Protein AF-0000000077040042 (afdb_homodimer)

Structure (mmCIF, N/CA/C/O backbone):
data_AF-0000000077040042-model_v1
#
loop_
_entity.id
_entity.type
_entity.pdbx_description
1 polymer 'Glycosyltransferase family 1 protein'
#
loop_
_atom_site.group_PDB
_atom_site.id
_atom_site.type_symbol
_atom_site.label_atom_id
_atom_site.label_alt_id
_atom_site.label_comp_id
_atom_site.label_asym_id
_atom_site.label_entity_id
_atom_site.label_seq_id
_atom_site.pdbx_PDB_ins_code
_atom_site.Cartn_x
_atom_site.Cartn_y
_atom_site.Cartn_z
_atom_site.occupancy
_atom_site.B_iso_or_equiv
_atom_site.auth_seq_id
_atom_site.auth_comp_id
_atom_site.auth_asym_id
_atom_site.auth_atom_id
_atom_site.pdbx_PDB_model_num
ATOM 1 N N . MET A 1 1 ? -2.26 89.062 -2.961 1 24.8 1 MET A N 1
ATOM 2 C CA . MET A 1 1 ? -2.539 88.75 -1.566 1 24.8 1 MET A CA 1
ATOM 3 C C . MET A 1 1 ? -3.172 87.375 -1.451 1 24.8 1 MET A C 1
ATOM 5 O O . MET A 1 1 ? -2.906 86.625 -0.495 1 24.8 1 MET A O 1
ATOM 9 N N . LEU A 1 2 ? -4.289 87 -2.207 1 28.39 2 LEU A N 1
ATOM 10 C CA . LEU A 1 2 ? -5.207 86 -1.663 1 28.39 2 LEU A CA 1
ATOM 11 C C . LEU A 1 2 ? -4.629 84.562 -1.806 1 28.39 2 LEU A C 1
ATOM 13 O O . LEU A 1 2 ? -4.496 84.062 -2.92 1 28.39 2 LEU A O 1
ATOM 17 N N . ARG A 1 3 ? -3.682 84.188 -0.962 1 27.25 3 ARG A N 1
ATOM 18 C CA . ARG A 1 3 ? -3.051 82.875 -0.817 1 27.25 3 ARG A CA 1
ATOM 19 C C . ARG A 1 3 ? -4.09 81.75 -0.561 1 27.25 3 ARG A C 1
ATOM 21 O O . ARG A 1 3 ? -4.844 81.812 0.412 1 27.25 3 ARG A O 1
ATOM 28 N N . ARG A 1 4 ? -4.594 81.188 -1.705 1 30.62 4 ARG A N 1
ATOM 29 C CA . ARG A 1 4 ? -5.48 80 -1.688 1 30.62 4 ARG A CA 1
ATOM 30 C C . ARG A 1 4 ? -4.945 78.938 -0.759 1 30.62 4 ARG A C 1
ATOM 32 O O . ARG A 1 4 ? -3.846 78.375 -0.97 1 30.62 4 ARG A O 1
ATOM 39 N N . LEU A 1 5 ? -5.242 79 0.556 1 31.88 5 LEU A N 1
ATOM 40 C CA . LEU A 1 5 ? -4.953 78 1.565 1 31.88 5 LEU A CA 1
ATOM 41 C C . LEU A 1 5 ? -5.457 76.625 1.121 1 31.88 5 LEU A C 1
ATOM 43 O O . LEU A 1 5 ? -6.664 76.438 0.962 1 31.88 5 LEU A O 1
ATOM 47 N N . LEU A 1 6 ? -4.727 75.938 0.314 1 30.56 6 LEU A N 1
ATOM 48 C CA . LEU A 1 6 ? -4.938 74.562 -0.108 1 30.56 6 LEU A CA 1
ATOM 49 C C . LEU A 1 6 ? -5.188 73.625 1.095 1 30.56 6 LEU A C 1
ATOM 51 O O . LEU A 1 6 ? -4.332 73.5 1.974 1 30.56 6 LEU A O 1
ATOM 55 N N . TYR A 1 7 ? -6.422 73.625 1.655 1 30.22 7 TYR A N 1
ATOM 56 C CA . TYR A 1 7 ? -6.832 72.688 2.699 1 30.22 7 TYR A CA 1
ATOM 57 C C . TYR A 1 7 ? -6.473 71.25 2.316 1 30.22 7 TYR A C 1
ATOM 59 O O . TYR A 1 7 ? -6.914 70.75 1.281 1 30.22 7 TYR A O 1
ATOM 67 N N . ARG A 1 8 ? -5.359 70.75 2.613 1 28.31 8 ARG A N 1
ATOM 68 C CA . ARG A 1 8 ? -4.984 69.312 2.535 1 28.31 8 ARG A CA 1
ATOM 69 C C . ARG A 1 8 ? -6 68.438 3.258 1 28.31 8 ARG A C 1
ATOM 71 O O . ARG A 1 8 ? -6.211 68.562 4.465 1 28.31 8 ARG A O 1
ATOM 78 N N . LYS A 1 9 ? -6.941 68 2.58 1 37.72 9 LYS A N 1
ATOM 79 C CA . LYS A 1 9 ? -7.852 67 3.121 1 37.72 9 LYS A CA 1
ATOM 80 C C . LYS A 1 9 ? -7.086 65.938 3.824 1 37.72 9 LYS A C 1
ATOM 82 O O . LYS A 1 9 ? -6.168 65.312 3.248 1 37.72 9 LYS A O 1
ATOM 87 N N . PRO A 1 10 ? -7.078 66 5.18 1 32.56 10 PRO A N 1
ATOM 88 C CA . PRO A 1 10 ? -6.395 64.875 5.863 1 32.56 10 PRO A CA 1
ATOM 89 C C . PRO A 1 10 ? -6.816 63.531 5.336 1 32.56 10 PRO A C 1
ATOM 91 O O . PRO A 1 10 ? -7.992 63.312 5.043 1 32.56 10 PRO A O 1
ATOM 94 N N . ALA A 1 11 ? -6.062 62.812 4.574 1 34.91 11 ALA A N 1
ATOM 95 C CA . ALA A 1 11 ? -6.16 61.438 4.066 1 34.91 11 ALA A CA 1
ATOM 96 C C . ALA A 1 11 ? -6.395 60.469 5.207 1 34.91 11 ALA A C 1
ATOM 98 O O . ALA A 1 11 ? -5.535 59.625 5.496 1 34.91 11 ALA A O 1
ATOM 99 N N . HIS A 1 12 ? -6.77 60.938 6.445 1 33.16 12 HIS A N 1
ATOM 100 C CA . HIS A 1 12 ? -6.961 59.812 7.348 1 33.16 12 HIS A CA 1
ATOM 101 C C . HIS A 1 12 ? -7.992 58.812 6.797 1 33.16 12 HIS A C 1
ATOM 103 O O . HIS A 1 12 ? -9.133 59.188 6.531 1 33.16 12 HIS A O 1
ATOM 109 N N . GLY A 1 13 ? -7.684 57.969 5.879 1 33.62 13 GLY A N 1
ATOM 110 C CA . GLY A 1 13 ? -8.586 56.875 5.516 1 33.62 13 GLY A CA 1
ATOM 111 C C . GLY A 1 13 ? -9.359 56.344 6.695 1 33.62 13 GLY A C 1
ATOM 112 O O . GLY A 1 13 ? -9 56.594 7.852 1 33.62 13 GLY A O 1
ATOM 113 N N . PRO A 1 14 ? -10.672 56.156 6.578 1 35.38 14 PRO A N 1
ATOM 114 C CA . PRO A 1 14 ? -11.453 55.625 7.691 1 35.38 14 PRO A CA 1
ATOM 115 C C . PRO A 1 14 ? -10.68 54.562 8.5 1 35.38 14 PRO A C 1
ATOM 117 O O . PRO A 1 14 ? -9.922 53.781 7.938 1 35.38 14 PRO A O 1
ATOM 120 N N . SER A 1 15 ? -10.078 54.875 9.625 1 35.59 15 SER A N 1
ATOM 121 C CA . SER A 1 15 ? -9.672 53.938 10.648 1 35.59 15 SER A CA 1
ATOM 122 C C . SER A 1 15 ? -10.602 52.719 10.656 1 35.59 15 SER A C 1
ATOM 124 O O . SER A 1 15 ? -11.812 52.844 10.836 1 35.59 15 SER A O 1
ATOM 126 N N . HIS A 1 16 ? -10.5 51.688 9.773 1 38.62 16 HIS A N 1
ATOM 127 C CA . HIS A 1 16 ? -11.133 50.406 9.992 1 38.62 16 HIS A CA 1
ATOM 128 C C . HIS A 1 16 ? -11.32 50.125 11.477 1 38.62 16 HIS A C 1
ATOM 130 O O . HIS A 1 16 ? -10.359 50.125 12.242 1 38.62 16 HIS A O 1
ATOM 136 N N . LEU A 1 17 ? -12.266 50.625 12.148 1 39.41 17 LEU A N 1
ATOM 137 C CA . LEU A 1 17 ? -12.773 50.312 13.477 1 39.41 17 LEU A CA 1
ATOM 138 C C . LEU A 1 17 ? -12.508 48.844 13.828 1 39.41 17 LEU A C 1
ATOM 140 O O . LEU A 1 17 ? -13.047 47.938 13.188 1 39.41 17 LEU A O 1
ATOM 144 N N . ARG A 1 18 ? -11.305 48.406 14.117 1 48.22 18 ARG A N 1
ATOM 145 C CA . ARG A 1 18 ? -10.953 47.156 14.781 1 48.22 18 ARG A CA 1
ATOM 146 C C . ARG A 1 18 ? -11.922 46.844 15.914 1 48.22 18 ARG A C 1
ATOM 148 O O . ARG A 1 18 ? -11.805 47.406 17 1 48.22 18 ARG A O 1
ATOM 155 N N . HIS A 1 19 ? -13.18 46.75 15.695 1 47.84 19 HIS A N 1
ATOM 156 C CA . HIS A 1 19 ? -14.023 46.281 16.797 1 47.84 19 HIS A CA 1
ATOM 157 C C . HIS A 1 19 ? -13.484 45 17.391 1 47.84 19 HIS A C 1
ATOM 159 O O . HIS A 1 19 ? -13.602 43.938 16.781 1 47.84 19 HIS A O 1
ATOM 165 N N . ASN A 1 20 ? -12.367 45 18.094 1 56.22 20 ASN A N 1
ATOM 166 C CA . ASN A 1 20 ? -11.82 43.938 18.906 1 56.22 20 ASN A CA 1
ATOM 167 C C . ASN A 1 20 ? -12.844 43.406 19.906 1 56.22 20 ASN A C 1
ATOM 169 O O . ASN A 1 20 ? -12.82 43.781 21.078 1 56.22 20 ASN A O 1
ATOM 173 N N . THR A 1 21 ? -14.031 43.062 19.359 1 72.38 21 THR A N 1
ATOM 174 C CA . THR A 1 21 ? -14.969 42.406 20.266 1 72.38 21 THR A CA 1
ATOM 175 C C . THR A 1 21 ? -14.43 41.062 20.734 1 72.38 21 THR A C 1
ATOM 177 O O . THR A 1 21 ? -13.633 40.406 20.031 1 72.38 21 THR A O 1
ATOM 180 N N . ALA A 1 22 ? -14.641 40.719 21.906 1 88.88 22 ALA A N 1
ATOM 181 C CA . ALA A 1 22 ? -14.234 39.469 22.531 1 88.88 22 ALA A CA 1
ATOM 182 C C . ALA A 1 22 ? -14.688 38.25 21.719 1 88.88 22 ALA A C 1
ATOM 184 O O . ALA A 1 22 ? -15.812 38.25 21.219 1 88.88 22 ALA A O 1
ATOM 185 N N . VAL A 1 23 ? -13.82 37.406 21.438 1 94.19 23 VAL A N 1
ATOM 186 C CA . VAL A 1 23 ? -14.141 36.188 20.719 1 94.19 23 VAL A CA 1
ATOM 187 C C . VAL A 1 23 ? -15.031 35.281 21.578 1 94.19 23 VAL A C 1
ATOM 189 O O . VAL A 1 23 ? -14.695 34.969 22.719 1 94.19 23 VAL A O 1
ATOM 192 N N . GLN A 1 24 ? -16.125 34.906 21.016 1 95.19 24 GLN A N 1
ATOM 193 C CA . GLN A 1 24 ? -17.062 34.031 21.734 1 95.19 24 GLN A CA 1
ATOM 194 C C . GLN A 1 24 ? -17.062 32.625 21.141 1 95.19 24 GLN A C 1
ATOM 196 O O . GLN A 1 24 ? -17.453 31.656 21.812 1 95.19 24 GLN A O 1
ATOM 201 N N . ARG A 1 25 ? -16.688 32.469 19.953 1 96.19 25 ARG A N 1
ATOM 202 C CA . ARG A 1 25 ? -16.625 31.188 19.266 1 96.19 25 ARG A CA 1
ATOM 203 C C . ARG A 1 25 ? -15.688 31.25 18.062 1 96.19 25 ARG A C 1
ATOM 205 O O . ARG A 1 25 ? -15.414 32.312 17.547 1 96.19 25 ARG A O 1
ATOM 212 N N . TRP A 1 26 ? -15.266 30.062 17.672 1 97.38 26 TRP A N 1
ATOM 213 C CA . TRP A 1 26 ? -14.391 29.953 16.516 1 97.38 26 TRP A CA 1
ATOM 214 C C . TRP A 1 26 ? -15.078 29.219 15.367 1 97.38 26 TRP A C 1
ATOM 216 O O . TRP A 1 26 ? -15.773 28.234 15.594 1 97.38 26 TRP A O 1
ATOM 226 N N . LEU A 1 27 ? -14.906 29.703 14.203 1 98.06 27 LEU A N 1
ATOM 227 C CA . LEU A 1 27 ? -15.234 29 12.977 1 98.06 27 LEU A CA 1
ATOM 228 C C . LEU A 1 27 ? -13.977 28.703 12.164 1 98.06 27 LEU A C 1
ATOM 230 O O . LEU A 1 27 ? -13.227 29.625 11.812 1 98.06 27 LEU A O 1
ATOM 234 N N . VAL A 1 28 ? -13.734 27.453 11.891 1 98.38 28 VAL A N 1
ATOM 235 C CA . VAL A 1 28 ? -12.562 27.047 11.133 1 98.38 28 VAL A CA 1
ATOM 236 C C . VAL A 1 28 ? -12.969 26.641 9.719 1 98.38 28 VAL A C 1
ATOM 238 O O . VAL A 1 28 ? -13.773 25.719 9.547 1 98.38 28 VAL A O 1
ATOM 241 N N . LEU A 1 29 ? -12.438 27.359 8.742 1 98.31 29 LEU A N 1
ATOM 242 C CA . LEU A 1 29 ? -12.617 27 7.34 1 98.31 29 LEU A CA 1
ATOM 243 C C . LEU A 1 29 ? -11.422 26.219 6.812 1 98.31 29 LEU A C 1
ATOM 245 O O . LEU A 1 29 ? -10.305 26.734 6.77 1 98.31 29 LEU A O 1
ATOM 249 N N . HIS A 1 30 ? -11.633 24.969 6.449 1 97.88 30 HIS A N 1
ATOM 250 C CA . HIS A 1 30 ? -10.562 24.125 5.945 1 97.88 30 HIS A CA 1
ATOM 251 C C . HIS A 1 30 ? -11.094 23.109 4.938 1 97.88 30 HIS A C 1
ATOM 253 O O . HIS A 1 30 ? -12.297 23.047 4.68 1 97.88 30 HIS A O 1
ATOM 259 N N . GLN A 1 31 ? -10.211 22.375 4.254 1 95.44 31 GLN A N 1
ATOM 260 C CA . GLN A 1 31 ? -10.602 21.375 3.258 1 95.44 31 GLN A CA 1
ATOM 261 C C . GLN A 1 31 ? -10.594 19.969 3.848 1 95.44 31 GLN A C 1
ATOM 263 O O . GLN A 1 31 ? -9.883 19.094 3.363 1 95.44 31 GLN A O 1
ATOM 268 N N . GLY A 1 32 ? -11.445 19.766 4.859 1 92.75 32 GLY A N 1
ATOM 269 C CA . GLY A 1 32 ? -11.555 18.469 5.496 1 92.75 32 GLY A CA 1
ATOM 270 C C . GLY A 1 32 ? -10.414 18.172 6.461 1 92.75 32 GLY A C 1
ATOM 271 O O . GLY A 1 32 ? -9.625 19.062 6.785 1 92.75 32 GLY A O 1
ATOM 272 N N . ASP A 1 33 ? -10.32 16.891 6.926 1 93.38 33 ASP A N 1
ATOM 273 C CA . ASP A 1 33 ? -9.25 16.484 7.832 1 93.38 33 ASP A CA 1
ATOM 274 C C . ASP A 1 33 ? -7.883 16.625 7.172 1 93.38 33 ASP A C 1
ATOM 276 O O . ASP A 1 33 ? -7.66 16.125 6.074 1 93.38 33 ASP A O 1
ATOM 280 N N . ASN A 1 34 ? -7.082 17.391 7.848 1 95.88 34 ASN A N 1
ATOM 281 C CA . ASN A 1 34 ? -5.766 17.656 7.27 1 95.88 34 ASN A CA 1
ATOM 282 C C . ASN A 1 34 ? -4.723 17.922 8.352 1 95.88 34 ASN A C 1
ATOM 284 O O . ASN A 1 34 ? -5.066 18.25 9.484 1 95.88 34 ASN A O 1
ATOM 288 N N . PRO A 1 35 ? -3.465 17.797 8.016 1 96.25 35 PRO A N 1
ATOM 289 C CA . PRO A 1 35 ? -2.406 17.953 9.016 1 96.25 35 PRO A CA 1
ATOM 290 C C . PRO A 1 35 ? -2.275 19.391 9.508 1 96.25 35 PRO A C 1
ATOM 292 O O . PRO A 1 35 ? -1.976 19.625 10.68 1 96.25 35 PRO A O 1
ATOM 295 N N . SER A 1 36 ? -2.508 20.375 8.641 1 97.38 36 SER A N 1
ATOM 296 C CA . SER A 1 36 ? -2.387 21.766 9.047 1 97.38 36 SER A CA 1
ATOM 297 C C . SER A 1 36 ? -3.328 22.094 10.203 1 97.38 36 SER A C 1
ATOM 299 O O . SER A 1 36 ? -2.926 22.734 11.18 1 97.38 36 SER A O 1
ATOM 301 N N . THR A 1 37 ? -4.547 21.625 10.055 1 97.44 37 THR A N 1
ATOM 302 C CA . THR A 1 37 ? -5.52 21.844 11.117 1 97.44 37 THR A CA 1
ATOM 303 C C . THR A 1 37 ? -5.09 21.125 12.398 1 97.44 37 THR A C 1
ATOM 305 O O . THR A 1 37 ? -5.051 21.734 13.469 1 97.44 37 THR A O 1
ATOM 308 N N . ASP A 1 38 ? -4.68 19.922 12.273 1 96.5 38 ASP A N 1
ATOM 309 C CA . ASP A 1 38 ? -4.445 19.078 13.438 1 96.5 38 ASP A CA 1
ATOM 310 C C . ASP A 1 38 ? -3.16 19.469 14.164 1 96.5 38 ASP A C 1
ATOM 312 O O . ASP A 1 38 ? -3.105 19.453 15.391 1 96.5 38 ASP A O 1
ATOM 316 N N . TYR A 1 39 ? -2.141 19.875 13.461 1 96.5 39 TYR A N 1
ATOM 317 C CA . TYR A 1 39 ? -0.848 20.156 14.078 1 96.5 39 TYR A CA 1
ATOM 318 C C . TYR A 1 39 ? -0.781 21.594 14.586 1 96.5 39 TYR A C 1
ATOM 320 O O . TYR A 1 39 ? -0.026 21.891 15.516 1 96.5 39 TYR A O 1
ATOM 328 N N . TYR A 1 40 ? -1.535 22.484 14 1 97.06 40 TYR A N 1
ATOM 329 C CA . TYR A 1 40 ? -1.263 23.891 14.281 1 97.06 40 TYR A CA 1
ATOM 330 C C . TYR A 1 40 ? -2.467 24.547 14.93 1 97.06 40 TYR A C 1
ATOM 332 O O . TYR A 1 40 ? -2.32 25.312 15.898 1 97.06 40 TYR A O 1
ATOM 340 N N . VAL A 1 41 ? -3.633 24.266 14.438 1 96.44 41 VAL A N 1
ATOM 341 C CA . VAL A 1 41 ? -4.766 25.125 14.773 1 96.44 41 VAL A CA 1
ATOM 342 C C . VAL A 1 41 ? -5.594 24.469 15.883 1 96.44 41 VAL A C 1
ATOM 344 O O . VAL A 1 41 ? -5.895 25.109 16.891 1 96.44 41 VAL A O 1
ATOM 347 N N . LEU A 1 42 ? -5.871 23.203 15.711 1 93.75 42 LEU A N 1
ATOM 348 C CA . LEU A 1 42 ? -6.758 22.484 16.609 1 93.75 42 LEU A CA 1
ATOM 349 C C . LEU A 1 42 ? -6.238 22.547 18.047 1 93.75 42 LEU A C 1
ATOM 351 O O . LEU A 1 42 ? -6.977 22.922 18.969 1 93.75 42 LEU A O 1
ATOM 355 N N . PRO A 1 43 ? -4.984 22.281 18.281 1 90.94 43 PRO A N 1
ATOM 356 C CA . PRO A 1 43 ? -4.516 22.312 19.672 1 90.94 43 PRO A CA 1
ATOM 357 C C . PRO A 1 43 ? -4.625 23.703 20.297 1 90.94 43 PRO A C 1
ATOM 359 O O . PRO A 1 43 ? -4.914 23.812 21.484 1 90.94 43 PRO A O 1
ATOM 362 N N . ARG A 1 44 ? -4.477 24.719 19.609 1 91.56 44 ARG A N 1
ATOM 363 C CA . ARG A 1 44 ? -4.504 26.094 20.109 1 91.56 44 ARG A CA 1
ATOM 364 C C . ARG A 1 44 ? -5.934 26.531 20.422 1 91.56 44 ARG A C 1
ATOM 366 O O . ARG A 1 44 ? -6.18 27.188 21.438 1 91.56 44 ARG A O 1
ATOM 373 N N . LEU A 1 45 ? -6.805 26.172 19.516 1 94.25 45 LEU A N 1
ATOM 374 C CA . LEU A 1 45 ? -8.195 26.547 19.75 1 94.25 45 LEU A CA 1
ATOM 375 C C . LEU A 1 45 ? -8.781 25.781 20.922 1 94.25 45 LEU A C 1
ATOM 377 O O . LEU A 1 45 ? -9.578 26.312 21.703 1 94.25 45 LEU A O 1
ATOM 381 N N . GLN A 1 46 ? -8.391 24.547 21.031 1 89.25 46 GLN A N 1
ATOM 382 C CA . GLN A 1 46 ? -8.867 23.719 22.141 1 89.25 46 GLN A CA 1
ATOM 383 C C . GLN A 1 46 ? -8.422 24.297 23.484 1 89.25 46 GLN A C 1
ATOM 385 O O . GLN A 1 46 ? -9.164 24.234 24.469 1 89.25 46 GLN A O 1
ATOM 390 N N . GLU A 1 47 ? -7.277 24.875 23.531 1 89.5 47 GLU A N 1
ATOM 391 C CA . GLU A 1 47 ? -6.73 25.453 24.75 1 89.5 47 GLU A CA 1
ATOM 392 C C . GLU A 1 47 ? -7.52 26.688 25.188 1 89.5 47 GLU A C 1
ATOM 394 O O . GLU A 1 47 ? -7.52 27.047 26.359 1 89.5 47 GLU A O 1
ATOM 399 N N . GLN A 1 48 ? -8.172 27.328 24.297 1 90.69 48 GLN A N 1
ATOM 400 C CA . GLN A 1 48 ? -8.914 28.547 24.609 1 90.69 48 GLN A CA 1
ATOM 401 C C . GLN A 1 48 ? -10.258 28.219 25.25 1 90.69 48 GLN A C 1
ATOM 403 O O . GLN A 1 48 ? -10.891 29.094 25.859 1 90.69 48 GLN A O 1
ATOM 408 N N . GLY A 1 49 ? -10.727 27.016 25.047 1 91.88 49 GLY A N 1
ATOM 409 C CA . GLY A 1 49 ? -11.922 26.547 25.734 1 91.88 49 GLY A CA 1
ATOM 410 C C . GLY A 1 49 ? -13.203 27.109 25.141 1 91.88 49 GLY A C 1
ATOM 411 O O . GLY A 1 49 ? -14.266 27.031 25.766 1 91.88 49 GLY A O 1
ATOM 412 N N . LEU A 1 50 ? -13.148 27.781 24.062 1 94.88 50 LEU A N 1
ATOM 413 C CA . LEU A 1 50 ? -14.328 28.312 23.391 1 94.88 50 LEU A CA 1
ATOM 414 C C . LEU A 1 50 ? -14.883 27.297 22.391 1 94.88 50 LEU A C 1
ATOM 416 O O . LEU A 1 50 ? -14.156 26.422 21.922 1 94.88 50 LEU A O 1
ATOM 420 N N . PRO A 1 51 ? -16.172 27.375 22.078 1 95.56 51 PRO A N 1
ATOM 421 C CA . PRO A 1 51 ? -16.734 26.5 21.047 1 95.56 51 PRO A CA 1
ATOM 422 C C . PRO A 1 51 ? -16.062 26.656 19.688 1 95.56 51 PRO A C 1
ATOM 424 O O . PRO A 1 51 ? -15.727 27.781 19.297 1 95.56 51 PRO A O 1
ATOM 427 N N . VAL A 1 52 ? -15.844 25.562 19.062 1 97 52 VAL A N 1
ATOM 428 C CA . VAL A 1 52 ? -15.234 25.578 17.734 1 97 52 VAL A CA 1
ATOM 429 C C . VAL A 1 52 ? -16.125 24.828 16.75 1 97 52 VAL A C 1
ATOM 431 O O . VAL A 1 52 ? -16.547 23.703 17.016 1 97 52 VAL A O 1
ATOM 434 N N . VAL A 1 53 ? -16.406 25.438 15.633 1 96.19 53 VAL A N 1
ATOM 435 C CA . VAL A 1 53 ? -17.125 24.797 14.539 1 96.19 53 VAL A CA 1
ATOM 436 C C . VAL A 1 53 ? -16.219 24.672 13.312 1 96.19 53 VAL A C 1
ATOM 438 O O . VAL A 1 53 ? -15.586 25.656 12.914 1 96.19 53 VAL A O 1
ATOM 441 N N . TYR A 1 54 ? -16.203 23.531 12.711 1 96.62 54 TYR A N 1
ATOM 442 C CA . TYR A 1 54 ? -15.414 23.281 11.508 1 96.62 54 TYR A CA 1
ATOM 443 C C . TYR A 1 54 ? -16.312 23.188 10.281 1 96.62 54 TYR A C 1
ATOM 445 O O . TYR A 1 54 ? -17.312 22.453 10.297 1 96.62 54 TYR A O 1
ATOM 453 N N . LYS A 1 55 ? -15.977 23.969 9.273 1 97.69 55 LYS A N 1
ATOM 454 C CA . LYS A 1 55 ? -16.703 23.922 8 1 97.69 55 LYS A CA 1
ATOM 455 C C . LYS A 1 55 ? -15.766 23.531 6.852 1 97.69 55 LYS A C 1
ATOM 457 O O . LYS A 1 55 ? -14.703 24.125 6.688 1 97.69 55 LYS A O 1
ATOM 462 N N . ASN A 1 56 ? -16.188 22.5 6.133 1 97.69 56 ASN A N 1
ATOM 463 C CA . ASN A 1 56 ? -15.445 22.141 4.922 1 97.69 56 ASN A CA 1
ATOM 464 C C . ASN A 1 56 ? -15.641 23.188 3.824 1 97.69 56 ASN A C 1
ATOM 466 O O . ASN A 1 56 ? -16.766 23.422 3.381 1 97.69 56 ASN A O 1
ATOM 470 N N . LEU A 1 57 ? -14.602 23.688 3.391 1 97 57 LEU A N 1
ATOM 471 C CA . LEU A 1 57 ? -14.586 24.797 2.443 1 97 57 LEU A CA 1
ATOM 472 C C . LEU A 1 57 ? -15.336 24.422 1.167 1 97 57 LEU A C 1
ATOM 474 O O . LEU A 1 57 ? -16.062 25.25 0.602 1 97 57 LEU A O 1
ATOM 478 N N . ASP A 1 58 ? -15.195 23.219 0.724 1 95.81 58 ASP A N 1
ATOM 479 C CA . ASP A 1 58 ? -15.703 22.828 -0.586 1 95.81 58 ASP A CA 1
ATOM 480 C C . ASP A 1 58 ? -17.156 22.344 -0.491 1 95.81 58 ASP A C 1
ATOM 482 O O . ASP A 1 58 ? -17.938 22.547 -1.412 1 95.81 58 ASP A O 1
ATOM 486 N N . THR A 1 59 ? -17.547 21.781 0.623 1 95.81 59 THR A N 1
ATOM 487 C CA . THR A 1 59 ? -18.844 21.109 0.649 1 95.81 59 THR A CA 1
ATOM 488 C C . THR A 1 59 ? -19.828 21.875 1.523 1 95.81 59 THR A C 1
ATOM 490 O O . THR A 1 59 ? -21.047 21.781 1.33 1 95.81 59 THR A O 1
ATOM 493 N N . ALA A 1 60 ? -19.328 22.688 2.459 1 96.19 60 ALA A N 1
ATOM 494 C CA . ALA A 1 60 ? -20.203 23.391 3.379 1 96.19 60 ALA A CA 1
ATOM 495 C C . ALA A 1 60 ? -20.594 24.766 2.824 1 96.19 60 ALA A C 1
ATOM 497 O O . ALA A 1 60 ? -19.734 25.5 2.338 1 96.19 60 ALA A O 1
ATOM 498 N N . LEU A 1 61 ? -21.875 25.062 2.977 1 95.75 61 LEU A N 1
ATOM 499 C CA . LEU A 1 61 ? -22.375 26.391 2.652 1 95.75 61 LEU A CA 1
ATOM 500 C C . LEU A 1 61 ? -22.484 27.25 3.91 1 95.75 61 LEU A C 1
ATOM 502 O O . LEU A 1 61 ? -22.844 26.75 4.977 1 95.75 61 LEU A O 1
ATOM 506 N N . PRO A 1 62 ? -22.172 28.531 3.68 1 95.94 62 PRO A N 1
ATOM 507 C CA . PRO A 1 62 ? -22.438 29.406 4.832 1 95.94 62 PRO A CA 1
ATOM 508 C C . PRO A 1 62 ? -23.891 29.391 5.27 1 95.94 62 PRO A C 1
ATOM 510 O O . PRO A 1 62 ? -24.797 29.516 4.434 1 95.94 62 PRO A O 1
ATOM 513 N N . GLN A 1 63 ? -24.078 29.203 6.484 1 94.5 63 GLN A N 1
ATOM 514 C CA . GLN A 1 63 ? -25.422 29.172 7.059 1 94.5 63 GLN A CA 1
ATOM 515 C C . GLN A 1 63 ? -25.625 30.344 8.016 1 94.5 63 GLN A C 1
ATOM 517 O O . GLN A 1 63 ? -24.656 30.906 8.539 1 94.5 63 GLN A O 1
ATOM 522 N N . PRO A 1 64 ? -26.953 30.609 8.148 1 89.94 64 PRO A N 1
ATOM 523 C CA . PRO A 1 64 ? -27.219 31.656 9.148 1 89.94 64 PRO A CA 1
ATOM 524 C C . PRO A 1 64 ? -26.641 31.312 10.516 1 89.94 64 PRO A C 1
ATOM 526 O O . PRO A 1 64 ? -26.719 30.172 10.961 1 89.94 64 PRO A O 1
ATOM 529 N N . GLY A 1 65 ? -25.906 32.188 11.094 1 91.88 65 GLY A N 1
ATOM 530 C CA . GLY A 1 65 ? -25.328 31.984 12.414 1 91.88 65 GLY A CA 1
ATOM 531 C C . GLY A 1 65 ? -23.859 31.641 12.375 1 91.88 65 GLY A C 1
ATOM 532 O O . GLY A 1 65 ? -23.141 31.797 13.367 1 91.88 65 GLY A O 1
ATOM 533 N N . ASP A 1 66 ? -23.406 31.094 11.234 1 95.44 66 ASP A N 1
ATOM 534 C CA . ASP A 1 66 ? -22 30.734 11.109 1 95.44 66 ASP A CA 1
ATOM 535 C C . ASP A 1 66 ? -21.094 31.938 11.398 1 95.44 66 ASP A C 1
ATOM 537 O O . ASP A 1 66 ? -20.047 31.797 12.031 1 95.44 66 ASP A O 1
ATOM 541 N N . LEU A 1 67 ? -21.594 33.094 10.938 1 97 67 LEU A N 1
ATOM 542 C CA . LEU A 1 67 ? -20.797 34.312 11.008 1 97 67 LEU A CA 1
ATOM 543 C C . LEU A 1 67 ? -21.484 35.344 11.883 1 97 67 LEU A C 1
ATOM 545 O O . LEU A 1 67 ? -21.516 36.531 11.539 1 97 67 LEU A O 1
ATOM 549 N N . ALA A 1 68 ? -21.984 34.938 12.969 1 95.12 68 ALA A N 1
ATOM 550 C CA . ALA A 1 68 ? -22.641 35.781 13.93 1 95.12 68 ALA A CA 1
ATOM 551 C C . ALA A 1 68 ? -21.641 36.656 14.688 1 95.12 68 ALA A C 1
ATOM 553 O O . ALA A 1 68 ? -20.438 36.344 14.703 1 95.12 68 ALA A O 1
ATOM 554 N N . PRO A 1 69 ? -22.156 37.781 15.266 1 95.06 69 PRO A N 1
ATOM 555 C CA . PRO A 1 69 ? -21.266 38.562 16.094 1 95.06 69 PRO A CA 1
ATOM 556 C C . PRO A 1 69 ? -20.562 37.75 17.172 1 95.06 69 PRO A C 1
ATOM 558 O O . PRO A 1 69 ? -21.172 36.875 17.781 1 95.06 69 PRO A O 1
ATOM 561 N N . GLY A 1 70 ? -19.297 38.062 17.391 1 94.81 70 GLY A N 1
ATOM 562 C CA . GLY A 1 70 ? -18.516 37.344 18.375 1 94.81 70 GLY A CA 1
ATOM 563 C C . GLY A 1 70 ? -17.766 36.156 17.781 1 94.81 70 GLY A C 1
ATOM 564 O O . GLY A 1 70 ? -16.969 35.5 18.469 1 94.81 70 GLY A O 1
ATOM 565 N N . THR A 1 71 ? -17.938 35.875 16.484 1 96.94 71 THR A N 1
ATOM 566 C CA . THR A 1 71 ? -17.266 34.75 15.812 1 96.94 71 THR A CA 1
ATOM 567 C C . THR A 1 71 ? -15.891 35.188 15.312 1 96.94 71 THR A C 1
ATOM 569 O O . THR A 1 71 ? -15.758 36.281 14.711 1 96.94 71 THR A O 1
ATOM 572 N N . ALA A 1 72 ? -14.914 34.438 15.648 1 97.62 72 ALA A N 1
ATOM 573 C CA . ALA A 1 72 ? -13.602 34.531 15.008 1 97.62 72 ALA A CA 1
ATOM 574 C C . ALA A 1 72 ? -13.414 33.438 13.984 1 97.62 72 ALA A C 1
ATOM 576 O O . ALA A 1 72 ? -13.781 32.281 14.234 1 97.62 72 ALA A O 1
ATOM 577 N N . VAL A 1 73 ? -12.859 33.781 12.844 1 98.12 73 VAL A N 1
ATOM 578 C CA . VAL A 1 73 ? -12.727 32.844 11.75 1 98.12 73 VAL A CA 1
ATOM 579 C C . VAL A 1 73 ? -11.25 32.531 11.516 1 98.12 73 VAL A C 1
ATOM 581 O O . VAL A 1 73 ? -10.414 33.438 11.477 1 98.12 73 VAL A O 1
ATOM 584 N N . VAL A 1 74 ? -10.93 31.281 11.414 1 98.5 74 VAL A N 1
ATOM 585 C CA . VAL A 1 74 ? -9.609 30.859 10.953 1 98.5 74 VAL A CA 1
ATOM 586 C C . VAL A 1 74 ? -9.719 30.234 9.57 1 98.5 74 VAL A C 1
ATOM 588 O O . VAL A 1 74 ? -10.43 29.234 9.383 1 98.5 74 VAL A O 1
ATOM 591 N N . ILE A 1 75 ? -9.07 30.828 8.609 1 98.62 75 ILE A N 1
ATOM 592 C CA . ILE A 1 75 ? -8.938 30.281 7.262 1 98.62 75 ILE A CA 1
ATOM 593 C C . ILE A 1 75 ? -7.645 29.484 7.16 1 98.62 75 ILE A C 1
ATOM 595 O O . ILE A 1 75 ? -6.547 30.047 7.191 1 98.62 75 ILE A O 1
ATOM 599 N N . ILE A 1 76 ? -7.801 28.219 6.973 1 98.56 76 ILE A N 1
ATOM 600 C CA . ILE A 1 76 ? -6.613 27.391 6.883 1 98.56 76 ILE A CA 1
ATOM 601 C C . ILE A 1 76 ? -6.234 27.188 5.414 1 98.56 76 ILE A C 1
ATOM 603 O O . ILE A 1 76 ? -6.895 26.438 4.691 1 98.56 76 ILE A O 1
ATOM 607 N N . ARG A 1 77 ? -5.16 27.859 4.965 1 98 77 ARG A N 1
ATOM 608 C CA . ARG A 1 77 ? -4.473 27.734 3.684 1 98 77 ARG A CA 1
ATOM 609 C C . ARG A 1 77 ? -5.348 28.25 2.541 1 98 77 ARG A C 1
ATOM 611 O O . ARG A 1 77 ? -4.902 29.062 1.735 1 98 77 ARG A O 1
ATOM 61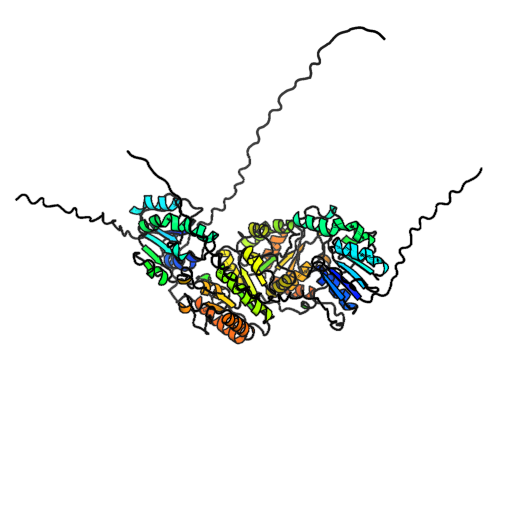8 N N . TYR A 1 78 ? -6.617 27.766 2.445 1 98.38 78 TYR A N 1
ATOM 619 C CA . TYR A 1 78 ? -7.379 27.891 1.209 1 98.38 78 TYR A CA 1
ATOM 620 C C . TYR A 1 78 ? -8.656 28.688 1.432 1 98.38 78 TYR A C 1
ATOM 622 O O . TYR A 1 78 ? -9.195 28.719 2.539 1 98.38 78 TYR A O 1
ATOM 630 N N . LEU A 1 79 ? -9.062 29.328 0.436 1 98.5 79 LEU A N 1
ATOM 631 C CA . LEU A 1 79 ? -10.312 30.062 0.398 1 98.5 79 LEU A CA 1
ATOM 632 C C . LEU A 1 79 ? -10.992 29.938 -0.962 1 98.5 79 LEU A C 1
ATOM 634 O O . LEU A 1 79 ? -10.328 29.641 -1.961 1 98.5 79 LEU A O 1
ATOM 638 N N . ASN A 1 80 ? -12.273 29.953 -1.024 1 98.19 80 ASN A N 1
ATOM 639 C CA . ASN A 1 80 ? -12.992 29.984 -2.291 1 98.19 80 ASN A CA 1
ATOM 640 C C . ASN A 1 80 ? -13.945 31.188 -2.359 1 98.19 80 ASN A C 1
ATOM 642 O O . ASN A 1 80 ? -14.078 31.938 -1.389 1 98.19 80 ASN A O 1
ATOM 646 N N . ALA A 1 81 ? -14.562 31.406 -3.506 1 97.62 81 ALA A N 1
ATOM 647 C CA . ALA A 1 81 ? -15.352 32.594 -3.771 1 97.62 81 ALA A CA 1
ATOM 648 C C . ALA A 1 81 ? -16.562 32.688 -2.854 1 97.62 81 ALA A C 1
ATOM 650 O O . ALA A 1 81 ? -16.938 33.75 -2.377 1 97.62 81 ALA A O 1
ATOM 651 N N . ARG A 1 82 ? -17.141 31.562 -2.613 1 97.5 82 ARG A N 1
ATOM 652 C CA . ARG A 1 82 ? -18.359 31.516 -1.812 1 97.5 82 ARG A CA 1
ATOM 653 C C . ARG A 1 82 ? -18.094 31.984 -0.388 1 97.5 82 ARG A C 1
ATOM 655 O O . ARG A 1 82 ? -18.812 32.844 0.122 1 97.5 82 ARG A O 1
ATOM 662 N N . TRP A 1 83 ? -17.156 31.5 0.193 1 98.25 83 TRP A N 1
ATOM 663 C CA . TRP A 1 83 ? -16.828 31.859 1.571 1 98.25 83 TRP A CA 1
ATOM 664 C C . TRP A 1 83 ? -16.219 33.25 1.642 1 98.25 83 TRP A C 1
ATOM 666 O O . TRP A 1 83 ? -16.438 33.969 2.605 1 98.25 83 TRP A O 1
ATOM 676 N N . ALA A 1 84 ? -15.422 33.656 0.643 1 98.25 84 ALA A N 1
ATOM 677 C CA . ALA A 1 84 ? -14.906 35.031 0.586 1 98.25 84 ALA A CA 1
ATOM 678 C C . ALA A 1 84 ? -16.047 36.031 0.591 1 98.25 84 ALA A C 1
ATOM 680 O O . ALA A 1 84 ? -15.992 37.031 1.319 1 98.25 84 ALA A O 1
ATOM 681 N N . ARG A 1 85 ? -17.047 35.781 -0.19 1 97.5 85 ARG A N 1
ATOM 682 C CA . ARG A 1 85 ? -18.203 36.656 -0.265 1 97.5 85 ARG A CA 1
ATOM 683 C C . ARG A 1 85 ? -18.922 36.719 1.077 1 97.5 85 ARG A C 1
ATOM 685 O O . ARG A 1 85 ? -19.281 37.812 1.54 1 97.5 85 ARG A O 1
ATOM 692 N N . ALA A 1 86 ? -19.109 35.594 1.644 1 98.06 86 ALA A N 1
ATOM 693 C CA . ALA A 1 86 ? -19.797 35.531 2.934 1 98.06 86 ALA A CA 1
ATOM 694 C C . ALA A 1 86 ? -19.016 36.312 3.996 1 98.06 86 ALA A C 1
ATOM 696 O O . ALA A 1 86 ? -19.609 37.062 4.793 1 98.06 86 ALA A O 1
ATOM 697 N N . LEU A 1 87 ? -17.781 36.156 4.016 1 97.94 87 LEU A N 1
ATOM 698 C CA . LEU A 1 87 ? -16.938 36.844 4.988 1 97.94 87 LEU A CA 1
ATOM 699 C C . LEU A 1 87 ? -16.953 38.344 4.77 1 97.94 87 LEU A C 1
ATOM 701 O O . LEU A 1 87 ? -16.984 39.125 5.734 1 97.94 87 LEU A O 1
ATOM 705 N N . ARG A 1 88 ? -16.969 38.781 3.533 1 97 88 ARG A N 1
ATOM 706 C CA . ARG A 1 88 ? -17.031 40.219 3.225 1 97 88 ARG A CA 1
ATOM 707 C C . ARG A 1 88 ? -18.328 40.844 3.742 1 97 88 ARG A C 1
ATOM 709 O O . ARG A 1 88 ? -18.328 41.906 4.332 1 97 88 ARG A O 1
ATOM 716 N N . LEU A 1 89 ? -19.312 40.062 3.525 1 96.06 89 LEU A N 1
ATOM 717 C CA . LEU A 1 89 ? -20.641 40.562 3.9 1 96.06 89 LEU A CA 1
ATOM 718 C C . LEU A 1 89 ? -20.75 40.719 5.414 1 96.06 89 LEU A C 1
ATOM 720 O O . LEU A 1 89 ? -21.469 41.594 5.902 1 96.06 89 LEU A O 1
ATOM 724 N N . HIS A 1 90 ? -20.062 39.906 6.137 1 95.69 90 HIS A N 1
ATOM 725 C CA . HIS A 1 90 ? -20.219 39.906 7.59 1 95.69 90 HIS A CA 1
ATOM 726 C C . HIS A 1 90 ? -18.969 40.406 8.281 1 95.69 90 HIS A C 1
ATOM 728 O O . HIS A 1 90 ? -18.812 40.281 9.5 1 95.69 90 HIS A O 1
ATOM 734 N N . ARG A 1 91 ? -18.094 41 7.586 1 94.88 91 ARG A N 1
ATOM 735 C CA . ARG A 1 91 ? -16.766 41.375 8.086 1 94.88 91 ARG A CA 1
ATOM 736 C C . ARG A 1 91 ? -16.875 42.281 9.305 1 94.88 91 ARG A C 1
ATOM 738 O O . ARG A 1 91 ? -16.109 42.125 10.258 1 94.88 91 ARG A O 1
ATOM 745 N N . ALA A 1 92 ? -17.828 43.125 9.344 1 92.44 92 ALA A N 1
ATOM 746 C CA . ALA A 1 92 ? -17.953 44.156 10.375 1 92.44 92 ALA A CA 1
ATOM 747 C C . ALA A 1 92 ? -18.312 43.562 11.719 1 92.44 92 ALA A C 1
ATOM 749 O O . ALA A 1 92 ? -17.984 44.094 12.773 1 92.44 92 ALA A O 1
ATOM 750 N N . GLN A 1 93 ? -18.891 42.469 11.703 1 92.31 93 GLN A N 1
ATOM 751 C CA . GLN A 1 93 ? -19.359 41.906 12.961 1 92.31 93 GLN A CA 1
ATOM 752 C C . GLN A 1 93 ? -18.438 40.812 13.453 1 92.31 93 GLN A C 1
ATOM 754 O O . GLN A 1 93 ? -18.562 40.344 14.578 1 92.31 93 GLN A O 1
ATOM 759 N N . LEU A 1 94 ? -17.5 40.375 12.711 1 95.75 94 LEU A N 1
ATOM 760 C CA . LEU A 1 94 ? -16.578 39.312 13.109 1 95.75 94 LEU A CA 1
ATOM 761 C C . LEU A 1 94 ? -15.516 39.844 14.07 1 95.75 94 LEU A C 1
ATOM 763 O O . LEU A 1 94 ? -15.023 40.969 13.891 1 95.75 94 LEU A O 1
ATOM 767 N N . SER A 1 95 ? -15.266 39.062 15.062 1 95.19 95 SER A N 1
ATOM 768 C CA . SER A 1 95 ? -14.289 39.5 16.047 1 95.19 95 SER A CA 1
ATOM 769 C C . SER A 1 95 ? -12.883 39.5 15.469 1 95.19 95 SER A C 1
ATOM 771 O O . SER A 1 95 ? -12.078 40.375 15.781 1 95.19 95 SER A O 1
ATOM 773 N N . ARG A 1 96 ? -12.594 38.469 14.734 1 94.94 96 ARG A N 1
ATOM 774 C CA . ARG A 1 96 ? -11.273 38.25 14.141 1 94.94 96 ARG A CA 1
ATOM 775 C C . ARG A 1 96 ? -11.344 37.375 12.914 1 94.94 96 ARG A C 1
ATOM 777 O O . ARG A 1 96 ? -12.219 36.5 12.82 1 94.94 96 ARG A O 1
ATOM 784 N N . VAL A 1 97 ? -10.461 37.688 11.969 1 97.44 97 VAL A N 1
ATOM 785 C CA . VAL A 1 97 ? -10.25 36.781 10.844 1 97.44 97 VAL A CA 1
ATOM 786 C C . VAL A 1 97 ? -8.758 36.469 10.719 1 97.44 97 VAL A C 1
ATOM 788 O O . VAL A 1 97 ? -7.953 37.344 10.383 1 97.44 97 VAL A O 1
ATOM 791 N N . VAL A 1 98 ? -8.461 35.219 10.969 1 97.75 98 VAL A N 1
ATOM 792 C CA . VAL A 1 98 ? -7.078 34.75 10.945 1 97.75 98 VAL A CA 1
ATOM 793 C C . VAL A 1 98 ? -6.82 33.938 9.672 1 97.75 98 VAL A C 1
ATOM 795 O O . VAL A 1 98 ? -7.617 33.062 9.32 1 97.75 98 VAL A O 1
ATOM 798 N N . TYR A 1 99 ? -5.754 34.219 8.984 1 98.25 99 TYR A N 1
ATOM 799 C CA . TYR A 1 99 ? -5.293 33.375 7.879 1 98.25 99 TYR A CA 1
ATOM 800 C C . TYR A 1 99 ? -4.062 32.562 8.281 1 98.25 99 TYR A C 1
ATOM 802 O O . TYR A 1 99 ? -3.039 33.125 8.664 1 98.25 99 TYR A O 1
ATOM 810 N N . PHE A 1 100 ? -4.16 31.234 8.148 1 98.25 100 PHE A N 1
ATOM 811 C CA . PHE A 1 100 ? -3.047 30.359 8.492 1 98.25 100 PHE A CA 1
ATOM 812 C C . PHE A 1 100 ? -2.379 29.828 7.234 1 98.25 100 PHE A C 1
ATOM 814 O O . PHE A 1 100 ? -3.055 29.328 6.332 1 98.25 100 PHE A O 1
ATOM 821 N N . MET A 1 101 ? -1.085 29.891 7.281 1 96.31 101 MET A N 1
ATOM 822 C CA . MET A 1 101 ? -0.334 29.297 6.176 1 96.31 101 MET A CA 1
ATOM 823 C C . MET A 1 101 ? 0.902 28.578 6.691 1 96.31 101 MET A C 1
ATOM 825 O O . MET A 1 101 ? 1.623 29.094 7.547 1 96.31 101 MET A O 1
ATOM 829 N N . ASP A 1 102 ? 1.184 27.344 6.16 1 97 102 ASP A N 1
ATOM 830 C CA . ASP A 1 102 ? 2.34 26.531 6.531 1 97 102 ASP A CA 1
ATOM 831 C C . ASP A 1 102 ? 3.234 26.266 5.324 1 97 102 ASP A C 1
ATOM 833 O O . ASP A 1 102 ? 4.199 25.5 5.418 1 97 102 ASP A O 1
ATOM 837 N N . ASP A 1 103 ? 2.943 26.75 4.191 1 96.38 103 ASP A N 1
ATOM 838 C CA . ASP A 1 103 ? 3.719 26.875 2.957 1 96.38 103 ASP A CA 1
ATOM 839 C C . ASP A 1 103 ? 3.562 28.25 2.334 1 96.38 103 ASP A C 1
ATOM 841 O O . ASP A 1 103 ? 2.666 29.016 2.713 1 96.38 103 ASP A O 1
ATOM 845 N N . ASP A 1 104 ? 4.465 28.625 1.501 1 96.94 104 ASP A N 1
ATOM 846 C CA . ASP A 1 104 ? 4.297 29.906 0.823 1 96.94 104 ASP A CA 1
ATOM 847 C C . ASP A 1 104 ? 3.186 29.828 -0.223 1 96.94 104 ASP A C 1
ATOM 849 O O . ASP A 1 104 ? 3.451 29.578 -1.401 1 96.94 104 ASP A O 1
ATOM 853 N N . LEU A 1 105 ? 2.035 30.156 0.189 1 97.5 105 LEU A N 1
ATOM 854 C CA . LEU A 1 105 ? 0.852 29.875 -0.62 1 97.5 105 LEU A CA 1
ATOM 855 C C . LEU A 1 105 ? 0.423 31.125 -1.387 1 97.5 105 LEU A C 1
ATOM 857 O O . LEU A 1 105 ? -0.372 31.047 -2.326 1 97.5 105 LEU A O 1
ATOM 861 N N . LEU A 1 106 ? 0.907 32.312 -1.04 1 96.44 106 LEU A N 1
ATOM 862 C CA . LEU A 1 106 ? 0.351 33.531 -1.586 1 96.44 106 LEU A CA 1
ATOM 863 C C . LEU A 1 106 ? 1.311 34.156 -2.588 1 96.44 106 LEU A C 1
ATOM 865 O O . LEU A 1 106 ? 0.932 35.062 -3.326 1 96.44 106 LEU A O 1
ATOM 869 N N . HIS A 1 107 ? 2.557 33.688 -2.68 1 95.38 107 HIS A N 1
ATOM 870 C CA . HIS A 1 107 ? 3.533 34.188 -3.645 1 95.38 107 HIS A CA 1
ATOM 871 C C . HIS A 1 107 ? 3.773 33.156 -4.758 1 95.38 107 HIS A C 1
ATOM 873 O O . HIS A 1 107 ? 4.59 32.25 -4.605 1 95.38 107 HIS A O 1
ATOM 879 N N . PRO A 1 108 ? 3.227 33.375 -5.918 1 95.62 108 PRO A N 1
ATOM 880 C CA . PRO A 1 108 ? 3.369 32.406 -7.016 1 95.62 108 PRO A CA 1
ATOM 881 C C . PRO A 1 108 ? 4.824 32.188 -7.422 1 95.62 108 PRO A C 1
ATOM 883 O O . PRO A 1 108 ? 5.172 31.141 -7.934 1 95.62 108 PRO A O 1
ATOM 886 N N . ARG A 1 109 ? 5.676 33.156 -7.176 1 94.94 109 ARG A N 1
ATOM 887 C CA . ARG A 1 109 ? 7.086 33 -7.52 1 94.94 109 ARG A CA 1
ATOM 888 C C . ARG A 1 109 ? 7.727 31.859 -6.75 1 94.94 109 ARG A C 1
ATOM 890 O O . ARG A 1 109 ? 8.672 31.234 -7.234 1 94.94 109 ARG A O 1
ATOM 897 N N . ALA A 1 110 ? 7.168 31.609 -5.621 1 95.62 110 ALA A N 1
ATOM 898 C CA . ALA A 1 110 ? 7.719 30.562 -4.766 1 95.62 110 ALA A CA 1
ATOM 899 C C . ALA A 1 110 ? 7.289 29.172 -5.25 1 95.62 110 ALA A C 1
ATOM 901 O O . ALA A 1 110 ? 7.781 28.156 -4.762 1 95.62 110 ALA A O 1
ATOM 902 N N . TRP A 1 111 ? 6.43 29.078 -6.293 1 96.44 111 TRP A N 1
ATOM 903 C CA . TRP A 1 111 ? 5.836 27.797 -6.684 1 96.44 111 TRP A CA 1
ATOM 904 C C . TRP A 1 111 ? 6.617 27.156 -7.828 1 96.44 111 TRP A C 1
ATOM 906 O O . TRP A 1 111 ? 6.23 26.109 -8.344 1 96.44 111 TRP A O 1
ATOM 916 N N . ALA A 1 112 ? 7.723 27.812 -8.164 1 94.5 112 ALA A N 1
ATOM 917 C CA . ALA A 1 112 ? 8.555 27.266 -9.234 1 94.5 112 ALA A CA 1
ATOM 918 C C . ALA A 1 112 ? 9.023 25.844 -8.898 1 94.5 112 ALA A C 1
ATOM 920 O O . ALA A 1 112 ? 9.508 25.594 -7.789 1 94.5 112 ALA A O 1
ATOM 921 N N . GLY A 1 113 ? 8.797 24.891 -9.836 1 92.88 113 GLY A N 1
ATOM 922 C CA . GLY A 1 113 ? 9.273 23.531 -9.648 1 92.88 113 GLY A CA 1
ATOM 923 C C . GLY A 1 113 ? 8.211 22.609 -9.086 1 92.88 113 GLY A C 1
ATOM 924 O O . GLY A 1 113 ? 8.383 21.391 -9.078 1 92.88 113 GLY A O 1
ATOM 925 N N . LEU A 1 114 ? 7.105 23.141 -8.633 1 94.81 114 LEU A N 1
ATOM 926 C CA . LEU A 1 114 ? 6.031 22.312 -8.109 1 94.81 114 LEU A CA 1
ATOM 927 C C . LEU A 1 114 ? 5.285 21.609 -9.242 1 94.81 114 LEU A C 1
ATOM 929 O O . LEU A 1 114 ? 5.258 22.109 -10.375 1 94.81 114 LEU A O 1
ATOM 933 N N . PRO A 1 115 ? 4.695 20.5 -8.898 1 92.88 115 PRO A N 1
ATOM 934 C CA . PRO A 1 115 ? 3.898 19.812 -9.922 1 92.88 115 PRO A CA 1
ATOM 935 C C . PRO A 1 115 ? 2.727 20.656 -10.422 1 92.88 115 PRO A C 1
ATOM 937 O O . PRO A 1 115 ? 2.078 21.359 -9.633 1 92.88 115 PRO A O 1
ATOM 940 N N . ARG A 1 116 ? 2.414 20.5 -11.68 1 93.88 116 ARG A N 1
ATOM 941 C CA . ARG A 1 116 ? 1.422 21.344 -12.336 1 93.88 116 ARG A CA 1
ATOM 942 C C . ARG A 1 116 ? 0.06 21.219 -11.664 1 93.88 116 ARG A C 1
ATOM 944 O O . ARG A 1 116 ? -0.612 22.234 -11.422 1 93.88 116 ARG A O 1
ATOM 951 N N . PRO A 1 117 ? -0.34 20.016 -11.32 1 92.75 117 PRO A N 1
ATOM 952 C CA . PRO A 1 117 ? -1.654 19.922 -10.68 1 92.75 117 PRO A CA 1
ATOM 953 C C . PRO A 1 117 ? -1.718 20.656 -9.344 1 92.75 117 PRO A C 1
ATOM 955 O O . PRO A 1 117 ? -2.752 21.234 -9 1 92.75 117 PRO A O 1
ATOM 958 N N . TYR A 1 118 ? -0.694 20.703 -8.648 1 94.06 118 TYR A N 1
ATOM 959 C CA . TYR A 1 118 ? -0.68 21.391 -7.363 1 94.06 118 TYR A CA 1
ATOM 960 C C . TYR A 1 118 ? -0.681 22.906 -7.559 1 94.06 118 TYR A C 1
ATOM 962 O O . TYR A 1 118 ? -1.362 23.641 -6.832 1 94.06 118 TYR A O 1
ATOM 970 N N . VAL A 1 119 ? 0.067 23.328 -8.523 1 96.44 119 VAL A N 1
ATOM 971 C CA . VAL A 1 119 ? 0.084 24.75 -8.844 1 96.44 119 VAL A CA 1
ATOM 972 C C . VAL A 1 119 ? -1.319 25.203 -9.234 1 96.44 119 VAL A C 1
ATOM 974 O O . VAL A 1 119 ? -1.758 26.297 -8.844 1 96.44 119 VAL A O 1
ATOM 977 N N . LYS A 1 120 ? -1.96 24.375 -10.008 1 97.31 120 LYS A N 1
ATOM 978 C CA . LYS A 1 120 ? -3.332 24.703 -10.383 1 97.31 120 LYS A CA 1
ATOM 979 C C . LYS A 1 120 ? -4.219 24.859 -9.156 1 97.31 120 LYS A C 1
ATOM 981 O O . LYS A 1 120 ? -5.051 25.766 -9.086 1 97.31 120 LYS A O 1
ATOM 986 N N . LYS A 1 121 ? -4.016 24.031 -8.18 1 96.56 121 LYS A N 1
ATOM 987 C CA . LYS A 1 121 ? -4.766 24.125 -6.934 1 96.56 121 LYS A CA 1
ATOM 988 C C . LYS A 1 121 ? -4.453 25.422 -6.191 1 96.56 121 LYS A C 1
ATOM 990 O O . LYS A 1 121 ? -5.363 26.094 -5.707 1 96.56 121 LYS A O 1
ATOM 995 N N . LEU A 1 122 ? -3.18 25.75 -6.113 1 97.25 122 LEU A N 1
ATOM 996 C CA . LEU A 1 122 ? -2.748 26.969 -5.422 1 97.25 122 LEU A CA 1
ATOM 997 C C . LEU A 1 122 ? -3.297 28.203 -6.113 1 97.25 122 LEU A C 1
ATOM 999 O O . LEU A 1 122 ? -3.686 29.172 -5.449 1 97.25 122 LEU A O 1
ATOM 1003 N N . ARG A 1 123 ? -3.369 28.172 -7.418 1 97.88 123 ARG A N 1
ATOM 1004 C CA . ARG A 1 123 ? -3.932 29.281 -8.156 1 97.88 123 ARG A CA 1
ATOM 1005 C C . ARG A 1 123 ? -5.418 29.453 -7.867 1 97.88 123 ARG A C 1
ATOM 1007 O O . ARG A 1 123 ? -5.902 30.562 -7.68 1 97.88 123 ARG A O 1
ATOM 1014 N N . LYS A 1 124 ? -6.023 28.344 -7.742 1 98.06 124 LYS A N 1
ATOM 1015 C CA . LYS A 1 124 ? -7.473 28.328 -7.566 1 98.06 124 LYS A CA 1
ATOM 1016 C C . LYS A 1 124 ? -7.859 28.75 -6.152 1 98.06 124 LYS A C 1
ATOM 1018 O O . LYS A 1 124 ? -8.789 29.547 -5.969 1 98.06 124 LYS A O 1
ATOM 1023 N N . TYR A 1 125 ? -7.133 28.328 -5.16 1 98.12 125 TYR A N 1
ATOM 1024 C CA . TYR A 1 125 ? -7.613 28.438 -3.785 1 98.12 125 TYR A CA 1
ATOM 1025 C C . TYR A 1 125 ? -6.832 29.5 -3.021 1 98.12 125 TYR A C 1
ATOM 1027 O O . TYR A 1 125 ? -7.246 29.922 -1.938 1 98.12 125 TYR A O 1
ATOM 1035 N N . CYS A 1 126 ? -5.707 29.922 -3.57 1 97.94 126 CYS A N 1
ATOM 1036 C CA . CYS A 1 126 ? -4.867 30.891 -2.869 1 97.94 126 CYS A CA 1
ATOM 1037 C C . CYS A 1 126 ? -4.664 32.156 -3.705 1 97.94 126 CYS A C 1
ATOM 1039 O O . CYS A 1 126 ? -5.129 33.219 -3.33 1 97.94 126 CYS A O 1
ATOM 1041 N N . HIS A 1 127 ? -4.086 32.031 -4.84 1 97 127 HIS A N 1
ATOM 1042 C CA . HIS A 1 127 ? -3.748 33.188 -5.664 1 97 127 HIS A CA 1
ATOM 1043 C C . HIS A 1 127 ? -5 33.938 -6.082 1 97 127 HIS A C 1
ATOM 1045 O O . HIS A 1 127 ? -5.02 35.156 -6.047 1 97 127 HIS A O 1
ATOM 1051 N N . ALA A 1 128 ? -5.992 33.281 -6.477 1 97.62 128 ALA A N 1
ATOM 1052 C CA . ALA A 1 128 ? -7.238 33.875 -6.926 1 97.62 128 ALA A CA 1
ATOM 1053 C C . ALA A 1 128 ? -7.879 34.719 -5.812 1 97.62 128 ALA A C 1
ATOM 1055 O O . ALA A 1 128 ? -8.719 35.594 -6.078 1 97.62 128 ALA A O 1
ATOM 1056 N N . HIS A 1 129 ? -7.477 34.469 -4.582 1 97.69 129 HIS A N 1
ATOM 1057 C CA . HIS A 1 129 ? -8.141 35.125 -3.455 1 97.69 129 HIS A CA 1
ATOM 1058 C C . HIS A 1 129 ? -7.145 35.906 -2.613 1 97.69 129 HIS A C 1
ATOM 1060 O O . HIS A 1 129 ? -7.41 36.188 -1.443 1 97.69 129 HIS A O 1
ATOM 1066 N N . THR A 1 130 ? -6.031 36.219 -3.178 1 96.69 130 THR A N 1
ATOM 1067 C CA . THR A 1 130 ? -4.977 36.938 -2.465 1 96.69 130 THR A CA 1
ATOM 1068 C C . THR A 1 130 ? -5.5 38.25 -1.919 1 96.69 130 THR A C 1
ATOM 1070 O O . THR A 1 130 ? -5.242 38.594 -0.765 1 96.69 130 THR A O 1
ATOM 1073 N N . THR A 1 131 ? -6.262 39.031 -2.721 1 96.56 131 THR A N 1
ATOM 1074 C CA . THR A 1 131 ? -6.809 40.312 -2.307 1 96.56 131 THR A CA 1
ATOM 1075 C C . THR A 1 131 ? -7.84 40.125 -1.195 1 96.56 131 THR A C 1
ATOM 1077 O O . THR A 1 131 ? -7.816 40.844 -0.195 1 96.56 131 THR A O 1
ATOM 1080 N N . ASP A 1 132 ? -8.703 39.125 -1.403 1 97.56 132 ASP A N 1
ATOM 1081 C CA . ASP A 1 132 ? -9.688 38.812 -0.368 1 97.56 132 ASP A CA 1
ATOM 1082 C C . ASP A 1 132 ? -9.008 38.5 0.958 1 97.56 132 ASP A C 1
ATOM 1084 O O . ASP A 1 132 ? -9.391 39 2.008 1 97.56 132 ASP A O 1
ATOM 1088 N N . ILE A 1 133 ? -8.031 37.625 0.917 1 97.5 133 ILE A N 1
ATOM 1089 C CA . ILE A 1 133 ? -7.316 37.219 2.113 1 97.5 133 ILE A CA 1
ATOM 1090 C C . ILE A 1 133 ? -6.676 38.406 2.793 1 97.5 133 ILE A C 1
ATOM 1092 O O . ILE A 1 133 ? -6.773 38.562 4.012 1 97.5 133 ILE A O 1
ATOM 1096 N N . ARG A 1 134 ? -6.105 39.281 2.021 1 95.31 134 ARG A N 1
ATOM 1097 C CA . ARG A 1 134 ? -5.449 40.469 2.545 1 95.31 134 ARG A CA 1
ATOM 1098 C C . ARG A 1 134 ? -6.457 41.406 3.203 1 95.31 134 ARG A C 1
ATOM 1100 O O . ARG A 1 134 ? -6.219 41.906 4.301 1 95.31 134 ARG A O 1
ATOM 1107 N N . GLU A 1 135 ? -7.535 41.625 2.561 1 95.5 135 GLU A N 1
ATOM 1108 C CA . GLU A 1 135 ? -8.523 42.594 3.016 1 95.5 135 GLU A CA 1
ATOM 1109 C C . GLU A 1 135 ? -9.32 42.062 4.199 1 95.5 135 GLU A C 1
ATOM 1111 O O . GLU A 1 135 ? -9.727 42.844 5.078 1 95.5 135 GLU A O 1
ATOM 1116 N N . LEU A 1 136 ? -9.508 40.812 4.223 1 96.25 136 LEU A N 1
ATOM 1117 C CA . LEU A 1 136 ? -10.367 40.188 5.234 1 96.25 136 LEU A CA 1
ATOM 1118 C C . LEU A 1 136 ? -9.586 39.906 6.508 1 96.25 136 LEU A C 1
ATOM 1120 O O . LEU A 1 136 ? -10.133 40 7.609 1 96.25 136 LEU A O 1
ATOM 1124 N N . SER A 1 137 ? -8.359 39.531 6.395 1 96.38 137 SER A N 1
ATOM 1125 C CA . SER A 1 137 ? -7.602 39 7.523 1 96.38 137 SER A CA 1
ATOM 1126 C C . SER A 1 137 ? -7.172 40.125 8.469 1 96.38 137 SER A C 1
ATOM 1128 O O . SER A 1 137 ? -6.602 41.125 8.031 1 96.38 137 SER A O 1
ATOM 1130 N N . THR A 1 138 ? -7.461 39.938 9.742 1 94.94 138 THR A N 1
ATOM 1131 C CA . THR A 1 138 ? -6.984 40.844 10.781 1 94.94 138 THR A CA 1
ATOM 1132 C C . THR A 1 138 ? -5.617 40.406 11.297 1 94.94 138 THR A C 1
ATOM 1134 O O . THR A 1 138 ? -4.887 41.188 11.883 1 94.94 138 THR A O 1
ATOM 1137 N N . GLU A 1 139 ? -5.363 39.156 11.094 1 95.12 139 GLU A N 1
ATOM 1138 C CA . GLU A 1 139 ? -4.113 38.594 11.578 1 95.12 139 GLU A CA 1
ATOM 1139 C C . GLU A 1 139 ? -3.709 37.375 10.75 1 95.12 139 GLU A C 1
ATOM 1141 O O . GLU A 1 139 ? -4.559 36.719 10.148 1 95.12 139 GLU A O 1
ATOM 1146 N N . TYR A 1 140 ? -2.373 37.125 10.734 1 97.38 140 TYR A N 1
ATOM 1147 C CA . TYR A 1 140 ? -1.837 35.938 10.07 1 97.38 140 TYR A CA 1
ATOM 1148 C C . TYR A 1 140 ? -1.155 35.031 11.07 1 97.38 140 TYR A C 1
ATOM 1150 O O . TYR A 1 140 ? -0.567 35.5 12.055 1 97.38 140 TYR A O 1
ATOM 1158 N N . TRP A 1 141 ? -1.307 33.75 10.938 1 98 141 TRP A N 1
ATOM 1159 C CA . TRP A 1 141 ? -0.551 32.719 11.633 1 98 141 TRP A CA 1
ATOM 1160 C C . TRP A 1 141 ? 0.369 31.969 10.672 1 98 141 TRP A C 1
ATOM 1162 O O . TRP A 1 141 ? -0.099 31.297 9.742 1 98 141 TRP A O 1
ATOM 1172 N N . PHE A 1 142 ? 1.626 32.094 10.898 1 97.75 142 PHE A N 1
ATOM 1173 C CA . PHE A 1 142 ? 2.611 31.453 10.047 1 97.75 142 PHE A CA 1
ATOM 1174 C C . PHE A 1 142 ? 3.318 30.328 10.805 1 97.75 142 PHE A C 1
ATOM 1176 O O . PHE A 1 142 ? 3.6 30.469 12 1 97.75 142 PHE A O 1
ATOM 1183 N N . SER A 1 143 ? 3.701 29.266 10.086 1 96.94 143 SER A N 1
ATOM 1184 C CA . SER A 1 143 ? 4.293 28.094 10.719 1 96.94 143 SER A CA 1
ATOM 1185 C C . SER A 1 143 ? 5.801 28.25 10.883 1 96.94 143 SER A C 1
ATOM 1187 O O . SER A 1 143 ? 6.418 27.562 11.688 1 96.94 143 SER A O 1
ATOM 1189 N N . THR A 1 144 ? 6.41 29.156 10.102 1 96 144 THR A N 1
ATOM 1190 C CA . THR A 1 144 ? 7.867 29.266 10.141 1 96 144 THR A CA 1
ATOM 1191 C C . THR A 1 144 ? 8.312 30.719 10.117 1 96 144 THR A C 1
ATOM 1193 O O . THR A 1 144 ? 7.582 31.594 9.633 1 96 144 THR A O 1
ATOM 1196 N N . GLN A 1 145 ? 9.508 30.969 10.633 1 94.88 145 GLN A N 1
ATOM 1197 C CA . GLN A 1 145 ? 10.102 32.312 10.578 1 94.88 145 GLN A CA 1
ATOM 1198 C C . GLN A 1 145 ? 10.336 32.75 9.133 1 94.88 145 GLN A C 1
ATOM 1200 O O . GLN A 1 145 ? 10.195 33.906 8.805 1 94.88 145 GLN A O 1
ATOM 1205 N N . GLU A 1 146 ? 10.68 31.828 8.297 1 94.75 146 GLU A N 1
ATOM 1206 C CA . GLU A 1 146 ? 10.875 32.125 6.875 1 94.75 146 GLU A CA 1
ATOM 1207 C C . GLU A 1 146 ? 9.617 32.75 6.266 1 94.75 146 GLU A C 1
ATOM 1209 O O . GLU A 1 146 ? 9.703 33.719 5.516 1 94.75 146 GLU A O 1
ATOM 1214 N N . LEU A 1 147 ? 8.492 32.188 6.523 1 96.38 147 LEU A N 1
ATOM 1215 C CA . LEU A 1 147 ? 7.234 32.75 6.039 1 96.38 147 LEU A CA 1
ATOM 1216 C C . LEU A 1 147 ? 7.016 34.156 6.594 1 96.38 147 LEU A C 1
ATOM 1218 O O . LEU A 1 147 ? 6.617 35.062 5.863 1 96.38 147 LEU A O 1
ATOM 1222 N N . ARG A 1 148 ? 7.238 34.344 7.875 1 95.62 148 ARG A N 1
ATOM 1223 C CA . ARG A 1 148 ? 7.086 35.656 8.492 1 95.62 148 ARG A CA 1
ATOM 1224 C C . ARG A 1 148 ? 7.957 36.688 7.793 1 95.62 148 ARG A C 1
ATOM 1226 O O . ARG A 1 148 ? 7.508 37.781 7.52 1 95.62 148 ARG A O 1
ATOM 1233 N N . ASP A 1 149 ? 9.102 36.281 7.469 1 95.5 149 ASP A N 1
ATOM 1234 C CA . ASP A 1 149 ? 10.055 37.219 6.844 1 95.5 149 ASP A CA 1
ATOM 1235 C C . ASP A 1 149 ? 9.617 37.562 5.426 1 95.5 149 ASP A C 1
ATOM 1237 O O . ASP A 1 149 ? 9.898 38.688 4.945 1 95.5 149 ASP A O 1
ATOM 1241 N N . ARG A 1 150 ? 8.922 36.719 4.781 1 95.44 150 ARG A N 1
ATOM 1242 C CA . ARG A 1 150 ? 8.5 36.938 3.402 1 95.44 150 ARG A CA 1
ATOM 1243 C C . ARG A 1 150 ? 7.273 37.844 3.344 1 95.44 150 ARG A C 1
ATOM 1245 O O . ARG A 1 150 ? 6.949 38.375 2.287 1 95.44 150 ARG A O 1
ATOM 1252 N N . TYR A 1 151 ? 6.617 37.906 4.469 1 94.62 151 TYR A N 1
ATOM 1253 C CA . TYR A 1 151 ? 5.41 38.719 4.535 1 94.62 151 TYR A CA 1
ATOM 1254 C C . TYR A 1 151 ? 5.523 39.781 5.637 1 94.62 151 TYR A C 1
ATOM 1256 O O . TYR A 1 151 ? 4.684 39.812 6.543 1 94.62 151 TYR A O 1
ATOM 1264 N N . PRO A 1 152 ? 6.418 40.688 5.551 1 89.69 152 PRO A N 1
ATOM 1265 C CA . PRO A 1 152 ? 6.723 41.625 6.645 1 89.69 152 PRO A CA 1
ATOM 1266 C C . PRO A 1 152 ? 5.586 42.594 6.91 1 89.69 152 PRO A C 1
ATOM 1268 O O . PRO A 1 152 ? 5.453 43.125 8.023 1 89.69 152 PRO A O 1
ATOM 1271 N N . GLU A 1 153 ? 4.797 42.812 5.957 1 86 153 GLU A N 1
ATOM 1272 C CA . GLU A 1 153 ? 3.746 43.844 6.074 1 86 153 GLU A CA 1
ATOM 1273 C C . GLU A 1 153 ? 2.525 43.281 6.801 1 86 153 GLU A C 1
ATOM 1275 O O . GLU A 1 153 ? 1.602 44.031 7.141 1 86 153 GLU A O 1
ATOM 1280 N N . ARG A 1 154 ? 2.574 42.031 7.086 1 86.12 154 ARG A N 1
ATOM 1281 C CA . ARG A 1 154 ? 1.411 41.406 7.691 1 86.12 154 ARG A CA 1
ATOM 1282 C C . ARG A 1 154 ? 1.59 41.25 9.203 1 86.12 154 ARG A C 1
ATOM 1284 O O . ARG A 1 154 ? 2.686 40.969 9.672 1 86.12 154 ARG A O 1
ATOM 1291 N N . ALA A 1 155 ? 0.527 41.594 9.953 1 87.56 155 ALA A N 1
ATOM 1292 C CA . ALA A 1 155 ? 0.495 41.219 11.367 1 87.56 155 ALA A CA 1
ATOM 1293 C C . ALA A 1 155 ? 0.418 39.719 11.555 1 87.56 155 ALA A C 1
ATOM 1295 O O . ALA A 1 155 ? -0.643 39.125 11.375 1 87.56 155 ALA A O 1
ATOM 1296 N N . ALA A 1 156 ? 1.608 39.156 11.875 1 91.62 156 ALA A N 1
ATOM 1297 C CA . ALA A 1 156 ? 1.634 37.688 11.883 1 91.62 156 ALA A CA 1
ATOM 1298 C C . ALA A 1 156 ? 2.234 37.156 13.18 1 91.62 156 ALA A C 1
ATOM 1300 O O . ALA A 1 156 ? 3.172 37.75 13.719 1 91.62 156 ALA A O 1
ATOM 1301 N N . GLN A 1 157 ? 1.646 36.188 13.641 1 94.5 157 GLN A N 1
ATOM 1302 C CA . GLN A 1 157 ? 2.182 35.406 14.742 1 94.5 157 GLN A CA 1
ATOM 1303 C C . GLN A 1 157 ? 2.785 34.094 14.242 1 94.5 157 GLN A C 1
ATOM 1305 O O . GLN A 1 157 ? 2.238 33.438 13.336 1 94.5 157 GLN A O 1
ATOM 1310 N N . LEU A 1 158 ? 3.904 33.75 14.844 1 95.38 158 LEU A N 1
ATOM 1311 C CA . LEU A 1 158 ? 4.5 32.438 14.57 1 95.38 158 LEU A CA 1
ATOM 1312 C C . LEU A 1 158 ? 3.865 31.359 15.438 1 95.38 158 LEU A C 1
ATOM 1314 O O . LEU A 1 158 ? 3.824 31.484 16.656 1 95.38 158 LEU A O 1
ATOM 1318 N N . ILE A 1 159 ? 3.383 30.344 14.75 1 95.12 159 ILE A N 1
ATOM 1319 C CA . ILE A 1 159 ? 2.756 29.25 15.484 1 95.12 159 ILE A CA 1
ATOM 1320 C C . ILE A 1 159 ? 3.521 27.953 15.227 1 95.12 159 ILE A C 1
ATOM 1322 O O . ILE A 1 159 ? 3.605 27.5 14.086 1 95.12 159 ILE A O 1
ATOM 1326 N N . ALA A 1 160 ? 4.031 27.344 16.281 1 93.19 160 ALA A N 1
ATOM 1327 C CA . ALA A 1 160 ? 4.766 26.078 16.172 1 93.19 160 ALA A CA 1
ATOM 1328 C C . ALA A 1 160 ? 3.812 24.891 16.109 1 93.19 160 ALA A C 1
ATOM 1330 O O . ALA A 1 160 ? 2.77 24.891 16.781 1 93.19 160 ALA A O 1
ATOM 1331 N N . PRO A 1 161 ? 4.199 23.875 15.344 1 95.56 161 PRO A N 1
ATOM 1332 C CA . PRO A 1 161 ? 3.361 22.672 15.344 1 95.56 161 PRO A CA 1
ATOM 1333 C C . PRO A 1 161 ? 3.471 21.875 16.641 1 95.56 161 PRO A C 1
ATOM 1335 O O . PRO A 1 161 ? 4.48 21.969 17.344 1 95.56 161 PRO A O 1
ATOM 1338 N N . ARG A 1 162 ? 2.379 21.188 16.938 1 92.75 162 ARG A N 1
ATOM 1339 C CA . ARG A 1 162 ? 2.348 20.266 18.062 1 92.75 162 ARG A CA 1
ATOM 1340 C C . ARG A 1 162 ? 1.967 18.859 17.609 1 92.75 162 ARG A C 1
ATOM 1342 O O . ARG A 1 162 ? 1.106 18.688 16.75 1 92.75 162 ARG A O 1
ATOM 1349 N N . ALA A 1 163 ? 2.629 17.891 18.266 1 92 163 ALA A N 1
ATOM 1350 C CA . ALA A 1 163 ? 2.248 16.5 18 1 92 163 ALA A CA 1
ATOM 1351 C C . ALA A 1 163 ? 0.801 16.234 18.422 1 92 163 ALA A C 1
ATOM 1353 O O . ALA A 1 163 ? 0.285 16.891 19.328 1 92 163 ALA A O 1
ATOM 1354 N N . LEU A 1 164 ? 0.221 15.32 17.734 1 91.69 164 LEU A N 1
ATOM 1355 C CA . LEU A 1 164 ? -1.156 14.969 18.062 1 91.69 164 LEU A CA 1
ATOM 1356 C C . LEU A 1 164 ? -1.242 14.328 19.438 1 91.69 164 LEU A C 1
ATOM 1358 O O . LEU A 1 164 ? -0.38 13.531 19.812 1 91.69 164 LEU A O 1
ATOM 1362 N N . LEU A 1 165 ? -2.26 14.625 20.125 1 84.81 165 LEU A N 1
ATOM 1363 C CA . LEU A 1 165 ? -2.443 14.109 21.484 1 84.81 165 LEU A CA 1
ATOM 1364 C C . LEU A 1 165 ? -2.525 12.586 21.469 1 84.81 165 LEU A C 1
ATOM 1366 O O . LEU A 1 165 ? -2.025 11.922 22.375 1 84.81 165 LEU A O 1
ATOM 1370 N N .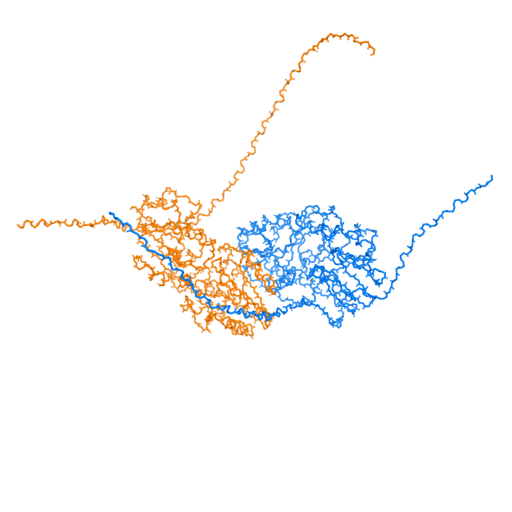 GLU A 1 166 ? -3.111 12.062 20.469 1 85.5 166 GLU A N 1
ATOM 1371 C CA . GLU A 1 166 ? -3.285 10.617 20.359 1 85.5 166 GLU A CA 1
ATOM 1372 C C . GLU A 1 166 ? -1.94 9.914 20.219 1 85.5 166 GLU A C 1
ATOM 1374 O O . GLU A 1 166 ? -1.836 8.711 20.453 1 85.5 166 GLU A O 1
ATOM 1379 N N . ASP A 1 167 ? -0.972 10.68 19.812 1 87.5 167 ASP A N 1
ATOM 1380 C CA . ASP A 1 167 ? 0.341 10.086 19.562 1 87.5 167 ASP A CA 1
ATOM 1381 C C . ASP A 1 167 ? 1.229 10.195 20.812 1 87.5 167 ASP A C 1
ATOM 1383 O O . ASP A 1 167 ? 2.324 9.633 20.844 1 87.5 167 ASP A O 1
ATOM 1387 N N . ALA A 1 168 ? 0.824 10.914 21.844 1 76.81 168 ALA A N 1
ATOM 1388 C CA . ALA A 1 168 ? 1.653 11.25 23 1 76.81 168 ALA A CA 1
ATOM 1389 C C . ALA A 1 168 ? 1.869 10.039 23.891 1 76.81 168 ALA A C 1
ATOM 1391 O O . ALA A 1 168 ? 2.402 10.164 25 1 76.81 168 ALA A O 1
ATOM 1392 N N . ARG A 1 169 ? 1.57 8.82 23.453 1 68.56 169 ARG A N 1
ATOM 1393 C CA . ARG A 1 169 ? 1.864 7.637 24.25 1 68.56 169 ARG A CA 1
ATOM 1394 C C . ARG A 1 169 ? 3.148 6.961 23.797 1 68.56 169 ARG A C 1
ATOM 1396 O O . ARG A 1 169 ? 3.459 6.965 22.594 1 68.56 169 ARG A O 1
ATOM 1403 N N . ARG A 1 170 ? 3.996 6.859 24.781 1 62.12 170 ARG A N 1
ATOM 1404 C CA . ARG A 1 170 ? 5.211 6.133 24.422 1 62.12 170 ARG A CA 1
ATOM 1405 C C . ARG A 1 170 ? 4.879 4.785 23.797 1 62.12 170 ARG A C 1
ATOM 1407 O O . ARG A 1 170 ? 4.32 3.906 24.469 1 62.12 170 ARG A O 1
ATOM 1414 N N . LEU A 1 171 ? 5.023 4.816 22.531 1 65.88 171 LEU A N 1
ATOM 1415 C CA . LEU A 1 171 ? 4.844 3.535 21.859 1 65.88 171 LEU A CA 1
ATOM 1416 C C . LEU A 1 171 ? 6.055 2.637 22.062 1 65.88 171 LEU A C 1
ATOM 1418 O O . LEU A 1 171 ? 7.188 3.121 22.156 1 65.88 171 LEU A O 1
ATOM 1422 N N . ARG A 1 172 ? 5.816 1.465 22.312 1 72.38 172 ARG A N 1
ATOM 1423 C CA . ARG A 1 172 ? 6.902 0.498 22.453 1 72.38 172 ARG A CA 1
ATOM 1424 C C . ARG A 1 172 ? 7.574 0.221 21.125 1 72.38 172 ARG A C 1
ATOM 1426 O O . ARG A 1 172 ? 6.918 -0.191 20.156 1 72.38 172 ARG A O 1
ATOM 1433 N N . VAL A 1 173 ? 8.836 0.567 21.062 1 75.94 173 VAL A N 1
ATOM 1434 C CA . VAL A 1 173 ? 9.656 0.25 19.906 1 75.94 173 VAL A CA 1
ATOM 1435 C C . VAL A 1 173 ? 10.289 -1.13 20.078 1 75.94 173 VAL A C 1
ATOM 1437 O O . VAL A 1 173 ? 10.969 -1.386 21.078 1 75.94 173 VAL A O 1
ATOM 1440 N N . ARG A 1 174 ? 10.008 -2.008 19.156 1 74.25 174 ARG A N 1
ATOM 1441 C CA . ARG A 1 174 ? 10.523 -3.371 19.25 1 74.25 174 ARG A CA 1
ATOM 1442 C C . ARG A 1 174 ? 11.961 -3.451 18.75 1 74.25 174 ARG A C 1
ATOM 1444 O O . ARG A 1 174 ? 12.336 -2.779 17.797 1 74.25 174 ARG A O 1
ATOM 1451 N N . HIS A 1 175 ? 12.68 -4.297 19.469 1 71.25 175 HIS A N 1
ATOM 1452 C CA . HIS A 1 175 ? 14.047 -4.559 19.047 1 71.25 175 HIS A CA 1
ATOM 1453 C C . HIS A 1 175 ? 14.078 -5.457 17.812 1 71.25 175 HIS A C 1
ATOM 1455 O O . HIS A 1 175 ? 13.375 -6.461 17.75 1 71.25 175 HIS A O 1
ATOM 1461 N N . ALA A 1 176 ? 14.781 -4.957 16.891 1 67.06 176 ALA A N 1
ATOM 1462 C CA . ALA A 1 176 ? 14.945 -5.801 15.703 1 67.06 176 ALA A CA 1
ATOM 1463 C C . ALA A 1 176 ? 16.047 -6.84 15.914 1 67.06 176 ALA A C 1
ATOM 1465 O O . ALA A 1 176 ? 17.078 -6.535 16.5 1 67.06 176 ALA A O 1
ATOM 1466 N N . LEU A 1 177 ? 15.695 -8.07 15.594 1 69.88 177 LEU A N 1
ATOM 1467 C CA . LEU A 1 177 ? 16.719 -9.109 15.562 1 69.88 177 LEU A CA 1
ATOM 1468 C C . LEU A 1 177 ? 17.703 -8.852 14.43 1 69.88 177 LEU A C 1
ATOM 1470 O O . LEU A 1 177 ? 17.406 -8.133 13.477 1 69.88 177 LEU A O 1
ATOM 1474 N N . PRO A 1 178 ? 18.891 -9.508 14.711 1 71.5 178 PRO A N 1
ATOM 1475 C CA . PRO A 1 178 ? 19.828 -9.414 13.586 1 71.5 178 PRO A CA 1
ATOM 1476 C C . PRO A 1 178 ? 19.25 -9.953 12.281 1 71.5 178 PRO A C 1
ATOM 1478 O O . PRO A 1 178 ? 18.5 -10.938 12.297 1 71.5 178 PRO A O 1
ATOM 1481 N N . GLU A 1 179 ? 19.375 -9.273 11.195 1 74.19 179 GLU A N 1
ATOM 1482 C CA . GLU A 1 179 ? 18.984 -9.672 9.852 1 74.19 179 GLU A CA 1
ATOM 1483 C C . GLU A 1 179 ? 17.484 -9.531 9.648 1 74.19 179 GLU A C 1
ATOM 1485 O O . GLU A 1 179 ? 16.953 -9.938 8.617 1 74.19 179 GLU A O 1
ATOM 1490 N N . ALA A 1 180 ? 16.875 -9.055 10.695 1 83.56 180 ALA A N 1
ATOM 1491 C CA . ALA A 1 180 ? 15.438 -8.805 10.523 1 83.56 180 ALA A CA 1
ATOM 1492 C C . ALA A 1 180 ? 15.188 -7.754 9.445 1 83.56 180 ALA A C 1
ATOM 1494 O O . ALA A 1 180 ? 16.031 -6.879 9.219 1 83.56 180 ALA A O 1
ATOM 1495 N N . PRO A 1 181 ? 14.141 -7.879 8.789 1 91.38 181 PRO A N 1
ATOM 1496 C CA . PRO A 1 181 ? 13.836 -6.879 7.762 1 91.38 181 PRO A CA 1
ATOM 1497 C C . PRO A 1 181 ? 13.719 -5.469 8.328 1 91.38 181 PRO A C 1
ATOM 1499 O O . PRO A 1 181 ? 13.211 -5.289 9.445 1 91.38 181 PRO A O 1
ATOM 1502 N N . ILE A 1 182 ? 14.297 -4.531 7.609 1 95.38 182 ILE A N 1
ATOM 1503 C CA . ILE A 1 182 ? 14.219 -3.111 7.93 1 95.38 182 ILE A CA 1
ATOM 1504 C C . ILE A 1 182 ? 13.344 -2.398 6.898 1 95.38 182 ILE A C 1
ATOM 1506 O O . ILE A 1 182 ? 13.617 -2.449 5.699 1 95.38 182 ILE A O 1
ATOM 1510 N N . LEU A 1 183 ? 12.32 -1.758 7.398 1 97.12 183 LEU A N 1
ATOM 1511 C CA . LEU A 1 183 ? 11.438 -1.02 6.5 1 97.12 183 LEU A CA 1
ATOM 1512 C C . LEU A 1 183 ? 11.828 0.453 6.441 1 97.12 183 LEU A C 1
ATOM 1514 O O . LEU A 1 183 ? 11.719 1.17 7.438 1 97.12 183 LEU A O 1
ATOM 1518 N N . VAL A 1 184 ? 12.312 0.869 5.324 1 98.62 184 VAL A N 1
ATOM 1519 C CA . VAL A 1 184 ? 12.547 2.266 4.973 1 98.62 184 VAL A CA 1
ATOM 1520 C C . VAL A 1 184 ? 11.352 2.812 4.199 1 98.62 184 VAL A C 1
ATOM 1522 O O . VAL A 1 184 ? 10.773 2.115 3.359 1 98.62 184 VAL A O 1
ATOM 1525 N N . PHE A 1 185 ? 10.945 4.039 4.508 1 98.69 185 PHE A N 1
ATOM 1526 C CA . PHE A 1 185 ? 9.766 4.535 3.809 1 98.69 185 PHE A CA 1
ATOM 1527 C C . PHE A 1 185 ? 9.891 6.031 3.531 1 98.69 185 PHE A C 1
ATOM 1529 O O . PHE A 1 185 ? 10.648 6.73 4.203 1 98.69 185 PHE A O 1
ATOM 1536 N N . TYR A 1 186 ? 9.211 6.465 2.549 1 98.56 186 TYR A N 1
ATOM 1537 C CA . TYR A 1 186 ? 9.023 7.867 2.201 1 98.56 186 TYR A CA 1
ATOM 1538 C C . TYR A 1 186 ? 7.551 8.172 1.924 1 98.56 186 TYR A C 1
ATOM 1540 O O . TYR A 1 186 ? 7.004 7.738 0.907 1 98.56 186 TYR A O 1
ATOM 1548 N N . HIS A 1 187 ? 6.992 8.93 2.816 1 97.31 187 HIS A N 1
ATOM 1549 C CA . HIS A 1 187 ? 5.582 9.289 2.715 1 97.31 187 HIS A CA 1
ATOM 1550 C C . HIS A 1 187 ? 5.418 10.742 2.287 1 97.31 187 HIS A C 1
ATOM 1552 O O . HIS A 1 187 ? 4.871 11.555 3.035 1 97.31 187 HIS A O 1
ATOM 1558 N N . GLY A 1 188 ? 5.852 11.039 1.04 1 90.5 188 GLY A N 1
ATOM 1559 C CA . GLY A 1 188 ? 5.691 12.383 0.496 1 90.5 188 GLY A CA 1
ATOM 1560 C C . GLY A 1 188 ? 4.406 12.555 -0.292 1 90.5 188 GLY A C 1
ATOM 1561 O O . GLY A 1 188 ? 3.973 11.633 -0.994 1 90.5 188 GLY A O 1
ATOM 1562 N N . SER A 1 189 ? 3.787 13.703 -0.2 1 83.25 189 SER A N 1
ATOM 1563 C CA . SER A 1 189 ? 2.582 14.047 -0.944 1 83.25 189 SER A CA 1
ATOM 1564 C C . SER A 1 189 ? 2.904 14.367 -2.4 1 83.25 189 SER A C 1
ATOM 1566 O O . SER A 1 189 ? 4.043 14.188 -2.842 1 83.25 189 SER A O 1
ATOM 1568 N N . ALA A 1 190 ? 1.893 14.789 -3.121 1 77.88 190 ALA A N 1
ATOM 1569 C CA . ALA A 1 190 ? 1.992 15.148 -4.535 1 77.88 190 ALA A CA 1
ATOM 1570 C C . ALA A 1 190 ? 2.943 16.328 -4.738 1 77.88 190 ALA A C 1
ATOM 1572 O O . ALA A 1 190 ? 3.566 16.453 -5.793 1 77.88 190 ALA A O 1
ATOM 1573 N N . ALA A 1 191 ? 3.182 17.125 -3.721 1 85.62 191 ALA A N 1
ATOM 1574 C CA . ALA A 1 191 ? 4.027 18.312 -3.828 1 85.62 191 ALA A CA 1
ATOM 1575 C C . ALA A 1 191 ? 5.508 17.938 -3.838 1 85.62 191 ALA A C 1
ATOM 1577 O O . ALA A 1 191 ? 6.367 18.766 -4.125 1 85.62 191 ALA A O 1
ATOM 1578 N N . HIS A 1 192 ? 5.766 16.688 -3.629 1 92.38 192 HIS A N 1
ATOM 1579 C CA . HIS A 1 192 ? 7.145 16.266 -3.428 1 92.38 192 HIS A CA 1
ATOM 1580 C C . HIS A 1 192 ? 7.648 15.438 -4.605 1 92.38 192 HIS A C 1
ATOM 1582 O O . HIS A 1 192 ? 8.398 14.477 -4.418 1 92.38 192 HIS A O 1
ATOM 1588 N N . GLU A 1 193 ? 7.219 15.812 -5.777 1 92.56 193 GLU A N 1
ATOM 1589 C CA . GLU A 1 193 ? 7.582 15.055 -6.969 1 92.56 193 GLU A CA 1
ATOM 1590 C C . GLU A 1 193 ? 9.094 15.039 -7.176 1 92.56 193 GLU A C 1
ATOM 1592 O O . GLU A 1 193 ? 9.664 14.008 -7.531 1 92.56 193 GLU A O 1
ATOM 1597 N N . ALA A 1 194 ? 9.758 16.188 -7.012 1 95.06 194 ALA A N 1
ATOM 1598 C CA . ALA A 1 194 ? 11.203 16.281 -7.203 1 95.06 194 ALA A CA 1
ATOM 1599 C C . ALA A 1 194 ? 11.945 15.367 -6.234 1 95.06 194 ALA A C 1
ATOM 1601 O O . ALA A 1 194 ? 12.891 14.68 -6.621 1 95.06 194 ALA A O 1
ATOM 1602 N N . GLU A 1 195 ? 11.555 15.383 -4.992 1 97 195 GLU A N 1
ATOM 1603 C CA . GLU A 1 195 ? 12.172 14.523 -3.99 1 97 195 GLU A CA 1
ATOM 1604 C C . GLU A 1 195 ? 11.945 13.047 -4.309 1 97 195 GLU A C 1
ATOM 1606 O O . GLU A 1 195 ? 12.836 12.219 -4.113 1 97 195 GLU A O 1
ATOM 1611 N N . ILE A 1 196 ? 10.766 12.695 -4.797 1 97.62 196 ILE A N 1
ATOM 1612 C CA . ILE A 1 196 ? 10.43 11.32 -5.152 1 97.62 196 ILE A CA 1
ATOM 1613 C C . ILE A 1 196 ? 11.359 10.828 -6.258 1 97.62 196 ILE A C 1
ATOM 1615 O O . ILE A 1 196 ? 11.906 9.727 -6.18 1 97.62 196 ILE A O 1
ATOM 1619 N N . ALA A 1 197 ? 11.531 11.648 -7.258 1 96.94 197 ALA A N 1
ATOM 1620 C CA . ALA A 1 197 ? 12.422 11.297 -8.359 1 96.94 197 ALA A CA 1
ATOM 1621 C C . ALA A 1 197 ? 13.867 11.195 -7.879 1 96.94 197 ALA A C 1
ATOM 1623 O O . ALA A 1 197 ? 14.602 10.289 -8.281 1 96.94 197 ALA A O 1
ATOM 1624 N N . TRP A 1 198 ? 14.25 12.102 -7.043 1 98 198 TRP A N 1
ATOM 1625 C CA . TRP A 1 198 ? 15.609 12.18 -6.523 1 98 198 TRP A CA 1
ATOM 1626 C C . TRP A 1 198 ? 15.938 10.953 -5.68 1 98 198 TRP A C 1
ATOM 1628 O O . TRP A 1 198 ? 17.078 10.469 -5.703 1 98 198 TRP A O 1
ATOM 1638 N N . LEU A 1 199 ? 15.023 10.383 -5.031 1 98.44 199 LEU A N 1
ATOM 1639 C CA . LEU A 1 199 ? 15.211 9.273 -4.109 1 98.44 199 LEU A CA 1
ATOM 1640 C C . LEU A 1 199 ? 15.367 7.957 -4.863 1 98.44 199 LEU A C 1
ATOM 1642 O O . LEU A 1 199 ? 15.961 7.004 -4.352 1 98.44 199 LEU A O 1
ATOM 1646 N N . GLN A 1 200 ? 14.836 7.863 -6.066 1 98.44 200 GLN A N 1
ATOM 1647 C CA . GLN A 1 200 ? 14.703 6.594 -6.77 1 98.44 200 GLN A CA 1
ATOM 1648 C C . GLN A 1 200 ? 16.062 5.91 -6.93 1 98.44 200 GLN A C 1
ATOM 1650 O O . GLN A 1 200 ? 16.219 4.754 -6.531 1 98.44 200 GLN A O 1
ATOM 1655 N N . PRO A 1 201 ? 17.141 6.574 -7.418 1 98.69 201 PRO A N 1
ATOM 1656 C CA . PRO A 1 201 ? 18.438 5.906 -7.551 1 98.69 201 PRO A CA 1
ATOM 1657 C C . PRO A 1 201 ? 19.078 5.605 -6.203 1 98.69 201 PRO A C 1
ATOM 1659 O O . PRO A 1 201 ? 19.828 4.633 -6.078 1 98.69 201 PRO A O 1
ATOM 1662 N N . ILE A 1 202 ? 18.828 6.406 -5.219 1 98.88 202 ILE A N 1
ATOM 1663 C CA . ILE A 1 202 ? 19.359 6.191 -3.877 1 98.88 202 ILE A CA 1
ATOM 1664 C C . ILE A 1 202 ? 18.781 4.898 -3.301 1 98.88 202 ILE A C 1
ATOM 1666 O O . ILE A 1 202 ? 19.531 4.031 -2.842 1 98.88 202 ILE A O 1
ATOM 1670 N N . VAL A 1 203 ? 17.5 4.77 -3.408 1 98.88 203 VAL A N 1
ATOM 1671 C CA . VAL A 1 203 ? 16.812 3.592 -2.891 1 98.88 203 VAL A CA 1
ATOM 1672 C C . VAL A 1 203 ? 17.234 2.354 -3.672 1 98.88 203 VAL A C 1
ATOM 1674 O O . VAL A 1 203 ? 17.469 1.293 -3.086 1 98.88 203 VAL A O 1
ATOM 1677 N N . ALA A 1 204 ? 17.328 2.525 -4.941 1 98.81 204 ALA A N 1
ATOM 1678 C CA . ALA A 1 204 ? 17.766 1.41 -5.777 1 98.81 204 ALA A CA 1
ATOM 1679 C C . ALA A 1 204 ? 19.125 0.882 -5.312 1 98.81 204 ALA A C 1
ATOM 1681 O O . ALA A 1 204 ? 19.328 -0.33 -5.195 1 98.81 204 ALA A O 1
ATOM 1682 N N . GLN A 1 205 ? 20.031 1.763 -5.039 1 98.81 205 GLN A N 1
ATOM 1683 C CA . GLN A 1 205 ? 21.375 1.382 -4.594 1 98.81 205 GLN A CA 1
ATOM 1684 C C . GLN A 1 205 ? 21.328 0.707 -3.227 1 98.81 205 GLN A C 1
ATOM 1686 O O . GLN A 1 205 ? 21.984 -0.309 -3.006 1 98.81 205 GLN A O 1
ATOM 1691 N N . VAL A 1 206 ? 20.547 1.236 -2.348 1 98.88 206 VAL A N 1
ATOM 1692 C CA . VAL A 1 206 ? 20.438 0.687 -1.001 1 98.88 206 VAL A CA 1
ATOM 1693 C C . VAL A 1 206 ? 19.859 -0.721 -1.064 1 98.88 206 VAL A C 1
ATOM 1695 O O . VAL A 1 206 ? 20.344 -1.635 -0.397 1 98.88 206 VAL A O 1
ATOM 1698 N N . LEU A 1 207 ? 18.844 -0.882 -1.88 1 98.69 207 LEU A N 1
ATOM 1699 C CA . LEU A 1 207 ? 18.188 -2.178 -2.008 1 98.69 207 LEU A CA 1
ATOM 1700 C C . LEU A 1 207 ? 19.125 -3.213 -2.607 1 98.69 207 LEU A C 1
ATOM 1702 O O . LEU A 1 207 ? 19.047 -4.395 -2.271 1 98.69 207 LEU A O 1
ATOM 1706 N N . ALA A 1 208 ? 19.969 -2.771 -3.438 1 98.44 208 ALA A N 1
ATOM 1707 C CA . ALA A 1 208 ? 20.953 -3.668 -4.039 1 98.44 208 ALA A CA 1
ATOM 1708 C C . ALA A 1 208 ? 22 -4.086 -3.016 1 98.44 208 ALA A C 1
ATOM 1710 O O . ALA A 1 208 ? 22.453 -5.234 -3.016 1 98.44 208 ALA A O 1
ATOM 1711 N N . ARG A 1 209 ? 22.328 -3.256 -2.113 1 98.12 209 ARG A N 1
ATOM 1712 C CA . ARG A 1 209 ? 23.422 -3.477 -1.175 1 98.12 209 ARG A CA 1
ATOM 1713 C C . ARG A 1 209 ? 22.938 -4.176 0.087 1 98.12 209 ARG A C 1
ATOM 1715 O O . ARG A 1 209 ? 23.688 -4.887 0.746 1 98.12 209 ARG A O 1
ATOM 1722 N N . CYS A 1 210 ? 21.734 -3.904 0.406 1 97.81 210 CYS A N 1
ATOM 1723 C CA . CYS A 1 210 ? 21.203 -4.367 1.685 1 97.81 210 CYS A CA 1
ATOM 1724 C C . CYS A 1 210 ? 20 -5.281 1.481 1 97.81 210 CYS A C 1
ATOM 1726 O O . CYS A 1 210 ? 18.875 -4.816 1.436 1 97.81 210 CYS A O 1
ATOM 1728 N N . PRO A 1 211 ? 20.188 -6.594 1.536 1 95.88 211 PRO A N 1
ATOM 1729 C CA . PRO A 1 211 ? 19.109 -7.539 1.257 1 95.88 211 PRO A CA 1
ATOM 1730 C C . PRO A 1 211 ? 18.016 -7.523 2.33 1 95.88 211 PRO A C 1
ATOM 1732 O O . PRO A 1 211 ? 16.922 -8.047 2.109 1 95.88 211 PRO A O 1
ATOM 1735 N N . ASN A 1 212 ? 18.297 -6.965 3.445 1 94.94 212 ASN A N 1
ATOM 1736 C CA . ASN A 1 212 ? 17.312 -6.941 4.52 1 94.94 212 ASN A CA 1
ATOM 1737 C C . ASN A 1 212 ? 16.469 -5.668 4.477 1 94.94 212 ASN A C 1
ATOM 1739 O O . ASN A 1 212 ? 15.57 -5.484 5.301 1 94.94 212 ASN A O 1
ATOM 1743 N N . VAL A 1 213 ? 16.688 -4.797 3.535 1 97.31 213 VAL A N 1
ATOM 1744 C CA . VAL A 1 213 ? 15.961 -3.531 3.471 1 97.31 213 VAL A CA 1
ATOM 1745 C C . VAL A 1 213 ? 14.742 -3.678 2.561 1 97.31 213 VAL A C 1
ATOM 1747 O O . VAL A 1 213 ? 14.844 -4.242 1.468 1 97.31 213 VAL A O 1
ATOM 1750 N N . HIS A 1 214 ? 13.625 -3.303 3.049 1 98 214 HIS A N 1
ATOM 1751 C CA . HIS A 1 214 ? 12.391 -3.113 2.297 1 98 214 HIS A CA 1
ATOM 1752 C C . HIS A 1 214 ? 12.047 -1.633 2.162 1 98 214 HIS A C 1
ATOM 1754 O O . HIS A 1 214 ? 12.461 -0.818 2.988 1 98 214 HIS A O 1
ATOM 1760 N N . PHE A 1 215 ? 11.305 -1.3 1.112 1 98.56 215 PHE A N 1
ATOM 1761 C CA . PHE A 1 215 ? 11 0.108 0.88 1 98.56 215 PHE A CA 1
ATOM 1762 C C . PHE A 1 215 ? 9.516 0.305 0.61 1 98.56 215 PHE A C 1
ATOM 1764 O O . PHE A 1 215 ? 8.898 -0.477 -0.119 1 98.56 215 PHE A O 1
ATOM 1771 N N . GLU A 1 216 ? 8.938 1.356 1.212 1 98.5 216 GLU A N 1
ATOM 1772 C CA . GLU A 1 216 ? 7.551 1.757 0.975 1 98.5 216 GLU A CA 1
ATOM 1773 C C . GLU A 1 216 ? 7.461 3.225 0.567 1 98.5 216 GLU A C 1
ATOM 1775 O O . GLU A 1 216 ? 8.148 4.074 1.14 1 98.5 216 GLU A O 1
ATOM 1780 N N . LEU A 1 217 ? 6.641 3.484 -0.403 1 97.12 217 LEU A N 1
ATOM 1781 C CA . LEU A 1 217 ? 6.301 4.848 -0.799 1 97.12 217 LEU A CA 1
ATOM 1782 C C . LEU A 1 217 ? 4.797 5 -0.978 1 97.12 217 LEU A C 1
ATOM 1784 O O . LEU A 1 217 ? 4.086 4.012 -1.172 1 97.12 217 LEU A O 1
ATOM 1788 N N . ILE A 1 218 ? 4.34 6.203 -0.796 1 97.62 218 ILE A N 1
ATOM 1789 C CA . ILE A 1 218 ? 2.963 6.555 -1.12 1 97.62 218 ILE A CA 1
ATOM 1790 C C . ILE A 1 218 ? 2.93 7.395 -2.395 1 97.62 218 ILE A C 1
ATOM 1792 O O . ILE A 1 218 ? 3.662 8.383 -2.514 1 97.62 218 ILE A O 1
ATOM 1796 N N . GLY A 1 219 ? 2.121 7 -3.357 1 96.31 219 GLY A N 1
ATOM 1797 C CA . GLY A 1 219 ? 2.016 7.777 -4.582 1 96.31 219 GLY A CA 1
ATOM 1798 C C . GLY A 1 219 ? 1.059 7.172 -5.594 1 96.31 219 GLY A C 1
ATOM 1799 O O . GLY A 1 219 ? 0.706 5.996 -5.496 1 96.31 219 GLY A O 1
ATOM 1800 N N . ALA A 1 220 ? 0.702 8.031 -6.516 1 94.25 220 ALA A N 1
ATOM 1801 C CA . ALA A 1 220 ? -0.225 7.609 -7.562 1 94.25 220 ALA A CA 1
ATOM 1802 C C . ALA A 1 220 ? 0.51 6.879 -8.68 1 94.25 220 ALA A C 1
ATOM 1804 O O . ALA A 1 220 ? 1.536 6.238 -8.445 1 94.25 220 ALA A O 1
ATOM 1805 N N . HIS A 1 221 ? -0.066 6.875 -9.859 1 93.44 221 HIS A N 1
ATOM 1806 C CA . HIS A 1 221 ? 0.371 6.043 -10.977 1 93.44 221 HIS A CA 1
ATOM 1807 C C . HIS A 1 221 ? 1.812 6.355 -11.367 1 93.44 2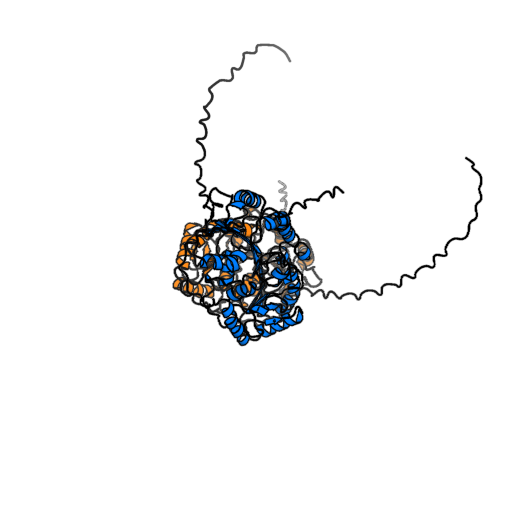21 HIS A C 1
ATOM 1809 O O . HIS A 1 221 ? 2.619 5.445 -11.562 1 93.44 221 HIS A O 1
ATOM 1815 N N . ALA A 1 222 ? 2.137 7.609 -11.469 1 93.56 222 ALA A N 1
ATOM 1816 C CA . ALA A 1 222 ? 3.473 8 -11.914 1 93.56 222 ALA A CA 1
ATOM 1817 C C . ALA A 1 222 ? 4.539 7.516 -10.938 1 93.56 222 ALA A C 1
ATOM 1819 O O . ALA A 1 222 ? 5.605 7.051 -11.352 1 93.56 222 ALA A O 1
ATOM 1820 N N . VAL A 1 223 ? 4.227 7.621 -9.695 1 96.25 223 VAL A N 1
ATOM 1821 C CA . VAL A 1 223 ? 5.148 7.16 -8.664 1 96.25 223 VAL A CA 1
ATOM 1822 C C . VAL A 1 223 ? 5.281 5.641 -8.734 1 96.25 223 VAL A C 1
ATOM 1824 O O . VAL A 1 223 ? 6.387 5.102 -8.664 1 96.25 223 VAL A O 1
ATOM 1827 N N . ASN A 1 224 ? 4.145 4.965 -8.82 1 96.94 224 ASN A N 1
ATOM 1828 C CA . ASN A 1 224 ? 4.172 3.514 -8.961 1 96.94 224 ASN A CA 1
ATOM 1829 C C . ASN A 1 224 ? 5.031 3.076 -10.141 1 96.94 224 ASN A C 1
ATOM 1831 O O . ASN A 1 224 ? 5.84 2.152 -10.016 1 96.94 224 ASN A O 1
ATOM 1835 N N . ALA A 1 225 ? 4.887 3.713 -11.227 1 96.69 225 ALA A N 1
ATOM 1836 C CA . ALA A 1 225 ? 5.648 3.371 -12.43 1 96.69 225 ALA A CA 1
ATOM 1837 C C . ALA A 1 225 ? 7.145 3.52 -12.188 1 96.69 225 ALA A C 1
ATOM 1839 O O . ALA A 1 225 ? 7.945 2.736 -12.703 1 96.69 225 ALA A O 1
ATOM 1840 N N . LEU A 1 226 ? 7.488 4.5 -11.43 1 97 226 LEU A N 1
ATOM 1841 C CA . LEU A 1 226 ? 8.891 4.816 -11.172 1 97 226 LEU A CA 1
ATOM 1842 C C . LEU A 1 226 ? 9.523 3.783 -10.242 1 97 226 LEU A C 1
ATOM 1844 O O . LEU A 1 226 ? 10.711 3.482 -10.359 1 97 226 LEU A O 1
ATOM 1848 N N . TYR A 1 227 ? 8.766 3.18 -9.32 1 98.19 227 TYR A N 1
ATOM 1849 C CA . TYR A 1 227 ? 9.375 2.439 -8.227 1 98.19 227 TYR A CA 1
ATOM 1850 C C . TYR A 1 227 ? 9.016 0.96 -8.297 1 98.19 227 TYR A C 1
ATOM 1852 O O . TYR A 1 227 ? 9.656 0.127 -7.648 1 98.19 227 TYR A O 1
ATOM 1860 N N . ARG A 1 228 ? 7.992 0.56 -9.023 1 96.5 228 ARG A N 1
ATOM 1861 C CA . ARG A 1 228 ? 7.398 -0.771 -8.961 1 96.5 228 ARG A CA 1
ATOM 1862 C C . ARG A 1 228 ? 8.414 -1.844 -9.336 1 96.5 228 ARG A C 1
ATOM 1864 O O . ARG A 1 228 ? 8.266 -3.008 -8.961 1 96.5 228 ARG A O 1
ATOM 1871 N N . SER A 1 229 ? 9.445 -1.534 -10.102 1 96.44 229 SER A N 1
ATOM 1872 C CA . SER A 1 229 ? 10.398 -2.535 -10.578 1 96.44 229 SER A CA 1
ATOM 1873 C C . SER A 1 229 ? 11.5 -2.771 -9.555 1 96.44 229 SER A C 1
ATOM 1875 O O . SER A 1 229 ? 12.289 -3.711 -9.695 1 96.44 229 SER A O 1
ATOM 1877 N N . LEU A 1 230 ? 11.633 -1.958 -8.555 1 98.5 230 LEU A N 1
ATOM 1878 C CA . LEU A 1 230 ? 12.641 -2.154 -7.516 1 98.5 230 LEU A CA 1
ATOM 1879 C C . LEU A 1 230 ? 12.273 -3.33 -6.617 1 98.5 230 LEU A C 1
ATOM 1881 O O . LEU A 1 230 ? 11.109 -3.51 -6.27 1 98.5 230 LEU A O 1
ATOM 1885 N N . PRO A 1 231 ? 13.305 -4.16 -6.254 1 98.12 231 PRO A N 1
ATOM 1886 C CA . PRO A 1 231 ? 13.008 -5.293 -5.375 1 98.12 231 PRO A CA 1
ATOM 1887 C C . PRO A 1 231 ? 12.539 -4.855 -3.988 1 98.12 231 PRO A C 1
ATOM 1889 O O . PRO A 1 231 ? 12.953 -3.799 -3.5 1 98.12 231 PRO A O 1
ATOM 1892 N N . ARG A 1 232 ? 11.648 -5.645 -3.355 1 98 232 ARG A N 1
ATOM 1893 C CA . ARG A 1 232 ? 11.203 -5.461 -1.978 1 98 232 ARG A CA 1
ATOM 1894 C C . ARG A 1 232 ? 10.594 -4.074 -1.78 1 98 232 ARG A C 1
ATOM 1896 O O . ARG A 1 232 ? 10.812 -3.438 -0.747 1 98 232 ARG A O 1
ATOM 1903 N N . THR A 1 233 ? 9.922 -3.629 -2.83 1 98.62 233 THR A N 1
ATOM 1904 C CA . THR A 1 233 ? 9.32 -2.301 -2.826 1 98.62 233 THR A CA 1
ATOM 1905 C C . THR A 1 233 ? 7.805 -2.393 -2.992 1 98.62 233 THR A C 1
ATOM 1907 O O . THR A 1 233 ? 7.309 -3.176 -3.807 1 98.62 233 THR A O 1
ATOM 1910 N N . ARG A 1 234 ? 7.086 -1.668 -2.154 1 97.81 234 ARG A N 1
ATOM 1911 C CA . ARG A 1 234 ? 5.648 -1.503 -2.346 1 97.81 234 ARG A CA 1
ATOM 1912 C C . ARG A 1 234 ? 5.273 -0.027 -2.43 1 97.81 234 ARG A C 1
ATOM 1914 O O . ARG A 1 234 ? 5.863 0.81 -1.744 1 97.81 234 ARG A O 1
ATOM 1921 N N . VAL A 1 235 ? 4.348 0.281 -3.297 1 98.06 235 VAL A N 1
ATOM 1922 C CA . VAL A 1 235 ? 3.793 1.622 -3.447 1 98.06 235 VAL A CA 1
ATOM 1923 C C . VAL A 1 235 ? 2.33 1.629 -3.01 1 98.06 235 VAL A C 1
ATOM 1925 O O . VAL A 1 235 ? 1.519 0.855 -3.523 1 98.06 235 VAL A O 1
ATOM 1928 N N . VAL A 1 236 ? 2.039 2.41 -2.066 1 98.06 236 VAL A N 1
ATOM 1929 C CA . VAL A 1 236 ? 0.684 2.547 -1.546 1 98.06 236 VAL A CA 1
ATOM 1930 C C . VAL A 1 236 ? -0.015 3.725 -2.223 1 98.06 236 VAL A C 1
ATOM 1932 O O . VAL A 1 236 ? 0.599 4.77 -2.455 1 98.06 236 VAL A O 1
ATOM 1935 N N . HIS A 1 237 ? -1.337 3.562 -2.498 1 97.81 237 HIS A N 1
ATOM 1936 C CA . HIS A 1 237 ? -2.115 4.676 -3.035 1 97.81 237 HIS A CA 1
ATOM 1937 C C . HIS A 1 237 ? -2.209 5.816 -2.031 1 97.81 237 HIS A C 1
ATOM 1939 O O . HIS A 1 237 ? -2.236 5.586 -0.82 1 97.81 237 HIS A O 1
ATOM 1945 N N . PRO A 1 238 ? -2.273 7.051 -2.609 1 96.25 238 PRO A N 1
ATOM 1946 C CA . PRO A 1 238 ? -2.539 8.148 -1.681 1 96.25 238 PRO A CA 1
ATOM 1947 C C . PRO A 1 238 ? -3.791 7.922 -0.837 1 96.25 238 PRO A C 1
ATOM 1949 O O . PRO A 1 238 ? -4.75 7.301 -1.303 1 96.25 238 PRO A O 1
ATOM 1952 N N . MET A 1 239 ? -3.75 8.438 0.383 1 96 239 MET A N 1
ATOM 1953 C CA . MET A 1 239 ? -4.863 8.227 1.305 1 96 239 MET A CA 1
ATOM 1954 C C . MET A 1 239 ? -5.188 9.508 2.064 1 96 239 MET A C 1
ATOM 1956 O O . MET A 1 239 ? -4.395 10.453 2.07 1 96 239 MET A O 1
ATOM 1960 N N . GLY A 1 240 ? -6.402 9.578 2.594 1 95.5 240 GLY A N 1
ATOM 1961 C CA . GLY A 1 240 ? -6.773 10.719 3.422 1 95.5 240 GLY A CA 1
ATOM 1962 C C . GLY A 1 240 ? -5.988 10.797 4.715 1 95.5 240 GLY A C 1
ATOM 1963 O O . GLY A 1 240 ? -5.352 9.82 5.121 1 95.5 240 GLY A O 1
ATOM 1964 N N . TRP A 1 241 ? -6.031 11.914 5.32 1 96.62 241 TRP A N 1
ATOM 1965 C CA . TRP A 1 241 ? -5.234 12.203 6.508 1 96.62 241 TRP A CA 1
ATOM 1966 C C . TRP A 1 241 ? -5.543 11.203 7.621 1 96.62 241 TRP A C 1
ATOM 1968 O O . TRP A 1 241 ? -4.629 10.672 8.258 1 96.62 241 TRP A O 1
ATOM 1978 N N . ALA A 1 242 ? -6.848 10.938 7.867 1 96.12 242 ALA A N 1
ATOM 1979 C CA . ALA A 1 242 ? -7.23 10 8.914 1 96.12 242 ALA A CA 1
ATOM 1980 C C . ALA A 1 242 ? -6.656 8.609 8.648 1 96.12 242 ALA A C 1
ATOM 1982 O O . ALA A 1 242 ? -6.117 7.969 9.555 1 96.12 242 ALA A O 1
ATOM 1983 N N . ASN A 1 243 ? -6.785 8.148 7.426 1 97.25 243 ASN A N 1
ATOM 1984 C CA . ASN A 1 243 ? -6.238 6.844 7.055 1 97.25 243 ASN A CA 1
ATOM 1985 C C . ASN A 1 243 ? -4.711 6.84 7.109 1 97.25 243 ASN A C 1
ATOM 1987 O O . ASN A 1 243 ? -4.102 5.828 7.453 1 97.25 243 ASN A O 1
ATOM 1991 N N . TYR A 1 244 ? -4.109 7.973 6.762 1 97.19 244 TYR A N 1
ATOM 1992 C CA . TYR A 1 244 ? -2.654 8.062 6.84 1 97.19 244 TYR A CA 1
ATOM 1993 C C . TYR A 1 244 ? -2.174 7.93 8.281 1 97.19 244 TYR A C 1
ATOM 1995 O O . TYR A 1 244 ? -1.205 7.219 8.555 1 97.19 244 TYR A O 1
ATOM 2003 N N . ARG A 1 245 ? -2.801 8.602 9.188 1 95.88 245 ARG A N 1
ATOM 2004 C CA . ARG A 1 245 ? -2.447 8.477 10.602 1 95.88 245 ARG A CA 1
ATOM 2005 C C . ARG A 1 245 ? -2.588 7.031 11.07 1 95.88 245 ARG A C 1
ATOM 2007 O O . ARG A 1 245 ? -1.715 6.512 11.766 1 95.88 245 ARG A O 1
ATOM 2014 N N . ALA A 1 246 ? -3.695 6.414 10.703 1 95.19 246 ALA A N 1
ATOM 2015 C CA . ALA A 1 246 ? -3.914 5.016 11.07 1 95.19 246 ALA A CA 1
ATOM 2016 C C . ALA A 1 246 ? -2.826 4.121 10.484 1 95.19 246 ALA A C 1
ATOM 2018 O O . ALA A 1 246 ? -2.328 3.217 11.156 1 95.19 246 ALA A O 1
ATOM 2019 N N . HIS A 1 247 ? -2.51 4.375 9.242 1 96.19 247 HIS A N 1
ATOM 2020 C CA . HIS A 1 247 ? -1.45 3.631 8.578 1 96.19 247 HIS A CA 1
ATOM 2021 C C . HIS A 1 247 ? -0.13 3.752 9.328 1 96.19 247 HIS A C 1
ATOM 2023 O O . HIS A 1 247 ? 0.557 2.752 9.555 1 96.19 247 HIS A O 1
ATOM 2029 N N . CYS A 1 248 ? 0.235 4.926 9.734 1 95.12 248 CYS A N 1
ATOM 2030 C CA . CYS A 1 248 ? 1.478 5.168 10.453 1 95.12 248 CYS A CA 1
ATOM 2031 C C . CYS A 1 248 ? 1.51 4.379 11.758 1 95.12 248 CYS A C 1
ATOM 2033 O O . CYS A 1 248 ? 2.531 3.781 12.102 1 95.12 248 CYS A O 1
ATOM 2035 N N . ARG A 1 249 ? 0.427 4.359 12.398 1 89.94 249 ARG A N 1
ATOM 2036 C CA . ARG A 1 249 ? 0.359 3.697 13.695 1 89.94 249 ARG A CA 1
ATOM 2037 C C . ARG A 1 249 ? 0.484 2.184 13.547 1 89.94 249 ARG A C 1
ATOM 2039 O O . ARG A 1 249 ? 0.979 1.505 14.453 1 89.94 249 ARG A O 1
ATOM 2046 N N . LEU A 1 250 ? 0.064 1.7 12.406 1 89.81 250 LEU A N 1
ATOM 2047 C CA . LEU A 1 250 ? 0.12 0.269 12.125 1 89.81 250 LEU A CA 1
ATOM 2048 C C . LEU A 1 250 ? 1.503 -0.135 11.625 1 89.81 250 LEU A C 1
ATOM 2050 O O . LEU A 1 250 ? 1.931 -1.273 11.828 1 89.81 250 LEU A O 1
ATOM 2054 N N . LEU A 1 251 ? 2.262 0.591 10.812 1 86.88 251 LEU A N 1
ATOM 2055 C CA . LEU A 1 251 ? 3.439 0.322 9.992 1 86.88 251 LEU A CA 1
ATOM 2056 C C . LEU A 1 251 ? 4.602 -0.156 10.852 1 86.88 251 LEU A C 1
ATOM 2058 O O . LEU A 1 251 ? 5.383 -1.015 10.43 1 86.88 251 LEU A O 1
ATOM 2062 N N . ASP A 1 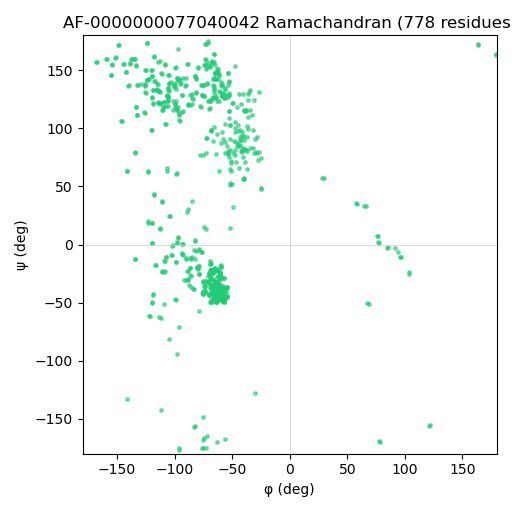252 ? 4.684 0 12.125 1 83.25 252 ASP A N 1
ATOM 2063 C CA . ASP A 1 252 ? 5.906 -0.294 12.875 1 83.25 252 ASP A CA 1
ATOM 2064 C C . ASP A 1 252 ? 7.141 -0.116 11.992 1 83.25 252 ASP A C 1
ATOM 2066 O O . ASP A 1 252 ? 7.957 -1.032 11.867 1 83.25 252 ASP A O 1
ATOM 2070 N N . GLY A 1 253 ? 7.41 0.963 11.414 1 92.62 253 GLY A N 1
ATOM 2071 C CA . GLY A 1 253 ? 8.508 1.286 10.516 1 92.62 253 GLY A CA 1
ATOM 2072 C C . GLY A 1 253 ? 9.844 1.423 11.227 1 92.62 253 GLY A C 1
ATOM 2073 O O . GLY A 1 253 ? 9.906 1.325 12.453 1 92.62 253 GLY A O 1
ATOM 2074 N N . HIS A 1 254 ? 10.93 1.575 10.414 1 96.81 254 HIS A N 1
ATOM 2075 C CA . HIS A 1 254 ? 12.258 1.682 11.008 1 96.81 254 HIS A CA 1
ATOM 2076 C C . HIS A 1 254 ? 12.914 3.01 10.656 1 96.81 254 HIS A C 1
ATOM 2078 O O . HIS A 1 254 ? 13.383 3.73 11.531 1 96.81 254 HIS A O 1
ATOM 2084 N N . ILE A 1 255 ? 12.922 3.354 9.367 1 98.56 255 ILE A N 1
ATOM 2085 C CA . ILE A 1 255 ? 13.578 4.582 8.93 1 98.56 255 ILE A CA 1
ATOM 2086 C C . ILE A 1 255 ? 12.656 5.344 7.98 1 98.56 255 ILE A C 1
ATOM 2088 O O . ILE A 1 255 ? 12.25 4.812 6.945 1 98.56 255 ILE A O 1
ATOM 2092 N N . GLY A 1 256 ? 12.281 6.535 8.359 1 98.81 256 GLY A N 1
ATOM 2093 C CA . GLY A 1 256 ? 11.578 7.441 7.461 1 98.81 256 GLY A CA 1
ATOM 2094 C C . GLY A 1 256 ? 12.492 8.453 6.793 1 98.81 256 GLY A C 1
ATOM 2095 O O . GLY A 1 256 ? 13.422 8.961 7.418 1 98.81 256 GLY A O 1
ATOM 2096 N N . LEU A 1 257 ? 12.203 8.727 5.543 1 98.81 257 LEU A N 1
ATOM 2097 C CA . LEU A 1 257 ? 13.031 9.664 4.793 1 98.81 257 LEU A CA 1
ATOM 2098 C C . LEU A 1 257 ? 12.328 11.008 4.637 1 98.81 257 LEU A C 1
ATOM 2100 O O . LEU A 1 257 ? 11.117 11.055 4.406 1 98.81 257 LEU A O 1
ATOM 2104 N N . ALA A 1 258 ? 13.086 12.078 4.797 1 98.06 258 ALA A N 1
ATOM 2105 C CA . ALA A 1 258 ? 12.562 13.43 4.629 1 98.06 258 ALA A CA 1
ATOM 2106 C C . ALA A 1 258 ? 13.578 14.328 3.938 1 98.06 258 ALA A C 1
ATOM 2108 O O . ALA A 1 258 ? 13.992 15.344 4.5 1 98.06 258 ALA A O 1
ATOM 2109 N N . PRO A 1 259 ? 13.867 13.961 2.746 1 97.38 259 PRO A N 1
ATOM 2110 C CA . PRO A 1 259 ? 14.688 14.891 1.973 1 97.38 259 PRO A CA 1
ATOM 2111 C C . PRO A 1 259 ? 13.961 16.203 1.656 1 97.38 259 PRO A C 1
ATOM 2113 O O . PRO A 1 259 ? 12.727 16.234 1.678 1 97.38 259 PRO A O 1
ATOM 2116 N N . LEU A 1 260 ? 14.68 17.203 1.427 1 96.44 260 LEU A N 1
ATOM 2117 C CA . LEU A 1 260 ? 14.172 18.5 0.996 1 96.44 260 LEU A CA 1
ATOM 2118 C C . LEU A 1 260 ? 15.156 19.172 0.048 1 96.44 260 LEU A C 1
ATOM 2120 O O . LEU A 1 260 ? 16.172 19.734 0.488 1 96.44 260 LEU A O 1
ATOM 2124 N N . LEU A 1 261 ? 14.797 19.188 -1.211 1 96.44 261 LEU A N 1
ATOM 2125 C CA . LEU A 1 261 ? 15.68 19.781 -2.207 1 96.44 261 LEU A CA 1
ATOM 2126 C C . LEU A 1 261 ? 15.547 21.312 -2.195 1 96.44 261 LEU A C 1
ATOM 2128 O O . LEU A 1 261 ? 14.5 21.844 -1.843 1 96.44 261 LEU A O 1
ATOM 2132 N N . PRO A 1 262 ? 16.609 21.984 -2.576 1 95.12 262 PRO A N 1
ATOM 2133 C CA . PRO A 1 262 ? 16.562 23.453 -2.516 1 95.12 262 PRO A CA 1
ATOM 2134 C C . PRO A 1 262 ? 15.523 24.047 -3.449 1 95.12 262 PRO A C 1
ATOM 2136 O O . PRO A 1 262 ? 15.484 23.719 -4.637 1 95.12 262 PRO A O 1
ATOM 2139 N N . SER A 1 263 ? 14.656 24.859 -2.918 1 95.06 263 SER A N 1
ATOM 2140 C CA . SER A 1 263 ? 13.672 25.672 -3.627 1 95.06 263 SER A CA 1
ATOM 2141 C C . SER A 1 263 ? 13.055 26.719 -2.711 1 95.06 263 SER A C 1
ATOM 2143 O O . SER A 1 263 ? 13.141 26.609 -1.485 1 95.06 263 SER A O 1
ATOM 2145 N N . ALA A 1 264 ? 12.531 27.781 -3.318 1 95.31 264 ALA A N 1
ATOM 2146 C CA . ALA A 1 264 ? 11.867 28.812 -2.525 1 95.31 264 ALA A CA 1
ATOM 2147 C C . ALA A 1 264 ? 10.711 28.234 -1.722 1 95.31 264 ALA A C 1
ATOM 2149 O O . ALA A 1 264 ? 10.492 28.609 -0.57 1 95.31 264 ALA A O 1
ATOM 2150 N N . PHE A 1 265 ? 10.031 27.328 -2.262 1 95.81 265 PHE A N 1
ATOM 2151 C CA . PHE A 1 265 ? 8.883 26.703 -1.602 1 95.81 265 PHE A CA 1
ATOM 2152 C C . PHE A 1 265 ? 9.336 25.859 -0.42 1 95.81 265 PHE A C 1
ATOM 2154 O O . PHE A 1 265 ? 8.812 25.984 0.688 1 95.81 265 PHE A O 1
ATOM 2161 N N . ASN A 1 266 ? 10.32 25.016 -0.585 1 95.25 266 ASN A N 1
ATOM 2162 C CA . ASN A 1 266 ? 10.805 24.094 0.438 1 95.25 266 ASN A CA 1
ATOM 2163 C C . ASN A 1 266 ? 11.477 24.844 1.59 1 95.25 266 ASN A C 1
ATOM 2165 O O . ASN A 1 266 ? 11.484 24.359 2.725 1 95.25 266 ASN A O 1
ATOM 2169 N N . ALA A 1 267 ? 11.93 26.047 1.308 1 94.75 267 ALA A N 1
ATOM 2170 C CA . ALA A 1 267 ? 12.609 26.844 2.332 1 94.75 267 ALA A CA 1
ATOM 2171 C C . ALA A 1 267 ? 11.633 27.281 3.418 1 94.75 267 ALA A C 1
ATOM 2173 O O . ALA A 1 267 ? 12.039 27.578 4.543 1 94.75 267 ALA A O 1
ATOM 2174 N N . ALA A 1 268 ? 10.398 27.312 3.08 1 95.44 268 ALA A N 1
ATOM 2175 C CA . ALA A 1 268 ? 9.406 27.812 4.027 1 95.44 268 ALA A CA 1
ATOM 2176 C C . ALA A 1 268 ? 8.656 26.656 4.688 1 95.44 268 ALA A C 1
ATOM 2178 O O . ALA A 1 268 ? 7.777 26.891 5.531 1 95.44 268 ALA A O 1
ATOM 2179 N N . ARG A 1 269 ? 8.945 25.359 4.359 1 95 269 ARG A N 1
ATOM 2180 C CA . ARG A 1 269 ? 8.242 24.203 4.914 1 95 269 ARG A CA 1
ATOM 2181 C C . ARG A 1 269 ? 8.57 24.016 6.395 1 95 269 ARG A C 1
ATOM 2183 O O . ARG A 1 269 ? 9.625 24.453 6.855 1 95 269 ARG A O 1
ATOM 2190 N N . SER A 1 270 ? 7.656 23.422 7.094 1 95.31 270 SER A N 1
ATOM 2191 C CA . SER A 1 270 ? 7.855 23.141 8.516 1 95.31 270 SER A CA 1
ATOM 2192 C C . SER A 1 270 ? 8.359 21.719 8.734 1 95.31 270 SER A C 1
ATOM 2194 O O . SER A 1 270 ? 8.656 21 7.777 1 95.31 270 SER A O 1
ATOM 2196 N N . HIS A 1 271 ? 8.516 21.297 9.992 1 96.25 271 HIS A N 1
ATOM 2197 C CA . HIS A 1 271 ? 9.172 20.031 10.336 1 96.25 271 HIS A CA 1
ATOM 2198 C C . HIS A 1 271 ? 8.148 18.969 10.742 1 96.25 271 HIS A C 1
ATOM 2200 O O . HIS A 1 271 ? 8.484 18.031 11.461 1 96.25 271 HIS A O 1
ATOM 2206 N N . VAL A 1 272 ? 6.891 19.047 10.305 1 96.06 272 VAL A N 1
ATOM 2207 C CA . VAL A 1 272 ? 5.832 18.172 10.812 1 96.06 272 VAL A CA 1
ATOM 2208 C C . VAL A 1 272 ? 6.082 16.734 10.367 1 96.06 272 VAL A C 1
ATOM 2210 O O . VAL A 1 272 ? 5.613 15.789 11.008 1 96.06 272 VAL A O 1
ATOM 2213 N N . LYS A 1 273 ? 6.848 16.547 9.305 1 96.81 273 LYS A N 1
ATOM 2214 C CA . LYS A 1 273 ? 7.18 15.203 8.859 1 96.81 273 LYS A CA 1
ATOM 2215 C C . LYS A 1 273 ? 7.918 14.43 9.945 1 96.81 273 LYS A C 1
ATOM 2217 O O . LYS A 1 273 ? 7.855 13.195 10 1 96.81 273 LYS A O 1
ATOM 2222 N N . ALA A 1 274 ? 8.664 15.141 10.805 1 97.56 274 ALA A N 1
ATOM 2223 C CA . ALA A 1 274 ? 9.336 14.484 11.922 1 97.56 274 ALA A CA 1
ATOM 2224 C C . ALA A 1 274 ? 8.32 13.805 12.844 1 97.56 274 ALA A C 1
ATOM 2226 O O . ALA A 1 274 ? 8.578 12.711 13.359 1 97.56 274 ALA A O 1
ATOM 2227 N N . TYR A 1 275 ? 7.168 14.469 13.031 1 96.38 275 TYR A N 1
ATOM 2228 C CA . TYR A 1 275 ? 6.113 13.875 13.852 1 96.38 275 TYR A CA 1
ATOM 2229 C C . TYR A 1 275 ? 5.52 12.641 13.164 1 96.38 275 TYR A C 1
ATOM 2231 O O . TYR A 1 275 ? 5.246 11.633 13.82 1 96.38 275 TYR A O 1
ATOM 2239 N N . ASP A 1 276 ? 5.316 12.742 11.852 1 96.81 276 ASP A N 1
ATOM 2240 C CA . ASP A 1 276 ? 4.773 11.609 11.102 1 96.81 276 ASP A CA 1
ATOM 2241 C C . ASP A 1 276 ? 5.695 10.398 11.188 1 96.81 276 ASP A C 1
ATOM 2243 O O . ASP A 1 276 ? 5.234 9.281 11.414 1 96.81 276 ASP A O 1
ATOM 2247 N N . ILE A 1 277 ? 6.965 10.609 11.016 1 97.5 277 ILE A N 1
ATOM 2248 C CA . ILE A 1 277 ? 7.945 9.523 11.039 1 97.5 277 ILE A CA 1
ATOM 2249 C C . ILE A 1 277 ? 7.996 8.906 12.43 1 97.5 277 ILE A C 1
ATOM 2251 O O . ILE A 1 277 ? 8.016 7.68 12.57 1 97.5 277 ILE A O 1
ATOM 2255 N N . ALA A 1 278 ? 7.973 9.727 13.422 1 96.31 278 ALA A N 1
ATOM 2256 C CA . ALA A 1 278 ? 7.965 9.219 14.797 1 96.31 278 ALA A CA 1
ATOM 2257 C C . ALA A 1 278 ? 6.695 8.422 15.078 1 96.31 278 ALA A C 1
ATOM 2259 O O . ALA A 1 278 ? 6.734 7.402 15.773 1 96.31 278 ALA A O 1
ATOM 2260 N N . ARG A 1 279 ? 5.582 8.898 14.555 1 95.06 279 ARG A N 1
ATOM 2261 C CA . ARG A 1 279 ? 4.32 8.188 14.719 1 95.06 279 ARG A CA 1
ATOM 2262 C C . ARG A 1 279 ? 4.418 6.766 14.172 1 95.06 279 ARG A C 1
ATOM 2264 O O . ARG A 1 279 ? 3.797 5.844 14.711 1 95.06 279 ARG A O 1
ATOM 2271 N N . CYS A 1 280 ? 5.234 6.555 13.219 1 95.62 280 CYS A N 1
ATOM 2272 C CA . CYS A 1 280 ? 5.457 5.246 12.609 1 95.62 280 CYS A CA 1
ATOM 2273 C C . CYS A 1 280 ? 6.445 4.426 13.438 1 95.62 280 CYS A C 1
ATOM 2275 O O . CYS A 1 280 ? 6.918 3.381 12.984 1 95.62 280 CYS A O 1
ATOM 2277 N N . ARG A 1 281 ? 6.906 4.938 14.562 1 94 281 ARG A N 1
ATOM 2278 C CA . ARG A 1 281 ? 7.906 4.312 15.422 1 94 281 ARG A CA 1
ATOM 2279 C C . ARG A 1 281 ? 9.258 4.227 14.719 1 94 281 ARG A C 1
ATOM 2281 O O . ARG A 1 281 ? 9.992 3.25 14.883 1 94 281 ARG A O 1
ATOM 2288 N N . ALA A 1 282 ? 9.531 5.176 13.906 1 97.12 282 ALA A N 1
ATOM 2289 C CA . ALA A 1 282 ? 10.734 5.18 13.086 1 97.12 282 ALA A CA 1
ATOM 2290 C C . ALA A 1 282 ? 11.625 6.371 13.422 1 97.12 282 ALA A C 1
ATOM 2292 O O . ALA A 1 282 ? 11.188 7.312 14.094 1 97.12 282 ALA A O 1
ATOM 2293 N N . VAL A 1 283 ? 12.836 6.258 13.031 1 98.19 283 VAL A N 1
ATOM 2294 C CA . VAL A 1 283 ? 13.75 7.398 13.023 1 98.19 283 VAL A CA 1
ATOM 2295 C C . VAL A 1 283 ? 13.836 7.98 11.617 1 98.19 283 VAL A C 1
ATOM 2297 O O . VAL A 1 283 ? 13.68 7.262 10.625 1 98.19 283 VAL A O 1
ATOM 2300 N N . GLY A 1 284 ? 14.133 9.281 11.594 1 98.69 284 GLY A N 1
ATOM 2301 C CA . GLY A 1 284 ? 14.188 9.93 10.297 1 98.69 284 GLY A CA 1
ATOM 2302 C C . GLY A 1 284 ? 15.602 10.227 9.836 1 98.69 284 GLY A C 1
ATOM 2303 O O . GLY A 1 284 ? 16.5 10.43 10.656 1 98.69 284 GLY A O 1
ATOM 2304 N N . LEU A 1 285 ? 15.805 10.148 8.555 1 98.88 285 LEU A N 1
ATOM 2305 C CA . LEU A 1 285 ? 16.875 10.852 7.848 1 98.88 285 LEU A CA 1
ATOM 2306 C C . LEU A 1 285 ? 16.344 12.125 7.203 1 98.88 285 LEU A C 1
ATOM 2308 O O . LEU A 1 285 ? 15.477 12.078 6.332 1 98.88 285 LEU A O 1
ATOM 2312 N N . TYR A 1 286 ? 16.875 13.219 7.621 1 98.56 286 TYR A N 1
ATOM 2313 C CA . TYR A 1 286 ? 16.328 14.531 7.285 1 98.56 286 TYR A CA 1
ATOM 2314 C C . TYR A 1 286 ? 17.359 15.367 6.52 1 98.56 286 TYR A C 1
ATOM 2316 O O . TYR A 1 286 ? 18.562 15.273 6.773 1 98.56 286 TYR A O 1
ATOM 2324 N N . ALA A 1 287 ? 16.812 16.125 5.629 1 97.5 287 ALA A N 1
ATOM 2325 C CA . ALA A 1 287 ? 17.672 17.125 5.012 1 97.5 287 ALA A CA 1
ATOM 2326 C C . ALA A 1 287 ? 18.219 18.094 6.051 1 97.5 287 ALA A C 1
ATOM 2328 O O . ALA A 1 287 ? 17.438 18.672 6.824 1 97.5 287 ALA A O 1
ATOM 2329 N N . ALA A 1 288 ? 19.453 18.312 6.012 1 95.94 288 ALA A N 1
ATOM 2330 C CA . ALA A 1 288 ? 20.062 19.25 6.938 1 95.94 288 ALA A CA 1
ATOM 2331 C C . ALA A 1 288 ? 19.625 20.688 6.652 1 95.94 288 ALA A C 1
ATOM 2333 O O . ALA A 1 288 ? 19.219 21.406 7.562 1 95.94 288 ALA A O 1
ATOM 2334 N N . PRO A 1 289 ? 19.719 21.016 5.426 1 90.06 289 PRO A N 1
ATOM 2335 C CA . PRO A 1 289 ? 19.078 22.312 5.184 1 90.06 289 PRO A CA 1
ATOM 2336 C C . PRO A 1 289 ? 17.578 22.266 5.387 1 90.06 289 PRO A C 1
ATOM 2338 O O . PRO A 1 289 ? 16.938 21.25 5.105 1 90.06 289 PRO A O 1
ATOM 2341 N N . GLY A 1 290 ? 17.078 23.281 6.031 1 85.69 290 GLY A N 1
ATOM 2342 C CA . GLY A 1 290 ? 15.633 23.312 6.137 1 85.69 290 GLY A CA 1
ATOM 2343 C C . GLY A 1 290 ? 15.141 23.328 7.574 1 85.69 290 GLY A C 1
ATOM 2344 O O . GLY A 1 290 ? 15.867 23.75 8.477 1 85.69 290 GLY A O 1
ATOM 2345 N N . PRO A 1 291 ? 13.93 22.875 7.742 1 92.06 291 PRO A N 1
ATOM 2346 C CA . PRO A 1 291 ? 13.234 23.109 9.008 1 92.06 291 PRO A CA 1
ATOM 2347 C C . PRO A 1 291 ? 13.602 22.109 10.086 1 92.06 291 PRO A C 1
ATOM 2349 O O . PRO A 1 291 ? 13.312 22.328 11.266 1 92.06 291 PRO A O 1
ATOM 2352 N N . TYR A 1 292 ? 14.266 21.016 9.828 1 95.94 292 TYR A N 1
ATOM 2353 C CA . TYR A 1 292 ? 14.359 19.891 10.742 1 95.94 292 TYR A CA 1
ATOM 2354 C C . TYR A 1 292 ? 15.383 20.156 11.836 1 95.94 292 TYR A C 1
ATOM 2356 O O . TYR A 1 292 ? 15.336 19.531 12.898 1 95.94 292 TYR A O 1
ATOM 2364 N N . GLN A 1 293 ? 16.25 21.078 11.648 1 94.19 293 GLN A N 1
ATOM 2365 C CA . GLN A 1 293 ? 17.266 21.406 12.648 1 94.19 293 GLN A CA 1
ATOM 2366 C C . GLN A 1 293 ? 16.625 21.922 13.93 1 94.19 293 GLN A C 1
ATOM 2368 O O . GLN A 1 293 ? 17.234 21.906 14.992 1 94.19 293 GLN A O 1
ATOM 2373 N N . ALA A 1 294 ? 15.43 22.391 13.781 1 92.19 294 ALA A N 1
ATOM 2374 C CA . ALA A 1 294 ? 14.734 22.938 14.938 1 92.19 294 ALA A CA 1
ATOM 2375 C C . ALA A 1 294 ? 14.414 21.859 15.961 1 92.19 294 ALA A C 1
ATOM 2377 O O . ALA A 1 294 ? 14.305 22.125 17.156 1 92.19 294 ALA A O 1
ATOM 2378 N N . VAL A 1 295 ? 14.32 20.562 15.5 1 95.19 295 VAL A N 1
ATOM 2379 C CA . VAL A 1 295 ? 13.805 19.562 16.438 1 95.19 295 VAL A CA 1
ATOM 2380 C C . VAL A 1 295 ? 14.68 18.312 16.391 1 95.19 295 VAL A C 1
ATOM 2382 O O . VAL A 1 295 ? 14.578 17.438 17.25 1 95.19 295 VAL A O 1
ATOM 2385 N N . ILE A 1 296 ? 15.539 18.234 15.391 1 97.69 296 ILE A N 1
ATOM 2386 C CA . ILE A 1 296 ? 16.359 17.031 15.234 1 97.69 296 ILE A CA 1
ATOM 2387 C C . ILE A 1 296 ? 17.797 17.344 15.664 1 97.69 296 ILE A C 1
ATOM 2389 O O . ILE A 1 296 ? 18.406 18.297 15.18 1 97.69 296 ILE A O 1
ATOM 2393 N N . ARG A 1 297 ? 18.328 16.578 16.531 1 97.69 297 ARG A N 1
ATOM 2394 C CA . ARG A 1 297 ? 19.734 16.562 16.891 1 97.69 297 ARG A CA 1
ATOM 2395 C C . ARG A 1 297 ? 20.453 15.383 16.219 1 97.69 297 ARG A C 1
ATOM 2397 O O . ARG A 1 297 ? 20.156 14.219 16.516 1 97.69 297 ARG A O 1
ATOM 2404 N N . HIS A 1 298 ? 21.344 15.719 15.398 1 98.25 298 HIS A N 1
ATOM 2405 C CA . HIS A 1 298 ? 22.016 14.727 14.578 1 98.25 298 HIS A CA 1
ATOM 2406 C C . HIS A 1 298 ? 22.656 13.641 15.438 1 98.25 298 HIS A C 1
ATOM 2408 O O . HIS A 1 298 ? 23.422 13.938 16.359 1 98.25 298 HIS A O 1
ATOM 2414 N N . GLY A 1 299 ? 22.281 12.375 15.094 1 98.19 299 GLY A N 1
ATOM 2415 C CA . GLY A 1 299 ? 22.891 11.234 15.773 1 98.19 299 GLY A CA 1
ATOM 2416 C C . GLY A 1 299 ? 22.203 10.883 17.078 1 98.19 299 GLY A C 1
ATOM 2417 O O . GLY A 1 299 ? 22.547 9.891 17.719 1 98.19 299 GLY A O 1
ATOM 2418 N N . GLU A 1 300 ? 21.234 11.625 17.438 1 97.56 300 GLU A N 1
ATOM 2419 C CA . GLU A 1 300 ? 20.516 11.359 18.688 1 97.56 300 GLU A CA 1
ATOM 2420 C C . GLU A 1 300 ? 19.078 10.922 18.406 1 97.56 300 GLU A C 1
ATOM 2422 O O . GLU A 1 300 ? 18.719 9.766 18.656 1 97.56 300 GLU A O 1
ATOM 2427 N N . ASN A 1 301 ? 18.281 11.812 17.781 1 97.75 301 ASN A N 1
ATOM 2428 C CA . ASN A 1 301 ? 16.891 11.461 17.5 1 97.75 301 ASN A CA 1
ATOM 2429 C C . ASN A 1 301 ? 16.594 11.5 16.016 1 97.75 301 ASN A C 1
ATOM 2431 O O . ASN A 1 301 ? 15.445 11.633 15.602 1 97.75 301 ASN A O 1
ATOM 2435 N N . GLY A 1 302 ? 17.656 11.461 15.219 1 98.56 302 GLY A N 1
ATOM 2436 C CA . GLY A 1 302 ? 17.625 11.461 13.766 1 98.56 302 GLY A CA 1
ATOM 2437 C C . GLY A 1 302 ? 18.953 11.805 13.141 1 98.56 302 GLY A C 1
ATOM 2438 O O . GLY A 1 302 ? 19.938 12.086 13.844 1 98.56 302 GLY A O 1
ATOM 2439 N N . LEU A 1 303 ? 19.016 11.68 11.898 1 98.81 303 LEU A N 1
ATOM 2440 C CA . LEU A 1 303 ? 20.219 12.102 11.172 1 98.81 303 LEU A CA 1
ATOM 2441 C C . LEU A 1 303 ? 19.891 13.281 10.25 1 98.81 303 LEU A C 1
ATOM 2443 O O . LEU A 1 303 ? 18.844 13.305 9.609 1 98.81 303 LEU A O 1
ATOM 2447 N N . LEU A 1 304 ? 20.703 14.258 10.32 1 98.75 304 LEU A N 1
ATOM 2448 C CA . LEU A 1 304 ? 20.672 15.391 9.398 1 98.75 304 LEU A CA 1
ATOM 2449 C C . LEU A 1 304 ? 21.734 15.227 8.305 1 98.75 304 LEU A C 1
ATOM 2451 O O . LEU A 1 304 ? 22.922 15.125 8.602 1 98.75 304 LEU A O 1
ATOM 2455 N N . LEU A 1 305 ? 21.25 15.203 7.062 1 98.69 305 LEU A N 1
ATOM 2456 C CA . LEU A 1 305 ? 22.141 14.898 5.957 1 98.69 305 LEU A CA 1
ATOM 2457 C C . LEU A 1 305 ? 22.094 15.992 4.895 1 98.69 305 LEU A C 1
ATOM 2459 O O . LEU A 1 305 ? 21.062 16.609 4.688 1 98.69 305 LEU A O 1
ATOM 2463 N N . ASP A 1 306 ? 23.203 16.172 4.219 1 97.38 306 ASP A N 1
ATOM 2464 C CA . ASP A 1 306 ? 23.203 17.047 3.049 1 97.38 306 ASP A CA 1
ATOM 2465 C C . ASP A 1 306 ? 22.438 16.406 1.888 1 97.38 306 ASP A C 1
ATOM 2467 O O . ASP A 1 306 ? 21.953 15.273 2.004 1 97.38 306 ASP A O 1
ATOM 2471 N N . ASN A 1 307 ? 22.266 17.109 0.809 1 96.38 307 ASN A N 1
ATOM 2472 C CA . ASN A 1 307 ? 21.516 16.594 -0.328 1 96.38 307 ASN A CA 1
ATOM 2473 C C . ASN A 1 307 ? 22.422 15.836 -1.297 1 96.38 307 ASN A C 1
ATOM 2475 O O . ASN A 1 307 ? 22.219 15.875 -2.51 1 96.38 307 ASN A O 1
ATOM 2479 N N . ASP A 1 308 ? 23.484 15.273 -0.772 1 97.88 308 ASP A N 1
ATOM 2480 C CA . ASP A 1 308 ? 24.312 14.359 -1.538 1 97.88 308 ASP A CA 1
ATOM 2481 C C . ASP A 1 308 ? 23.75 12.938 -1.493 1 97.88 308 ASP A C 1
ATOM 2483 O O . ASP A 1 308 ? 23.688 12.328 -0.426 1 97.88 308 ASP A O 1
ATOM 2487 N N . PRO A 1 309 ? 23.453 12.445 -2.662 1 98.38 309 PRO A N 1
ATOM 2488 C CA . PRO A 1 309 ? 22.891 11.086 -2.691 1 98.38 309 PRO A CA 1
ATOM 2489 C C . PRO A 1 309 ? 23.781 10.078 -1.972 1 98.38 309 PRO A C 1
ATOM 2491 O O . PRO A 1 309 ? 23.266 9.164 -1.309 1 98.38 309 PRO A O 1
ATOM 2494 N N . HIS A 1 310 ? 25.031 10.211 -2.076 1 98.44 310 HIS A N 1
ATOM 2495 C CA . HIS A 1 310 ? 25.953 9.258 -1.474 1 98.44 310 HIS A CA 1
ATOM 2496 C C . HIS A 1 310 ? 25.828 9.25 0.046 1 98.44 310 HIS A C 1
ATOM 2498 O O . HIS A 1 310 ? 25.922 8.195 0.677 1 98.44 310 HIS A O 1
ATOM 2504 N N . SER A 1 311 ? 25.625 10.391 0.627 1 98.62 311 SER A N 1
ATOM 2505 C CA . SER A 1 311 ? 25.453 10.492 2.072 1 98.62 311 SER A CA 1
ATOM 2506 C C . SER A 1 311 ? 24.234 9.703 2.535 1 98.62 311 SER A C 1
ATOM 2508 O O . SER A 1 311 ? 24.25 9.078 3.594 1 98.62 311 SER A O 1
ATOM 2510 N N . TRP A 1 312 ? 23.234 9.766 1.786 1 98.88 312 TRP A N 1
ATOM 2511 C CA . TRP A 1 312 ? 22 9.07 2.127 1 98.88 312 TRP A CA 1
ATOM 2512 C C . TRP A 1 312 ? 22.156 7.562 1.977 1 98.88 312 TRP A C 1
ATOM 2514 O O . TRP A 1 312 ? 21.703 6.797 2.832 1 98.88 312 TRP A O 1
ATOM 2524 N N . VAL A 1 313 ? 22.797 7.098 0.913 1 98.88 313 VAL A N 1
ATOM 2525 C CA . VAL A 1 313 ? 23.047 5.672 0.711 1 98.88 313 VAL A CA 1
ATOM 2526 C C . VAL A 1 313 ? 23.875 5.125 1.868 1 98.88 313 VAL A C 1
ATOM 2528 O O . VAL A 1 313 ? 23.531 4.098 2.457 1 98.88 313 VAL A O 1
ATOM 2531 N N . GLU A 1 314 ? 24.906 5.84 2.182 1 98.81 314 GLU A N 1
ATOM 2532 C CA . GLU A 1 314 ? 25.812 5.375 3.227 1 98.81 314 GLU A CA 1
ATOM 2533 C C . GLU A 1 314 ? 25.109 5.332 4.582 1 98.81 314 GLU A C 1
ATOM 2535 O O . GLU A 1 314 ? 25.297 4.379 5.348 1 98.81 314 GLU A O 1
ATOM 2540 N N . ALA A 1 315 ? 24.344 6.328 4.883 1 98.88 315 ALA A N 1
ATOM 2541 C CA . ALA A 1 315 ? 23.625 6.371 6.156 1 98.88 315 ALA A CA 1
ATOM 2542 C C . ALA A 1 315 ? 22.625 5.227 6.262 1 98.88 315 ALA A C 1
ATOM 2544 O O . ALA A 1 315 ? 22.531 4.562 7.297 1 98.88 315 ALA A O 1
ATOM 2545 N N . LEU A 1 316 ? 21.891 4.973 5.211 1 98.81 316 LEU A N 1
ATOM 2546 C CA . LEU A 1 316 ? 20.906 3.906 5.195 1 98.81 316 LEU A CA 1
ATOM 2547 C C . LEU A 1 316 ? 21.562 2.543 5.352 1 98.81 316 LEU A C 1
ATOM 2549 O O . LEU A 1 316 ? 21.109 1.712 6.141 1 98.81 316 LEU A O 1
ATOM 2553 N N . CYS A 1 317 ? 22.656 2.34 4.613 1 98.56 317 CYS A N 1
ATOM 2554 C CA . CYS A 1 317 ? 23.344 1.059 4.68 1 98.56 317 CYS A CA 1
ATOM 2555 C C . CYS A 1 317 ? 23.969 0.844 6.059 1 98.56 317 CYS A C 1
ATOM 2557 O O . CYS A 1 317 ? 23.938 -0.268 6.59 1 98.56 317 CYS A O 1
ATOM 2559 N N . ALA A 1 318 ? 24.516 1.912 6.602 1 98.19 318 ALA A N 1
ATOM 2560 C CA . ALA A 1 318 ? 25.094 1.811 7.938 1 98.19 318 ALA A CA 1
ATOM 2561 C C . ALA A 1 318 ? 24.047 1.42 8.969 1 98.19 318 ALA A C 1
ATOM 2563 O O . ALA A 1 318 ? 24.281 0.534 9.797 1 98.19 318 ALA A O 1
ATOM 2564 N N . LEU A 1 319 ? 22.922 2.043 8.93 1 97.62 319 LEU A N 1
ATOM 2565 C CA . LEU A 1 319 ? 21.859 1.74 9.883 1 97.62 319 LEU A CA 1
ATOM 2566 C C . LEU A 1 319 ? 21.281 0.352 9.625 1 97.62 319 LEU A C 1
ATOM 2568 O O . LEU A 1 319 ? 20.891 -0.345 10.57 1 97.62 319 LEU A O 1
ATOM 2572 N N . ALA A 1 320 ? 21.172 -0.04 8.383 1 96.12 320 ALA A N 1
ATOM 2573 C CA . ALA A 1 320 ? 20.656 -1.366 8.039 1 96.12 320 ALA A CA 1
ATOM 2574 C C . ALA A 1 320 ? 21.547 -2.461 8.633 1 96.12 320 ALA A C 1
ATOM 2576 O O . ALA A 1 320 ? 21.062 -3.559 8.93 1 96.12 320 ALA A O 1
ATOM 2577 N N . GLY A 1 321 ? 22.812 -2.154 8.836 1 95.19 321 GLY A N 1
ATOM 2578 C CA . GLY A 1 321 ? 23.75 -3.127 9.352 1 95.19 321 GLY A CA 1
ATOM 2579 C C . GLY A 1 321 ? 23.984 -3.006 10.844 1 95.19 321 GLY A C 1
ATOM 2580 O O . GLY A 1 321 ? 24.797 -3.746 11.414 1 95.19 321 GLY A O 1
ATOM 2581 N N . ASP A 1 322 ? 23.281 -2.062 11.516 1 95 322 ASP A N 1
ATOM 2582 C CA . ASP A 1 322 ? 23.516 -1.808 12.938 1 95 322 ASP A CA 1
ATOM 2583 C C . ASP A 1 322 ? 22.188 -1.703 13.695 1 95 322 ASP A C 1
ATOM 2585 O O . ASP A 1 322 ? 21.781 -0.611 14.102 1 95 322 ASP A O 1
ATOM 2589 N N . PRO A 1 323 ? 21.609 -2.865 14 1 93.69 323 PRO A N 1
ATOM 2590 C CA . PRO A 1 323 ? 20.297 -2.877 14.641 1 93.69 323 PRO A CA 1
ATOM 2591 C C . PRO A 1 323 ? 20.297 -2.193 16 1 93.69 323 PRO A C 1
ATOM 2593 O O . PRO A 1 323 ? 19.281 -1.604 16.406 1 93.69 323 PRO A O 1
ATOM 2596 N N . VAL A 1 324 ? 21.375 -2.221 16.688 1 94 324 VAL A N 1
ATOM 2597 C CA . VAL A 1 324 ? 21.453 -1.605 18 1 94 324 VAL A CA 1
ATOM 2598 C C . VAL A 1 324 ? 21.359 -0.086 17.875 1 94 324 VAL A C 1
ATOM 2600 O O . VAL A 1 324 ? 20.578 0.558 18.562 1 94 324 VAL A O 1
ATOM 2603 N N . ARG A 1 325 ? 22.156 0.448 16.984 1 96.38 325 ARG A N 1
ATOM 2604 C CA . ARG A 1 325 ? 22.125 1.889 16.766 1 96.38 325 ARG A CA 1
ATOM 2605 C C . ARG A 1 325 ? 20.766 2.33 16.234 1 96.38 325 ARG A C 1
ATOM 2607 O O . ARG A 1 325 ? 20.219 3.355 16.656 1 96.38 325 ARG A O 1
ATOM 2614 N N . LEU A 1 326 ? 20.234 1.563 15.336 1 96.75 326 LEU A N 1
ATOM 2615 C CA . LEU A 1 326 ? 18.922 1.874 14.773 1 96.75 326 LEU A CA 1
ATOM 2616 C C . LEU A 1 326 ? 17.859 1.904 15.859 1 96.75 326 LEU A C 1
ATOM 2618 O O . LEU A 1 326 ? 17.047 2.83 15.914 1 96.75 326 LEU A O 1
ATOM 2622 N N . HIS A 1 327 ? 17.922 0.944 16.734 1 95.31 327 HIS A N 1
ATOM 2623 C CA . HIS A 1 327 ? 16.953 0.875 17.812 1 95.31 327 HIS A CA 1
ATOM 2624 C C . HIS A 1 327 ? 17.078 2.082 18.734 1 95.31 327 HIS A C 1
ATOM 2626 O O . HIS A 1 327 ? 16.078 2.693 19.109 1 95.31 327 HIS A O 1
ATOM 2632 N N . ALA A 1 328 ? 18.266 2.436 19.047 1 96.12 328 ALA A N 1
ATOM 2633 C CA . ALA A 1 328 ? 18.5 3.574 19.938 1 96.12 328 ALA A CA 1
ATOM 2634 C C . ALA A 1 328 ? 17.969 4.867 19.328 1 96.12 328 ALA A C 1
ATOM 2636 O O . ALA A 1 328 ? 17.344 5.676 20.016 1 96.12 328 ALA A O 1
ATOM 2637 N N . LEU A 1 329 ? 18.219 5.027 18.078 1 97.62 329 LEU A N 1
ATOM 2638 C CA . LEU A 1 329 ? 17.734 6.211 17.375 1 97.62 329 LEU A CA 1
ATOM 2639 C C . LEU A 1 329 ? 16.203 6.242 17.344 1 97.62 329 LEU A C 1
ATOM 2641 O O . LEU A 1 329 ? 15.602 7.297 17.516 1 97.62 329 LEU A O 1
ATOM 2645 N N . ARG A 1 330 ? 15.594 5.117 17.078 1 96.75 330 ARG A N 1
ATOM 2646 C CA . ARG A 1 330 ? 14.141 5.035 17.031 1 96.75 330 ARG A CA 1
ATOM 2647 C C . ARG A 1 330 ? 13.516 5.383 18.375 1 96.75 330 ARG A C 1
ATOM 2649 O O . ARG A 1 330 ? 12.516 6.105 18.438 1 96.75 330 ARG A O 1
ATOM 2656 N N . VAL A 1 331 ? 14.078 4.891 19.422 1 94.94 331 VAL A N 1
ATOM 2657 C CA . VAL A 1 331 ? 13.586 5.168 20.766 1 94.94 331 VAL A CA 1
ATOM 2658 C C . VAL A 1 331 ? 13.68 6.664 21.047 1 94.94 331 VAL A C 1
ATOM 2660 O O . VAL A 1 331 ? 12.719 7.273 21.516 1 94.94 331 VAL A O 1
ATOM 2663 N N . ALA A 1 332 ? 14.805 7.242 20.734 1 96.19 332 ALA A N 1
ATOM 2664 C CA . ALA A 1 332 ? 15.016 8.664 20.969 1 96.19 332 ALA A CA 1
ATOM 2665 C C . ALA A 1 332 ? 14.055 9.508 20.141 1 96.19 332 ALA A C 1
ATOM 2667 O O . ALA A 1 332 ? 13.594 10.562 20.578 1 96.19 332 ALA A O 1
ATOM 2668 N N . ALA A 1 333 ? 13.758 9.055 18.953 1 96.44 333 ALA A N 1
ATOM 2669 C CA . ALA A 1 333 ? 12.867 9.789 18.062 1 96.44 333 ALA A CA 1
ATOM 2670 C C . ALA A 1 333 ? 11.461 9.875 18.641 1 96.44 333 ALA A C 1
ATOM 2672 O O . ALA A 1 333 ? 10.703 10.789 18.297 1 96.44 333 ALA A O 1
ATOM 2673 N N . GLN A 1 334 ? 11.086 8.977 19.547 1 94.56 334 GLN A N 1
ATOM 2674 C CA . GLN A 1 334 ? 9.75 8.969 20.125 1 94.56 334 GLN A CA 1
ATOM 2675 C C . GLN A 1 334 ? 9.531 10.172 21.031 1 94.56 334 GLN A C 1
ATOM 2677 O O . GLN A 1 334 ? 8.391 10.555 21.312 1 94.56 334 GLN A O 1
ATOM 2682 N N . GLU A 1 335 ? 10.578 10.797 21.422 1 92.94 335 GLU A N 1
ATOM 2683 C CA . GLU A 1 335 ? 10.484 11.969 22.281 1 92.94 335 GLU A CA 1
ATOM 2684 C C . GLU A 1 335 ? 9.867 13.156 21.547 1 92.94 335 GLU A C 1
ATOM 2686 O O . GLU A 1 335 ? 9.352 14.078 22.172 1 92.94 335 GLU A O 1
ATOM 2691 N N . LEU A 1 336 ? 9.945 13.117 20.266 1 94.38 336 LEU A N 1
ATOM 2692 C CA . LEU A 1 336 ? 9.352 14.172 19.453 1 94.38 336 LEU A CA 1
ATOM 2693 C C . LEU A 1 336 ? 7.848 14.266 19.688 1 94.38 336 LEU A C 1
ATOM 2695 O O . LEU A 1 336 ? 7.238 15.312 19.453 1 94.38 336 LEU A O 1
ATOM 2699 N N . LEU A 1 337 ? 7.25 13.148 20.094 1 93.56 337 LEU A N 1
ATOM 2700 C CA . LEU A 1 337 ? 5.797 13.078 20.219 1 93.56 337 LEU A CA 1
ATOM 2701 C C . LEU A 1 337 ? 5.352 13.484 21.625 1 93.56 337 LEU A C 1
ATOM 2703 O O . LEU A 1 337 ? 4.156 13.648 21.875 1 93.56 337 LEU A O 1
ATOM 2707 N N . LEU A 1 338 ? 6.312 13.57 22.469 1 86.06 338 LEU A N 1
ATOM 2708 C CA . LEU A 1 338 ? 5.965 13.891 23.859 1 86.06 338 LEU A CA 1
ATOM 2709 C C . LEU A 1 338 ? 5.684 15.383 24.016 1 86.06 338 LEU A C 1
ATOM 2711 O O . LEU A 1 338 ? 6.332 16.219 23.375 1 86.06 338 LEU A O 1
ATOM 2715 N N . HIS A 1 339 ? 4.367 15.633 24.469 1 69.56 339 HIS A N 1
ATOM 2716 C CA . HIS A 1 339 ? 3.916 17 24.688 1 69.56 339 HIS A CA 1
ATOM 2717 C C . HIS A 1 339 ? 4.629 17.625 25.875 1 69.56 339 HIS A C 1
ATOM 2719 O O . HIS A 1 339 ? 4.832 16.969 26.906 1 69.56 339 HIS A O 1
ATOM 2725 N N . PRO A 1 340 ? 5.215 18.672 25.719 1 56.19 340 PRO A N 1
ATOM 2726 C CA . PRO A 1 340 ? 5.582 19.344 26.969 1 56.19 340 PRO A CA 1
ATOM 2727 C C . PRO A 1 340 ? 4.391 19.531 27.906 1 56.19 340 PRO A C 1
ATOM 2729 O O . PRO A 1 340 ? 3.252 19.656 27.438 1 56.19 340 PRO A O 1
ATOM 2732 N N . SER A 1 341 ? 4.215 18.984 29.094 1 47.41 341 SER A N 1
ATOM 2733 C CA . SER A 1 341 ? 3.219 18.953 30.156 1 47.41 341 SER A CA 1
ATOM 2734 C C . SER A 1 341 ? 2.344 20.203 30.125 1 47.41 341 SER A C 1
ATOM 2736 O O . SER A 1 341 ? 2.723 21.25 30.656 1 47.41 341 SER A O 1
ATOM 2738 N N . ALA A 1 342 ? 1.775 20.688 29.062 1 44.5 342 ALA A N 1
ATOM 2739 C CA . ALA A 1 342 ? 0.739 21.609 29.531 1 44.5 342 ALA A CA 1
ATOM 2740 C C . ALA A 1 342 ? -0.356 20.859 30.281 1 44.5 342 ALA A C 1
ATOM 2742 O O . ALA A 1 342 ? -0.595 19.672 30.047 1 44.5 342 ALA A O 1
ATOM 2743 N N . GLU A 1 343 ? -0.835 21.203 31.438 1 41.03 343 GLU A N 1
ATOM 2744 C CA . GLU A 1 343 ? -1.955 20.766 32.25 1 41.03 343 GLU A CA 1
ATOM 2745 C C . GLU A 1 343 ? -3.18 20.438 31.406 1 41.03 343 GLU A C 1
ATOM 2747 O O . GLU A 1 343 ? -3.539 21.219 30.516 1 41.03 343 GLU A O 1
ATOM 2752 N N . PRO A 1 344 ? -3.633 19.234 31.359 1 41.16 344 PRO A N 1
ATOM 2753 C CA . PRO A 1 344 ? -4.785 18.75 30.594 1 41.16 344 PRO A CA 1
ATOM 2754 C C . PRO A 1 344 ? -5.984 19.688 30.672 1 41.16 344 PRO A C 1
ATOM 2756 O O . PRO A 1 344 ? -6.383 20.094 31.766 1 41.16 344 PRO A O 1
ATOM 2759 N N . SER A 1 345 ? -6.16 20.594 29.797 1 39.53 345 SER A N 1
ATOM 2760 C CA . SER A 1 345 ? -7.449 21.266 29.891 1 39.53 345 SER A CA 1
ATOM 2761 C C . SER A 1 345 ? -8.602 20.312 29.625 1 39.53 345 SER A C 1
ATOM 2763 O O . SER A 1 345 ? -8.453 19.344 28.875 1 39.53 345 SER A O 1
ATOM 2765 N N . PRO A 1 346 ? -9.758 20.375 30.297 1 37.34 346 PRO A N 1
ATOM 2766 C CA . PRO A 1 346 ? -10.945 19.531 30.172 1 37.34 346 PRO A CA 1
ATOM 2767 C C . PRO A 1 346 ? -11.414 19.375 28.734 1 37.34 346 PRO A C 1
ATOM 2769 O O . PRO A 1 346 ? -11.211 20.266 27.906 1 37.34 346 PRO A O 1
ATOM 2772 N N . THR A 1 347 ? -11.5 18.203 28.188 1 39.03 347 THR A N 1
ATOM 2773 C CA . THR A 1 347 ? -12.008 17.75 26.891 1 39.03 347 THR A CA 1
ATOM 2774 C C . THR A 1 347 ? -13.25 18.547 26.5 1 39.03 347 THR A C 1
ATOM 2776 O O . THR A 1 347 ? -14.281 18.453 27.156 1 39.03 347 THR A O 1
ATOM 2779 N N . ILE A 1 348 ? -13.133 19.688 25.984 1 37.44 348 ILE A N 1
ATOM 2780 C CA . ILE A 1 348 ? -14.328 20.328 25.453 1 37.44 348 ILE A CA 1
ATOM 2781 C C . ILE A 1 348 ? -14.867 19.547 24.266 1 37.44 348 ILE A C 1
ATOM 2783 O O . ILE A 1 348 ? -14.086 19.031 23.453 1 37.44 348 ILE A O 1
ATOM 2787 N N . ASP A 1 349 ? -16.125 19.25 24.109 1 38.16 349 ASP A N 1
ATOM 2788 C CA . ASP A 1 349 ? -16.906 18.547 23.094 1 38.16 349 ASP A CA 1
ATOM 2789 C C . ASP A 1 349 ? -16.672 19.141 21.719 1 38.16 349 ASP A C 1
ATOM 2791 O O . ASP A 1 349 ? -16.969 20.312 21.469 1 38.16 349 ASP A O 1
ATOM 2795 N N . VAL A 1 350 ? -15.68 18.75 21.062 1 40.75 350 VAL A N 1
ATOM 2796 C CA . VAL A 1 350 ? -15.492 19.109 19.672 1 40.75 350 VAL A CA 1
ATOM 2797 C C . VAL A 1 350 ? -16.625 18.531 18.828 1 40.75 350 VAL A C 1
ATOM 2799 O O . VAL A 1 350 ? -16.766 17.297 18.719 1 40.75 350 VAL A O 1
ATOM 2802 N N . VAL A 1 351 ? -17.656 19.203 18.531 1 38.78 351 VAL A N 1
ATOM 2803 C CA . VAL A 1 351 ? -18.719 18.766 17.641 1 38.78 351 VAL A CA 1
ATOM 2804 C C . VAL A 1 351 ? -18.234 18.781 16.203 1 38.78 351 VAL A C 1
ATOM 2806 O O . VAL A 1 351 ? -17.969 19.844 15.625 1 38.78 351 VAL A O 1
ATOM 2809 N N . ARG A 1 352 ? -17.547 17.891 15.789 1 41.47 352 ARG A N 1
ATOM 2810 C CA . ARG A 1 352 ? -17.266 17.766 14.359 1 41.47 352 ARG A CA 1
ATOM 2811 C C . ARG A 1 352 ? -18.531 17.375 13.594 1 41.47 352 ARG A C 1
ATOM 2813 O O . ARG A 1 352 ? -19.188 16.391 13.93 1 41.47 352 ARG A O 1
ATOM 2820 N N . ASP A 1 353 ? -19.266 18.094 13 1 33.34 353 ASP A N 1
ATOM 2821 C CA . ASP A 1 353 ? -20.391 17.672 12.164 1 33.34 353 ASP A CA 1
ATOM 2822 C C . ASP A 1 353 ? -19.984 16.562 11.219 1 33.34 353 ASP A C 1
ATOM 2824 O O . ASP A 1 353 ? -19.109 16.75 10.367 1 33.34 353 ASP A O 1
ATOM 2828 N N . ALA A 1 354 ? -19.875 15.43 11.648 1 37.31 354 ALA A N 1
ATOM 2829 C CA . ALA A 1 354 ? -19.766 14.359 10.664 1 37.31 354 ALA A CA 1
ATOM 2830 C C . ALA A 1 354 ? -20.703 14.594 9.492 1 37.31 354 ALA A C 1
ATOM 2832 O O . ALA A 1 354 ? -21.844 15.047 9.672 1 37.31 354 ALA A O 1
ATOM 2833 N N . PRO A 1 355 ? -20.188 14.516 8.203 1 31.2 355 PRO A N 1
ATOM 2834 C CA . PRO A 1 355 ? -21.234 14.633 7.184 1 31.2 355 PRO A CA 1
ATOM 2835 C C . PRO A 1 355 ? -22.516 13.883 7.562 1 31.2 355 PRO A C 1
ATOM 2837 O O . PRO A 1 355 ? -22.453 12.867 8.25 1 31.2 355 PRO A O 1
ATOM 2840 N N . ALA A 1 356 ? -23.609 14.594 7.777 1 31.02 356 ALA A N 1
ATOM 2841 C CA . ALA A 1 356 ? -24.891 13.898 7.84 1 31.02 356 ALA A CA 1
ATOM 2842 C C . ALA A 1 356 ? -24.859 12.633 6.988 1 31.02 356 ALA A C 1
ATOM 2844 O O . ALA A 1 356 ? -24.547 12.672 5.801 1 31.02 356 ALA A O 1
ATOM 2845 N N . GLN A 1 357 ? -24.516 11.5 7.57 1 28.44 357 GLN A N 1
ATOM 2846 C CA . GLN A 1 357 ? -24.906 10.297 6.84 1 28.44 357 GLN A CA 1
ATOM 2847 C C . GLN A 1 357 ? -26.219 10.523 6.07 1 28.44 357 GLN A C 1
ATOM 2849 O O . GLN A 1 357 ? -27.25 10.812 6.672 1 28.44 357 GLN A O 1
ATOM 2854 N N . ILE A 1 358 ? -26.109 11.102 4.906 1 26.48 358 ILE A N 1
ATOM 2855 C CA . ILE A 1 358 ? -27.297 11.102 4.066 1 26.48 358 ILE A CA 1
ATOM 2856 C C . ILE A 1 358 ? -28.016 9.766 4.199 1 26.48 358 ILE A C 1
ATOM 2858 O O . ILE A 1 358 ? -27.484 8.719 3.828 1 26.48 358 ILE A O 1
ATOM 2862 N N . SER A 1 359 ? -28.625 9.555 5.359 1 26.42 359 SER A N 1
ATOM 2863 C CA . SER A 1 359 ? -29.609 8.477 5.316 1 26.42 359 SER A CA 1
ATOM 2864 C C . SER A 1 359 ? -30.359 8.461 3.99 1 26.42 359 SER A C 1
ATOM 2866 O O . SER A 1 359 ? -31.094 9.406 3.676 1 26.42 359 SER A O 1
ATOM 2868 N N . LEU A 1 360 ? -29.734 7.891 2.984 1 26.06 360 LEU A N 1
ATOM 2869 C CA . LEU A 1 360 ? -30.516 7.609 1.784 1 26.06 360 LEU A CA 1
ATOM 2870 C C . LEU A 1 360 ? -31.906 7.105 2.145 1 26.06 360 LEU A C 1
ATOM 2872 O O . LEU A 1 360 ? -32.062 5.977 2.619 1 26.06 360 LEU A O 1
ATOM 2876 N N . THR A 1 361 ? -32.625 7.898 2.916 1 25.3 361 THR A N 1
ATOM 2877 C CA . THR A 1 361 ? -34.031 7.539 2.967 1 25.3 361 THR A CA 1
ATOM 2878 C C . THR A 1 361 ? -34.562 7.172 1.578 1 25.3 361 THR A C 1
ATOM 2880 O O . THR A 1 361 ? -34.5 7.984 0.654 1 25.3 361 THR A O 1
ATOM 2883 N N . ARG A 1 362 ? -34.406 5.852 1.346 1 24.98 362 ARG A N 1
ATOM 2884 C CA . ARG A 1 362 ? -35.062 5.316 0.169 1 24.98 362 ARG A CA 1
ATOM 2885 C C . ARG A 1 362 ? -36.469 5.914 0.021 1 24.98 362 ARG A C 1
ATOM 2887 O O . ARG A 1 362 ? -37.312 5.75 0.9 1 24.98 362 ARG A O 1
ATOM 2894 N N . ASN A 1 363 ? -36.562 7.137 -0.492 1 23.22 363 ASN A N 1
ATOM 2895 C CA . ASN A 1 363 ? -37.906 7.555 -0.858 1 23.22 363 ASN A CA 1
ATOM 2896 C C . ASN A 1 363 ? -38.719 6.395 -1.438 1 23.22 363 ASN A C 1
ATOM 2898 O O . ASN A 1 363 ? -38.25 5.691 -2.334 1 23.22 363 ASN A O 1
ATOM 2902 N N . PRO A 1 364 ? -39.594 5.832 -0.623 1 23.95 364 PRO A N 1
ATOM 2903 C CA . PRO A 1 364 ? -40.438 4.809 -1.253 1 23.95 364 PRO A CA 1
ATOM 2904 C C . PRO A 1 364 ? -40.875 5.195 -2.662 1 23.95 364 PRO A C 1
ATOM 2906 O O . PRO A 1 364 ? -41.281 6.34 -2.898 1 23.95 364 PRO A O 1
ATOM 2909 N N . ALA A 1 365 ? -40.062 4.816 -3.592 1 23.88 365 ALA A N 1
ATOM 2910 C CA . ALA A 1 365 ? -40.438 5.035 -4.984 1 23.88 365 ALA A CA 1
ATOM 2911 C C . ALA A 1 365 ? -41.969 5.074 -5.141 1 23.88 365 ALA A C 1
ATOM 2913 O O . ALA A 1 365 ? -42.688 4.402 -4.402 1 23.88 365 ALA A O 1
ATOM 2914 N N . GLY A 1 366 ? -42.531 6.098 -5.84 1 20.53 366 GLY A N 1
ATOM 2915 C CA . GLY A 1 366 ? -43.812 6.551 -6.305 1 20.53 366 GLY A CA 1
ATOM 2916 C C . GLY A 1 366 ? -44.719 5.41 -6.723 1 20.53 366 GLY A C 1
ATOM 2917 O O . GLY A 1 366 ? -44.25 4.312 -7.023 1 20.53 366 GLY A O 1
ATOM 2918 N N . SER A 1 367 ? -45.969 5.41 -6.195 1 21.94 367 SER A N 1
ATOM 2919 C CA . SER A 1 367 ? -47.219 4.746 -6.574 1 21.94 367 SER A CA 1
ATOM 2920 C C . SER A 1 367 ? -47.375 4.691 -8.086 1 21.94 367 SER A C 1
ATOM 2922 O O . SER A 1 367 ? -47.438 5.73 -8.75 1 21.94 367 SER A O 1
ATOM 2924 N N . GLY A 1 368 ? -46.5 3.965 -8.758 1 20.56 368 GLY A N 1
ATOM 2925 C CA . GLY A 1 368 ? -46.781 3.775 -10.18 1 20.56 368 GLY A CA 1
ATOM 2926 C C . GLY A 1 368 ? -48.25 3.719 -10.508 1 20.56 368 GLY A C 1
ATOM 2927 O O . GLY A 1 368 ? -49.062 3.191 -9.727 1 20.56 368 GLY A O 1
ATOM 2928 N N . ALA A 1 369 ? -48.75 4.77 -11.227 1 22.28 369 ALA A N 1
ATOM 2929 C CA . ALA A 1 369 ? -50.062 4.992 -11.852 1 22.28 369 ALA A CA 1
ATOM 2930 C C . ALA A 1 369 ? -50.625 3.693 -12.414 1 22.28 369 ALA A C 1
ATOM 2932 O O . ALA A 1 369 ? -49.906 2.869 -12.953 1 22.28 369 ALA A O 1
ATOM 2933 N N . ILE A 1 370 ? -51.781 3.318 -12.023 1 21.86 370 ILE A N 1
ATOM 2934 C CA . ILE A 1 370 ? -52.75 2.316 -12.461 1 21.86 370 ILE A CA 1
ATOM 2935 C C . ILE A 1 370 ? -53 2.465 -13.961 1 21.86 370 ILE A C 1
ATOM 2937 O O . ILE A 1 370 ? -53.531 3.494 -14.406 1 21.86 370 ILE A O 1
ATOM 2941 N N . ARG A 1 371 ? -52.094 2.293 -14.859 1 22.25 371 ARG A N 1
ATOM 2942 C CA . ARG A 1 371 ? -52.531 2.312 -16.25 1 22.25 371 ARG A CA 1
ATOM 2943 C C . ARG A 1 371 ? -53.844 1.562 -16.422 1 22.25 371 ARG A C 1
ATOM 2945 O O . ARG A 1 371 ? -53.938 0.388 -16.062 1 22.25 371 ARG A O 1
ATOM 2952 N N . THR A 1 372 ? -54.906 2.283 -16.422 1 19.7 372 THR A N 1
ATOM 2953 C CA . THR A 1 372 ? -56.281 1.946 -16.844 1 19.7 372 THR A CA 1
ATOM 2954 C C . THR A 1 372 ? -56.25 1.232 -18.188 1 19.7 372 THR A C 1
ATOM 2956 O O . THR A 1 372 ? -55.5 1.612 -19.094 1 19.7 372 THR A O 1
ATOM 2959 N N . ARG A 1 373 ? -56.719 -0.042 -18.266 1 21.72 373 ARG A N 1
ATOM 2960 C CA . ARG A 1 373 ? -56.906 -1.033 -19.312 1 21.72 373 ARG A CA 1
ATOM 2961 C C . ARG A 1 373 ? -57.688 -0.44 -20.484 1 21.72 373 ARG A C 1
ATOM 2963 O O . ARG A 1 373 ? -58.844 -0.044 -20.328 1 21.72 373 ARG A O 1
ATOM 2970 N N . PRO A 1 374 ? -57.188 0.593 -21.266 1 21.61 374 PRO A N 1
ATOM 2971 C CA . PRO A 1 374 ? -58.312 1.009 -22.094 1 21.61 374 PRO A CA 1
ATOM 2972 C C . PRO A 1 374 ? -59.031 -0.172 -22.734 1 21.61 374 PRO A C 1
ATOM 2974 O O . PRO A 1 374 ? -58.469 -1.247 -22.891 1 21.61 374 PRO A O 1
ATOM 2977 N N . ASP A 1 375 ? -60.344 -0.083 -23.078 1 20.39 375 ASP A N 1
ATOM 2978 C CA . ASP A 1 375 ? -61.469 -0.861 -23.562 1 20.39 375 ASP A CA 1
ATOM 2979 C C . ASP A 1 375 ? -61.156 -1.562 -24.875 1 20.39 375 ASP A C 1
ATOM 2981 O O . ASP A 1 375 ? -60.188 -1.196 -25.562 1 20.39 375 ASP A O 1
ATOM 2985 N N . VAL A 1 376 ? -62.188 -2.123 -25.609 1 21.45 376 VAL A N 1
ATOM 2986 C CA . VAL A 1 376 ? -62.5 -3.41 -26.219 1 21.45 376 VAL A CA 1
ATOM 2987 C C . VAL A 1 376 ? -61.75 -3.557 -27.547 1 21.45 376 VAL A C 1
ATOM 2989 O O . VAL A 1 376 ? -61.094 -4.566 -27.781 1 21.45 376 VAL A O 1
ATOM 2992 N N . PHE A 1 377 ? -61.844 -2.697 -28.609 1 20.08 377 PHE A N 1
ATOM 2993 C CA . PHE A 1 377 ? -62.906 -2.939 -29.578 1 20.08 377 PHE A CA 1
ATOM 2994 C C . PHE A 1 377 ? -62.375 -3.688 -30.797 1 20.08 377 PHE A C 1
ATOM 2996 O O . PHE A 1 377 ? -61.25 -3.469 -31.219 1 20.08 377 PHE A O 1
ATOM 3003 N N . PRO A 1 378 ? -63.125 -4.781 -31.266 1 22.05 378 PRO A N 1
ATOM 3004 C CA . PRO A 1 378 ? -63.125 -5.832 -32.281 1 22.05 378 PRO A CA 1
ATOM 3005 C C . PRO A 1 378 ? -62.938 -5.285 -33.688 1 22.05 378 PRO A C 1
ATOM 3007 O O . PRO A 1 378 ? -63.281 -4.129 -33.969 1 22.05 378 PRO A O 1
ATOM 3010 N N . PRO A 1 379 ? -61.938 -5.918 -34.5 1 20.48 379 PRO A N 1
ATOM 3011 C CA . PRO A 1 379 ? -61.594 -5.531 -35.844 1 20.48 379 PRO A CA 1
ATOM 3012 C C . PRO A 1 379 ? -62.781 -5.621 -36.812 1 20.48 379 PRO A C 1
ATOM 3014 O O . PRO A 1 379 ? -63.5 -6.629 -36.812 1 20.48 379 PRO A O 1
ATOM 3017 N N . THR A 1 380 ? -63.719 -4.711 -37.094 1 18.23 380 THR A N 1
ATOM 3018 C CA . THR A 1 380 ? -64.875 -4.805 -37.969 1 18.23 380 THR A CA 1
ATOM 3019 C C . THR A 1 380 ? -64.438 -4.992 -39.406 1 18.23 380 THR A C 1
ATOM 3021 O O . THR A 1 380 ? -63.844 -4.09 -40 1 18.23 380 THR A O 1
ATOM 3024 N N . ARG A 1 381 ? -64 -6.328 -39.781 1 18.14 381 ARG A N 1
ATOM 3025 C CA . ARG A 1 381 ? -63.781 -6.617 -41.188 1 18.14 381 ARG A CA 1
ATOM 3026 C C . ARG A 1 381 ? -65 -6.246 -42.062 1 18.14 381 ARG A C 1
ATOM 3028 O O . ARG A 1 381 ? -66.125 -6.668 -41.75 1 18.14 381 ARG A O 1
ATOM 3035 N N . SER A 1 382 ? -65.062 -5.219 -42.938 1 17.06 382 SER A N 1
ATOM 3036 C CA . SER A 1 382 ? -66 -4.836 -43.969 1 17.06 382 SER A CA 1
ATOM 3037 C C . SER A 1 382 ? -66 -5.891 -45.062 1 17.06 382 SER A C 1
ATOM 3039 O O . SER A 1 382 ? -65.062 -6.645 -45.281 1 17.06 382 SER A O 1
ATOM 3041 N N . THR A 1 383 ? -67.188 -6.141 -45.969 1 17.78 383 THR A N 1
ATOM 3042 C CA . THR A 1 383 ? -68.062 -6.863 -46.875 1 17.78 383 THR A CA 1
ATOM 3043 C C . THR A 1 383 ? -67.562 -6.73 -48.312 1 17.78 383 THR A C 1
ATOM 3045 O O . THR A 1 383 ? -68.188 -7.152 -49.25 1 17.78 383 THR A O 1
ATOM 3048 N N . ARG A 1 384 ? -66.25 -6.711 -48.75 1 17.36 384 ARG A N 1
ATOM 3049 C CA . ARG A 1 384 ? -66.312 -6.473 -50.188 1 17.36 384 ARG A CA 1
ATOM 3050 C C . ARG A 1 384 ? -66.812 -7.703 -50.938 1 17.36 384 ARG A C 1
ATOM 3052 O O . ARG A 1 384 ? -66.625 -8.836 -50.5 1 17.36 384 ARG A O 1
ATOM 3059 N N . ASP A 1 385 ? -67.438 -7.648 -52.188 1 17.69 385 ASP A N 1
ATOM 3060 C CA . ASP A 1 385 ? -68.25 -8.141 -53.25 1 17.69 385 ASP A CA 1
ATOM 3061 C C . ASP A 1 385 ? -67.562 -9.227 -54.062 1 17.69 385 ASP A C 1
ATOM 3063 O O . ASP A 1 385 ? -66.375 -9.359 -54.031 1 17.69 385 ASP A O 1
ATOM 3067 N N . SER A 1 386 ? -68 -9.711 -55.312 1 17.64 386 SER A N 1
ATOM 3068 C CA . SER A 1 386 ? -68.5 -10.742 -56.25 1 17.64 386 SER A CA 1
ATOM 3069 C C . SER A 1 386 ? -67.375 -11.094 -57.25 1 17.64 386 SER A C 1
ATOM 3071 O O . SER A 1 386 ? -67.312 -12.227 -57.75 1 17.64 386 SER A O 1
ATOM 3073 N N . ALA A 1 387 ? -66.625 -10.273 -58 1 19.08 387 ALA A N 1
ATOM 3074 C CA . ALA A 1 387 ? -66.75 -10.445 -59.438 1 19.08 387 ALA A CA 1
ATOM 3075 C C . ALA A 1 387 ? -66 -11.711 -59.906 1 19.08 387 ALA A C 1
ATOM 3077 O O . ALA A 1 387 ? -65.188 -12.234 -59.188 1 19.08 387 ALA A O 1
ATOM 3078 N N . GLY A 1 388 ? -65.75 -12 -61.188 1 17.97 388 GLY A N 1
ATOM 3079 C CA . GLY A 1 388 ? -65.875 -12.812 -62.375 1 17.97 388 GLY A CA 1
ATOM 3080 C C . GLY A 1 388 ? -64.688 -13.75 -62.562 1 17.97 388 GLY A C 1
ATOM 3081 O O . GLY A 1 388 ? -64.875 -14.961 -62.719 1 17.97 388 GLY A O 1
ATOM 3082 N N . MET A 1 389 ? -63.594 -13.43 -63.344 1 19.69 389 MET A N 1
ATOM 3083 C CA . MET A 1 389 ? -63.406 -14.094 -64.625 1 19.69 389 MET A CA 1
ATOM 3084 C C . MET A 1 389 ? -62.906 -15.523 -64.438 1 19.69 389 MET A C 1
ATOM 3086 O O . MET A 1 389 ? -62.531 -15.906 -63.344 1 19.69 389 MET A O 1
ATOM 3090 N N . GLU A 1 390 ? -62.125 -15.922 -65.438 1 20.48 390 GLU A N 1
ATOM 3091 C CA . GLU A 1 390 ? -61.719 -16.641 -66.625 1 20.48 390 GLU A CA 1
ATOM 3092 C C . GLU A 1 390 ? -60.625 -17.656 -66.312 1 20.48 390 GLU A C 1
ATOM 3094 O O . GLU A 1 390 ? -60.031 -17.609 -65.25 1 20.48 390 GLU A O 1
ATOM 3099 N N . SER A 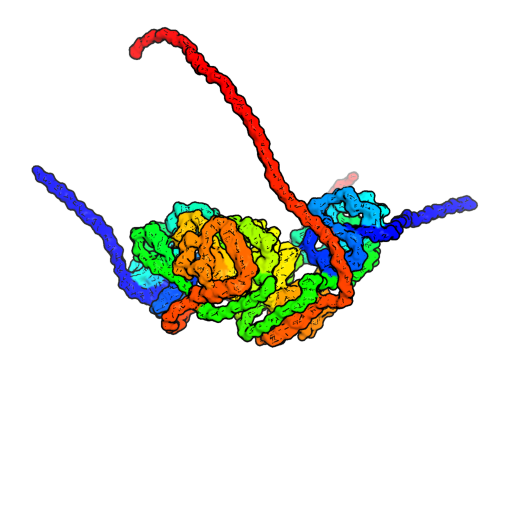1 391 ? -59.562 -17.844 -67.312 1 20.66 391 SER A N 1
ATOM 3100 C CA . SER A 1 391 ? -58.688 -18.938 -67.688 1 20.66 391 SER A CA 1
ATOM 3101 C C . SER A 1 391 ? -57.656 -19.266 -66.625 1 20.66 391 SER A C 1
ATOM 3103 O O . SER A 1 391 ? -57.219 -18.375 -65.875 1 20.66 391 SER A O 1
ATOM 3105 N N . MET B 1 1 ? -23.156 -61.781 -58.062 1 26.16 1 MET B N 1
ATOM 3106 C CA . MET B 1 1 ? -23.203 -61.375 -56.656 1 26.16 1 MET B CA 1
ATOM 3107 C C . MET B 1 1 ? -21.891 -60.781 -56.188 1 26.16 1 MET B C 1
ATOM 3109 O O . MET B 1 1 ? -21.125 -61.438 -55.469 1 26.16 1 MET B O 1
ATOM 3113 N N . LEU B 1 2 ? -21.141 -60.062 -57.062 1 26.77 2 LEU B N 1
ATOM 3114 C CA . LEU B 1 2 ? -19.766 -59.625 -56.875 1 26.77 2 LEU B CA 1
ATOM 3115 C C . LEU B 1 2 ? -19.703 -58.594 -55.75 1 26.77 2 LEU B C 1
ATOM 3117 O O . LEU B 1 2 ? -20.25 -57.5 -55.875 1 26.77 2 LEU B O 1
ATOM 3121 N N . ARG B 1 3 ? -19.531 -59.031 -54.469 1 24.02 3 ARG B N 1
ATOM 3122 C CA . ARG B 1 3 ? -19.375 -58.406 -53.156 1 24.02 3 ARG B CA 1
ATOM 3123 C C . ARG B 1 3 ? -18.125 -57.531 -53.125 1 24.02 3 ARG B C 1
ATOM 3125 O O . ARG B 1 3 ? -17 -58.062 -53.125 1 24.02 3 ARG B O 1
ATOM 3132 N N . ARG B 1 4 ? -18.094 -56.5 -53.938 1 27.89 4 ARG B N 1
ATOM 3133 C CA . ARG B 1 4 ? -16.922 -55.656 -53.875 1 27.89 4 ARG B CA 1
ATOM 3134 C C . ARG B 1 4 ? -16.688 -55.188 -52.438 1 27.89 4 ARG B C 1
ATOM 3136 O O . ARG B 1 4 ? -17.516 -54.469 -51.844 1 27.89 4 ARG B O 1
ATOM 3143 N N . LEU B 1 5 ? -16.125 -56.094 -51.594 1 29.83 5 LEU B N 1
ATOM 3144 C CA . LEU B 1 5 ? -15.719 -55.75 -50.219 1 29.83 5 LEU B CA 1
ATOM 3145 C C . LEU B 1 5 ? -14.805 -54.531 -50.219 1 29.83 5 LEU B C 1
ATOM 3147 O O . LEU B 1 5 ? -13.703 -54.562 -50.75 1 29.83 5 LEU B O 1
ATOM 3151 N N . LEU B 1 6 ? -15.336 -53.375 -50.406 1 30.31 6 LEU B N 1
ATOM 3152 C CA . LEU B 1 6 ? -14.578 -52.125 -50.219 1 30.31 6 LEU B CA 1
ATOM 3153 C C . LEU B 1 6 ? -13.758 -52.156 -48.938 1 30.31 6 LEU B C 1
ATOM 3155 O O . LEU B 1 6 ? -14.312 -52.344 -47.844 1 30.31 6 LEU B O 1
ATOM 3159 N N . TYR B 1 7 ? -12.555 -52.688 -48.969 1 29.33 7 TYR B N 1
ATOM 3160 C CA . TYR B 1 7 ? -11.57 -52.656 -47.875 1 29.33 7 TYR B CA 1
ATOM 3161 C C . TYR B 1 7 ? -11.438 -51.25 -47.312 1 29.33 7 TYR B C 1
ATOM 3163 O O . TYR B 1 7 ? -11.195 -50.312 -48.062 1 29.33 7 TYR B O 1
ATOM 3171 N N . ARG B 1 8 ? -12.102 -50.906 -46.25 1 27.84 8 ARG B N 1
ATOM 3172 C CA . ARG B 1 8 ? -11.891 -49.75 -45.406 1 27.84 8 ARG B CA 1
ATOM 3173 C C . ARG B 1 8 ? -10.414 -49.562 -45.062 1 27.84 8 ARG B C 1
ATOM 3175 O O . ARG B 1 8 ? -9.812 -50.469 -44.438 1 27.84 8 ARG B O 1
ATOM 3182 N N . LYS B 1 9 ? -9.758 -48.906 -45.844 1 37.09 9 LYS B N 1
ATOM 3183 C CA . LYS B 1 9 ? -8.398 -48.531 -45.469 1 37.09 9 LYS B CA 1
ATOM 3184 C C . LYS B 1 9 ? -8.336 -48.062 -44 1 37.09 9 LYS B C 1
ATOM 3186 O O . LYS B 1 9 ? -9.086 -47.156 -43.594 1 37.09 9 LYS B O 1
ATOM 3191 N N . PRO B 1 10 ? -7.922 -49 -43.125 1 32.97 10 PRO B N 1
ATOM 3192 C CA . PRO B 1 10 ? -7.781 -48.562 -41.719 1 32.97 10 PRO B CA 1
ATOM 3193 C C . PRO B 1 10 ? -7.062 -47.219 -41.625 1 32.97 10 PRO B C 1
ATOM 3195 O O . PRO B 1 10 ? -6.062 -46.969 -42.312 1 32.97 10 PRO B O 1
ATOM 3198 N N . ALA B 1 11 ? -7.703 -46.125 -41.5 1 36.91 11 ALA B N 1
ATOM 3199 C CA . ALA B 1 11 ? -7.152 -44.781 -41.219 1 36.91 11 ALA B CA 1
ATOM 3200 C C . ALA B 1 11 ? -6.195 -44.812 -40.031 1 36.91 11 ALA B C 1
ATOM 3202 O O . ALA B 1 11 ? -6.598 -44.562 -38.906 1 36.91 11 ALA B O 1
ATOM 3203 N N . HIS B 1 12 ? -5.484 -45.938 -39.844 1 32.75 12 HIS B N 1
ATOM 3204 C CA . HIS B 1 12 ? -4.516 -45.719 -38.75 1 32.75 12 HIS B CA 1
ATOM 3205 C C . HIS B 1 12 ? -3.678 -44.469 -39.031 1 32.75 12 HIS B C 1
ATOM 3207 O O . HIS B 1 12 ? -3.018 -44.375 -40.062 1 32.75 12 HIS B O 1
ATOM 3213 N N . GLY B 1 13 ? -4.152 -43.281 -38.812 1 33.97 13 GLY B N 1
ATOM 3214 C CA . GLY B 1 13 ? -3.281 -42.125 -38.844 1 33.97 13 GLY B CA 1
ATOM 3215 C C . GLY B 1 13 ? -1.885 -42.375 -38.312 1 33.97 13 GLY B C 1
ATOM 3216 O O . GLY B 1 13 ? -1.661 -43.375 -37.625 1 33.97 13 GLY B O 1
ATOM 3217 N N . PRO B 1 14 ? -0.818 -41.969 -39.031 1 35.59 14 PRO B N 1
ATOM 3218 C CA . PRO B 1 14 ? 0.547 -42.188 -38.562 1 35.59 14 PRO B CA 1
ATOM 3219 C C . PRO B 1 14 ? 0.653 -42.156 -37.031 1 35.59 14 PRO B C 1
ATOM 3221 O O . PRO B 1 14 ? -0.041 -41.344 -36.406 1 35.59 14 PRO B O 1
ATOM 3224 N N . SER B 1 15 ? 0.679 -43.25 -36.344 1 35.66 15 SER B N 1
ATOM 3225 C CA . SER B 1 15 ? 1.167 -43.312 -34.969 1 35.66 15 SER B CA 1
ATOM 3226 C C . SER B 1 15 ? 2.256 -42.281 -34.719 1 35.66 15 SER B C 1
ATOM 3228 O O . SER B 1 15 ? 3.291 -42.281 -35.375 1 35.66 15 SER B O 1
ATOM 3230 N N . HIS B 1 16 ? 2.018 -40.969 -34.5 1 38.81 16 HIS B N 1
ATOM 3231 C CA . HIS B 1 16 ? 3.008 -40.062 -33.938 1 38.81 16 HIS B CA 1
ATOM 3232 C C . HIS B 1 16 ? 3.984 -40.812 -33.031 1 38.81 16 HIS B C 1
ATOM 3234 O O . HIS B 1 16 ? 3.574 -41.5 -32.094 1 38.81 16 HIS B O 1
ATOM 3240 N N . LEU B 1 17 ? 4.961 -41.5 -33.531 1 39.47 17 LEU B N 1
ATOM 3241 C CA . LEU B 1 17 ? 6.141 -42.062 -32.875 1 39.47 17 LEU B CA 1
ATOM 3242 C C . LEU B 1 17 ? 6.484 -41.281 -31.609 1 39.47 17 LEU B C 1
ATOM 3244 O O . LEU B 1 17 ? 6.816 -40.094 -31.672 1 39.47 17 LEU B O 1
ATOM 3248 N N . ARG B 1 18 ? 5.777 -41.406 -30.516 1 48.69 18 ARG B N 1
ATOM 3249 C CA . ARG B 1 18 ? 6.156 -41 -29.172 1 48.69 18 ARG B CA 1
ATOM 3250 C C . ARG B 1 18 ? 7.621 -41.312 -28.891 1 48.69 18 ARG B C 1
ATOM 3252 O O . ARG B 1 18 ? 7.973 -42.469 -28.609 1 48.69 18 ARG B O 1
ATOM 3259 N N . HIS B 1 19 ? 8.539 -40.844 -29.656 1 47.72 19 HIS B N 1
ATOM 3260 C CA . HIS B 1 19 ? 9.922 -41.062 -29.25 1 47.72 19 HIS B CA 1
ATOM 3261 C C . HIS B 1 19 ? 10.141 -40.625 -27.797 1 47.72 19 HIS B C 1
ATOM 3263 O O . HIS B 1 19 ? 10.156 -39.438 -27.484 1 47.72 19 HIS B O 1
ATOM 3269 N N . ASN B 1 20 ? 9.633 -41.344 -26.812 1 56.03 20 ASN B N 1
ATOM 3270 C CA . ASN B 1 20 ? 9.906 -41.219 -25.375 1 56.03 20 ASN B CA 1
ATOM 3271 C C . ASN B 1 20 ? 11.406 -41.25 -25.094 1 56.03 20 ASN B C 1
ATOM 3273 O O . ASN B 1 20 ? 11.945 -42.312 -24.719 1 56.03 20 ASN B O 1
ATOM 3277 N N . THR B 1 21 ? 12.141 -40.375 -25.797 1 72.38 21 THR B N 1
ATOM 3278 C CA . THR B 1 21 ? 13.547 -40.281 -25.438 1 72.38 21 THR B CA 1
ATOM 3279 C C . THR B 1 21 ? 13.703 -39.719 -24.016 1 72.38 21 THR B C 1
ATOM 3281 O O . THR B 1 21 ? 12.828 -39 -23.531 1 72.38 21 THR B O 1
ATOM 3284 N N . ALA B 1 22 ? 14.602 -40.188 -23.328 1 88.81 22 ALA B N 1
ATOM 3285 C CA . ALA B 1 22 ? 14.93 -39.781 -21.953 1 88.81 22 ALA B CA 1
ATOM 3286 C C . ALA B 1 22 ? 15.117 -38.281 -21.859 1 88.81 22 ALA B C 1
ATOM 3288 O O . ALA B 1 22 ? 15.742 -37.656 -22.734 1 88.81 22 ALA B O 1
ATOM 3289 N N . VAL B 1 23 ? 14.469 -37.688 -20.969 1 94.19 23 VAL B N 1
ATOM 3290 C CA . VAL B 1 23 ? 14.617 -36.25 -20.734 1 94.19 23 VAL B CA 1
ATOM 3291 C C . VAL B 1 23 ? 16.016 -35.969 -20.203 1 94.19 23 VAL B C 1
ATOM 3293 O O . VAL B 1 23 ? 16.453 -36.562 -19.219 1 94.19 23 VAL B O 1
ATOM 3296 N N . GLN B 1 24 ? 16.672 -35.062 -20.859 1 95.19 24 GLN B N 1
ATOM 3297 C CA . GLN B 1 24 ? 18.016 -34.688 -20.438 1 95.19 24 GLN B CA 1
ATOM 3298 C C . GLN B 1 24 ? 18.031 -33.281 -19.828 1 95.19 24 GLN B C 1
ATOM 3300 O O . GLN B 1 24 ? 18.938 -32.906 -19.094 1 95.19 24 GLN B O 1
ATOM 3305 N N . ARG B 1 25 ? 17.109 -32.469 -20.141 1 96.19 25 ARG B N 1
ATOM 3306 C CA . ARG B 1 25 ? 16.984 -31.125 -19.641 1 96.19 25 ARG B CA 1
ATOM 3307 C C . ARG B 1 25 ? 15.547 -30.609 -19.781 1 96.19 25 ARG B C 1
ATOM 3309 O O . ARG B 1 25 ? 14.781 -31.125 -20.594 1 96.19 25 ARG B O 1
ATOM 3316 N N . TRP B 1 26 ? 15.281 -29.594 -18.984 1 97.31 26 TRP B N 1
ATOM 3317 C CA . TRP B 1 26 ? 13.953 -28.984 -19.031 1 97.31 26 TRP B CA 1
ATOM 3318 C C . TRP B 1 26 ? 14.039 -27.547 -19.531 1 97.31 26 TRP B C 1
ATOM 3320 O O . TRP B 1 26 ? 14.953 -26.797 -19.156 1 97.31 26 TRP B O 1
ATOM 3330 N N . LEU B 1 27 ? 13.148 -27.188 -20.344 1 98.06 27 LEU B N 1
ATOM 3331 C CA . LEU B 1 27 ? 12.883 -25.797 -20.703 1 98.06 27 LEU B CA 1
ATOM 3332 C C . LEU B 1 27 ? 11.5 -25.359 -20.234 1 98.06 27 LEU B C 1
ATOM 3334 O O . LEU B 1 27 ? 10.5 -25.969 -20.594 1 98.06 27 LEU B O 1
ATOM 3338 N N . VAL B 1 28 ? 11.453 -24.328 -19.453 1 98.38 28 VAL B N 1
ATOM 3339 C CA . VAL B 1 28 ? 10.188 -23.828 -18.922 1 98.38 28 VAL B CA 1
ATOM 3340 C C . VAL B 1 28 ? 9.82 -22.516 -19.609 1 98.38 28 VAL B C 1
ATOM 3342 O O . VAL B 1 28 ? 10.586 -21.547 -19.562 1 98.38 28 VAL B O 1
ATOM 3345 N N . LEU B 1 29 ? 8.688 -22.531 -20.281 1 98.38 29 LEU B N 1
ATOM 3346 C CA . LEU B 1 29 ? 8.133 -21.312 -20.891 1 98.38 29 LEU B CA 1
ATOM 3347 C C . LEU B 1 29 ? 7.07 -20.703 -19.984 1 98.38 29 LEU B C 1
ATOM 3349 O O . LEU B 1 29 ? 6.031 -21.312 -19.719 1 98.38 29 LEU B O 1
ATOM 3353 N N . HIS B 1 30 ? 7.328 -19.516 -19.484 1 97.94 30 HIS B N 1
ATOM 3354 C CA . HIS B 1 30 ? 6.398 -18.828 -18.594 1 97.94 30 HIS B CA 1
ATOM 3355 C C . HIS B 1 30 ? 6.496 -17.312 -18.766 1 97.94 30 HIS B C 1
ATOM 3357 O O . HIS B 1 30 ? 7.324 -16.812 -19.531 1 97.94 30 HIS B O 1
ATOM 3363 N N . GLN B 1 31 ? 5.602 -16.547 -18.156 1 95.5 31 GLN B N 1
ATOM 3364 C CA . GLN B 1 31 ? 5.59 -15.086 -18.25 1 95.5 31 GLN B CA 1
ATOM 3365 C C . GLN B 1 31 ? 6.25 -14.453 -17.031 1 95.5 31 GLN B C 1
ATOM 3367 O O . GLN B 1 31 ? 5.617 -13.672 -16.312 1 95.5 31 GLN B O 1
ATOM 3372 N N . GLY B 1 32 ? 7.539 -14.766 -16.828 1 93 32 GLY B N 1
ATOM 3373 C CA . GLY B 1 32 ? 8.289 -14.211 -15.719 1 93 32 GLY B CA 1
ATOM 3374 C C . GLY B 1 32 ? 7.992 -14.891 -14.398 1 93 32 GLY B C 1
ATOM 3375 O O . GLY B 1 32 ? 7.312 -15.914 -14.359 1 93 32 GLY B O 1
ATOM 3376 N N . ASP B 1 33 ? 8.5 -14.297 -13.273 1 93.5 33 ASP B N 1
ATOM 3377 C CA . ASP B 1 33 ? 8.25 -14.836 -11.938 1 93.5 33 ASP B CA 1
ATOM 3378 C C . ASP B 1 33 ? 6.762 -14.844 -11.617 1 93.5 33 ASP B C 1
ATOM 3380 O O . ASP B 1 33 ? 6.094 -13.812 -11.727 1 93.5 33 ASP B O 1
ATOM 3384 N N . ASN B 1 34 ? 6.312 -16 -11.305 1 95.94 34 ASN B N 1
ATOM 3385 C CA . ASN B 1 34 ? 4.883 -16.141 -11.039 1 95.94 34 ASN B CA 1
ATOM 3386 C C . ASN B 1 34 ? 4.586 -17.281 -10.07 1 95.94 34 ASN B C 1
ATOM 3388 O O . ASN B 1 34 ? 5.41 -18.172 -9.898 1 95.94 34 ASN B O 1
ATOM 3392 N N . PRO B 1 35 ? 3.43 -17.266 -9.461 1 96.31 35 PRO B N 1
ATOM 3393 C CA . PRO B 1 35 ? 3.104 -18.281 -8.461 1 96.31 35 PRO B CA 1
ATOM 3394 C C . PRO B 1 35 ? 2.932 -19.672 -9.062 1 96.31 35 PRO B C 1
ATOM 3396 O O . PRO B 1 35 ? 3.297 -20.672 -8.438 1 96.31 35 PRO B O 1
ATOM 3399 N N . SER B 1 36 ? 2.398 -19.766 -10.281 1 97.38 36 SER B N 1
ATOM 3400 C CA . SER B 1 36 ? 2.195 -21.078 -10.906 1 97.38 36 SER B CA 1
ATOM 3401 C C . SER B 1 36 ? 3.512 -21.828 -11.039 1 97.38 36 SER B C 1
ATOM 3403 O O . SER B 1 36 ? 3.586 -23.016 -10.719 1 97.38 36 SER B O 1
ATOM 3405 N N . THR B 1 37 ? 4.5 -21.109 -11.5 1 97.5 37 THR B N 1
ATOM 3406 C CA . THR B 1 37 ? 5.82 -21.719 -11.625 1 97.5 37 THR B CA 1
ATOM 3407 C C . THR B 1 37 ? 6.355 -22.141 -10.258 1 97.5 37 THR B C 1
ATOM 3409 O O . THR B 1 37 ? 6.781 -23.281 -10.078 1 97.5 37 THR B O 1
ATOM 3412 N N . ASP B 1 38 ? 6.258 -21.281 -9.312 1 96.5 38 ASP B N 1
ATOM 3413 C CA . ASP B 1 38 ? 6.918 -21.484 -8.031 1 96.5 38 ASP B CA 1
ATOM 3414 C C . ASP B 1 38 ? 6.207 -22.547 -7.195 1 96.5 38 ASP B C 1
ATOM 3416 O O . ASP B 1 38 ? 6.852 -23.344 -6.52 1 96.5 38 ASP B O 1
ATOM 3420 N N . TYR B 1 39 ? 4.91 -22.625 -7.246 1 96.56 39 TYR B N 1
ATOM 3421 C CA . TYR B 1 39 ? 4.156 -23.531 -6.387 1 96.56 39 TYR B CA 1
ATOM 3422 C C . TYR B 1 39 ? 4.055 -24.922 -7.016 1 96.56 39 TYR B C 1
ATOM 3424 O O . TYR B 1 39 ? 3.914 -25.922 -6.309 1 96.56 39 TYR B O 1
ATOM 3432 N N . TYR B 1 40 ? 4.113 -25 -8.32 1 97.12 40 TYR B N 1
ATOM 3433 C CA . TYR B 1 40 ? 3.721 -26.266 -8.938 1 97.12 40 TYR B CA 1
ATOM 3434 C C . TYR B 1 40 ? 4.883 -26.875 -9.703 1 97.12 40 TYR B C 1
ATOM 3436 O O . TYR B 1 40 ? 5.125 -28.078 -9.617 1 97.12 40 TYR B O 1
ATOM 3444 N N . VAL B 1 41 ? 5.594 -26.078 -10.438 1 96.5 41 VAL B N 1
ATOM 3445 C CA . VAL B 1 41 ? 6.48 -26.641 -11.445 1 96.5 41 VAL B CA 1
ATOM 3446 C C . VAL B 1 41 ? 7.91 -26.703 -10.906 1 96.5 41 VAL B C 1
ATOM 3448 O O . VAL B 1 41 ? 8.562 -27.734 -10.953 1 96.5 41 VAL B O 1
ATOM 3451 N N . LEU B 1 42 ? 8.344 -25.609 -10.328 1 93.81 42 LEU B N 1
ATOM 3452 C CA . LEU B 1 42 ? 9.727 -25.469 -9.883 1 93.81 42 LEU B CA 1
ATOM 3453 C C . LEU B 1 42 ? 10.094 -26.562 -8.891 1 93.81 42 LEU B C 1
ATOM 3455 O O . LEU B 1 42 ? 11.102 -27.25 -9.07 1 93.81 42 LEU B O 1
ATOM 3459 N N . PRO B 1 43 ? 9.289 -26.797 -7.895 1 91 43 PRO B N 1
ATOM 3460 C CA . PRO B 1 43 ? 9.68 -27.828 -6.934 1 91 43 PRO B CA 1
ATOM 3461 C C . PRO B 1 43 ? 9.789 -29.219 -7.566 1 91 43 PRO B C 1
ATOM 3463 O O . PRO B 1 43 ? 10.656 -30.016 -7.188 1 91 43 PRO B O 1
ATOM 3466 N N . ARG B 1 44 ? 9.047 -29.562 -8.508 1 91.56 44 ARG B N 1
ATOM 3467 C CA . ARG B 1 44 ? 9.023 -30.859 -9.156 1 91.56 44 ARG B CA 1
ATOM 3468 C C . ARG B 1 44 ? 10.219 -31.047 -10.078 1 91.56 44 ARG B C 1
ATOM 3470 O O . ARG B 1 44 ? 10.828 -32.125 -10.109 1 91.56 44 ARG B O 1
ATOM 3477 N N . LEU B 1 45 ? 10.5 -30.016 -10.797 1 94.25 45 LEU B N 1
ATOM 3478 C CA . LEU B 1 45 ? 11.648 -30.094 -11.695 1 94.25 45 LEU B CA 1
ATOM 3479 C C . LEU B 1 45 ? 12.953 -30.156 -10.906 1 94.25 45 LEU B C 1
ATOM 3481 O O . LEU B 1 45 ? 13.891 -30.859 -11.305 1 94.25 45 LEU B O 1
ATOM 3485 N N . GLN B 1 46 ? 12.992 -29.406 -9.844 1 89.25 46 GLN B N 1
ATOM 3486 C CA . GLN B 1 46 ? 14.18 -29.422 -9 1 89.25 46 GLN B CA 1
ATOM 3487 C C . GLN B 1 46 ? 14.438 -30.797 -8.414 1 89.25 46 GLN B C 1
ATOM 3489 O O . GLN B 1 46 ? 15.586 -31.234 -8.297 1 89.25 46 GLN B O 1
ATOM 3494 N N . GLU B 1 47 ? 13.414 -31.531 -8.125 1 89.5 47 GLU B N 1
ATOM 3495 C CA . GLU B 1 47 ? 13.531 -32.875 -7.555 1 89.5 47 GLU B CA 1
ATOM 3496 C C . GLU B 1 47 ? 14.094 -33.844 -8.57 1 89.5 47 GLU B C 1
ATOM 3498 O O . GLU B 1 47 ? 14.672 -34.875 -8.195 1 89.5 47 GLU B O 1
ATOM 3503 N N . GLN B 1 48 ? 13.961 -33.594 -9.82 1 90.62 48 GLN B N 1
ATOM 3504 C CA . GLN B 1 48 ? 14.438 -34.5 -10.867 1 90.62 48 GLN B CA 1
ATOM 3505 C C . GLN B 1 48 ? 15.938 -34.344 -11.07 1 90.62 48 GLN B C 1
ATOM 3507 O O . GLN B 1 48 ? 16.578 -35.219 -11.672 1 90.62 48 GLN B O 1
ATOM 3512 N N . GLY B 1 49 ? 16.484 -33.25 -10.656 1 91.81 49 GLY B N 1
ATOM 3513 C CA . GLY B 1 49 ? 17.922 -33.062 -10.664 1 91.81 49 GLY B CA 1
ATOM 3514 C C . GLY B 1 49 ? 18.484 -32.781 -12.047 1 91.81 49 GLY B C 1
ATOM 3515 O O . GLY B 1 49 ? 19.688 -32.875 -12.266 1 91.81 49 GLY B O 1
ATOM 3516 N N . LEU B 1 50 ? 17.672 -32.594 -13.008 1 94.88 50 LEU B N 1
ATOM 3517 C CA . LEU B 1 50 ? 18.109 -32.25 -14.359 1 94.88 50 LEU B CA 1
ATOM 3518 C C . LEU B 1 50 ? 18.25 -30.75 -14.531 1 94.88 50 LEU B C 1
ATOM 3520 O O . LEU B 1 50 ? 17.609 -29.984 -13.805 1 94.88 50 LEU B O 1
ATOM 3524 N N . PRO B 1 51 ? 19.078 -30.297 -15.461 1 95.56 51 PRO B N 1
ATOM 3525 C CA . PRO B 1 51 ? 19.172 -28.859 -15.727 1 95.56 51 PRO B CA 1
ATOM 3526 C C . PRO B 1 51 ? 17.828 -28.266 -16.172 1 95.56 51 PRO B C 1
ATOM 3528 O O . PRO B 1 51 ? 17.078 -28.891 -16.922 1 95.56 51 PRO B O 1
ATOM 3531 N N . VAL B 1 52 ? 17.594 -27.109 -15.664 1 96.94 52 VAL B N 1
ATOM 3532 C CA . VAL B 1 52 ? 16.359 -26.406 -16.016 1 96.94 52 VAL B CA 1
ATOM 3533 C C . VAL B 1 52 ? 16.703 -25.016 -16.547 1 96.94 52 VAL B C 1
ATOM 3535 O O . VAL B 1 52 ? 17.453 -24.266 -15.914 1 96.94 52 VAL B O 1
ATOM 3538 N N . VAL B 1 53 ? 16.141 -24.656 -17.672 1 96.19 53 VAL B N 1
ATOM 3539 C CA . VAL B 1 53 ? 16.266 -23.312 -18.234 1 96.19 53 VAL B CA 1
ATOM 3540 C C . VAL B 1 53 ? 14.891 -22.656 -18.281 1 96.19 53 VAL B C 1
ATOM 3542 O O . VAL B 1 53 ? 13.922 -23.25 -18.766 1 96.19 53 VAL B O 1
ATOM 3545 N N . TYR B 1 54 ? 14.805 -21.438 -17.828 1 96.69 54 TYR B N 1
ATOM 3546 C CA . TYR B 1 54 ? 13.562 -20.672 -17.875 1 96.69 54 TYR B CA 1
ATOM 3547 C C . TYR B 1 54 ? 13.617 -19.594 -18.938 1 96.69 54 TYR B C 1
ATOM 3549 O O . TYR B 1 54 ? 14.586 -18.828 -19.016 1 96.69 54 TYR B O 1
ATOM 3557 N N . LYS B 1 55 ? 12.594 -19.578 -19.781 1 97.75 55 LYS B N 1
ATOM 3558 C CA . LYS B 1 55 ? 12.469 -18.547 -20.812 1 97.75 55 LYS B CA 1
ATOM 3559 C C . LYS B 1 55 ? 11.188 -17.75 -20.641 1 97.75 55 LYS B C 1
ATOM 3561 O O . LYS B 1 55 ? 10.102 -18.328 -20.516 1 97.75 55 LYS B O 1
ATOM 3566 N N . ASN B 1 56 ? 11.352 -16.438 -20.578 1 97.69 56 ASN B N 1
ATOM 3567 C CA . ASN B 1 56 ? 10.172 -15.57 -20.562 1 97.69 56 ASN B CA 1
ATOM 3568 C C . ASN B 1 56 ? 9.477 -15.562 -21.922 1 97.69 56 ASN B C 1
ATOM 3570 O O . ASN B 1 56 ? 10.062 -15.172 -22.938 1 97.69 56 ASN B O 1
ATOM 3574 N N . LEU B 1 57 ? 8.305 -15.883 -21.891 1 97 57 LEU B N 1
ATOM 3575 C CA . LEU B 1 57 ? 7.5 -16.078 -23.094 1 97 57 LEU B CA 1
ATOM 3576 C C . LEU B 1 57 ? 7.477 -14.797 -23.938 1 97 57 LEU B C 1
ATOM 3578 O O . LEU B 1 57 ? 7.535 -14.859 -25.172 1 97 57 LEU B O 1
ATOM 3582 N N . ASP B 1 58 ? 7.395 -13.672 -23.312 1 95.81 58 ASP B N 1
ATOM 3583 C CA . ASP B 1 58 ? 7.164 -12.414 -24.016 1 95.81 58 ASP B CA 1
ATOM 3584 C C . ASP B 1 58 ? 8.484 -11.789 -24.453 1 95.81 58 ASP B C 1
ATOM 3586 O O . ASP B 1 58 ? 8.555 -11.164 -25.516 1 95.81 58 ASP B O 1
ATOM 3590 N N . THR B 1 59 ? 9.547 -12 -23.734 1 95.81 59 THR B N 1
ATOM 3591 C CA . THR B 1 59 ? 10.758 -11.227 -24 1 95.81 59 THR B CA 1
ATOM 3592 C C . THR B 1 59 ? 11.844 -12.117 -24.594 1 95.81 59 THR B C 1
ATOM 3594 O O . THR B 1 59 ? 12.727 -11.633 -25.312 1 95.81 59 THR B O 1
ATOM 3597 N N . ALA B 1 60 ? 11.781 -13.438 -24.359 1 96.25 60 ALA B N 1
ATOM 3598 C CA . ALA B 1 60 ? 12.828 -14.336 -24.844 1 96.25 60 ALA B CA 1
ATOM 3599 C C . ALA B 1 60 ? 12.5 -14.867 -26.234 1 96.25 60 ALA B C 1
ATOM 3601 O O . ALA B 1 60 ? 11.367 -15.289 -26.5 1 96.25 60 ALA B O 1
ATOM 3602 N N . LEU B 1 61 ? 13.547 -14.875 -27.062 1 95.75 61 LEU B N 1
ATOM 3603 C CA . LEU B 1 61 ? 13.445 -15.516 -28.375 1 95.75 61 LEU B CA 1
ATOM 3604 C C . LEU B 1 61 ? 14.031 -16.922 -28.344 1 95.75 61 LEU B C 1
ATOM 3606 O O . LEU B 1 61 ? 15.031 -17.156 -27.656 1 95.75 61 LEU B O 1
ATOM 3610 N N . PRO B 1 62 ? 13.344 -17.781 -29.109 1 95.94 62 PRO B N 1
ATOM 3611 C CA . PRO B 1 62 ? 13.984 -19.094 -29.219 1 95.94 62 PRO B CA 1
ATOM 3612 C C . PRO B 1 62 ? 15.398 -19.016 -29.797 1 95.94 62 PRO B C 1
ATOM 3614 O O . PRO B 1 62 ? 15.617 -18.359 -30.812 1 95.94 62 PRO B O 1
ATOM 3617 N N . GLN B 1 63 ? 16.266 -19.609 -29.125 1 94.56 63 GLN B N 1
ATOM 3618 C CA . GLN B 1 63 ? 17.672 -19.656 -29.562 1 94.56 63 GLN B CA 1
ATOM 3619 C C . GLN B 1 63 ? 18.078 -21.078 -29.953 1 94.56 63 GLN B C 1
ATOM 3621 O O . GLN B 1 63 ? 17.469 -22.047 -29.5 1 94.56 63 GLN B O 1
ATOM 3626 N N . PRO B 1 64 ? 19.141 -21.047 -30.781 1 90.06 64 PRO B N 1
ATOM 3627 C CA . PRO B 1 64 ? 19.656 -22.375 -31.094 1 90.06 64 PRO B CA 1
ATOM 3628 C C . PRO B 1 64 ? 20.047 -23.156 -29.828 1 90.06 64 PRO B C 1
ATOM 3630 O O . PRO B 1 64 ? 20.625 -22.594 -28.906 1 90.06 64 PRO B O 1
ATOM 3633 N N . GLY B 1 65 ? 19.578 -24.344 -29.703 1 91.88 65 GLY B N 1
ATOM 3634 C CA . GLY B 1 65 ? 19.906 -25.188 -28.562 1 91.88 65 GLY B CA 1
ATOM 3635 C C . GLY B 1 65 ? 18.781 -25.266 -27.547 1 91.88 65 GLY B C 1
ATOM 3636 O O . GLY B 1 65 ? 18.75 -26.188 -26.734 1 91.88 65 GLY B O 1
ATOM 3637 N N . ASP B 1 66 ? 17.938 -24.234 -27.531 1 95.44 66 ASP B N 1
ATOM 3638 C CA . ASP B 1 66 ? 16.828 -24.234 -26.578 1 95.44 66 ASP B CA 1
ATOM 3639 C C . ASP B 1 66 ? 15.984 -25.5 -26.719 1 95.44 66 ASP B C 1
ATOM 3641 O O . ASP B 1 66 ? 15.539 -26.062 -25.703 1 95.44 66 ASP B O 1
ATOM 3645 N N . LEU B 1 67 ? 15.852 -25.922 -27.969 1 97 67 LEU B N 1
ATOM 3646 C CA . LEU B 1 67 ? 14.969 -27.031 -28.281 1 97 67 LEU B CA 1
ATOM 3647 C C . LEU B 1 67 ? 15.75 -28.188 -28.875 1 97 67 LEU B C 1
ATOM 3649 O O . LEU B 1 67 ? 15.305 -28.812 -29.844 1 97 67 LEU B O 1
ATOM 3653 N N . ALA B 1 68 ? 16.844 -28.469 -28.328 1 95.12 68 ALA B N 1
ATOM 3654 C CA . ALA B 1 68 ? 17.703 -29.562 -28.766 1 95.12 68 ALA B CA 1
ATOM 3655 C C . ALA B 1 68 ? 17.125 -30.906 -28.359 1 95.12 68 ALA B C 1
ATOM 3657 O O . ALA B 1 68 ? 16.266 -30.984 -27.484 1 95.12 68 ALA B O 1
ATOM 3658 N N . PRO B 1 69 ? 17.578 -31.984 -29.062 1 95.06 69 PRO B N 1
ATOM 3659 C CA . PRO B 1 69 ? 17.141 -33.312 -28.656 1 95.06 69 PRO B CA 1
ATOM 3660 C C . PRO B 1 69 ? 17.391 -33.594 -27.172 1 95.06 69 PRO B C 1
ATOM 3662 O O . PRO B 1 69 ? 18.422 -33.188 -26.625 1 95.06 69 PRO B O 1
ATOM 3665 N N . GLY B 1 70 ? 16.422 -34.25 -26.562 1 94.81 70 GLY B N 1
ATOM 3666 C CA . GLY B 1 70 ? 16.531 -34.531 -25.141 1 94.81 70 GLY B CA 1
ATOM 3667 C C . GLY B 1 70 ? 15.867 -33.5 -24.266 1 94.81 70 GLY B C 1
ATOM 3668 O O . GLY B 1 70 ? 15.773 -33.656 -23.047 1 94.81 70 GLY B O 1
ATOM 3669 N N . THR B 1 71 ? 15.375 -32.375 -24.859 1 96.94 71 THR B N 1
ATOM 3670 C CA . THR B 1 71 ? 14.719 -31.312 -24.109 1 96.94 71 THR B CA 1
ATOM 3671 C C . THR B 1 71 ? 13.242 -31.641 -23.906 1 96.94 71 THR B C 1
ATOM 3673 O O . THR B 1 71 ? 12.547 -32.062 -24.828 1 96.94 71 THR B O 1
ATOM 3676 N N . ALA B 1 72 ? 12.828 -31.547 -22.688 1 97.56 72 ALA B N 1
ATOM 3677 C CA . ALA B 1 72 ? 11.406 -31.5 -22.344 1 97.56 72 ALA B CA 1
ATOM 3678 C C . ALA B 1 72 ? 10.953 -30.078 -22.062 1 97.56 72 ALA B C 1
ATOM 3680 O O . ALA B 1 72 ? 11.656 -29.312 -21.391 1 97.56 72 ALA B O 1
ATOM 3681 N N . VAL B 1 73 ? 9.789 -29.734 -22.578 1 98.12 73 VAL B N 1
ATOM 3682 C CA . VAL B 1 73 ? 9.297 -28.359 -22.438 1 98.12 73 VAL B CA 1
ATOM 3683 C C . VAL B 1 73 ? 8.062 -28.344 -21.547 1 98.12 73 VAL B C 1
ATOM 3685 O O . VAL B 1 73 ? 7.164 -29.172 -21.688 1 98.12 73 VAL B O 1
ATOM 3688 N N . VAL B 1 74 ? 8.047 -27.453 -20.594 1 98.5 74 VAL B N 1
ATOM 3689 C CA . VAL B 1 74 ? 6.836 -27.172 -19.828 1 98.5 74 VAL B CA 1
ATOM 3690 C C . VAL B 1 74 ? 6.301 -25.797 -20.203 1 98.5 74 VAL B C 1
ATOM 3692 O O . VAL B 1 74 ? 7 -24.781 -20.062 1 98.5 74 VAL B O 1
ATOM 3695 N N . ILE B 1 75 ? 5.117 -25.75 -20.734 1 98.62 75 ILE B N 1
ATOM 3696 C CA . ILE B 1 75 ? 4.391 -24.516 -21 1 98.62 75 ILE B CA 1
ATOM 3697 C C . ILE B 1 75 ? 3.492 -24.172 -19.812 1 98.62 75 ILE B C 1
ATOM 3699 O O . ILE B 1 75 ? 2.504 -24.875 -19.562 1 98.62 75 ILE B O 1
ATOM 3703 N N . ILE B 1 76 ? 3.803 -23.109 -19.203 1 98.56 76 ILE B N 1
ATOM 3704 C CA . ILE B 1 76 ? 3 -22.734 -18.047 1 98.56 76 ILE B CA 1
ATOM 3705 C C . ILE B 1 76 ? 1.929 -21.719 -18.469 1 98.56 76 ILE B C 1
ATOM 3707 O O . ILE B 1 76 ? 2.23 -20.562 -18.734 1 98.56 76 ILE B O 1
ATOM 3711 N N . ARG B 1 77 ? 0.669 -22.172 -18.531 1 98.06 77 ARG B N 1
ATOM 3712 C CA . ARG B 1 77 ? -0.559 -21.422 -18.734 1 98.06 77 ARG B CA 1
ATOM 3713 C C . ARG B 1 77 ? -0.621 -20.828 -20.141 1 98.06 77 ARG B C 1
ATOM 3715 O O . ARG B 1 77 ? -1.611 -21.016 -20.859 1 98.06 77 ARG B O 1
ATOM 3722 N N . TYR B 1 78 ? 0.443 -20.125 -20.594 1 98.38 78 TYR B N 1
ATOM 3723 C CA . TYR B 1 78 ? 0.335 -19.219 -21.734 1 98.38 78 TYR B CA 1
ATOM 3724 C C . TYR B 1 78 ? 1.287 -19.641 -22.844 1 98.38 78 TYR B C 1
ATOM 3726 O O . TYR B 1 78 ? 2.328 -20.25 -22.594 1 98.38 78 TYR B O 1
ATOM 3734 N N . LEU B 1 79 ? 0.91 -19.359 -24 1 98.56 79 LEU B N 1
ATOM 3735 C CA . LEU B 1 79 ? 1.709 -19.578 -25.203 1 98.56 79 LEU B CA 1
ATOM 3736 C C . LEU B 1 79 ? 1.522 -18.438 -26.188 1 98.56 79 LEU B C 1
ATOM 3738 O O . LEU B 1 79 ? 0.51 -17.734 -26.156 1 98.56 79 LEU B O 1
ATOM 3742 N N . ASN B 1 80 ? 2.496 -18.109 -26.953 1 98.19 80 ASN B N 1
ATOM 3743 C CA . ASN B 1 80 ? 2.359 -17.141 -28.047 1 98.19 80 ASN B CA 1
ATOM 3744 C C . ASN B 1 80 ? 2.795 -17.734 -29.375 1 98.19 80 ASN B C 1
ATOM 3746 O O . ASN B 1 80 ? 3.268 -18.875 -29.438 1 98.19 80 ASN B O 1
ATOM 3750 N N . ALA B 1 81 ? 2.594 -17 -30.453 1 97.69 81 ALA B N 1
ATOM 3751 C CA . ALA B 1 81 ? 2.791 -17.5 -31.812 1 97.69 81 ALA B CA 1
ATOM 3752 C C . ALA B 1 81 ? 4.254 -17.859 -32.062 1 97.69 81 ALA B C 1
ATOM 3754 O O . ALA B 1 81 ? 4.555 -18.859 -32.719 1 97.69 81 ALA B O 1
ATOM 3755 N N . ARG B 1 82 ? 5.105 -17.078 -31.531 1 97.56 82 ARG B N 1
ATOM 3756 C CA . ARG B 1 82 ? 6.531 -17.266 -31.766 1 97.56 82 ARG B CA 1
ATOM 3757 C C . ARG B 1 82 ? 7.004 -18.594 -31.188 1 97.56 82 ARG B C 1
ATOM 3759 O O . ARG B 1 82 ? 7.656 -19.375 -31.891 1 97.56 82 ARG B O 1
ATOM 3766 N N . TRP B 1 83 ? 6.691 -18.844 -30.031 1 98.31 83 TRP B N 1
ATOM 3767 C CA . TRP B 1 83 ? 7.125 -20.078 -29.391 1 98.31 83 TRP B CA 1
ATOM 3768 C C . TRP B 1 83 ? 6.34 -21.266 -29.906 1 98.31 83 TRP B C 1
ATOM 3770 O O . TRP B 1 83 ? 6.875 -22.375 -30 1 98.31 83 TRP B O 1
ATOM 3780 N N . ALA B 1 84 ? 5.062 -21.109 -30.25 1 98.25 84 ALA B N 1
ATOM 3781 C CA . ALA B 1 84 ? 4.293 -22.188 -30.891 1 98.25 84 ALA B CA 1
ATOM 3782 C C . ALA B 1 84 ? 4.961 -22.656 -32.188 1 98.25 84 ALA B C 1
ATOM 3784 O O . ALA B 1 84 ? 5.09 -23.859 -32.406 1 98.25 84 ALA B O 1
ATOM 3785 N N . ARG B 1 85 ? 5.391 -21.719 -32.969 1 97.5 85 ARG B N 1
ATOM 3786 C CA . ARG B 1 85 ? 6.059 -22.031 -34.219 1 97.5 85 ARG B CA 1
ATOM 3787 C C . ARG B 1 85 ? 7.363 -22.781 -33.969 1 97.5 85 ARG B C 1
ATOM 3789 O O . ARG B 1 85 ? 7.637 -23.797 -34.625 1 97.5 85 ARG B O 1
ATOM 3796 N N . ALA B 1 86 ? 8.102 -22.266 -33.031 1 98.06 86 ALA B N 1
ATOM 3797 C CA . ALA B 1 86 ? 9.375 -22.906 -32.719 1 98.06 86 ALA B CA 1
ATOM 3798 C C . ALA B 1 86 ? 9.164 -24.344 -32.219 1 98.06 86 ALA B C 1
ATOM 3800 O O . ALA B 1 86 ? 9.891 -25.25 -32.625 1 98.06 86 ALA B O 1
ATOM 3801 N N . LEU B 1 87 ? 8.219 -24.547 -31.422 1 97.94 87 LEU B N 1
ATOM 3802 C CA . LEU B 1 87 ? 7.93 -25.875 -30.891 1 97.94 87 LEU B CA 1
ATOM 3803 C C . LEU B 1 87 ? 7.473 -26.812 -32 1 97.94 87 LEU B C 1
ATOM 3805 O O . LEU B 1 87 ? 7.855 -27.984 -32.031 1 97.94 87 LEU B O 1
ATOM 3809 N N . ARG B 1 88 ? 6.688 -26.328 -32.938 1 97 88 ARG B N 1
ATOM 3810 C CA . ARG B 1 88 ? 6.227 -27.141 -34.062 1 97 88 ARG B CA 1
ATOM 3811 C C . ARG B 1 88 ? 7.402 -27.609 -34.906 1 97 88 ARG B C 1
ATOM 3813 O O . ARG B 1 88 ? 7.465 -28.781 -35.281 1 97 88 ARG B O 1
ATOM 3820 N N . LEU B 1 89 ? 8.242 -26.688 -35.062 1 96 89 LEU B N 1
ATOM 3821 C CA . LEU B 1 89 ? 9.383 -26.969 -35.938 1 96 89 LEU B CA 1
ATOM 3822 C C . LEU B 1 89 ? 10.281 -28.031 -35.312 1 96 89 LEU B C 1
ATOM 3824 O O . LEU B 1 89 ? 10.914 -28.812 -36.031 1 96 89 LEU B O 1
ATOM 3828 N N . HIS B 1 90 ? 10.32 -28.094 -34.031 1 95.69 90 HIS B N 1
ATOM 3829 C CA . HIS B 1 90 ? 11.258 -28.984 -33.344 1 95.69 90 HIS B CA 1
ATOM 3830 C C . HIS B 1 90 ? 10.523 -30.109 -32.625 1 95.69 90 HIS B C 1
ATOM 3832 O O . HIS B 1 90 ? 11.125 -30.828 -31.828 1 95.69 90 HIS B O 1
ATOM 3838 N N . ARG B 1 91 ? 9.312 -30.281 -32.906 1 94.81 91 ARG B N 1
ATOM 3839 C CA . ARG B 1 91 ? 8.453 -31.172 -32.125 1 94.81 91 ARG B CA 1
ATOM 3840 C C . ARG B 1 91 ? 8.992 -32.594 -32.156 1 94.81 91 ARG B C 1
ATOM 3842 O O . ARG B 1 91 ? 8.961 -33.312 -31.141 1 94.81 91 ARG B O 1
ATOM 3849 N N . ALA B 1 92 ? 9.562 -33.031 -33.219 1 92.38 92 ALA B N 1
ATOM 3850 C CA . ALA B 1 92 ? 9.992 -34.406 -33.406 1 92.38 92 ALA B CA 1
ATOM 3851 C C . ALA B 1 92 ? 11.172 -34.75 -32.531 1 92.38 92 ALA B C 1
ATOM 3853 O O . ALA B 1 92 ? 11.359 -35.906 -32.125 1 92.38 92 ALA B O 1
ATOM 3854 N N . GLN B 1 93 ? 11.883 -33.844 -32.156 1 92.31 93 GLN B N 1
ATOM 3855 C CA . GLN B 1 93 ? 13.094 -34.156 -31.406 1 92.31 93 GLN B CA 1
ATOM 3856 C C . GLN B 1 93 ? 12.883 -33.875 -29.906 1 92.31 93 GLN B C 1
ATOM 3858 O O . GLN B 1 93 ? 13.727 -34.25 -29.094 1 92.31 93 GLN B O 1
ATOM 3863 N N . LEU B 1 94 ? 11.852 -33.281 -29.5 1 95.75 94 LEU B N 1
ATOM 3864 C CA . LEU B 1 94 ? 11.578 -33 -28.094 1 95.75 94 LEU B CA 1
ATOM 3865 C C . LEU B 1 94 ? 11.141 -34.281 -27.359 1 95.75 94 LEU B C 1
ATOM 3867 O O . LEU B 1 94 ? 10.383 -35.094 -27.906 1 95.75 94 LEU B O 1
ATOM 3871 N N . SER B 1 95 ? 11.688 -34.406 -26.188 1 95.06 95 SER B N 1
ATOM 3872 C CA . SER B 1 95 ? 11.352 -35.594 -25.406 1 95.06 95 SER B CA 1
ATOM 3873 C C . SER B 1 95 ? 9.906 -35.562 -24.938 1 95.06 95 SER B C 1
ATOM 3875 O O . SER B 1 95 ? 9.227 -36.594 -24.906 1 95.06 95 SER B O 1
ATOM 3877 N N . ARG B 1 96 ? 9.516 -34.375 -24.453 1 94.88 96 ARG B N 1
ATOM 3878 C CA . ARG B 1 96 ? 8.18 -34.188 -23.906 1 94.88 96 ARG B CA 1
ATOM 3879 C C . ARG B 1 96 ? 7.766 -32.719 -24 1 94.88 96 ARG B C 1
ATOM 3881 O O . ARG B 1 96 ? 8.617 -31.812 -23.969 1 94.88 96 ARG B O 1
ATOM 3888 N N . VAL B 1 97 ? 6.465 -32.531 -24.219 1 97.44 97 VAL B N 1
ATOM 3889 C CA . VAL B 1 97 ? 5.879 -31.219 -24.094 1 97.44 97 VAL B CA 1
ATOM 3890 C C . VAL B 1 97 ? 4.703 -31.266 -23.125 1 97.44 97 VAL B C 1
ATOM 3892 O O . VAL B 1 97 ? 3.67 -31.859 -23.422 1 97.44 97 VAL B O 1
ATOM 3895 N N . VAL B 1 98 ? 4.898 -30.594 -22.016 1 97.75 98 VAL B N 1
ATOM 3896 C CA . VAL B 1 98 ? 3.893 -30.578 -20.969 1 97.75 98 VAL B CA 1
ATOM 3897 C C . VAL B 1 98 ? 3.174 -29.234 -20.953 1 97.75 98 VAL B C 1
ATOM 3899 O O . VAL B 1 98 ? 3.814 -28.172 -21.016 1 97.75 98 VAL B O 1
ATOM 3902 N N . TYR B 1 99 ? 1.878 -29.234 -20.891 1 98.25 99 TYR B N 1
ATOM 3903 C CA . TYR B 1 99 ? 1.093 -28.016 -20.672 1 98.25 99 TYR B CA 1
ATOM 3904 C C . TYR B 1 99 ? 0.532 -27.984 -19.25 1 98.25 99 TYR B C 1
ATOM 3906 O O . TYR B 1 99 ? -0.197 -28.906 -18.844 1 98.25 99 TYR B O 1
ATOM 3914 N N . PHE B 1 100 ? 0.846 -26.922 -18.516 1 98.31 100 PHE B N 1
ATOM 3915 C CA . PHE B 1 100 ? 0.358 -26.781 -17.156 1 98.31 100 PHE B CA 1
ATOM 3916 C C . PHE B 1 100 ? -0.747 -25.734 -17.078 1 98.31 100 PHE B C 1
ATOM 3918 O O . PHE B 1 100 ? -0.598 -24.625 -17.609 1 98.31 100 PHE B O 1
ATOM 3925 N N . MET B 1 101 ? -1.769 -26.125 -16.375 1 96.31 101 MET B N 1
ATOM 3926 C CA . MET B 1 101 ? -2.834 -25.141 -16.141 1 96.31 101 MET B CA 1
ATOM 3927 C C . MET B 1 101 ? -3.359 -25.25 -14.719 1 96.31 101 MET B C 1
ATOM 3929 O O . MET B 1 101 ? -3.578 -26.359 -14.211 1 96.31 101 MET B O 1
ATOM 3933 N N . ASP B 1 102 ? -3.582 -24.094 -14.039 1 97.06 102 ASP B N 1
ATOM 3934 C CA . ASP B 1 102 ? -4.105 -24.031 -12.68 1 97.06 102 ASP B CA 1
ATOM 3935 C C . ASP B 1 102 ? -5.426 -23.266 -12.633 1 97.06 102 ASP B C 1
ATOM 3937 O O . ASP B 1 102 ? -5.969 -23.016 -11.555 1 97.06 102 ASP B O 1
ATOM 3941 N N . ASP B 1 103 ? -5.945 -22.797 -13.695 1 96.38 103 ASP B N 1
ATOM 3942 C CA . ASP B 1 103 ? -7.273 -22.266 -13.977 1 96.38 103 ASP B CA 1
ATOM 3943 C C . ASP B 1 103 ? -7.824 -22.828 -15.289 1 96.38 103 ASP B C 1
ATOM 3945 O O . ASP B 1 103 ? -7.082 -23.406 -16.078 1 96.38 103 ASP B O 1
ATOM 3949 N N . ASP B 1 104 ? -9.078 -22.766 -15.453 1 96.94 104 ASP B N 1
ATOM 3950 C CA . ASP B 1 104 ? -9.633 -23.219 -16.734 1 96.94 104 ASP B CA 1
ATOM 3951 C C . ASP B 1 104 ? -9.312 -22.219 -17.844 1 96.94 104 ASP B C 1
ATOM 3953 O O . ASP B 1 104 ? -10.125 -21.328 -18.141 1 96.94 104 ASP B O 1
ATOM 3957 N N . LEU B 1 105 ? -8.25 -22.438 -18.484 1 97.56 105 LEU B N 1
ATOM 3958 C CA . LEU B 1 105 ? -7.695 -21.438 -19.391 1 97.56 105 LEU B CA 1
ATOM 3959 C C . LEU B 1 105 ? -8.078 -21.734 -20.844 1 97.56 105 LEU B C 1
ATOM 3961 O O . LEU B 1 105 ? -7.945 -20.875 -21.719 1 97.56 105 LEU B O 1
ATOM 3965 N N . LEU B 1 106 ? -8.555 -22.922 -21.141 1 96.5 106 LEU B N 1
ATOM 3966 C CA . LEU B 1 106 ? -8.703 -23.328 -22.531 1 96.5 106 LEU B CA 1
ATOM 3967 C C . LEU B 1 106 ? -10.18 -23.359 -22.938 1 96.5 106 LEU B C 1
ATOM 3969 O O . LEU B 1 106 ? -10.5 -23.453 -24.125 1 96.5 106 LEU B O 1
ATOM 3973 N N . HIS B 1 107 ? -11.102 -23.25 -21.984 1 95.25 107 HIS B N 1
ATOM 3974 C CA . HIS B 1 107 ? -12.539 -23.234 -22.266 1 95.25 107 HIS B CA 1
ATOM 3975 C C . HIS B 1 107 ? -13.109 -21.828 -22.047 1 95.25 107 HIS B C 1
ATOM 3977 O O . HIS B 1 107 ? -13.469 -21.469 -20.922 1 95.25 107 HIS B O 1
ATOM 3983 N N . PRO B 1 108 ? -13.367 -21.094 -23.094 1 95.5 108 PRO B N 1
ATOM 3984 C CA . PRO B 1 108 ? -13.859 -19.734 -22.953 1 95.5 108 PRO B CA 1
ATOM 3985 C C . PRO B 1 108 ? -15.195 -19.656 -22.219 1 95.5 108 PRO B C 1
ATOM 3987 O O . PRO B 1 108 ? -15.508 -18.625 -21.609 1 95.5 108 PRO B O 1
ATOM 3990 N N . ARG B 1 109 ? -15.953 -20.703 -22.219 1 94.88 109 ARG B N 1
ATOM 3991 C CA . ARG B 1 109 ? -17.234 -20.719 -21.531 1 94.88 109 ARG B CA 1
ATOM 3992 C C . ARG B 1 109 ? -17.047 -20.531 -20.031 1 94.88 109 ARG B C 1
ATOM 3994 O O . ARG B 1 109 ? -17.922 -20 -19.344 1 94.88 109 ARG B O 1
ATOM 4001 N N . ALA B 1 110 ? -15.922 -20.953 -19.594 1 95.62 110 ALA B N 1
ATOM 4002 C CA . ALA B 1 110 ? -15.633 -20.875 -18.156 1 95.62 110 ALA B CA 1
ATOM 4003 C C . ALA B 1 110 ? -15.234 -19.453 -17.75 1 95.62 110 ALA B C 1
ATOM 4005 O O . ALA B 1 110 ? -15.102 -19.156 -16.562 1 95.62 110 ALA B O 1
ATOM 4006 N N . TRP B 1 111 ? -15.102 -18.5 -18.703 1 96.44 111 TRP B N 1
ATOM 4007 C CA . TRP B 1 111 ? -14.547 -17.188 -18.406 1 96.44 111 TRP B CA 1
ATOM 4008 C C . TRP B 1 111 ? -15.656 -16.172 -18.156 1 96.44 111 TRP B C 1
ATOM 4010 O O . TRP B 1 111 ? -15.383 -14.984 -17.969 1 96.44 111 TRP B O 1
ATOM 4020 N N . ALA B 1 112 ? -16.859 -16.688 -18.125 1 94.62 112 ALA B N 1
ATOM 4021 C CA . ALA B 1 112 ? -18 -15.797 -17.859 1 94.62 112 ALA B CA 1
ATOM 4022 C C . ALA B 1 112 ? -17.844 -15.102 -16.516 1 94.62 112 ALA B C 1
ATOM 4024 O O . ALA B 1 112 ? -17.547 -15.742 -15.508 1 94.62 112 ALA B O 1
ATOM 4025 N N . GLY B 1 113 ? -17.969 -13.742 -16.5 1 93 113 GLY B N 1
ATOM 4026 C CA . GLY B 1 113 ? -17.922 -12.992 -15.266 1 93 113 GLY B CA 1
ATOM 4027 C C . GLY B 1 113 ? -16.547 -12.438 -14.961 1 93 113 GLY B C 1
ATOM 4028 O O . GLY B 1 113 ? -16.391 -11.602 -14.07 1 93 113 GLY B O 1
ATOM 4029 N N . LEU B 1 114 ? -15.531 -12.867 -15.688 1 94.81 114 LEU B N 1
ATOM 4030 C CA . LEU B 1 114 ? -14.18 -12.352 -15.477 1 94.81 114 LEU B CA 1
ATOM 4031 C C . LEU B 1 114 ? -14.055 -10.93 -16.031 1 94.81 114 LEU B C 1
ATOM 4033 O O . LEU B 1 114 ? -14.781 -10.547 -16.953 1 94.81 114 LEU B O 1
ATOM 4037 N N . PRO B 1 115 ? -13.125 -10.211 -15.453 1 93.06 115 PRO B N 1
ATOM 4038 C CA . PRO B 1 115 ? -12.898 -8.859 -15.984 1 93.06 115 PRO B CA 1
ATOM 4039 C C . PRO B 1 115 ? -12.445 -8.867 -17.438 1 93.06 115 PRO B C 1
ATOM 4041 O O . PRO B 1 115 ? -11.648 -9.727 -17.844 1 93.06 115 PRO B O 1
ATOM 4044 N N . ARG B 1 116 ? -12.867 -7.875 -18.172 1 93.94 116 ARG B N 1
ATOM 4045 C CA . ARG B 1 116 ? -12.648 -7.816 -19.609 1 93.94 116 ARG B CA 1
ATOM 4046 C C . ARG B 1 116 ? -11.164 -7.844 -19.938 1 93.94 116 ARG B C 1
ATOM 4048 O O . ARG B 1 116 ? -10.734 -8.57 -20.844 1 93.94 116 ARG B O 1
ATOM 4055 N N . PRO B 1 117 ? -10.359 -7.098 -19.219 1 92.94 117 PRO B N 1
ATOM 4056 C CA . PRO B 1 117 ? -8.938 -7.129 -19.547 1 92.94 117 PRO B CA 1
ATOM 4057 C C . PRO B 1 117 ? -8.32 -8.516 -19.375 1 92.94 117 PRO B C 1
ATOM 4059 O O . PRO B 1 117 ? -7.441 -8.914 -20.141 1 92.94 117 PRO B O 1
ATOM 4062 N N . TYR B 1 118 ? -8.75 -9.234 -18.469 1 94.12 118 TYR B N 1
ATOM 4063 C CA . TYR B 1 118 ? -8.211 -10.57 -18.25 1 94.12 118 TYR B CA 1
ATOM 4064 C C . TYR B 1 118 ? -8.68 -11.539 -19.328 1 94.12 118 TYR B C 1
ATOM 4066 O O . TYR B 1 118 ? -7.906 -12.375 -19.797 1 94.12 118 TYR B O 1
ATOM 4074 N N . VAL B 1 119 ? -9.914 -11.406 -19.672 1 96.5 119 VAL B N 1
ATOM 4075 C CA . VAL B 1 119 ? -10.445 -12.227 -20.75 1 96.5 119 VAL B CA 1
ATOM 4076 C C . VAL B 1 119 ? -9.664 -11.969 -22.031 1 96.5 119 VAL B C 1
ATOM 4078 O O . VAL B 1 119 ? -9.352 -12.898 -22.781 1 96.5 119 VAL B O 1
ATOM 4081 N N . LYS B 1 120 ? -9.391 -10.711 -22.266 1 97.31 120 LYS B N 1
ATOM 4082 C CA . LYS B 1 120 ? -8.586 -10.375 -23.438 1 97.31 120 LYS B CA 1
ATOM 4083 C C . LYS B 1 120 ? -7.23 -11.07 -23.391 1 97.31 120 LYS B C 1
ATOM 4085 O O . LYS B 1 120 ? -6.754 -11.578 -24.406 1 97.31 120 LYS B O 1
ATOM 4090 N N . LYS B 1 121 ? -6.652 -11.156 -22.234 1 96.56 121 LYS B N 1
ATOM 4091 C CA . LYS B 1 121 ? -5.379 -11.852 -22.062 1 96.56 121 LYS B CA 1
ATOM 4092 C C . LYS B 1 121 ? -5.52 -13.344 -22.344 1 96.56 121 LYS B C 1
ATOM 4094 O O . LYS B 1 121 ? -4.688 -13.93 -23.047 1 96.56 121 LYS B O 1
ATOM 4099 N N . LEU B 1 122 ? -6.562 -13.938 -21.812 1 97.31 122 LEU B N 1
ATOM 4100 C CA . LEU B 1 122 ? -6.809 -15.367 -22 1 97.31 122 LEU B CA 1
ATOM 4101 C C . LEU B 1 122 ? -7.055 -15.688 -23.469 1 97.31 122 LEU B C 1
ATOM 4103 O O . LEU B 1 122 ? -6.605 -16.719 -23.969 1 97.31 122 LEU B O 1
ATOM 4107 N N . ARG B 1 123 ? -7.715 -14.805 -24.156 1 97.94 123 ARG B N 1
ATOM 4108 C CA . ARG B 1 123 ? -7.949 -15 -25.578 1 97.94 123 ARG B CA 1
ATOM 4109 C C . ARG B 1 123 ? -6.645 -14.953 -26.359 1 97.94 123 ARG B C 1
ATOM 4111 O O . ARG B 1 123 ? -6.418 -15.773 -27.266 1 97.94 123 ARG B O 1
ATOM 4118 N N . LYS B 1 124 ? -5.84 -14.07 -25.922 1 98.06 124 LYS B N 1
ATOM 4119 C CA . LYS B 1 124 ? -4.59 -13.836 -26.625 1 98.06 124 LYS B CA 1
ATOM 4120 C C . LYS B 1 124 ? -3.594 -14.969 -26.375 1 98.06 124 LYS B C 1
ATOM 4122 O O . LYS B 1 124 ? -2.941 -15.438 -27.312 1 98.06 124 LYS B O 1
ATOM 4127 N N . TYR B 1 125 ? -3.508 -15.469 -25.188 1 98.12 125 TYR B N 1
ATOM 4128 C CA . TYR B 1 125 ? -2.385 -16.328 -24.812 1 98.12 125 TYR B CA 1
ATOM 4129 C C . TYR B 1 125 ? -2.83 -17.781 -24.672 1 98.12 125 TYR B C 1
ATOM 4131 O O . TYR B 1 125 ? -1.997 -18.688 -24.594 1 98.12 125 TYR B O 1
ATOM 4139 N N . CYS B 1 126 ? -4.129 -18 -24.609 1 97.94 126 CYS B N 1
ATOM 4140 C CA . CYS B 1 126 ? -4.633 -19.359 -24.391 1 97.94 126 CYS B CA 1
ATOM 4141 C C . CYS B 1 126 ? -5.559 -19.766 -25.531 1 97.94 126 CYS B C 1
ATOM 4143 O O . CYS B 1 126 ? -5.234 -20.688 -26.297 1 97.94 126 CYS B O 1
ATOM 4145 N N . HIS B 1 127 ? -6.621 -19.078 -25.719 1 97.06 127 HIS B N 1
ATOM 4146 C CA . HIS B 1 127 ? -7.621 -19.469 -26.703 1 97.06 127 HIS B CA 1
ATOM 4147 C C . HIS B 1 127 ? -7.043 -19.453 -28.109 1 97.06 127 HIS B C 1
ATOM 4149 O O . HIS B 1 127 ? -7.293 -20.359 -28.906 1 97.06 127 HIS B O 1
ATOM 4155 N N . ALA B 1 128 ? -6.328 -18.484 -28.438 1 97.62 128 ALA B N 1
ATOM 4156 C CA . ALA B 1 128 ? -5.738 -18.328 -29.766 1 97.62 128 ALA B CA 1
ATOM 4157 C C . ALA B 1 128 ? -4.801 -19.5 -30.078 1 97.62 128 ALA B C 1
ATOM 4159 O O . ALA B 1 128 ? -4.477 -19.75 -31.25 1 97.62 128 ALA B O 1
ATOM 4160 N N . H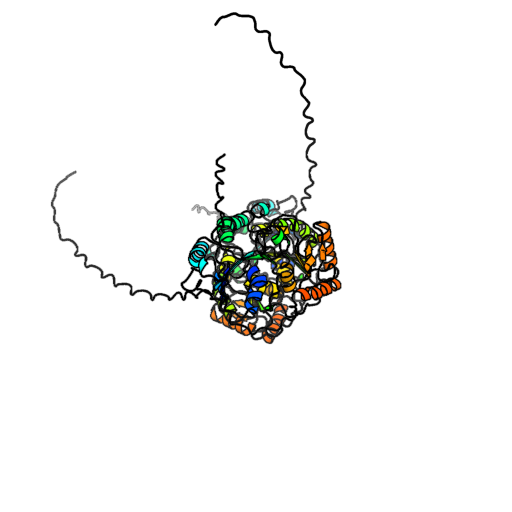IS B 1 129 ? -4.363 -20.219 -29.078 1 97.69 129 HIS B N 1
ATOM 4161 C CA . HIS B 1 129 ? -3.359 -21.25 -29.281 1 97.69 129 HIS B CA 1
ATOM 4162 C C . HIS B 1 129 ? -3.865 -22.609 -28.797 1 97.69 129 HIS B C 1
ATOM 4164 O O . HIS B 1 129 ? -3.072 -23.516 -28.531 1 97.69 129 HIS B O 1
ATOM 4170 N N . THR B 1 130 ? -5.141 -22.734 -28.656 1 96.69 130 THR B N 1
ATOM 4171 C CA . THR B 1 130 ? -5.75 -23.953 -28.172 1 96.69 130 THR B CA 1
ATOM 4172 C C . THR B 1 130 ? -5.34 -25.141 -29.047 1 96.69 130 THR B C 1
ATOM 4174 O O . THR B 1 130 ? -4.984 -26.203 -28.531 1 96.69 130 THR B O 1
ATOM 4177 N N . THR B 1 131 ? -5.375 -25 -30.375 1 96.56 131 THR B N 1
ATOM 4178 C CA . THR B 1 131 ? -5.008 -26.062 -31.312 1 96.56 131 THR B CA 1
ATOM 4179 C C . THR B 1 131 ? -3.523 -26.406 -31.188 1 96.56 131 THR B C 1
ATOM 4181 O O . THR B 1 131 ? -3.154 -27.578 -31.125 1 96.56 131 THR B O 1
ATOM 4184 N N . ASP B 1 132 ? -2.721 -25.344 -31.125 1 97.56 132 ASP B N 1
ATOM 4185 C CA . ASP B 1 132 ? -1.289 -25.562 -30.938 1 97.56 132 ASP B CA 1
ATOM 4186 C C . ASP B 1 132 ? -1.015 -26.344 -29.656 1 97.56 132 ASP B C 1
ATOM 4188 O O . ASP B 1 132 ? -0.248 -27.312 -29.656 1 97.56 132 ASP B O 1
ATOM 4192 N N . ILE B 1 133 ? -1.61 -25.922 -28.578 1 97.5 133 ILE B N 1
ATOM 4193 C CA . ILE B 1 133 ? -1.411 -26.562 -27.281 1 97.5 133 ILE B CA 1
ATOM 4194 C C . ILE B 1 133 ? -1.83 -28.031 -27.359 1 97.5 133 ILE B C 1
ATOM 4196 O O . ILE B 1 133 ? -1.111 -28.906 -26.891 1 97.5 133 ILE B O 1
ATOM 4200 N N . ARG B 1 134 ? -2.924 -28.297 -28 1 95.31 134 ARG B N 1
ATOM 4201 C CA . ARG B 1 134 ? -3.438 -29.656 -28.141 1 95.31 134 ARG B CA 1
ATOM 4202 C C . ARG B 1 134 ? -2.49 -30.516 -28.969 1 95.31 134 ARG B C 1
ATOM 4204 O O . ARG B 1 134 ? -2.186 -31.656 -28.578 1 95.31 134 ARG B O 1
ATOM 4211 N N . GLU B 1 135 ? -2.041 -30 -30.031 1 95.5 135 GLU B N 1
ATOM 4212 C CA . GLU B 1 135 ? -1.235 -30.766 -30.984 1 95.5 135 GLU B CA 1
ATOM 4213 C C . GLU B 1 135 ? 0.189 -30.969 -30.469 1 95.5 135 GLU B C 1
ATOM 4215 O O . GLU B 1 135 ? 0.817 -31.984 -30.719 1 95.5 135 GLU B O 1
ATOM 4220 N N . LEU B 1 136 ? 0.65 -30.016 -29.734 1 96.31 136 LEU B N 1
ATOM 4221 C CA . LEU B 1 136 ? 2.043 -30.031 -29.312 1 96.31 136 LEU B CA 1
ATOM 4222 C C . LEU B 1 136 ? 2.201 -30.828 -28.016 1 96.31 136 LEU B C 1
ATOM 4224 O O . LEU B 1 136 ? 3.223 -31.5 -27.812 1 96.31 136 LEU B O 1
ATOM 4228 N N . SER B 1 137 ? 1.253 -30.781 -27.156 1 96.38 137 SER B N 1
ATOM 4229 C CA . SER B 1 137 ? 1.403 -31.312 -25.812 1 96.38 137 SER B CA 1
ATOM 4230 C C . SER B 1 137 ? 1.321 -32.844 -25.797 1 96.38 137 SER B C 1
ATOM 4232 O O . SER B 1 137 ? 0.388 -33.406 -26.359 1 96.38 137 SER B O 1
ATOM 4234 N N . THR B 1 138 ? 2.305 -33.438 -25.172 1 94.94 138 THR B N 1
ATOM 4235 C CA . THR B 1 138 ? 2.287 -34.875 -24.953 1 94.94 138 THR B CA 1
ATOM 4236 C C . THR B 1 138 ? 1.586 -35.219 -23.641 1 94.94 138 THR B C 1
ATOM 4238 O O . THR B 1 138 ? 1.141 -36.344 -23.453 1 94.94 138 THR B O 1
ATOM 4241 N N . GLU B 1 139 ? 1.562 -34.281 -22.797 1 95 139 GLU B N 1
ATOM 4242 C CA . GLU B 1 139 ? 0.959 -34.469 -21.484 1 95 139 GLU B CA 1
ATOM 4243 C C . GLU B 1 139 ? 0.471 -33.156 -20.891 1 95 139 GLU B C 1
ATOM 4245 O O . GLU B 1 139 ? 0.969 -32.062 -21.266 1 95 139 GLU B O 1
ATOM 4250 N N . TYR B 1 140 ? -0.527 -33.281 -19.984 1 97.38 140 TYR B N 1
ATOM 4251 C CA . TYR B 1 140 ? -1.044 -32.125 -19.266 1 97.38 140 TYR B CA 1
ATOM 4252 C C . TYR B 1 140 ? -0.81 -32.281 -17.766 1 97.38 140 TYR B C 1
ATOM 4254 O O . TYR B 1 140 ? -0.844 -33.375 -17.234 1 97.38 140 TYR B O 1
ATOM 4262 N N . TRP B 1 141 ? -0.456 -31.219 -17.094 1 98 141 TRP B N 1
ATOM 4263 C CA . TRP B 1 141 ? -0.426 -31.094 -15.641 1 98 141 TRP B CA 1
ATOM 4264 C C . TRP B 1 141 ? -1.52 -30.156 -15.156 1 98 141 TRP B C 1
ATOM 4266 O O . TRP B 1 141 ? -1.505 -28.969 -15.461 1 98 141 TRP B O 1
ATOM 4276 N N . PHE B 1 142 ? -2.422 -30.703 -14.422 1 97.75 142 PHE B N 1
ATOM 4277 C CA . PHE B 1 142 ? -3.52 -29.906 -13.891 1 97.75 142 PHE B CA 1
ATOM 4278 C C . PHE B 1 142 ? -3.402 -29.766 -12.375 1 97.75 142 PHE B C 1
ATOM 4280 O O . PHE B 1 142 ? -2.998 -30.703 -11.695 1 97.75 142 PHE B O 1
ATOM 4287 N N . SER B 1 143 ? -3.852 -28.625 -11.844 1 96.94 143 SER B N 1
ATOM 4288 C CA . SER B 1 143 ? -3.689 -28.328 -10.43 1 96.94 143 SER B CA 1
ATOM 4289 C C . SER B 1 143 ? -4.836 -28.906 -9.609 1 96.94 143 SER B C 1
ATOM 4291 O O . SER B 1 143 ? -4.719 -29.078 -8.391 1 96.94 143 SER B O 1
ATOM 4293 N N . THR B 1 144 ? -5.98 -29.203 -10.266 1 96.06 144 THR B N 1
ATOM 4294 C CA . THR B 1 144 ? -7.145 -29.641 -9.5 1 96.06 144 THR B CA 1
ATOM 4295 C C . THR B 1 144 ? -7.855 -30.781 -10.211 1 96.06 144 THR B C 1
ATOM 4297 O O . THR B 1 144 ? -7.758 -30.922 -11.43 1 96.06 144 THR B O 1
ATOM 4300 N N . GLN B 1 145 ? -8.57 -31.594 -9.445 1 94.88 145 GLN B N 1
ATOM 4301 C CA . GLN B 1 145 ? -9.398 -32.656 -10 1 94.88 145 GLN B CA 1
ATOM 4302 C C . GLN B 1 145 ? -10.484 -32.094 -10.906 1 94.88 145 GLN B C 1
ATOM 4304 O O . GLN B 1 145 ? -10.828 -32.688 -11.93 1 94.88 145 GLN B O 1
ATOM 4309 N N . GLU B 1 146 ? -11.016 -30.969 -10.555 1 94.75 146 GLU B N 1
ATOM 4310 C CA . GLU B 1 146 ? -12.031 -30.312 -11.375 1 94.75 146 GLU B CA 1
ATOM 4311 C C . GLU B 1 146 ? -11.523 -30.062 -12.797 1 94.75 146 GLU B C 1
ATOM 4313 O O . GLU B 1 146 ? -12.242 -30.312 -13.766 1 94.75 146 GLU B O 1
ATOM 4318 N N . LEU B 1 147 ? -10.352 -29.562 -12.938 1 96.44 147 LEU B N 1
ATOM 4319 C CA . LEU B 1 147 ? -9.758 -29.359 -14.258 1 96.44 147 LEU B CA 1
ATOM 4320 C C . LEU B 1 147 ? -9.609 -30.688 -15 1 96.44 147 LEU B C 1
ATOM 4322 O O . LEU B 1 147 ? -9.914 -30.766 -16.188 1 96.44 147 LEU B O 1
ATOM 4326 N N . ARG B 1 148 ? -9.109 -31.688 -14.328 1 95.56 148 ARG B N 1
ATOM 4327 C CA . ARG B 1 148 ? -8.961 -33 -14.945 1 95.56 148 ARG B CA 1
ATOM 4328 C C . ARG B 1 148 ? -10.297 -33.5 -15.492 1 95.56 148 ARG B C 1
ATOM 4330 O O . ARG B 1 148 ? -10.352 -34.031 -16.609 1 95.56 148 ARG B O 1
ATOM 4337 N N . ASP B 1 149 ? -11.305 -33.281 -14.766 1 95.44 149 ASP B N 1
ATOM 4338 C CA . ASP B 1 149 ? -12.625 -33.75 -15.156 1 95.44 149 ASP B CA 1
ATOM 4339 C C . ASP B 1 149 ? -13.156 -33 -16.375 1 95.44 149 ASP B C 1
ATOM 4341 O O . ASP B 1 149 ? -13.914 -33.562 -17.172 1 95.44 149 ASP B O 1
ATOM 4345 N N . ARG B 1 150 ? -12.75 -31.797 -16.531 1 95.44 150 ARG B N 1
ATOM 4346 C CA . ARG B 1 150 ? -13.234 -30.969 -17.625 1 95.44 150 ARG B CA 1
ATOM 4347 C C . ARG B 1 150 ? -12.508 -31.297 -18.922 1 95.44 150 ARG B C 1
ATOM 4349 O O . ARG B 1 150 ? -12.969 -30.922 -20 1 95.44 150 ARG B O 1
ATOM 4356 N N . TYR B 1 151 ? -11.375 -31.906 -18.75 1 94.69 151 TYR B N 1
ATOM 4357 C CA . TYR B 1 151 ? -10.57 -32.25 -19.922 1 94.69 151 TYR B CA 1
ATOM 4358 C C . TYR B 1 151 ? -10.289 -33.75 -19.969 1 94.69 151 TYR B C 1
ATOM 4360 O O . TYR B 1 151 ? -9.133 -34.188 -20 1 94.69 151 TYR B O 1
ATOM 4368 N N . PRO B 1 152 ? -11.273 -34.594 -20.078 1 89.69 152 PRO B N 1
ATOM 4369 C CA . PRO B 1 152 ? -11.117 -36.031 -19.953 1 89.69 152 PRO B CA 1
ATOM 4370 C C . PRO B 1 152 ? -10.305 -36.656 -21.078 1 89.69 152 PRO B C 1
ATOM 4372 O O . PRO B 1 152 ? -9.695 -37.719 -20.906 1 89.69 152 PRO B O 1
ATOM 4375 N N . GLU B 1 153 ? -10.266 -36 -22.172 1 86.25 153 GLU B N 1
ATOM 4376 C CA . GLU B 1 153 ? -9.594 -36.562 -23.344 1 86.25 153 GLU B CA 1
ATOM 4377 C C . GLU B 1 153 ? -8.086 -36.344 -23.281 1 86.25 153 GLU B C 1
ATOM 4379 O O . GLU B 1 153 ? -7.344 -36.875 -24.109 1 86.25 153 GLU B O 1
ATOM 4384 N N . ARG B 1 154 ? -7.676 -35.625 -22.312 1 86.38 154 ARG B N 1
ATOM 4385 C CA . ARG B 1 154 ? -6.262 -35.281 -22.234 1 86.38 154 ARG B CA 1
ATOM 4386 C C . ARG B 1 154 ? -5.535 -36.188 -21.25 1 86.38 154 ARG B C 1
ATOM 4388 O O . ARG B 1 154 ? -6.074 -36.531 -20.203 1 86.38 154 ARG B O 1
ATOM 4395 N N . ALA B 1 155 ? -4.332 -36.656 -21.641 1 87.19 155 ALA B N 1
ATOM 4396 C CA . ALA B 1 155 ? -3.441 -37.344 -20.688 1 87.19 155 ALA B CA 1
ATOM 4397 C C . ALA B 1 155 ? -2.912 -36.344 -19.641 1 87.19 155 ALA B C 1
ATOM 4399 O O . ALA B 1 155 ? -1.975 -35.594 -19.922 1 87.19 155 ALA B O 1
ATOM 4400 N N . ALA B 1 156 ? -3.59 -36.375 -18.484 1 91.31 156 ALA B N 1
ATOM 4401 C CA . ALA B 1 156 ? -3.252 -35.344 -17.516 1 91.31 156 ALA B CA 1
ATOM 4402 C C . ALA B 1 156 ? -2.877 -35.938 -16.172 1 91.31 156 ALA B C 1
ATOM 4404 O O . ALA B 1 156 ? -3.484 -36.906 -15.719 1 91.31 156 ALA B O 1
ATOM 4405 N N . GLN B 1 157 ? -1.897 -35.438 -15.641 1 94.56 157 GLN B N 1
ATOM 4406 C CA . GLN B 1 157 ? -1.514 -35.688 -14.258 1 94.56 157 GLN B CA 1
ATOM 4407 C C . GLN B 1 157 ? -1.957 -34.562 -13.328 1 94.56 157 GLN B C 1
ATOM 4409 O O . GLN B 1 157 ? -1.871 -33.406 -13.688 1 94.56 157 GLN B O 1
ATOM 4414 N N . LEU B 1 158 ? -2.434 -35 -12.18 1 95.38 158 LEU B N 1
ATOM 4415 C CA . LEU B 1 158 ? -2.75 -34 -11.141 1 95.38 158 LEU B CA 1
ATOM 4416 C C . LEU B 1 158 ? -1.503 -33.656 -10.344 1 95.38 158 LEU B C 1
ATOM 4418 O O . LEU B 1 158 ? -0.817 -34.531 -9.812 1 95.38 158 LEU B O 1
ATOM 4422 N N . ILE B 1 159 ? -1.24 -32.344 -10.297 1 95.19 159 ILE B N 1
ATOM 4423 C CA . ILE B 1 159 ? -0.076 -31.891 -9.547 1 95.19 159 ILE B CA 1
ATOM 4424 C C . ILE B 1 159 ? -0.521 -30.969 -8.422 1 95.19 159 ILE B C 1
ATOM 4426 O O . ILE B 1 159 ? -1.118 -29.922 -8.664 1 95.19 159 ILE B O 1
ATOM 4430 N N . ALA B 1 160 ? -0.206 -31.312 -7.188 1 93.19 160 ALA B N 1
ATOM 4431 C CA . ALA B 1 160 ? -0.553 -30.5 -6.02 1 93.19 160 ALA B CA 1
ATOM 4432 C C . ALA B 1 160 ? 0.455 -29.375 -5.809 1 93.19 160 ALA B C 1
ATOM 4434 O O . ALA B 1 160 ? 1.652 -29.562 -6.047 1 93.19 160 ALA B O 1
ATOM 4435 N N . PRO B 1 161 ? -0.042 -28.234 -5.336 1 95.56 161 PRO B N 1
ATOM 4436 C CA . PRO B 1 161 ? 0.914 -27.172 -5.027 1 95.56 161 PRO B CA 1
ATOM 4437 C C . PRO B 1 161 ? 1.739 -27.469 -3.777 1 95.56 161 PRO B C 1
ATOM 4439 O O . PRO B 1 161 ? 1.308 -28.234 -2.914 1 95.56 161 PRO B O 1
ATOM 4442 N N . ARG B 1 162 ? 2.932 -26.891 -3.777 1 92.75 162 ARG B N 1
ATOM 4443 C CA . ARG B 1 162 ? 3.807 -26.953 -2.609 1 92.75 162 ARG B CA 1
ATOM 4444 C C . ARG B 1 162 ? 4.191 -25.547 -2.139 1 92.75 162 ARG B C 1
ATOM 4446 O O . ARG B 1 162 ? 4.434 -24.656 -2.955 1 92.75 162 ARG B O 1
ATOM 4453 N N . ALA B 1 163 ? 4.258 -25.438 -0.804 1 91.94 163 ALA B N 1
ATOM 4454 C CA . ALA B 1 163 ? 4.742 -24.172 -0.254 1 91.94 163 ALA B CA 1
ATOM 4455 C C . ALA B 1 163 ? 6.184 -23.906 -0.68 1 91.94 163 ALA B C 1
ATOM 4457 O O . ALA B 1 163 ? 6.953 -24.844 -0.91 1 91.94 163 ALA B O 1
ATOM 4458 N N . LEU B 1 164 ? 6.484 -22.656 -0.762 1 91.75 164 LEU B N 1
ATOM 4459 C CA . LEU B 1 164 ? 7.844 -22.281 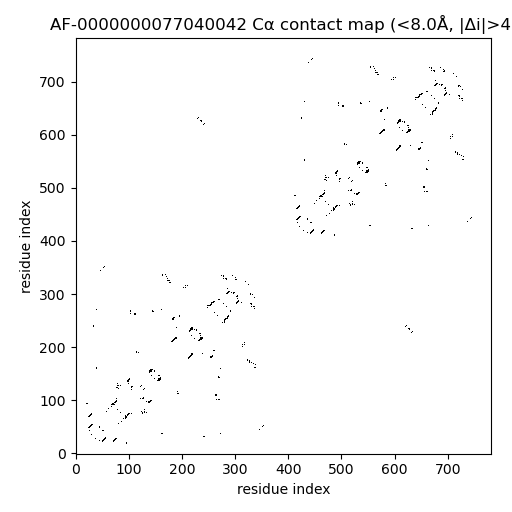-1.135 1 91.75 164 LEU B CA 1
ATOM 4460 C C . LEU B 1 164 ? 8.836 -22.688 -0.052 1 91.75 164 LEU B C 1
ATOM 4462 O O . LEU B 1 164 ? 8.555 -22.547 1.14 1 91.75 164 LEU B O 1
ATOM 4466 N N . LEU B 1 165 ? 9.953 -23.109 -0.45 1 84.62 165 LEU B N 1
ATOM 4467 C CA . LEU B 1 165 ? 10.977 -23.547 0.486 1 84.62 165 LEU B CA 1
ATOM 4468 C C . LEU B 1 165 ? 11.398 -22.422 1.421 1 84.62 165 LEU B C 1
ATOM 4470 O O . LEU B 1 165 ? 11.664 -22.656 2.602 1 84.62 165 LEU B O 1
ATOM 4474 N N . GLU B 1 166 ? 11.43 -21.266 0.912 1 85.62 166 GLU B N 1
ATOM 4475 C CA . GLU B 1 166 ? 11.844 -20.094 1.694 1 85.62 166 GLU B CA 1
ATOM 4476 C C . GLU B 1 166 ? 10.859 -19.812 2.826 1 85.62 166 GLU B C 1
ATOM 4478 O O . GLU B 1 166 ? 11.203 -19.125 3.791 1 85.62 166 GLU B O 1
ATOM 4483 N N . ASP B 1 167 ? 9.695 -20.344 2.654 1 87.62 167 ASP B N 1
ATOM 4484 C CA . ASP B 1 167 ? 8.656 -20.078 3.643 1 87.62 167 ASP B CA 1
ATOM 4485 C C . ASP B 1 167 ? 8.609 -21.172 4.707 1 87.62 167 ASP B C 1
ATOM 4487 O O . ASP B 1 167 ? 7.898 -21.047 5.707 1 87.62 167 ASP B O 1
ATOM 4491 N N . ALA B 1 168 ? 9.352 -22.266 4.562 1 76.69 168 ALA B N 1
ATOM 4492 C CA . ALA B 1 168 ? 9.258 -23.453 5.402 1 76.69 168 ALA B CA 1
ATOM 4493 C C . ALA B 1 168 ? 9.883 -23.203 6.773 1 76.69 168 ALA B C 1
ATOM 4495 O O . ALA B 1 168 ? 10.094 -24.141 7.543 1 76.69 168 ALA B O 1
ATOM 4496 N N . ARG B 1 169 ? 10.133 -21.969 7.172 1 68.44 169 ARG B N 1
ATOM 4497 C CA . ARG B 1 169 ? 10.633 -21.703 8.516 1 68.44 169 ARG B CA 1
ATOM 4498 C C . ARG B 1 169 ? 9.508 -21.203 9.43 1 68.44 169 ARG B C 1
ATOM 4500 O O . ARG B 1 169 ? 8.594 -20.516 8.984 1 68.44 169 ARG B O 1
ATOM 4507 N N . ARG B 1 170 ? 9.406 -21.984 10.484 1 62.34 170 ARG B N 1
ATOM 4508 C CA . ARG B 1 170 ? 8.414 -21.516 11.453 1 62.34 170 ARG B CA 1
ATOM 4509 C C . ARG B 1 170 ? 8.656 -20.047 11.82 1 62.34 170 ARG B C 1
ATOM 4511 O O . ARG B 1 170 ? 9.68 -19.719 12.422 1 62.34 170 ARG B O 1
ATOM 4518 N N . LEU B 1 171 ? 7.812 -19.281 11.219 1 65.94 171 LEU B N 1
ATOM 4519 C CA . LEU B 1 171 ? 7.891 -17.875 11.594 1 65.94 171 LEU B CA 1
ATOM 4520 C C . LEU B 1 171 ? 7.254 -17.656 12.961 1 65.94 171 LEU B C 1
ATOM 4522 O O . LEU B 1 171 ? 6.281 -18.328 13.32 1 65.94 171 LEU B O 1
ATOM 4526 N N . ARG B 1 172 ? 7.859 -16.922 13.727 1 72.44 172 ARG B N 1
ATOM 4527 C CA . ARG B 1 172 ? 7.309 -16.578 15.031 1 72.44 172 ARG B CA 1
ATOM 4528 C C . ARG B 1 172 ? 6.09 -15.664 14.883 1 72.44 172 ARG B C 1
ATOM 4530 O O . ARG B 1 172 ? 6.184 -14.586 14.289 1 72.44 172 ARG B O 1
ATOM 4537 N N . VAL B 1 173 ? 4.977 -16.172 15.336 1 75.56 173 VAL B N 1
ATOM 4538 C CA . VAL B 1 173 ? 3.748 -15.391 15.398 1 75.56 173 VAL B CA 1
ATOM 4539 C C . VAL B 1 173 ? 3.668 -14.648 16.734 1 75.56 173 VAL B C 1
ATOM 4541 O O . VAL B 1 173 ? 3.734 -15.273 17.797 1 75.56 173 VAL B O 1
ATOM 4544 N N . ARG B 1 174 ? 3.598 -13.336 16.656 1 74.19 174 ARG B N 1
ATOM 4545 C CA . ARG B 1 174 ? 3.564 -12.539 17.891 1 74.19 174 ARG B CA 1
ATOM 4546 C C . ARG B 1 174 ? 2.16 -12.5 18.484 1 74.19 174 ARG B C 1
ATOM 4548 O O . ARG B 1 174 ? 1.171 -12.453 17.75 1 74.19 174 ARG B O 1
ATOM 4555 N N . HIS B 1 175 ? 2.17 -12.523 19.797 1 71.31 175 HIS B N 1
ATOM 4556 C CA . HIS B 1 175 ? 0.905 -12.383 20.5 1 71.31 175 HIS B CA 1
ATOM 4557 C C . HIS B 1 175 ? 0.404 -10.945 20.453 1 71.31 175 HIS B C 1
ATOM 4559 O O . HIS B 1 175 ? 1.173 -10.008 20.688 1 71.31 175 HIS B O 1
ATOM 4565 N N . ALA B 1 176 ? -0.785 -10.875 20.031 1 67.12 176 ALA B N 1
ATOM 4566 C CA . ALA B 1 176 ? -1.37 -9.531 20.062 1 67.12 176 ALA B CA 1
ATOM 4567 C C . ALA B 1 176 ? -1.881 -9.18 21.453 1 67.12 176 ALA B C 1
ATOM 4569 O O . ALA B 1 176 ? -2.453 -10.023 22.141 1 67.12 176 ALA B O 1
ATOM 4570 N N . LEU B 1 177 ? -1.487 -7.996 21.891 1 69.75 177 LEU B N 1
ATOM 4571 C CA . LEU B 1 177 ? -2.072 -7.465 23.109 1 69.75 177 LEU B CA 1
ATOM 4572 C C . LEU B 1 177 ? -3.551 -7.145 22.906 1 69.75 177 LEU B C 1
ATOM 4574 O O . LEU B 1 177 ? -4.004 -6.957 21.781 1 69.75 177 LEU B O 1
ATOM 4578 N N . PRO B 1 178 ? -4.188 -7.148 24.141 1 71.12 178 PRO B N 1
ATOM 4579 C CA . PRO B 1 178 ? -5.578 -6.703 24.016 1 71.12 178 PRO B CA 1
ATOM 4580 C C . PRO B 1 178 ? -5.703 -5.324 23.375 1 71.12 178 PRO B C 1
ATOM 4582 O O . PRO B 1 178 ? -4.867 -4.449 23.609 1 71.12 178 PRO B O 1
ATOM 4585 N N . GLU B 1 179 ? -6.582 -5.133 22.453 1 74 179 GLU B N 1
ATOM 4586 C CA . GLU B 1 179 ? -6.926 -3.879 21.797 1 74 179 GLU B CA 1
ATOM 4587 C C . GLU B 1 179 ? -5.867 -3.494 20.766 1 74 179 GLU B C 1
ATOM 4589 O O . GLU B 1 179 ? -5.918 -2.402 20.188 1 74 179 GLU B O 1
ATOM 4594 N N . ALA B 1 180 ? -4.91 -4.383 20.656 1 83.62 180 ALA B N 1
ATOM 4595 C CA . ALA B 1 180 ? -3.926 -4.109 19.609 1 83.62 180 ALA B CA 1
ATOM 4596 C C . ALA B 1 180 ? -4.574 -4.117 18.219 1 83.62 180 ALA B C 1
ATOM 4598 O O . ALA B 1 180 ? -5.578 -4.801 18 1 83.62 180 ALA B O 1
ATOM 4599 N N . PRO B 1 181 ? -4.086 -3.352 17.375 1 91.38 181 PRO B N 1
ATOM 4600 C CA . PRO B 1 181 ? -4.645 -3.338 16.016 1 91.38 181 PRO B CA 1
ATOM 4601 C C . PRO B 1 181 ? -4.566 -4.703 15.336 1 91.38 181 PRO B C 1
ATOM 4603 O O . PRO B 1 181 ? -3.592 -5.434 15.523 1 91.38 181 PRO B O 1
ATOM 4606 N N . ILE B 1 182 ? -5.656 -5.055 14.68 1 95.31 182 ILE B N 1
ATOM 4607 C CA . ILE B 1 182 ? -5.754 -6.27 13.883 1 95.31 182 ILE B CA 1
ATOM 4608 C C . ILE B 1 182 ? -5.797 -5.914 12.398 1 95.31 182 ILE B C 1
ATOM 4610 O O . ILE B 1 182 ? -6.676 -5.164 11.961 1 95.31 182 ILE B O 1
ATOM 4614 N N . LEU B 1 183 ? -4.855 -6.461 11.664 1 97.12 183 LEU B N 1
ATOM 4615 C CA . LEU B 1 183 ? -4.824 -6.207 10.227 1 97.12 183 LEU B CA 1
ATOM 4616 C C . LEU B 1 183 ? -5.52 -7.332 9.469 1 97.12 183 LEU B C 1
ATOM 4618 O O . LEU B 1 183 ? -5.051 -8.469 9.461 1 97.12 183 LEU B O 1
ATOM 4622 N N . VAL B 1 184 ? -6.625 -7.02 8.891 1 98.62 184 VAL B N 1
ATOM 4623 C CA . VAL B 1 184 ? -7.332 -7.863 7.934 1 98.62 184 VAL B CA 1
ATOM 4624 C C . VAL B 1 184 ? -6.938 -7.473 6.512 1 98.62 184 VAL B C 1
ATOM 4626 O O . VAL B 1 184 ? -6.789 -6.285 6.207 1 98.62 184 VAL B O 1
ATOM 4629 N N . PHE B 1 185 ? -6.738 -8.461 5.648 1 98.69 185 PHE B N 1
ATOM 4630 C CA . PHE B 1 185 ? -6.305 -8.094 4.305 1 98.69 185 PHE B CA 1
ATOM 4631 C C . PHE B 1 185 ? -6.91 -9.023 3.264 1 98.69 185 PHE B C 1
ATOM 4633 O O . PHE B 1 185 ? -7.316 -10.141 3.584 1 98.69 185 PHE B O 1
ATOM 4640 N N . TYR B 1 186 ? -7.016 -8.539 2.096 1 98.56 186 TYR B N 1
ATOM 4641 C CA . TYR B 1 186 ? -7.395 -9.289 0.9 1 98.56 186 TYR B CA 1
ATOM 4642 C C . TYR B 1 186 ? -6.449 -8.977 -0.257 1 98.56 186 TYR B C 1
ATOM 4644 O O . TYR B 1 186 ? -6.48 -7.875 -0.812 1 98.56 186 TYR B O 1
ATOM 4652 N N . HIS B 1 187 ? -5.688 -9.969 -0.6 1 97.31 187 HIS B N 1
ATOM 4653 C CA . HIS B 1 187 ? -4.707 -9.828 -1.668 1 97.31 187 HIS B CA 1
ATOM 4654 C C . HIS B 1 187 ? -5.148 -10.562 -2.928 1 97.31 187 HIS B C 1
ATOM 4656 O O . HIS B 1 187 ? -4.469 -11.484 -3.389 1 97.31 187 HIS B O 1
ATOM 4662 N N . GLY B 1 188 ? -6.281 -10.102 -3.5 1 90.5 188 GLY B N 1
ATOM 4663 C CA . GLY B 1 188 ? -6.77 -10.68 -4.742 1 90.5 188 GLY B CA 1
ATOM 4664 C C . GLY B 1 188 ? -6.223 -9.984 -5.977 1 90.5 188 GLY B C 1
ATOM 4665 O O . GLY B 1 188 ? -6.059 -8.766 -5.984 1 90.5 188 GLY B O 1
ATOM 4666 N N . SER B 1 189 ? -5.941 -10.719 -7.023 1 82.88 189 SER B N 1
ATOM 4667 C CA . SER B 1 189 ? -5.48 -10.203 -8.305 1 82.88 189 SER B CA 1
ATOM 4668 C C . SER B 1 189 ? -6.621 -9.562 -9.086 1 82.88 189 SER B C 1
ATOM 4670 O O . SER B 1 189 ? -7.73 -9.414 -8.57 1 82.88 189 SER B O 1
ATOM 4672 N N . ALA B 1 190 ? -6.316 -9.156 -10.297 1 77.81 190 ALA B N 1
ATOM 4673 C CA . ALA B 1 190 ? -7.27 -8.523 -11.211 1 77.81 190 ALA B CA 1
ATOM 4674 C C . ALA B 1 190 ? -8.414 -9.469 -11.555 1 77.81 190 ALA B C 1
ATOM 4676 O O . ALA B 1 190 ? -9.523 -9.023 -11.852 1 77.81 190 ALA B O 1
ATOM 4677 N N . ALA B 1 191 ? -8.227 -10.766 -11.422 1 85.44 191 ALA B N 1
ATOM 4678 C CA . ALA B 1 191 ? -9.242 -11.758 -11.773 1 85.44 191 ALA B CA 1
ATOM 4679 C C . ALA B 1 191 ? -10.336 -11.82 -10.719 1 85.44 191 ALA B C 1
ATOM 4681 O O . ALA B 1 191 ? -11.383 -12.445 -10.938 1 85.44 191 ALA B O 1
ATOM 4682 N N . HIS B 1 192 ? -10.133 -11.117 -9.656 1 92.25 192 HIS B N 1
ATOM 4683 C CA . HIS B 1 192 ? -11.023 -11.273 -8.516 1 92.25 192 HIS B CA 1
ATOM 4684 C C . HIS B 1 192 ? -11.875 -10.023 -8.312 1 92.25 192 HIS B C 1
ATOM 4686 O O . HIS B 1 192 ? -12.141 -9.633 -7.172 1 92.25 192 HIS B O 1
ATOM 4692 N N . GLU B 1 193 ? -12.281 -9.438 -9.398 1 92.5 193 GLU B N 1
ATOM 4693 C CA . GLU B 1 193 ? -13.047 -8.203 -9.32 1 92.5 193 GLU B CA 1
ATOM 4694 C C . GLU B 1 193 ? -14.367 -8.414 -8.578 1 92.5 193 GLU B C 1
ATOM 4696 O O . GLU B 1 193 ? -14.773 -7.578 -7.777 1 92.5 193 GLU B O 1
ATOM 4701 N N . ALA B 1 194 ? -15.078 -9.523 -8.875 1 95.06 194 ALA B N 1
ATOM 4702 C CA . ALA B 1 194 ? -16.359 -9.812 -8.227 1 95.06 194 ALA B CA 1
ATOM 4703 C C . ALA B 1 194 ? -16.188 -9.953 -6.719 1 95.06 194 ALA B C 1
ATOM 4705 O O . ALA B 1 194 ? -17 -9.422 -5.949 1 95.06 194 ALA B O 1
ATOM 4706 N N . GLU B 1 195 ? -15.195 -10.664 -6.309 1 97 195 GLU B N 1
ATOM 4707 C CA . GLU B 1 195 ? -14.93 -10.844 -4.883 1 97 195 GLU B CA 1
ATOM 4708 C C . GLU B 1 195 ? -14.578 -9.516 -4.219 1 97 195 GLU B C 1
ATOM 4710 O O . GLU B 1 195 ? -14.984 -9.25 -3.084 1 97 195 GLU B O 1
ATOM 4715 N N . ILE B 1 196 ? -13.82 -8.664 -4.898 1 97.62 196 ILE B N 1
ATOM 4716 C CA . ILE B 1 196 ? -13.422 -7.355 -4.375 1 97.62 196 ILE B CA 1
ATOM 4717 C C . ILE B 1 196 ? -14.664 -6.508 -4.113 1 97.62 196 ILE B C 1
ATOM 4719 O O . ILE B 1 196 ? -14.789 -5.891 -3.055 1 97.62 196 ILE B O 1
ATOM 4723 N N . ALA B 1 197 ? -15.555 -6.496 -5.078 1 97 197 ALA B N 1
ATOM 4724 C CA . ALA B 1 197 ? -16.797 -5.738 -4.922 1 97 197 ALA B CA 1
ATOM 4725 C C . ALA B 1 197 ? -17.656 -6.324 -3.811 1 97 197 ALA B C 1
ATOM 4727 O O . ALA B 1 197 ? -18.25 -5.586 -3.021 1 97 197 ALA B O 1
ATOM 4728 N N . TRP B 1 198 ? -17.703 -7.617 -3.746 1 98 198 TRP B N 1
ATOM 4729 C CA . TRP B 1 198 ? -18.516 -8.336 -2.77 1 98 198 TRP B CA 1
ATOM 4730 C C . TRP B 1 198 ? -18.031 -8.07 -1.351 1 98 198 TRP B C 1
ATOM 4732 O O . TRP B 1 198 ? -18.828 -7.969 -0.417 1 98 198 TRP B O 1
ATOM 4742 N N . LEU B 1 199 ? -16.797 -7.863 -1.152 1 98.44 199 LEU B N 1
ATOM 4743 C CA . LEU B 1 199 ? -16.172 -7.695 0.152 1 98.44 199 LEU B CA 1
ATOM 4744 C C . LEU B 1 199 ? -16.406 -6.289 0.696 1 98.44 199 LEU B C 1
ATOM 4746 O O . LEU B 1 199 ? -16.375 -6.074 1.91 1 98.44 199 LEU B O 1
ATOM 4750 N N . GLN B 1 200 ? -16.625 -5.32 -0.168 1 98.44 200 GLN B N 1
ATOM 4751 C CA . GLN B 1 200 ? -16.609 -3.91 0.214 1 98.44 200 GLN B CA 1
ATOM 4752 C C . GLN B 1 200 ? -17.625 -3.633 1.328 1 98.44 200 GLN B C 1
ATOM 4754 O O . GLN B 1 200 ? -17.266 -3.096 2.377 1 98.44 200 GLN B O 1
ATOM 4759 N N . PRO B 1 201 ? -18.906 -4.066 1.246 1 98.69 201 PRO B N 1
ATOM 4760 C CA . PRO B 1 201 ? -19.859 -3.803 2.332 1 98.69 201 PRO B CA 1
ATOM 4761 C C . PRO B 1 201 ? -19.547 -4.609 3.592 1 98.69 201 PRO B C 1
ATOM 4763 O O . PRO B 1 201 ? -19.859 -4.164 4.703 1 98.69 201 PRO B O 1
ATOM 4766 N N . ILE B 1 202 ? -19 -5.758 3.445 1 98.88 202 ILE B N 1
ATOM 4767 C CA . ILE B 1 202 ? -18.609 -6.594 4.578 1 98.88 202 ILE B CA 1
ATOM 4768 C C . ILE B 1 202 ? -17.531 -5.891 5.398 1 98.88 202 ILE B C 1
ATOM 4770 O O . ILE B 1 202 ? -17.672 -5.738 6.613 1 98.88 202 ILE B O 1
ATOM 4774 N N . VAL B 1 203 ? -16.547 -5.43 4.707 1 98.88 203 VAL B N 1
ATOM 4775 C CA . VAL B 1 203 ? -15.43 -4.746 5.355 1 98.88 203 VAL B CA 1
ATOM 4776 C C . VAL B 1 203 ? -15.914 -3.447 5.992 1 98.88 203 VAL B C 1
ATOM 4778 O O . VAL B 1 203 ? -15.523 -3.115 7.113 1 98.88 203 VAL B O 1
ATOM 4781 N N . ALA B 1 204 ? -16.719 -2.764 5.266 1 98.81 204 ALA B N 1
ATOM 4782 C CA . ALA B 1 204 ? -17.281 -1.523 5.801 1 98.81 204 ALA B CA 1
ATOM 4783 C C . ALA B 1 204 ? -17.969 -1.765 7.141 1 98.81 204 ALA B C 1
ATOM 4785 O O . ALA B 1 204 ? -17.781 -1.008 8.094 1 98.81 204 ALA B O 1
ATOM 4786 N N . GLN B 1 205 ? -18.75 -2.801 7.215 1 98.81 205 GLN B N 1
ATOM 4787 C CA . GLN B 1 205 ? -19.469 -3.131 8.438 1 98.81 205 GLN B CA 1
ATOM 4788 C C . GLN B 1 205 ? -18.516 -3.514 9.555 1 98.81 205 GLN B C 1
ATOM 4790 O O . GLN B 1 205 ? -18.672 -3.078 10.703 1 98.81 205 GLN B O 1
ATOM 4795 N N . VAL B 1 206 ? -17.531 -4.277 9.242 1 98.88 206 VAL B N 1
ATOM 4796 C CA . VAL B 1 206 ? -16.562 -4.723 10.234 1 98.88 206 VAL B CA 1
ATOM 4797 C C . VAL B 1 206 ? -15.797 -3.523 10.789 1 98.88 206 VAL B C 1
ATOM 4799 O O . VAL B 1 206 ? -15.602 -3.408 12 1 98.88 206 VAL B O 1
ATOM 4802 N N . LEU B 1 207 ? -15.414 -2.641 9.906 1 98.69 207 LEU B N 1
ATOM 4803 C CA . LEU B 1 207 ? -14.656 -1.464 10.305 1 98.69 207 LEU B CA 1
ATOM 4804 C C . LEU B 1 207 ? -15.492 -0.549 11.195 1 98.69 207 LEU B C 1
ATOM 4806 O O . LEU B 1 207 ? -14.969 0.107 12.094 1 98.69 207 LEU B O 1
ATOM 4810 N N . ALA B 1 208 ? -16.734 -0.527 10.938 1 98.44 208 ALA B N 1
ATOM 4811 C CA . ALA B 1 208 ? -17.641 0.277 11.758 1 98.44 208 ALA B CA 1
ATOM 4812 C C . ALA B 1 208 ? -17.812 -0.329 13.148 1 98.44 208 ALA B C 1
ATOM 4814 O O . ALA B 1 208 ? -17.891 0.396 14.141 1 98.44 208 ALA B O 1
ATOM 4815 N N . ARG B 1 209 ? -17.75 -1.6 13.258 1 98.12 209 ARG B N 1
ATOM 4816 C CA . ARG B 1 209 ? -18.062 -2.307 14.5 1 98.12 209 ARG B CA 1
ATOM 4817 C C . ARG B 1 209 ? -16.797 -2.502 15.336 1 98.12 209 ARG B C 1
ATOM 4819 O O . ARG B 1 209 ? -16.859 -2.598 16.562 1 98.12 209 ARG B O 1
ATOM 4826 N N . CYS B 1 210 ? -15.734 -2.617 14.664 1 97.75 210 CYS B N 1
ATOM 4827 C CA . CYS B 1 210 ? -14.492 -2.988 15.336 1 97.75 210 CYS B CA 1
ATOM 4828 C C . CYS B 1 210 ? -13.43 -1.908 15.156 1 97.75 210 CYS B C 1
ATOM 4830 O O . CYS B 1 210 ? -12.664 -1.942 14.195 1 97.75 210 CYS B O 1
ATOM 4832 N N . PRO B 1 211 ? -13.242 -1.034 16.141 1 95.81 211 PRO B N 1
ATOM 4833 C CA . PRO B 1 211 ? -12.312 0.091 16 1 95.81 211 PRO B CA 1
ATOM 4834 C C . PRO B 1 211 ? -10.852 -0.353 15.953 1 95.81 211 PRO B C 1
ATOM 4836 O O . PRO B 1 211 ? -9.984 0.431 15.57 1 95.81 211 PRO B O 1
ATOM 4839 N N . ASN B 1 212 ? -10.586 -1.549 16.312 1 94.94 212 ASN B N 1
ATOM 4840 C CA . ASN B 1 212 ? -9.203 -2.027 16.312 1 94.94 212 ASN B CA 1
ATOM 4841 C C . ASN B 1 212 ? -8.859 -2.719 14.992 1 94.94 212 ASN B C 1
ATOM 4843 O O . ASN B 1 212 ? -7.73 -3.178 14.812 1 94.94 212 ASN B O 1
ATOM 4847 N N . VAL B 1 213 ? -9.766 -2.799 14.062 1 97.31 213 VAL B N 1
ATOM 4848 C CA . VAL B 1 213 ? -9.523 -3.502 12.805 1 97.31 213 VAL B CA 1
ATOM 4849 C C . VAL B 1 213 ? -9.023 -2.518 11.75 1 97.31 213 VAL B C 1
ATOM 4851 O O . VAL B 1 213 ? -9.578 -1.425 11.602 1 97.31 213 VAL B O 1
ATOM 4854 N N . HIS B 1 214 ? -7.957 -2.844 11.141 1 98 214 HIS B N 1
ATOM 4855 C CA . HIS B 1 214 ? -7.441 -2.199 9.938 1 98 214 HIS B CA 1
ATOM 4856 C C . HIS B 1 214 ? -7.594 -3.102 8.719 1 98 214 HIS B C 1
ATOM 4858 O O . HIS B 1 214 ? -7.66 -4.324 8.852 1 98 214 HIS B O 1
ATOM 4864 N N . PHE B 1 215 ? -7.652 -2.494 7.547 1 98.56 215 PHE B N 1
ATOM 4865 C CA . PHE B 1 215 ? -7.875 -3.291 6.348 1 98.56 215 PHE B CA 1
ATOM 4866 C C . PHE B 1 215 ? -6.887 -2.906 5.25 1 98.56 215 PHE B C 1
ATOM 4868 O O . PHE B 1 215 ? -6.617 -1.723 5.039 1 98.56 215 PHE B O 1
ATOM 4875 N N . GLU B 1 216 ? -6.332 -3.91 4.559 1 98.5 216 GLU B N 1
ATOM 4876 C CA . GLU B 1 216 ? -5.461 -3.719 3.406 1 98.5 216 GLU B CA 1
ATOM 4877 C C . GLU B 1 216 ? -5.965 -4.496 2.195 1 98.5 216 GLU B C 1
ATOM 4879 O O . GLU B 1 216 ? -6.387 -5.648 2.322 1 98.5 216 GLU B O 1
ATOM 4884 N N . LEU B 1 217 ? -5.91 -3.871 1.065 1 97.12 217 LEU B N 1
ATOM 4885 C CA . LEU B 1 217 ? -6.18 -4.527 -0.21 1 97.12 217 LEU B CA 1
ATOM 4886 C C . LEU B 1 217 ? -5.117 -4.16 -1.243 1 97.12 217 LEU B C 1
ATOM 4888 O O . LEU B 1 217 ? -4.43 -3.146 -1.104 1 97.12 217 LEU B O 1
ATOM 4892 N N . ILE B 1 218 ? -4.945 -5.039 -2.186 1 97.62 218 ILE B N 1
ATOM 4893 C CA . ILE B 1 218 ? -4.113 -4.754 -3.348 1 97.62 218 ILE B CA 1
ATOM 4894 C C . ILE B 1 218 ? -4.996 -4.531 -4.574 1 97.62 218 ILE B C 1
ATOM 4896 O O . ILE B 1 218 ? -5.883 -5.34 -4.863 1 97.62 218 ILE B O 1
ATOM 4900 N N . GLY B 1 219 ? -4.793 -3.424 -5.273 1 96.38 219 GLY B N 1
ATOM 4901 C CA . GLY B 1 219 ? -5.574 -3.174 -6.473 1 96.38 219 GLY B CA 1
ATOM 4902 C C . GLY B 1 219 ? -5.23 -1.857 -7.145 1 96.38 219 GLY B C 1
ATOM 4903 O O . GLY B 1 219 ? -4.609 -0.986 -6.531 1 96.38 219 GLY B O 1
ATOM 4904 N N . ALA B 1 220 ? -5.676 -1.795 -8.383 1 94.25 220 ALA B N 1
ATOM 4905 C CA . ALA B 1 220 ? -5.422 -0.592 -9.172 1 94.25 220 ALA B CA 1
ATOM 4906 C C . ALA B 1 220 ? -6.457 0.49 -8.867 1 94.25 220 ALA B C 1
ATOM 4908 O O . ALA B 1 220 ? -6.992 0.554 -7.762 1 94.25 220 ALA B O 1
ATOM 4909 N N . HIS B 1 221 ? -6.645 1.397 -9.789 1 93.56 221 HIS B N 1
ATOM 4910 C CA . HIS B 1 221 ? -7.414 2.619 -9.586 1 93.56 221 HIS B CA 1
ATOM 4911 C C . HIS B 1 221 ? -8.852 2.303 -9.188 1 93.56 221 HIS B C 1
ATOM 4913 O O . HIS B 1 221 ? -9.391 2.898 -8.25 1 93.56 221 HIS B O 1
ATOM 4919 N N . ALA B 1 222 ? -9.477 1.379 -9.875 1 93.69 222 ALA B N 1
ATOM 4920 C CA . ALA B 1 222 ? -10.875 1.068 -9.617 1 93.69 222 ALA B CA 1
ATOM 4921 C C . ALA B 1 222 ? -11.062 0.535 -8.195 1 93.69 222 ALA B C 1
ATOM 4923 O O . ALA B 1 222 ? -12.031 0.883 -7.52 1 93.69 222 ALA B O 1
ATOM 4924 N N . VAL B 1 223 ? -10.156 -0.269 -7.793 1 96.31 223 VAL B N 1
ATOM 4925 C CA . VAL B 1 223 ? -10.203 -0.823 -6.445 1 96.31 223 VAL B CA 1
ATOM 4926 C C . VAL B 1 223 ? -9.984 0.289 -5.422 1 96.31 223 VAL B C 1
ATOM 4928 O O . VAL B 1 223 ? -10.695 0.369 -4.418 1 96.31 223 VAL B O 1
ATOM 4931 N N . ASN B 1 224 ? -8.969 1.107 -5.668 1 96.94 224 ASN B N 1
ATOM 4932 C CA . ASN B 1 224 ? -8.719 2.24 -4.781 1 96.94 224 ASN B CA 1
ATOM 4933 C C . ASN B 1 224 ? -9.953 3.117 -4.629 1 96.94 224 ASN B C 1
ATOM 4935 O O . ASN B 1 224 ? -10.312 3.51 -3.516 1 96.94 224 ASN B O 1
ATOM 4939 N N . ALA B 1 225 ? -10.602 3.4 -5.688 1 96.69 225 ALA B N 1
ATOM 4940 C CA . ALA B 1 225 ? -11.797 4.242 -5.664 1 96.69 225 ALA B CA 1
ATOM 4941 C C . ALA B 1 225 ? -12.891 3.621 -4.801 1 96.69 225 ALA B C 1
ATOM 4943 O O . ALA B 1 225 ? -13.625 4.332 -4.117 1 96.69 225 ALA B O 1
ATOM 4944 N N . LEU B 1 226 ? -12.969 2.336 -4.844 1 97 226 LEU B N 1
ATOM 4945 C CA . LEU B 1 226 ? -14.016 1.606 -4.137 1 97 226 LEU B CA 1
ATOM 4946 C C . LEU B 1 226 ? -13.758 1.601 -2.637 1 97 226 LEU B C 1
ATOM 4948 O O . LEU B 1 226 ? -14.695 1.606 -1.839 1 97 226 LEU B O 1
ATOM 4952 N N . TYR B 1 227 ? -12.492 1.626 -2.189 1 98.19 227 TYR B N 1
ATOM 4953 C CA . TYR B 1 227 ? -12.195 1.307 -0.798 1 98.19 227 TYR B CA 1
ATOM 4954 C C . TYR B 1 227 ? -11.594 2.508 -0.077 1 98.19 227 TYR B C 1
ATOM 4956 O O . TYR B 1 227 ? -11.547 2.541 1.155 1 98.19 227 TYR B O 1
ATOM 4964 N N . ARG B 1 228 ? -11.086 3.51 -0.769 1 96.56 228 ARG B N 1
ATOM 4965 C CA . ARG B 1 228 ? -10.258 4.574 -0.208 1 96.56 228 ARG B CA 1
ATOM 4966 C C . ARG B 1 228 ? -11.023 5.355 0.854 1 96.56 228 ARG B C 1
ATOM 4968 O O . ARG B 1 228 ? -10.414 5.988 1.721 1 96.56 228 ARG B O 1
ATOM 4975 N N . SER B 1 229 ? -12.344 5.387 0.836 1 96.44 229 SER B N 1
ATOM 4976 C CA . SER B 1 229 ? -13.125 6.195 1.768 1 96.44 229 SER B CA 1
ATOM 4977 C C . SER B 1 229 ? -13.391 5.445 3.068 1 96.44 229 SER B C 1
ATOM 4979 O O . SER B 1 229 ? -13.867 6.027 4.043 1 96.44 229 SER B O 1
ATOM 4981 N N . LEU B 1 230 ? -13.133 4.172 3.131 1 98.5 230 LEU B N 1
ATOM 4982 C CA . LEU B 1 230 ? -13.312 3.402 4.355 1 98.5 230 LEU B CA 1
ATOM 4983 C C . LEU B 1 230 ? -12.242 3.754 5.383 1 98.5 230 LEU B C 1
ATOM 4985 O O . LEU B 1 230 ? -11.078 3.934 5.035 1 98.5 230 LEU B O 1
ATOM 4989 N N . PRO B 1 231 ? -12.664 3.881 6.684 1 98.06 231 PRO B N 1
ATOM 4990 C CA . PRO B 1 231 ? -11.672 4.203 7.707 1 98.06 231 PRO B CA 1
ATOM 4991 C C . PRO B 1 231 ? -10.633 3.1 7.891 1 98.06 231 PRO B C 1
ATOM 4993 O O . PRO B 1 231 ? -10.938 1.92 7.695 1 98.06 231 PRO B O 1
ATOM 4996 N N . ARG B 1 232 ? -9.375 3.477 8.227 1 98 232 ARG B N 1
ATOM 4997 C CA . ARG B 1 232 ? -8.297 2.557 8.578 1 98 232 ARG B CA 1
ATOM 4998 C C . ARG B 1 232 ? -8.031 1.57 7.449 1 98 232 ARG B C 1
ATOM 5000 O O . ARG B 1 232 ? -7.773 0.39 7.695 1 98 232 ARG B O 1
ATOM 5007 N N . THR B 1 233 ? -8.188 2.088 6.238 1 98.62 233 THR B N 1
ATOM 5008 C CA . THR B 1 233 ? -8.023 1.267 5.043 1 98.62 233 THR B CA 1
ATOM 5009 C C . THR B 1 233 ? -6.887 1.8 4.172 1 98.62 233 THR B C 1
ATOM 5011 O O . THR B 1 233 ? -6.762 3.012 3.98 1 98.62 233 THR B O 1
ATOM 5014 N N . ARG B 1 234 ? -6.027 0.901 3.732 1 97.88 234 ARG B N 1
ATOM 5015 C CA . ARG B 1 234 ? -5.027 1.249 2.725 1 97.88 234 ARG B CA 1
ATOM 5016 C C . ARG B 1 234 ? -5.125 0.323 1.518 1 97.88 234 ARG B C 1
ATOM 5018 O O . ARG B 1 234 ? -5.41 -0.867 1.662 1 97.88 234 ARG B O 1
ATOM 5025 N N . VAL B 1 235 ? -4.938 0.878 0.357 1 98.06 235 VAL B N 1
ATOM 5026 C CA . VAL B 1 235 ? -4.902 0.138 -0.9 1 98.06 235 VAL B CA 1
ATOM 5027 C C . VAL B 1 235 ? -3.494 0.195 -1.492 1 98.06 235 VAL B C 1
ATOM 5029 O O . VAL B 1 235 ? -2.947 1.28 -1.704 1 98.06 235 VAL B O 1
ATOM 5032 N N . VAL B 1 236 ? -2.936 -0.918 -1.68 1 98.06 236 VAL B N 1
ATOM 5033 C CA . VAL B 1 236 ? -1.597 -1.032 -2.248 1 98.06 236 VAL B CA 1
ATOM 5034 C C . VAL B 1 236 ? -1.692 -1.281 -3.752 1 98.06 236 VAL B C 1
ATOM 5036 O O . VAL B 1 236 ? -2.551 -2.039 -4.207 1 98.06 236 VAL B O 1
ATOM 5039 N N . HIS B 1 237 ? -0.753 -0.652 -4.527 1 97.81 237 HIS B N 1
ATOM 5040 C CA . HIS B 1 237 ? -0.692 -0.927 -5.957 1 97.81 237 HIS B CA 1
ATOM 5041 C C . HIS B 1 237 ? -0.327 -2.383 -6.223 1 97.81 237 HIS B C 1
ATOM 5043 O O . HIS B 1 237 ? 0.426 -2.988 -5.457 1 97.81 237 HIS B O 1
ATOM 5049 N N . PRO B 1 238 ? -0.897 -2.898 -7.359 1 96.25 238 PRO B N 1
ATOM 5050 C CA . PRO B 1 238 ? -0.43 -4.234 -7.734 1 96.25 238 PRO B CA 1
ATOM 5051 C C . PRO B 1 238 ? 1.091 -4.316 -7.848 1 96.25 238 PRO B C 1
ATOM 5053 O O . PRO B 1 238 ? 1.74 -3.34 -8.227 1 96.25 238 PRO B O 1
ATOM 5056 N N . MET B 1 239 ? 1.621 -5.484 -7.516 1 96.06 239 MET B N 1
ATOM 5057 C CA . MET B 1 239 ? 3.07 -5.664 -7.523 1 96.06 239 MET B CA 1
ATOM 5058 C C . MET B 1 239 ? 3.449 -7.004 -8.141 1 96.06 239 MET B C 1
ATOM 5060 O O . MET B 1 239 ? 2.6 -7.883 -8.297 1 96.06 239 MET B O 1
ATOM 5064 N N . GLY B 1 240 ? 4.688 -7.109 -8.586 1 95.56 240 GLY B N 1
ATOM 5065 C CA . GLY B 1 240 ? 5.18 -8.375 -9.102 1 95.56 240 GLY B CA 1
ATOM 5066 C C . GLY B 1 240 ? 5.254 -9.461 -8.039 1 95.56 240 GLY B C 1
ATOM 5067 O O . GLY B 1 240 ? 5.211 -9.172 -6.844 1 95.56 240 GLY B O 1
ATOM 5068 N N . TRP B 1 241 ? 5.363 -10.656 -8.469 1 96.75 241 TRP B N 1
ATOM 5069 C CA . TRP B 1 241 ? 5.324 -11.828 -7.598 1 96.75 241 TRP B CA 1
ATOM 5070 C C . TRP B 1 241 ? 6.426 -11.758 -6.547 1 96.75 241 TRP B C 1
ATOM 5072 O O . TRP B 1 241 ? 6.176 -11.992 -5.363 1 96.75 241 TRP B O 1
ATOM 5082 N N . ALA B 1 242 ? 7.668 -11.406 -6.973 1 96.19 242 ALA B N 1
ATOM 5083 C CA . ALA B 1 242 ? 8.781 -11.312 -6.031 1 96.19 242 ALA B CA 1
ATOM 5084 C C . ALA B 1 242 ? 8.5 -10.273 -4.949 1 96.19 242 ALA B C 1
ATOM 5086 O O . ALA B 1 242 ? 8.727 -10.523 -3.764 1 96.19 242 ALA B O 1
ATOM 5087 N N . ASN B 1 243 ? 8.031 -9.117 -5.352 1 97.31 243 ASN B N 1
ATOM 5088 C CA . ASN B 1 243 ? 7.699 -8.062 -4.395 1 97.31 243 ASN B CA 1
ATOM 5089 C C . ASN B 1 243 ? 6.512 -8.461 -3.521 1 97.31 243 ASN B C 1
ATOM 5091 O O . ASN B 1 243 ? 6.453 -8.094 -2.348 1 97.31 243 ASN B O 1
ATOM 5095 N N . TYR B 1 244 ? 5.566 -9.203 -4.105 1 97.25 244 TYR B N 1
ATOM 5096 C CA . TYR B 1 244 ? 4.43 -9.664 -3.316 1 97.25 244 TYR B CA 1
ATOM 5097 C C . TYR B 1 244 ? 4.879 -10.617 -2.215 1 97.25 244 TYR B C 1
ATOM 5099 O O . TYR B 1 244 ? 4.43 -10.508 -1.072 1 97.25 244 TYR B O 1
ATOM 5107 N N . ARG B 1 245 ? 5.727 -11.539 -2.523 1 95.94 245 ARG B N 1
ATOM 5108 C CA . ARG B 1 245 ? 6.258 -12.445 -1.511 1 95.94 245 ARG B CA 1
ATOM 5109 C C . ARG B 1 245 ? 6.98 -11.672 -0.409 1 95.94 245 ARG B C 1
ATOM 5111 O O . ARG B 1 245 ? 6.793 -11.961 0.777 1 95.94 245 ARG B O 1
ATOM 5118 N N . ALA B 1 246 ? 7.805 -10.727 -0.809 1 95.25 246 ALA B N 1
ATOM 5119 C CA . ALA B 1 246 ? 8.508 -9.898 0.164 1 95.25 246 ALA B CA 1
ATOM 5120 C C . ALA B 1 246 ? 7.531 -9.133 1.044 1 95.25 246 ALA B C 1
ATOM 5122 O O . ALA B 1 246 ? 7.723 -9.031 2.258 1 95.25 246 ALA B O 1
ATOM 5123 N N . HIS B 1 247 ? 6.527 -8.586 0.412 1 96.19 247 HIS B N 1
ATOM 5124 C CA . HIS B 1 247 ? 5.488 -7.859 1.138 1 96.19 247 HIS B CA 1
ATOM 5125 C C . HIS B 1 247 ? 4.824 -8.75 2.184 1 96.19 247 HIS B C 1
ATOM 5127 O O . HIS B 1 247 ? 4.641 -8.344 3.33 1 96.19 247 HIS B O 1
ATOM 5133 N N . CYS B 1 248 ? 4.477 -9.945 1.829 1 95.19 248 CYS B N 1
ATOM 5134 C CA . CYS B 1 248 ? 3.834 -10.883 2.74 1 95.19 248 CYS B CA 1
ATOM 5135 C C . CYS B 1 248 ? 4.719 -11.172 3.945 1 95.19 248 CYS B C 1
ATOM 5137 O O . CYS B 1 248 ? 4.238 -11.203 5.082 1 95.19 248 CYS B O 1
ATOM 5139 N N . ARG B 1 249 ? 5.949 -11.32 3.697 1 90.12 249 ARG B N 1
ATOM 5140 C CA . ARG B 1 249 ? 6.883 -11.664 4.766 1 90.12 249 ARG B CA 1
ATOM 5141 C C . ARG B 1 249 ? 7.062 -10.508 5.734 1 90.12 249 ARG B C 1
ATOM 5143 O O . ARG B 1 249 ? 7.34 -10.719 6.918 1 90.12 249 ARG B O 1
ATOM 5150 N N . LEU B 1 250 ? 6.875 -9.312 5.227 1 89.88 250 LEU B N 1
ATOM 5151 C CA . LEU B 1 250 ? 7.023 -8.109 6.039 1 89.88 250 LEU B CA 1
ATOM 5152 C C . LEU B 1 250 ? 5.742 -7.816 6.816 1 89.88 250 LEU B C 1
ATOM 5154 O O . LEU B 1 250 ? 5.785 -7.227 7.895 1 89.88 250 LEU B O 1
ATOM 5158 N N . LEU B 1 251 ? 4.512 -7.988 6.34 1 86.88 251 LEU B N 1
ATOM 5159 C CA . LEU B 1 251 ? 3.184 -7.539 6.746 1 86.88 251 LEU B CA 1
ATOM 5160 C C . LEU B 1 251 ? 2.85 -8.023 8.148 1 86.88 251 LEU B C 1
ATOM 5162 O O . LEU B 1 251 ? 2.213 -7.301 8.922 1 86.88 251 LEU B O 1
ATOM 5166 N N . ASP B 1 252 ? 3.443 -9 8.742 1 83.25 252 ASP B N 1
ATOM 5167 C CA . ASP B 1 252 ? 2.957 -9.562 10 1 83.25 252 ASP B CA 1
ATOM 5168 C C . ASP B 1 252 ? 1.442 -9.414 10.117 1 83.25 252 ASP B C 1
ATOM 5170 O O . ASP B 1 252 ? 0.943 -8.859 11.094 1 83.25 252 ASP B O 1
ATOM 5174 N N . GLY B 1 253 ? 0.654 -9.875 9.266 1 92.56 253 GLY B N 1
ATOM 5175 C CA . GLY B 1 253 ? -0.796 -9.789 9.203 1 92.56 253 GLY B CA 1
ATOM 5176 C C . GLY B 1 253 ? -1.495 -10.656 10.227 1 92.56 253 GLY B C 1
ATOM 5177 O O . GLY B 1 253 ? -0.843 -11.383 10.984 1 92.56 253 GLY B O 1
ATOM 5178 N N . HIS B 1 254 ? -2.854 -10.492 10.305 1 96.81 254 HIS B N 1
ATOM 5179 C CA . HIS B 1 254 ? -3.602 -11.273 11.281 1 96.81 254 HIS B CA 1
ATOM 5180 C C . HIS B 1 254 ? -4.645 -12.156 10.609 1 96.81 254 HIS B C 1
ATOM 5182 O O . HIS B 1 254 ? -4.699 -13.359 10.859 1 96.81 254 HIS B O 1
ATOM 5188 N N . ILE B 1 255 ? -5.445 -11.586 9.727 1 98.56 255 ILE B N 1
ATOM 5189 C CA . ILE B 1 255 ? -6.504 -12.344 9.062 1 98.56 255 ILE B CA 1
ATOM 5190 C C . ILE B 1 255 ? -6.484 -12.062 7.566 1 98.56 255 ILE B C 1
ATOM 5192 O O . ILE B 1 255 ? -6.613 -10.906 7.145 1 98.56 255 ILE B O 1
ATOM 5196 N N . GLY B 1 256 ? -6.254 -13.086 6.781 1 98.81 256 GLY B N 1
ATOM 5197 C CA . GLY B 1 256 ? -6.402 -12.992 5.336 1 98.81 256 GLY B CA 1
ATOM 5198 C C . GLY B 1 256 ? -7.742 -13.508 4.844 1 98.81 256 GLY B C 1
ATOM 5199 O O . GLY B 1 256 ? -8.258 -14.5 5.355 1 98.81 256 GLY B O 1
ATOM 5200 N N . LEU B 1 257 ? -8.281 -12.828 3.855 1 98.81 257 LEU B N 1
ATOM 5201 C CA . LEU B 1 257 ? -9.578 -13.219 3.322 1 98.81 257 LEU B CA 1
ATOM 5202 C C . LEU B 1 257 ? -9.422 -13.922 1.977 1 98.81 257 LEU B C 1
ATOM 5204 O O . LEU B 1 257 ? -8.602 -13.523 1.151 1 98.81 257 LEU B O 1
ATOM 5208 N N . ALA B 1 258 ? -10.195 -14.984 1.781 1 98.06 258 ALA B N 1
ATOM 5209 C CA . ALA B 1 258 ? -10.188 -15.727 0.523 1 98.06 258 ALA B CA 1
ATOM 5210 C C . ALA B 1 258 ? -11.594 -16.172 0.142 1 98.06 258 ALA B C 1
ATOM 5212 O O . ALA B 1 258 ? -11.859 -17.375 0.013 1 98.06 258 ALA B O 1
ATOM 5213 N N . PRO B 1 259 ? -12.398 -15.203 -0.071 1 97.38 259 PRO B N 1
ATOM 5214 C CA . PRO B 1 259 ? -13.703 -15.57 -0.619 1 97.38 259 PRO B CA 1
ATOM 5215 C C . PRO B 1 259 ? -13.609 -16.141 -2.031 1 97.38 259 PRO B C 1
ATOM 5217 O O . PRO B 1 259 ? -12.625 -15.906 -2.734 1 97.38 259 PRO B O 1
ATOM 5220 N N . LEU B 1 260 ? -14.555 -16.875 -2.393 1 96.44 260 LEU B N 1
ATOM 5221 C CA . LEU B 1 260 ? -14.695 -17.422 -3.738 1 96.44 260 LEU B CA 1
ATOM 5222 C C . LEU B 1 260 ? -16.172 -17.531 -4.129 1 96.44 260 LEU B C 1
ATOM 5224 O O . LEU B 1 260 ? -16.859 -18.453 -3.688 1 96.44 260 LEU B O 1
ATOM 5228 N N . LEU B 1 261 ? -16.578 -16.641 -4.992 1 96.44 261 LEU B N 1
ATOM 5229 C CA . LEU B 1 261 ? -17.984 -16.641 -5.418 1 96.44 261 LEU B CA 1
ATOM 5230 C C . LEU B 1 261 ? -18.234 -17.719 -6.465 1 96.44 261 LEU B C 1
ATOM 5232 O O . LEU B 1 261 ? -17.312 -18.078 -7.211 1 96.44 261 LEU B O 1
ATOM 5236 N N . PRO B 1 262 ? -19.438 -18.203 -6.527 1 95.12 262 PRO B N 1
ATOM 5237 C CA . PRO B 1 262 ? -19.719 -19.281 -7.469 1 95.12 262 PRO B CA 1
ATOM 5238 C C . PRO B 1 262 ? -19.547 -18.859 -8.922 1 95.12 262 PRO B C 1
ATOM 5240 O O . PRO B 1 262 ? -20.094 -17.844 -9.344 1 95.12 262 PRO B O 1
ATOM 5243 N N . SER B 1 263 ? -18.781 -19.594 -9.656 1 95.06 263 SER B N 1
ATOM 5244 C CA . SER B 1 263 ? -18.578 -19.484 -11.094 1 95.06 263 SER B CA 1
ATOM 5245 C C . SER B 1 263 ? -17.828 -20.703 -11.641 1 95.06 263 SER B C 1
ATOM 5247 O O . SER B 1 263 ? -17.188 -21.438 -10.891 1 95.06 263 SER B O 1
ATOM 5249 N N . ALA B 1 264 ? -18 -20.938 -12.93 1 95.31 264 ALA B N 1
ATOM 5250 C CA . ALA B 1 264 ? -17.266 -22.047 -13.555 1 95.31 264 ALA B CA 1
ATOM 5251 C C . ALA B 1 264 ? -15.766 -21.875 -13.406 1 95.31 264 ALA B C 1
ATOM 5253 O O . ALA B 1 264 ? -15.039 -22.844 -13.172 1 95.31 264 ALA B O 1
ATOM 5254 N N . PHE B 1 265 ? -15.305 -20.703 -13.477 1 95.81 265 PHE B N 1
ATOM 5255 C CA . PHE B 1 265 ? -13.883 -20.406 -13.367 1 95.81 265 PHE B CA 1
ATOM 5256 C C . PHE B 1 265 ? -13.383 -20.672 -11.953 1 95.81 265 PHE B C 1
ATOM 5258 O O . PHE B 1 265 ? -12.383 -21.359 -11.758 1 95.81 265 PHE B O 1
ATOM 5265 N N . ASN B 1 266 ? -14.055 -20.188 -10.945 1 95.25 266 ASN B N 1
ATOM 5266 C CA . ASN B 1 266 ? -13.656 -20.297 -9.547 1 95.25 266 ASN B CA 1
ATOM 5267 C C . ASN B 1 266 ? -13.719 -21.75 -9.062 1 95.25 266 ASN B C 1
ATOM 5269 O O . ASN B 1 266 ? -12.984 -22.141 -8.156 1 95.25 266 ASN B O 1
ATOM 5273 N N . ALA B 1 267 ? -14.531 -22.547 -9.742 1 94.81 267 ALA B N 1
ATOM 5274 C CA . ALA B 1 267 ? -14.68 -23.953 -9.344 1 94.81 267 ALA B CA 1
ATOM 5275 C C . ALA B 1 267 ? -13.406 -24.734 -9.609 1 94.81 267 ALA B C 1
ATOM 5277 O O . ALA B 1 267 ? -13.18 -25.781 -8.992 1 94.81 267 ALA B O 1
ATOM 5278 N N . ALA B 1 268 ? -12.625 -24.234 -10.484 1 95.44 268 ALA B N 1
ATOM 5279 C CA . ALA B 1 268 ? -11.422 -24.984 -10.875 1 95.44 268 ALA B CA 1
ATOM 5280 C C . ALA B 1 268 ? -10.188 -24.406 -10.195 1 95.44 268 ALA B C 1
ATOM 5282 O O . ALA B 1 268 ? -9.078 -24.906 -10.383 1 95.44 268 ALA B O 1
ATOM 5283 N N . ARG B 1 269 ? -10.281 -23.312 -9.359 1 95 269 ARG B N 1
ATOM 5284 C CA . ARG B 1 269 ? -9.141 -22.672 -8.719 1 95 269 ARG B CA 1
ATOM 5285 C C . ARG B 1 269 ? -8.539 -23.578 -7.648 1 95 269 ARG B C 1
ATOM 5287 O O . ARG B 1 269 ? -9.227 -24.453 -7.105 1 95 269 ARG B O 1
ATOM 5294 N N . SER B 1 270 ? -7.277 -23.391 -7.41 1 95.31 270 SER B N 1
ATOM 5295 C CA . SER B 1 270 ? -6.586 -24.156 -6.383 1 95.31 270 SER B CA 1
ATOM 5296 C C . SER B 1 270 ? -6.52 -23.391 -5.066 1 95.31 270 SER B C 1
ATOM 5298 O O . SER B 1 270 ? -7.109 -22.312 -4.938 1 95.31 270 SER B O 1
ATOM 5300 N N . HIS B 1 271 ? -5.832 -23.922 -4.039 1 96.19 271 HIS B N 1
ATOM 5301 C CA . HIS B 1 271 ? -5.867 -23.391 -2.682 1 96.19 271 HIS B CA 1
ATOM 5302 C C . HIS B 1 271 ? -4.582 -22.641 -2.352 1 96.19 271 HIS B C 1
ATOM 5304 O O . HIS B 1 271 ? -4.223 -22.5 -1.181 1 96.19 271 HIS B O 1
ATOM 5310 N N . VAL B 1 272 ? -3.838 -22.109 -3.324 1 96.12 272 VAL B N 1
ATOM 5311 C CA . VAL B 1 272 ? -2.508 -21.562 -3.088 1 96.12 272 VAL B CA 1
ATOM 5312 C C . VAL B 1 272 ? -2.617 -20.297 -2.246 1 96.12 272 VAL B C 1
ATOM 5314 O O . VAL B 1 272 ? -1.663 -19.906 -1.567 1 96.12 272 VAL B O 1
ATOM 5317 N N . LYS B 1 273 ? -3.785 -19.656 -2.254 1 96.81 273 LYS B N 1
ATOM 5318 C CA . LYS B 1 273 ? -3.977 -18.469 -1.425 1 96.81 273 LYS B CA 1
ATOM 5319 C C . LYS B 1 273 ? -3.775 -18.797 0.053 1 96.81 273 LYS B C 1
ATOM 5321 O O . LYS B 1 273 ? -3.414 -17.922 0.842 1 96.81 273 LYS B O 1
ATOM 5326 N N . ALA B 1 274 ? -4.047 -20.031 0.45 1 97.56 274 ALA B N 1
ATOM 5327 C CA . ALA B 1 274 ? -3.801 -20.438 1.831 1 97.56 274 ALA B CA 1
ATOM 5328 C C . ALA B 1 274 ? -2.324 -20.312 2.188 1 97.56 274 ALA B C 1
ATOM 5330 O O . ALA B 1 274 ? -1.981 -19.906 3.301 1 97.56 274 ALA B O 1
ATOM 5331 N N . TYR B 1 275 ? -1.454 -20.641 1.217 1 96.38 275 TYR B N 1
ATOM 5332 C CA . TYR B 1 275 ? -0.021 -20.484 1.439 1 96.38 275 TYR B CA 1
ATOM 5333 C C . TYR B 1 275 ? 0.361 -19.016 1.552 1 96.38 275 TYR B C 1
ATOM 5335 O O . TYR B 1 275 ? 1.184 -18.641 2.391 1 96.38 275 TYR B O 1
ATOM 5343 N N . ASP B 1 276 ? -0.233 -18.188 0.689 1 96.88 276 ASP B N 1
ATOM 5344 C CA . ASP B 1 276 ? 0.044 -16.75 0.725 1 96.88 276 ASP B CA 1
ATOM 5345 C C . ASP B 1 276 ? -0.353 -16.141 2.07 1 96.88 276 ASP B C 1
ATOM 5347 O O . ASP B 1 276 ? 0.406 -15.367 2.656 1 96.88 276 ASP B O 1
ATOM 5351 N N . ILE B 1 277 ? -1.504 -16.484 2.555 1 97.5 277 ILE B N 1
ATOM 5352 C CA . ILE B 1 277 ? -2.016 -15.953 3.812 1 97.5 277 ILE B CA 1
ATOM 5353 C C . ILE B 1 277 ? -1.133 -16.422 4.969 1 97.5 277 ILE B C 1
ATOM 5355 O O . ILE B 1 277 ? -0.785 -15.625 5.848 1 97.5 277 ILE B O 1
ATOM 5359 N N . ALA B 1 278 ? -0.759 -17.641 4.941 1 96.31 278 ALA B N 1
ATOM 5360 C CA . ALA B 1 278 ? 0.13 -18.172 5.98 1 96.31 278 ALA B CA 1
ATOM 5361 C C . ALA B 1 278 ? 1.486 -17.469 5.938 1 96.31 278 ALA B C 1
ATOM 5363 O O . ALA B 1 278 ? 2.082 -17.203 6.984 1 96.31 278 ALA B O 1
ATOM 5364 N N . ARG B 1 279 ? 1.967 -17.219 4.738 1 95.06 279 ARG B N 1
ATOM 5365 C CA . ARG B 1 279 ? 3.234 -16.5 4.582 1 95.06 279 ARG B CA 1
ATOM 5366 C C . ARG B 1 279 ? 3.188 -15.148 5.277 1 95.06 279 ARG B C 1
ATOM 5368 O O . ARG B 1 279 ? 4.199 -14.68 5.805 1 95.06 279 ARG B O 1
ATOM 5375 N N . CYS B 1 280 ? 2.051 -14.57 5.371 1 95.56 280 CYS B N 1
ATOM 5376 C CA . CYS B 1 280 ? 1.847 -13.281 6.031 1 95.56 280 CYS B CA 1
ATOM 5377 C C . CYS B 1 280 ? 1.717 -13.461 7.539 1 95.56 280 CYS B C 1
ATOM 5379 O O . CYS B 1 280 ? 1.332 -12.523 8.242 1 95.56 280 CYS B O 1
ATOM 5381 N N . ARG B 1 281 ? 1.867 -14.664 8.055 1 94 281 ARG B N 1
ATOM 5382 C CA . ARG B 1 281 ? 1.694 -15.008 9.461 1 94 281 ARG B CA 1
ATOM 5383 C C . ARG B 1 281 ? 0.247 -14.805 9.898 1 94 281 ARG B C 1
ATOM 5385 O O . ARG B 1 281 ? -0.012 -14.383 11.023 1 94 281 ARG B O 1
ATOM 5392 N N . ALA B 1 282 ? -0.652 -15.031 9.016 1 97.06 282 ALA B N 1
ATOM 5393 C CA . ALA B 1 282 ? -2.072 -14.789 9.258 1 97.06 282 ALA B CA 1
ATOM 5394 C C . ALA B 1 282 ? -2.875 -16.078 9.156 1 97.06 282 ALA B C 1
ATOM 5396 O O . ALA B 1 282 ? -2.379 -17.094 8.648 1 97.06 282 ALA B O 1
ATOM 5397 N N . VAL B 1 283 ? -4.027 -16.031 9.695 1 98.19 283 VAL B N 1
ATOM 5398 C CA . VAL B 1 283 ? -5.027 -17.078 9.461 1 98.19 283 VAL B CA 1
ATOM 5399 C C . VAL B 1 283 ? -6.023 -16.609 8.398 1 98.19 283 VAL B C 1
ATOM 5401 O O . VAL B 1 283 ? -6.273 -15.406 8.266 1 98.19 283 VAL B O 1
ATOM 5404 N N . GLY B 1 284 ? -6.57 -17.609 7.703 1 98.69 284 GLY B N 1
ATOM 5405 C CA . GLY B 1 284 ? -7.492 -17.25 6.641 1 98.69 284 GLY B CA 1
ATOM 5406 C C . GLY B 1 284 ? -8.945 -17.5 6.992 1 98.69 284 GLY B C 1
ATOM 5407 O O . GLY B 1 284 ? -9.25 -18.391 7.789 1 98.69 284 GLY B O 1
ATOM 5408 N N . LEU B 1 285 ? -9.805 -16.656 6.508 1 98.88 285 LEU B N 1
ATOM 5409 C CA . LEU B 1 285 ? -11.211 -16.953 6.277 1 98.88 285 LEU B CA 1
ATOM 5410 C C . LEU B 1 285 ? -11.453 -17.344 4.82 1 98.88 285 LEU B C 1
ATOM 5412 O O . LEU B 1 285 ? -11.227 -16.531 3.916 1 98.88 285 LEU B O 1
ATOM 5416 N N . TYR B 1 286 ? -11.906 -18.531 4.617 1 98.56 286 TYR B N 1
ATOM 5417 C CA . TYR B 1 286 ? -11.977 -19.141 3.291 1 98.56 286 TYR B CA 1
ATOM 5418 C C . TYR B 1 286 ? -13.414 -19.484 2.922 1 98.56 286 TYR B C 1
ATOM 5420 O O . TYR B 1 286 ? -14.203 -19.875 3.783 1 98.56 286 TYR B O 1
ATOM 5428 N N . ALA B 1 287 ? -13.656 -19.328 1.662 1 97.56 287 ALA B N 1
ATOM 5429 C CA . ALA B 1 287 ? -14.93 -19.859 1.175 1 97.56 287 ALA B CA 1
ATOM 5430 C C . ALA B 1 287 ? -15 -21.359 1.374 1 97.56 287 ALA B C 1
ATOM 5432 O O . ALA B 1 287 ? -14.102 -22.094 0.969 1 97.56 287 ALA B O 1
ATOM 5433 N N . ALA B 1 288 ? -16.062 -21.781 1.905 1 96 288 ALA B N 1
ATOM 5434 C CA . ALA B 1 288 ? -16.25 -23.219 2.119 1 96 288 ALA B CA 1
ATOM 5435 C C . ALA B 1 288 ? -16.391 -23.953 0.79 1 96 288 ALA B C 1
ATOM 5437 O O . ALA B 1 288 ? -15.75 -24.984 0.572 1 96 288 ALA B O 1
ATOM 5438 N N . PRO B 1 289 ? -17.234 -23.422 0 1 90.06 289 PRO B N 1
ATOM 5439 C CA . PRO B 1 289 ? -17.172 -24.047 -1.322 1 90.06 289 PRO B CA 1
ATOM 5440 C C . PRO B 1 289 ? -15.844 -23.797 -2.035 1 90.06 289 PRO B C 1
ATOM 5442 O O . PRO B 1 289 ? -15.258 -22.719 -1.889 1 90.06 289 PRO B O 1
ATOM 5445 N N . GLY B 1 290 ? -15.344 -24.828 -2.615 1 85.88 290 GLY B N 1
ATOM 5446 C CA . GLY B 1 290 ? -14.133 -24.578 -3.383 1 85.88 290 GLY B CA 1
ATOM 5447 C C . GLY B 1 290 ? -12.953 -25.406 -2.932 1 85.88 290 GLY B C 1
ATOM 5448 O O . GLY B 1 290 ? -13.133 -26.469 -2.336 1 85.88 290 GLY B O 1
ATOM 5449 N N . PRO B 1 291 ? -11.781 -24.891 -3.215 1 92.25 291 PRO B N 1
ATOM 5450 C CA . PRO B 1 291 ? -10.586 -25.734 -3.105 1 92.25 291 PRO B CA 1
ATOM 5451 C C . PRO B 1 291 ? -10.039 -25.781 -1.682 1 92.25 291 PRO B C 1
ATOM 5453 O O . PRO B 1 291 ? -9.211 -26.656 -1.372 1 92.25 291 PRO B O 1
ATOM 5456 N N . TYR B 1 292 ? -10.453 -25 -0.742 1 96 292 TYR B N 1
ATOM 5457 C CA . TYR B 1 292 ? -9.75 -24.781 0.519 1 96 292 TYR B CA 1
ATOM 5458 C C . TYR B 1 292 ? -10.016 -25.922 1.489 1 96 292 TYR B C 1
ATOM 5460 O O . TYR B 1 292 ? -9.242 -26.156 2.424 1 96 292 TYR B O 1
ATOM 5468 N N . GLN B 1 293 ? -11.031 -26.672 1.269 1 94.31 293 GLN B N 1
ATOM 5469 C CA . GLN B 1 293 ? -11.359 -27.797 2.143 1 94.31 293 GLN B CA 1
ATOM 5470 C C . GLN B 1 293 ? -10.266 -28.859 2.109 1 94.31 293 GLN B C 1
ATOM 5472 O O . GLN B 1 293 ? -10.164 -29.688 3.021 1 94.31 293 GLN B O 1
ATOM 5477 N N . ALA B 1 294 ? -9.516 -28.812 1.071 1 92.38 294 ALA B N 1
ATOM 5478 C CA . ALA B 1 294 ? -8.445 -29.797 0.922 1 92.38 294 ALA B CA 1
ATOM 5479 C C . ALA B 1 294 ? -7.363 -29.609 1.981 1 92.38 294 ALA B C 1
ATOM 5481 O O . ALA B 1 294 ? -6.68 -30.547 2.363 1 92.38 294 ALA B O 1
ATOM 5482 N N . VAL B 1 295 ? -7.234 -28.344 2.527 1 95.19 295 VAL B N 1
ATOM 5483 C CA . VAL B 1 295 ? -6.066 -28.109 3.371 1 95.19 295 VAL B CA 1
ATOM 5484 C C . VAL B 1 295 ? -6.492 -27.375 4.645 1 95.19 295 VAL B C 1
ATOM 5486 O O . VAL B 1 295 ? -5.715 -27.281 5.598 1 95.19 295 VAL B O 1
ATOM 5489 N N . ILE B 1 296 ? -7.711 -26.875 4.652 1 97.69 296 ILE B N 1
ATOM 5490 C CA . ILE B 1 296 ? -8.164 -26.094 5.809 1 97.69 296 ILE B CA 1
ATOM 5491 C C . ILE B 1 296 ? -9.141 -26.938 6.637 1 97.69 296 ILE B C 1
ATOM 5493 O O . ILE B 1 296 ? -10.125 -27.453 6.105 1 97.69 296 ILE B O 1
ATOM 5497 N N . ARG B 1 297 ? -8.891 -27.094 7.867 1 97.75 297 ARG B N 1
ATOM 5498 C CA . ARG B 1 297 ? -9.82 -27.625 8.852 1 97.75 297 ARG B CA 1
ATOM 5499 C C . ARG B 1 297 ? -10.477 -26.516 9.656 1 97.75 297 ARG B C 1
ATOM 5501 O O . ARG B 1 297 ? -9.805 -25.797 10.398 1 97.75 297 ARG B O 1
ATOM 5508 N N . HIS B 1 298 ? -11.727 -26.453 9.523 1 98.25 298 HIS B N 1
ATOM 5509 C CA . HIS B 1 298 ? -12.484 -25.359 10.117 1 98.25 298 HIS B CA 1
ATOM 5510 C C . HIS B 1 298 ? -12.258 -25.266 11.617 1 98.25 298 HIS B C 1
ATOM 5512 O O . HIS B 1 298 ? -12.414 -26.266 12.336 1 98.25 298 HIS B O 1
ATOM 5518 N N . GLY B 1 299 ? -11.859 -24.047 12.062 1 98.19 299 GLY B N 1
ATOM 5519 C CA . GLY B 1 299 ? -11.688 -23.812 13.492 1 98.19 299 GLY B CA 1
ATOM 5520 C C . GLY B 1 299 ? -10.328 -24.234 14.008 1 98.19 299 GLY B C 1
ATOM 5521 O O . GLY B 1 299 ? -10.008 -24.031 15.18 1 98.19 299 GLY B O 1
ATOM 5522 N N . GLU B 1 300 ? -9.531 -24.781 13.18 1 97.62 300 GLU B N 1
ATOM 5523 C CA . GLU B 1 300 ? -8.203 -25.219 13.594 1 97.62 300 GLU B CA 1
ATOM 5524 C C . GLU B 1 300 ? -7.113 -24.375 12.938 1 97.62 300 GLU B C 1
ATOM 5526 O O . GLU B 1 300 ? -6.426 -23.609 13.609 1 97.62 300 GLU B O 1
ATOM 5531 N N . ASN B 1 301 ? -7.031 -24.438 11.594 1 97.75 301 ASN B N 1
ATOM 5532 C CA . ASN B 1 301 ? -6 -23.672 10.906 1 97.75 301 ASN B CA 1
ATOM 5533 C C . ASN B 1 301 ? -6.605 -22.656 9.938 1 97.75 301 ASN B C 1
ATOM 5535 O O . ASN B 1 301 ? -5.938 -22.219 9 1 97.75 301 ASN B O 1
ATOM 5539 N N . GLY B 1 302 ? -7.875 -22.359 10.133 1 98.56 302 GLY B N 1
ATOM 5540 C CA . GLY B 1 302 ? -8.656 -21.422 9.359 1 98.56 302 GLY B CA 1
ATOM 5541 C C . GLY B 1 302 ? -10.156 -21.578 9.555 1 98.56 302 GLY B C 1
ATOM 5542 O O . GLY B 1 302 ? -10.594 -22.469 10.281 1 98.56 302 GLY B O 1
ATOM 5543 N N . LEU B 1 303 ? -10.859 -20.688 9.031 1 98.81 303 LEU B N 1
ATOM 5544 C CA . LEU B 1 303 ? -12.312 -20.812 9.039 1 98.81 303 LEU B CA 1
ATOM 5545 C C . LEU B 1 303 ? -12.852 -21 7.629 1 98.81 303 LEU B C 1
ATOM 5547 O O . LEU B 1 303 ? -12.383 -20.344 6.691 1 98.81 303 LEU B O 1
ATOM 5551 N N . LEU B 1 304 ? -13.695 -21.953 7.477 1 98.75 304 LEU B N 1
ATOM 5552 C CA . LEU B 1 304 ? -14.453 -22.156 6.246 1 98.75 304 LEU B CA 1
ATOM 5553 C C . LEU B 1 304 ? -15.859 -21.594 6.371 1 98.75 304 LEU B C 1
ATOM 5555 O O . LEU B 1 304 ? -16.625 -21.984 7.254 1 98.75 304 LEU B O 1
ATOM 5559 N N . LEU B 1 305 ? -16.156 -20.656 5.473 1 98.69 305 LEU B N 1
ATOM 5560 C CA . LEU B 1 305 ? -17.422 -19.922 5.598 1 98.69 305 LEU B CA 1
ATOM 5561 C C . LEU B 1 305 ? -18.234 -20.016 4.312 1 98.69 305 LEU B C 1
ATOM 5563 O O . LEU B 1 305 ? -17.672 -20.094 3.217 1 98.69 305 LEU B O 1
ATOM 5567 N N . ASP B 1 306 ? -19.531 -19.969 4.457 1 97.38 306 ASP B N 1
ATOM 5568 C CA . ASP B 1 306 ? -20.391 -19.844 3.279 1 97.38 306 ASP B CA 1
ATOM 5569 C C . ASP B 1 306 ? -20.281 -18.453 2.67 1 97.38 306 ASP B C 1
ATOM 5571 O O . ASP B 1 306 ? -19.578 -17.594 3.197 1 97.38 306 ASP B O 1
ATOM 5575 N N . ASN B 1 307 ? -20.891 -18.234 1.545 1 96.31 307 ASN B N 1
ATOM 5576 C CA . ASN B 1 307 ? -20.812 -16.938 0.882 1 96.31 307 ASN B CA 1
ATOM 5577 C C . ASN B 1 307 ? -21.906 -15.984 1.368 1 96.31 307 ASN B C 1
ATOM 5579 O O . ASN B 1 307 ? -22.438 -15.195 0.588 1 96.31 307 ASN B O 1
ATOM 5583 N N . ASP B 1 308 ? -22.297 -16.156 2.609 1 97.81 308 ASP B N 1
ATOM 5584 C CA . ASP B 1 308 ? -23.188 -15.188 3.273 1 97.81 308 ASP B CA 1
ATOM 5585 C C . ASP B 1 308 ? -22.375 -14.055 3.904 1 97.81 308 ASP B C 1
ATOM 5587 O O . ASP B 1 308 ? -21.594 -14.281 4.824 1 97.81 308 ASP B O 1
ATOM 5591 N N . PRO B 1 309 ? -22.672 -12.875 3.428 1 98.31 309 PRO B N 1
ATOM 5592 C CA . PRO B 1 309 ? -21.922 -11.742 3.982 1 98.31 309 PRO B CA 1
ATOM 5593 C C . PRO B 1 309 ? -22 -11.68 5.508 1 98.31 309 PRO B C 1
ATOM 5595 O O . PRO B 1 309 ? -21.016 -11.328 6.16 1 98.31 309 PRO B O 1
ATOM 5598 N N . HIS B 1 310 ? -23.078 -12 6.059 1 98.44 310 HIS B N 1
ATOM 5599 C CA . HIS B 1 310 ? -23.266 -11.922 7.504 1 98.44 310 HIS B CA 1
ATOM 5600 C C . HIS B 1 310 ? -22.312 -12.875 8.227 1 98.44 310 HIS B C 1
ATOM 5602 O O . HIS B 1 310 ? -21.781 -12.539 9.289 1 98.44 310 HIS B O 1
ATOM 5608 N N . SER B 1 311 ? -22.109 -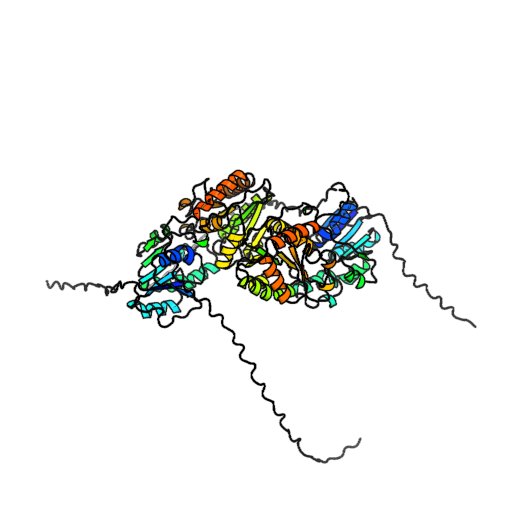14.031 7.684 1 98.62 311 SER B N 1
ATOM 5609 C CA . SER B 1 311 ? -21.188 -15 8.273 1 98.62 311 SER B CA 1
ATOM 5610 C C . SER B 1 311 ? -19.766 -14.438 8.344 1 98.62 311 SER B C 1
ATOM 5612 O O . SER B 1 311 ? -19.047 -14.672 9.312 1 98.62 311 SER B O 1
ATOM 5614 N N . TRP B 1 312 ? -19.391 -13.766 7.355 1 98.81 312 TRP B N 1
ATOM 5615 C CA . TRP B 1 312 ? -18.062 -13.188 7.289 1 98.81 312 TRP B CA 1
ATOM 5616 C C . TRP B 1 312 ? -17.906 -12.039 8.281 1 98.81 312 TRP B C 1
ATOM 5618 O O . TRP B 1 312 ? -16.891 -11.93 8.969 1 98.81 312 TRP B O 1
ATOM 5628 N N . VAL B 1 313 ? -18.891 -11.164 8.391 1 98.88 313 VAL B N 1
ATOM 5629 C CA . VAL B 1 313 ? -18.875 -10.062 9.344 1 98.88 313 VAL B CA 1
ATOM 5630 C C . VAL B 1 313 ? -18.75 -10.609 10.766 1 98.88 313 VAL B C 1
ATOM 5632 O O . VAL B 1 313 ? -17.906 -10.164 11.547 1 98.88 313 VAL B O 1
ATOM 5635 N N . GLU B 1 314 ? -19.578 -11.578 11.031 1 98.81 314 GLU B N 1
ATOM 5636 C CA . GLU B 1 314 ? -19.609 -12.141 12.383 1 98.81 314 GLU B CA 1
ATOM 5637 C C . GLU B 1 314 ? -18.281 -12.82 12.727 1 98.81 314 GLU B C 1
ATOM 5639 O O . GLU B 1 314 ? -17.766 -12.664 13.836 1 98.81 314 GLU B O 1
ATOM 5644 N N . ALA B 1 315 ? -17.734 -13.547 11.805 1 98.88 315 ALA B N 1
ATOM 5645 C CA . ALA B 1 315 ? -16.469 -14.234 12.039 1 98.88 315 ALA B CA 1
ATOM 5646 C C . ALA B 1 315 ? -15.344 -13.227 12.281 1 98.88 315 ALA B C 1
ATOM 5648 O O . ALA B 1 315 ? -14.539 -13.398 13.203 1 98.88 315 ALA B O 1
ATOM 5649 N N . LEU B 1 316 ? -15.289 -12.195 11.492 1 98.81 316 LEU B N 1
ATOM 5650 C CA . LEU B 1 316 ? -14.25 -11.18 11.625 1 98.81 316 LEU B CA 1
ATOM 5651 C C . LEU B 1 316 ? -14.375 -10.445 12.953 1 98.81 316 LEU B C 1
ATOM 5653 O O . LEU B 1 316 ? -13.375 -10.25 13.648 1 98.81 316 LEU B O 1
ATOM 5657 N N . CYS B 1 317 ? -15.594 -10.086 13.312 1 98.5 317 CYS B N 1
ATOM 5658 C CA . CYS B 1 317 ? -15.805 -9.367 14.562 1 98.5 317 CYS B CA 1
ATOM 5659 C C . CYS B 1 317 ? -15.484 -10.25 15.766 1 98.5 317 CYS B C 1
ATOM 5661 O O . CYS B 1 317 ? -14.898 -9.781 16.75 1 98.5 317 CYS B O 1
ATOM 5663 N N . ALA B 1 318 ? -15.867 -11.5 15.656 1 98.19 318 ALA B N 1
ATOM 5664 C CA . ALA B 1 318 ? -15.57 -12.43 16.75 1 98.19 318 ALA B CA 1
ATOM 5665 C C . ALA B 1 318 ? -14.07 -12.57 16.953 1 98.19 318 ALA B C 1
ATOM 5667 O O . ALA B 1 318 ? -13.578 -12.516 18.078 1 98.19 318 ALA B O 1
ATOM 5668 N N . LEU B 1 319 ? -13.344 -12.734 15.898 1 97.56 319 LEU B N 1
ATOM 5669 C CA . LEU B 1 319 ? -11.898 -12.883 16 1 97.56 319 LEU B CA 1
ATOM 5670 C C . LEU B 1 319 ? -11.242 -11.578 16.453 1 97.56 319 LEU B C 1
ATOM 5672 O O . LEU B 1 319 ? -10.25 -11.594 17.188 1 97.56 319 LEU B O 1
ATOM 5676 N N . ALA B 1 320 ? -11.742 -10.453 15.984 1 96.06 320 ALA B N 1
ATOM 5677 C CA . ALA B 1 320 ? -11.219 -9.148 16.391 1 96.06 320 ALA B CA 1
ATOM 5678 C C . ALA B 1 320 ? -11.336 -8.953 17.891 1 96.06 320 ALA B C 1
ATOM 5680 O O . ALA B 1 320 ? -10.523 -8.242 18.5 1 96.06 320 ALA B O 1
ATOM 5681 N N . GLY B 1 321 ? -12.305 -9.594 18.516 1 95.06 321 GLY B N 1
ATOM 5682 C CA . GLY B 1 321 ? -12.547 -9.453 19.938 1 95.06 321 GLY B CA 1
ATOM 5683 C C . GLY B 1 321 ? -11.93 -10.562 20.766 1 95.06 321 GLY B C 1
ATOM 5684 O O . GLY B 1 321 ? -12.07 -10.586 21.984 1 95.06 321 GLY B O 1
ATOM 5685 N N . ASP B 1 322 ? -11.211 -11.516 20.109 1 94.94 322 ASP B N 1
ATOM 5686 C CA . ASP B 1 322 ? -10.664 -12.672 20.812 1 94.94 322 ASP B CA 1
ATOM 5687 C C . ASP B 1 322 ? -9.219 -12.93 20.406 1 94.94 322 ASP B C 1
ATOM 5689 O O . ASP B 1 322 ? -8.93 -13.891 19.688 1 94.94 322 ASP B O 1
ATOM 5693 N N . PRO B 1 323 ? -8.312 -12.141 20.984 1 93.62 323 PRO B N 1
ATOM 5694 C CA . PRO B 1 323 ? -6.902 -12.234 20.594 1 93.62 323 PRO B CA 1
ATOM 5695 C C . PRO B 1 323 ? -6.309 -13.609 20.859 1 93.62 323 PRO B C 1
ATOM 5697 O O . PRO B 1 323 ? -5.422 -14.062 20.125 1 93.62 323 PRO B O 1
ATOM 5700 N N . VAL B 1 324 ? -6.785 -14.297 21.828 1 94 324 VAL B N 1
ATOM 5701 C CA . VAL B 1 324 ? -6.262 -15.617 22.172 1 94 324 VAL B CA 1
ATOM 5702 C C . VAL B 1 324 ? -6.625 -16.609 21.062 1 94 324 VAL B C 1
ATOM 5704 O O . VAL B 1 324 ? -5.762 -17.328 20.562 1 94 324 VAL B O 1
ATOM 5707 N N . ARG B 1 325 ? -7.875 -16.609 20.688 1 96.31 325 ARG B N 1
ATOM 5708 C CA . ARG B 1 325 ? -8.32 -17.5 19.625 1 96.31 325 ARG B CA 1
ATOM 5709 C C . ARG B 1 325 ? -7.641 -17.156 18.312 1 96.31 325 ARG B C 1
ATOM 5711 O O . ARG B 1 325 ? -7.223 -18.047 17.562 1 96.31 325 ARG B O 1
ATOM 5718 N N . LEU B 1 326 ? -7.527 -15.898 18.047 1 96.75 326 LEU B N 1
ATOM 5719 C CA . LEU B 1 326 ? -6.871 -15.445 16.828 1 96.75 326 LEU B CA 1
ATOM 5720 C C . LEU B 1 326 ? -5.422 -15.914 16.781 1 96.75 326 LEU B C 1
ATOM 5722 O O . LEU B 1 326 ? -4.965 -16.438 15.75 1 96.75 326 LEU B O 1
ATOM 5726 N N . HIS B 1 327 ? -4.773 -15.797 17.891 1 95.31 327 HIS B N 1
ATOM 5727 C CA . HIS B 1 327 ? -3.381 -16.219 17.969 1 95.31 327 HIS B CA 1
ATOM 5728 C C . HIS B 1 327 ? -3.248 -17.719 17.734 1 95.31 327 HIS B C 1
ATOM 5730 O O . HIS B 1 327 ? -2.387 -18.156 16.969 1 95.31 327 HIS B O 1
ATOM 5736 N N . ALA B 1 328 ? -4.098 -18.453 18.312 1 96.06 328 ALA B N 1
ATOM 5737 C CA . ALA B 1 328 ? -4.062 -19.906 18.156 1 96.06 328 ALA B CA 1
ATOM 5738 C C . ALA B 1 328 ? -4.285 -20.328 16.703 1 96.06 328 ALA B C 1
ATOM 5740 O O . ALA B 1 328 ? -3.594 -21.203 16.188 1 96.06 328 ALA B O 1
ATOM 5741 N N . LEU B 1 329 ? -5.211 -19.703 16.094 1 97.62 329 LEU B N 1
ATOM 5742 C CA . LEU B 1 329 ? -5.5 -19.984 14.695 1 97.62 329 LEU B CA 1
ATOM 5743 C C . LEU B 1 329 ? -4.316 -19.625 13.812 1 97.62 329 LEU B C 1
ATOM 5745 O O . LEU B 1 329 ? -3.977 -20.359 12.883 1 97.62 329 LEU B O 1
ATOM 5749 N N . ARG B 1 330 ? -3.703 -18.5 14.062 1 96.75 330 ARG B N 1
ATOM 5750 C CA . ARG B 1 330 ? -2.557 -18.062 13.281 1 96.75 330 ARG B CA 1
ATOM 5751 C C . ARG B 1 330 ? -1.393 -19.031 13.406 1 96.75 330 ARG B C 1
ATOM 5753 O O . ARG B 1 330 ? -0.735 -19.359 12.414 1 96.75 330 ARG B O 1
ATOM 5760 N N . VAL B 1 331 ? -1.143 -19.484 14.586 1 94.94 331 VAL B N 1
ATOM 5761 C CA . VAL B 1 331 ? -0.065 -20.438 14.828 1 94.94 331 VAL B CA 1
ATOM 5762 C C . VAL B 1 331 ? -0.336 -21.734 14.062 1 94.94 331 VAL B C 1
ATOM 5764 O O . VAL B 1 331 ? 0.547 -22.25 13.383 1 94.94 331 VAL B O 1
ATOM 5767 N N . ALA B 1 332 ? -1.547 -22.219 14.148 1 96.25 332 ALA B N 1
ATOM 5768 C CA . ALA B 1 332 ? -1.921 -23.453 13.461 1 96.25 332 ALA B CA 1
ATOM 5769 C C . ALA B 1 332 ? -1.815 -23.281 11.945 1 96.25 332 ALA B C 1
ATOM 5771 O O . ALA B 1 332 ? -1.453 -24.234 11.242 1 96.25 332 ALA B O 1
ATOM 5772 N N . ALA B 1 333 ? -2.129 -22.125 11.469 1 96.44 333 ALA B N 1
ATOM 5773 C CA . ALA B 1 333 ? -2.092 -21.859 10.031 1 96.44 333 ALA B CA 1
ATOM 5774 C C . ALA B 1 333 ? -0.668 -21.969 9.492 1 96.44 333 ALA B C 1
ATOM 5776 O O . ALA B 1 333 ? -0.466 -22.234 8.305 1 96.44 333 ALA B O 1
ATOM 5777 N N . GLN B 1 334 ? 0.345 -21.812 10.328 1 94.5 334 GLN B N 1
ATOM 5778 C CA . GLN B 1 334 ? 1.736 -21.859 9.891 1 94.5 334 GLN B CA 1
ATOM 5779 C C . GLN B 1 334 ? 2.125 -23.281 9.461 1 94.5 334 GLN B C 1
ATOM 5781 O O . GLN B 1 334 ? 3.096 -23.469 8.727 1 94.5 334 GLN B O 1
ATOM 5786 N N . GLU B 1 335 ? 1.362 -24.234 9.844 1 92.88 335 GLU B N 1
ATOM 5787 C CA . GLU B 1 335 ? 1.643 -25.625 9.484 1 92.88 335 GLU B CA 1
ATOM 5788 C C . GLU B 1 335 ? 1.44 -25.859 7.988 1 92.88 335 GLU B C 1
ATOM 5790 O O . GLU B 1 335 ? 1.98 -26.812 7.426 1 92.88 335 GLU B O 1
ATOM 5795 N N . LEU B 1 336 ? 0.673 -25.016 7.391 1 94.44 336 LEU B N 1
ATOM 5796 C CA . LEU B 1 336 ? 0.444 -25.109 5.953 1 94.44 336 LEU B CA 1
ATOM 5797 C C . LEU B 1 336 ? 1.752 -24.969 5.184 1 94.44 336 LEU B C 1
ATOM 5799 O O . LEU B 1 336 ? 1.863 -25.438 4.047 1 94.44 336 LEU B O 1
ATOM 5803 N N . LEU B 1 337 ? 2.717 -24.281 5.781 1 93.56 337 LEU B N 1
ATOM 5804 C CA . LEU B 1 337 ? 3.959 -23.969 5.082 1 93.56 337 LEU B CA 1
ATOM 5805 C C . LEU B 1 337 ? 4.996 -25.062 5.305 1 93.56 337 LEU B C 1
ATOM 5807 O O . LEU B 1 337 ? 6.059 -25.062 4.676 1 93.56 337 LEU B O 1
ATOM 5811 N N . LEU B 1 338 ? 4.691 -25.891 6.227 1 85.88 338 LEU B N 1
ATOM 5812 C CA . LEU B 1 338 ? 5.66 -26.938 6.547 1 85.88 338 LEU B CA 1
ATOM 5813 C C . LEU B 1 338 ? 5.629 -28.047 5.5 1 85.88 338 LEU B C 1
ATOM 5815 O O . LEU B 1 338 ? 4.562 -28.391 4.988 1 85.88 338 LEU B O 1
ATOM 5819 N N . HIS B 1 339 ? 6.879 -28.188 4.832 1 69.25 339 HIS B N 1
ATOM 5820 C CA . HIS B 1 339 ? 7.047 -29.203 3.807 1 69.25 339 HIS B CA 1
ATOM 5821 C C . HIS B 1 339 ? 7.016 -30.609 4.414 1 69.25 339 HIS B C 1
ATOM 5823 O O . HIS B 1 339 ? 7.59 -30.844 5.477 1 69.25 339 HIS B O 1
ATOM 5829 N N . PRO B 1 340 ? 6.215 -31.406 4.004 1 56.12 340 PRO B N 1
ATOM 5830 C CA . PRO B 1 340 ? 6.488 -32.781 4.422 1 56.12 340 PRO B CA 1
ATOM 5831 C C . PRO B 1 340 ? 7.906 -33.219 4.086 1 56.12 340 PRO B C 1
ATOM 5833 O O . PRO B 1 340 ? 8.5 -32.75 3.125 1 56.12 340 PRO B O 1
ATOM 5836 N N . SER B 1 341 ? 8.867 -33.531 4.957 1 47.69 341 SER B N 1
ATOM 5837 C CA . SER B 1 341 ? 10.266 -33.938 4.949 1 47.69 341 SER B CA 1
ATOM 5838 C C . SER B 1 341 ? 10.633 -34.625 3.627 1 47.69 341 SER B C 1
ATOM 5840 O O . SER B 1 341 ? 10.398 -35.812 3.439 1 47.69 341 SER B O 1
ATOM 5842 N N . ALA B 1 342 ? 10.359 -34.156 2.465 1 44.94 342 ALA B N 1
ATOM 5843 C CA . ALA B 1 342 ? 11.227 -34.844 1.514 1 44.94 342 ALA B CA 1
ATOM 5844 C C . ALA B 1 342 ? 12.695 -34.5 1.763 1 44.94 342 ALA B C 1
ATOM 5846 O O . ALA B 1 342 ? 13.016 -33.438 2.254 1 44.94 342 ALA B O 1
ATOM 5847 N N . GLU B 1 343 ? 13.641 -35.375 1.905 1 41.06 343 GLU B N 1
ATOM 5848 C CA . GLU B 1 343 ? 15.094 -35.281 1.988 1 41.06 343 GLU B CA 1
ATOM 5849 C C . GLU B 1 343 ? 15.648 -34.219 1.05 1 41.06 343 GLU B C 1
ATOM 5851 O O . GLU B 1 343 ? 15.258 -34.156 -0.116 1 41.06 343 GLU B O 1
ATOM 5856 N N . PRO B 1 344 ? 16.234 -33.188 1.566 1 41.38 344 PRO B N 1
ATOM 5857 C CA . PRO B 1 344 ? 16.828 -32.094 0.805 1 41.38 344 PRO B CA 1
ATOM 5858 C C . PRO B 1 344 ? 17.609 -32.562 -0.415 1 41.38 344 PRO B C 1
ATOM 5860 O O . PRO B 1 344 ? 18.453 -33.438 -0.301 1 41.38 344 PRO B O 1
ATOM 5863 N N . SER B 1 345 ? 17.062 -32.625 -1.555 1 39.88 345 SER B N 1
ATOM 5864 C CA . SER B 1 345 ? 17.969 -32.875 -2.66 1 39.88 345 SER B CA 1
ATOM 5865 C C . SER B 1 345 ? 18.984 -31.75 -2.822 1 39.88 345 SER B C 1
ATOM 5867 O O . SER B 1 345 ? 18.688 -30.594 -2.502 1 39.88 345 SER B O 1
ATOM 5869 N N . PRO B 1 346 ? 20.266 -31.938 -3.168 1 37.47 346 PRO B N 1
ATOM 5870 C CA . PRO B 1 346 ? 21.344 -30.969 -3.352 1 37.47 346 PRO B CA 1
ATOM 5871 C C . PRO B 1 346 ? 20.938 -29.797 -4.258 1 37.47 346 PRO B C 1
ATOM 5873 O O . PRO B 1 346 ? 20.094 -29.969 -5.145 1 37.47 346 PRO B O 1
ATOM 5876 N N . THR B 1 347 ? 21 -28.594 -3.824 1 39.25 347 THR B N 1
ATOM 5877 C CA . THR B 1 347 ? 20.781 -27.312 -4.488 1 39.25 347 THR B CA 1
ATOM 5878 C C . THR B 1 347 ? 21.359 -27.328 -5.906 1 39.25 347 THR B C 1
ATOM 5880 O O . THR B 1 347 ? 22.562 -27.453 -6.094 1 39.25 347 THR B O 1
ATOM 5883 N N . ILE B 1 348 ? 20.688 -27.844 -6.848 1 37.66 348 ILE B N 1
ATOM 5884 C CA . ILE B 1 348 ? 21.172 -27.703 -8.219 1 37.66 348 ILE B CA 1
ATOM 5885 C C . ILE B 1 348 ? 21.125 -26.219 -8.617 1 37.66 348 ILE B C 1
ATOM 5887 O O . ILE B 1 348 ? 20.203 -25.5 -8.258 1 37.66 348 ILE B O 1
ATOM 5891 N N . ASP B 1 349 ? 22.141 -25.625 -9.234 1 37.97 349 ASP B N 1
ATOM 5892 C CA . ASP B 1 349 ? 22.375 -24.281 -9.75 1 37.97 349 ASP B CA 1
ATOM 5893 C C . ASP B 1 349 ? 21.266 -23.844 -10.703 1 37.97 349 ASP B C 1
ATOM 5895 O O . ASP B 1 349 ? 21.078 -24.469 -11.75 1 37.97 349 ASP B O 1
ATOM 5899 N N . VAL B 1 350 ? 20.203 -23.422 -10.211 1 41.78 350 VAL B N 1
ATOM 5900 C CA . VAL B 1 350 ? 19.172 -22.797 -11.031 1 41.78 350 VAL B CA 1
ATOM 5901 C C . VAL B 1 350 ? 19.75 -21.578 -11.75 1 41.78 350 VAL B C 1
ATOM 5903 O O . VAL B 1 350 ? 20.109 -20.594 -11.117 1 41.78 350 VAL B O 1
ATOM 5906 N N . VAL B 1 351 ? 20.172 -21.688 -12.969 1 38.84 351 VAL B N 1
ATOM 5907 C CA . VAL B 1 351 ? 20.625 -20.547 -13.773 1 38.84 351 VAL B CA 1
ATOM 5908 C C . VAL B 1 351 ? 19.406 -19.75 -14.234 1 38.84 351 VAL B C 1
ATOM 5910 O O . VAL B 1 351 ? 18.641 -20.188 -15.086 1 38.84 351 VAL B O 1
ATOM 5913 N N . ARG B 1 352 ? 18.844 -19 -13.414 1 38.72 352 ARG B N 1
ATOM 5914 C CA . ARG B 1 352 ? 17.844 -18.047 -13.891 1 38.72 352 ARG B CA 1
ATOM 5915 C C . ARG B 1 352 ? 18.5 -16.953 -14.742 1 38.72 352 ARG B C 1
ATOM 5917 O O . ARG B 1 352 ? 19.453 -16.312 -14.305 1 38.72 352 ARG B O 1
ATOM 5924 N N . ASP B 1 353 ? 18.562 -16.891 -15.938 1 34.5 353 ASP B N 1
ATOM 5925 C CA . ASP B 1 353 ? 19.094 -15.812 -16.766 1 34.5 353 ASP B CA 1
ATOM 5926 C C . ASP B 1 353 ? 18.562 -14.461 -16.312 1 34.5 353 ASP B C 1
ATOM 5928 O O . ASP B 1 353 ? 17.344 -14.219 -16.344 1 34.5 353 ASP B O 1
ATOM 5932 N N . ALA B 1 354 ? 19.141 -13.961 -15.336 1 36.56 354 ALA B N 1
ATOM 5933 C CA . ALA B 1 354 ? 18.797 -12.57 -15.039 1 36.56 354 ALA B CA 1
ATOM 5934 C C . ALA B 1 354 ? 18.766 -11.734 -16.312 1 36.56 354 ALA B C 1
ATOM 5936 O O . ALA B 1 354 ? 19.594 -11.93 -17.219 1 36.56 354 ALA B O 1
ATOM 5937 N N . PRO B 1 355 ? 17.688 -10.961 -16.562 1 31.69 355 PRO B N 1
ATOM 5938 C CA . PRO B 1 355 ? 17.844 -10.141 -17.766 1 31.69 355 PRO B CA 1
ATOM 5939 C C . PRO B 1 355 ? 19.25 -9.562 -17.906 1 31.69 355 PRO B C 1
ATOM 5941 O O . PRO B 1 355 ? 19.906 -9.289 -16.891 1 31.69 355 PRO B O 1
ATOM 5944 N N . ALA B 1 356 ? 20 -9.945 -18.953 1 31.19 356 ALA B N 1
ATOM 5945 C CA . ALA B 1 356 ? 21.219 -9.219 -19.281 1 31.19 356 ALA B CA 1
ATOM 5946 C C . ALA B 1 356 ? 21.109 -7.746 -18.891 1 31.19 356 ALA B C 1
ATOM 5948 O O . ALA B 1 356 ? 20.172 -7.059 -19.328 1 31.19 356 ALA B O 1
ATOM 5949 N N . GLN B 1 357 ? 21.5 -7.383 -17.688 1 28.92 357 GLN B N 1
ATOM 5950 C CA . GLN B 1 357 ? 21.703 -5.953 -17.5 1 28.92 357 GLN B CA 1
ATOM 5951 C C . GLN B 1 357 ? 22.234 -5.305 -18.781 1 28.92 357 GLN B C 1
ATOM 5953 O O . GLN B 1 357 ? 23.312 -5.652 -19.266 1 28.92 357 GLN B O 1
ATOM 5958 N N . ILE B 1 358 ? 21.344 -4.984 -19.703 1 27.41 358 ILE B N 1
ATOM 5959 C CA . ILE B 1 358 ? 21.812 -4.168 -20.812 1 27.41 358 ILE B CA 1
ATOM 5960 C C . ILE B 1 358 ? 22.766 -3.092 -20.297 1 27.41 358 ILE B C 1
ATOM 5962 O O . ILE B 1 358 ? 22.359 -2.219 -19.531 1 27.41 358 ILE B O 1
ATOM 5966 N N . SER B 1 359 ? 23.969 -3.557 -19.984 1 27.95 359 SER B N 1
ATOM 5967 C CA . SER B 1 359 ? 24.984 -2.514 -19.828 1 27.95 359 SER B CA 1
ATOM 5968 C C . SER B 1 359 ? 24.844 -1.459 -20.922 1 27.95 359 SER B C 1
ATOM 5970 O O . SER B 1 359 ? 25.047 -1.75 -22.109 1 27.95 359 SER B O 1
ATOM 5972 N N . LEU B 1 360 ? 23.922 -0.56 -20.734 1 25.33 360 LEU B N 1
ATOM 5973 C CA . LEU B 1 360 ? 23.953 0.606 -21.609 1 25.33 360 LEU B CA 1
ATOM 5974 C C . LEU B 1 360 ? 25.375 1.135 -21.766 1 25.33 360 LEU B C 1
ATOM 5976 O O . LEU B 1 360 ? 25.953 1.655 -20.812 1 25.33 360 LEU B O 1
ATOM 5980 N N . THR B 1 361 ? 26.266 0.338 -22.391 1 26.92 361 THR B N 1
ATOM 5981 C CA . THR B 1 361 ? 27.516 0.947 -22.797 1 26.92 361 THR B CA 1
ATOM 5982 C C . THR B 1 361 ? 27.281 2.318 -23.422 1 26.92 361 THR B C 1
ATOM 5984 O O . THR B 1 361 ? 26.578 2.436 -24.422 1 26.92 361 THR B O 1
ATOM 5987 N N . ARG B 1 362 ? 27.312 3.312 -22.484 1 24.84 362 ARG B N 1
ATOM 5988 C CA . ARG B 1 362 ? 27.344 4.68 -23 1 24.84 362 ARG B CA 1
ATOM 5989 C C . ARG B 1 362 ? 28.328 4.812 -24.141 1 24.84 362 ARG B C 1
ATOM 5991 O O . ARG B 1 362 ? 29.516 4.5 -24 1 24.84 362 ARG B O 1
ATOM 5998 N N . ASN B 1 363 ? 27.875 4.48 -25.375 1 24.3 363 ASN B N 1
ATOM 5999 C CA . ASN B 1 363 ? 28.703 4.848 -26.531 1 24.3 363 ASN B CA 1
ATOM 6000 C C . ASN B 1 363 ? 29.375 6.195 -26.312 1 24.3 363 ASN B C 1
ATOM 6002 O O . ASN B 1 363 ? 28.734 7.164 -25.906 1 24.3 363 ASN B O 1
ATOM 6006 N N . PRO B 1 364 ? 30.672 6.207 -26.125 1 25.22 364 PRO B N 1
ATOM 6007 C CA . PRO B 1 364 ? 31.391 7.477 -26 1 25.22 364 PRO B CA 1
ATOM 6008 C C . PRO B 1 364 ? 30.906 8.523 -27.016 1 25.22 364 PRO B C 1
ATOM 6010 O O . PRO B 1 364 ? 30.391 8.164 -28.078 1 25.22 364 PRO B O 1
ATOM 6013 N N . ALA B 1 365 ? 30.438 9.648 -26.469 1 24.75 365 ALA B N 1
ATOM 6014 C CA . ALA B 1 365 ? 30.047 10.852 -27.203 1 24.75 365 ALA B CA 1
ATOM 6015 C C . ALA B 1 365 ? 30.984 11.102 -28.391 1 24.75 365 ALA B C 1
ATOM 6017 O O . ALA B 1 365 ? 32.219 11.086 -28.219 1 24.75 365 ALA B O 1
ATOM 6018 N N . GLY B 1 366 ? 30.641 10.586 -29.609 1 21.56 366 GLY B N 1
ATOM 6019 C CA . GLY B 1 366 ? 31.281 10.922 -30.875 1 21.56 366 GLY B CA 1
ATOM 6020 C C . GLY B 1 366 ? 31.812 12.336 -30.906 1 21.56 366 GLY B C 1
ATOM 6021 O O . GLY B 1 366 ? 31.328 13.219 -30.203 1 21.56 366 GLY B O 1
ATOM 6022 N N . SER B 1 367 ? 33.125 12.555 -31.188 1 24.67 367 SER B N 1
ATOM 6023 C CA . SER B 1 367 ? 33.938 13.727 -31.484 1 24.67 367 SER B CA 1
ATOM 6024 C C . SER B 1 367 ? 33.188 14.695 -32.406 1 24.67 367 SER B C 1
ATOM 6026 O O . SER B 1 367 ? 32.688 14.305 -33.469 1 24.67 367 SER B O 1
ATOM 6028 N N . GLY B 1 368 ? 32.344 15.516 -31.828 1 21.23 368 GLY B N 1
ATOM 6029 C CA . GLY B 1 368 ? 31.672 16.594 -32.562 1 21.23 368 GLY B CA 1
ATOM 6030 C C . GLY B 1 368 ? 32.562 17.281 -33.562 1 21.23 368 GLY B C 1
ATOM 6031 O O . GLY B 1 368 ? 33.688 17.656 -33.25 1 21.23 368 GLY B O 1
ATOM 6032 N N . ALA B 1 369 ? 32.562 16.844 -34.844 1 22.94 369 ALA B N 1
ATOM 6033 C CA . ALA B 1 369 ? 33.156 17.406 -36.031 1 22.94 369 ALA B CA 1
ATOM 6034 C C . ALA B 1 369 ? 33.125 18.938 -36 1 22.94 369 ALA B C 1
ATOM 6036 O O . ALA B 1 369 ? 32.156 19.531 -35.562 1 22.94 369 ALA B O 1
ATOM 6037 N N . ILE B 1 370 ? 34.281 19.578 -35.969 1 23.2 370 ILE B N 1
ATOM 6038 C CA . ILE B 1 370 ? 34.719 20.969 -36.125 1 23.2 370 ILE B CA 1
ATOM 6039 C C . ILE B 1 370 ? 34.031 21.562 -37.344 1 23.2 370 ILE B C 1
ATOM 6041 O O . ILE B 1 370 ? 34.25 21.094 -38.469 1 23.2 370 ILE B O 1
ATOM 6045 N N . ARG B 1 371 ? 32.781 21.844 -37.375 1 22.16 371 ARG B N 1
ATOM 6046 C CA . ARG B 1 371 ? 32.125 22.531 -38.5 1 22.16 371 ARG B CA 1
ATOM 6047 C C . ARG B 1 371 ? 33 23.688 -38.969 1 22.16 371 ARG B C 1
ATOM 6049 O O . ARG B 1 371 ? 33.281 24.625 -38.219 1 22.16 371 ARG B O 1
ATOM 6056 N N . THR B 1 372 ? 33.938 23.406 -39.844 1 21.3 372 THR B N 1
ATOM 6057 C CA . THR B 1 372 ? 34.719 24.359 -40.594 1 21.3 372 THR B CA 1
ATOM 6058 C C . THR B 1 372 ? 33.844 25.422 -41.219 1 21.3 372 THR B C 1
ATOM 6060 O O . THR B 1 372 ? 32.812 25.109 -41.844 1 21.3 372 THR B O 1
ATOM 6063 N N . ARG B 1 373 ? 33.781 26.594 -40.594 1 23.41 373 ARG B N 1
ATOM 6064 C CA . ARG B 1 373 ? 33.188 27.859 -41 1 23.41 373 ARG B CA 1
ATOM 6065 C C . ARG B 1 373 ? 33.469 28.156 -42.469 1 23.41 373 ARG B C 1
ATOM 6067 O O . ARG B 1 373 ? 34.625 28.281 -42.875 1 23.41 373 ARG B O 1
ATOM 6074 N N . PRO B 1 374 ? 32.75 27.609 -43.438 1 21.89 374 PRO B N 1
ATOM 6075 C CA . PRO B 1 374 ? 33.156 27.938 -44.812 1 21.89 374 PRO B CA 1
ATOM 6076 C C . PRO B 1 374 ? 33.25 29.438 -45.062 1 21.89 374 PRO B C 1
ATOM 6078 O O . PRO B 1 374 ? 32.594 30.219 -44.375 1 21.89 374 PRO B O 1
ATOM 6081 N N . ASP B 1 375 ? 34.344 30 -45.562 1 22.55 375 ASP B N 1
ATOM 6082 C CA . ASP B 1 375 ? 34.812 31.297 -46.031 1 22.55 375 ASP B CA 1
ATOM 6083 C C . ASP B 1 375 ? 33.875 31.922 -47.031 1 22.55 375 ASP B C 1
ATOM 6085 O O . ASP B 1 375 ? 33.781 31.469 -48.188 1 22.55 375 ASP B O 1
ATOM 6089 N N . VAL B 1 376 ? 32.562 32.031 -46.719 1 22.78 376 VAL B N 1
ATOM 6090 C CA . VAL B 1 376 ? 31.75 32.5 -47.812 1 22.78 376 VAL B CA 1
ATOM 6091 C C . VAL B 1 376 ? 32.281 33.844 -48.312 1 22.78 376 VAL B C 1
ATOM 6093 O O . VAL B 1 376 ? 32.438 34.781 -47.531 1 22.78 376 VAL B O 1
ATOM 6096 N N . PHE B 1 377 ? 33 33.875 -49.469 1 20.56 377 PHE B N 1
ATOM 6097 C CA . PHE B 1 377 ? 33.594 34.938 -50.25 1 20.56 377 PHE B CA 1
ATOM 6098 C C . PHE B 1 377 ? 32.531 35.969 -50.688 1 20.56 377 PHE B C 1
ATOM 6100 O O . PHE B 1 377 ? 31.531 35.625 -51.281 1 20.56 377 PHE B O 1
ATOM 6107 N N . PRO B 1 378 ? 32.344 37 -49.844 1 22.44 378 PRO B N 1
ATOM 6108 C CA . PRO B 1 378 ? 31.25 37.906 -50.156 1 22.44 378 PRO B CA 1
ATOM 6109 C C . PRO B 1 378 ? 31.328 38.438 -51.562 1 22.44 378 PRO B C 1
ATOM 6111 O O . PRO B 1 378 ? 32.406 38.5 -52.156 1 22.44 378 PRO B O 1
ATOM 6114 N N . PRO B 1 379 ? 30.109 38.469 -52.25 1 20.69 379 PRO B N 1
ATOM 6115 C CA . PRO B 1 379 ? 30 38.844 -53.656 1 20.69 379 PRO B CA 1
ATOM 6116 C C . PRO B 1 379 ? 30.453 40.281 -53.938 1 20.69 379 PRO B C 1
ATOM 6118 O O . PRO B 1 379 ? 30.453 41.094 -53.031 1 20.69 379 PRO B O 1
ATOM 6121 N N . THR B 1 380 ? 31 40.594 -55.062 1 19 380 THR B N 1
ATOM 6122 C CA . THR B 1 380 ? 31.641 41.719 -55.719 1 19 380 THR B CA 1
ATOM 6123 C C . THR B 1 380 ? 30.672 42.875 -55.875 1 19 380 THR B C 1
ATOM 6125 O O . THR B 1 380 ? 29.453 42.719 -55.781 1 19 380 THR B O 1
ATOM 6128 N N . ARG B 1 381 ? 30.875 44.031 -56.625 1 18.14 381 ARG B N 1
ATOM 6129 C CA . ARG B 1 381 ? 30.719 45.469 -56.438 1 18.14 381 ARG B CA 1
ATOM 6130 C C . ARG B 1 381 ? 29.25 45.875 -56.531 1 18.14 381 ARG B C 1
ATOM 6132 O O . ARG B 1 381 ? 28.75 46.656 -55.719 1 18.14 381 ARG B O 1
ATOM 6139 N N . SER B 1 382 ? 28.109 45.562 -57.344 1 17.14 382 SER B N 1
ATOM 6140 C CA . SER B 1 382 ? 28.156 46.375 -58.562 1 17.14 382 SER B CA 1
ATOM 6141 C C . SER B 1 382 ? 27.281 47.625 -58.406 1 17.14 382 SER B C 1
ATOM 6143 O O . SER B 1 382 ? 26.375 47.656 -57.594 1 17.14 382 SER B O 1
ATOM 6145 N N . THR B 1 383 ? 27.359 48.719 -59.375 1 17.7 383 THR B N 1
ATOM 6146 C CA . THR B 1 383 ? 27.391 50.094 -59.844 1 17.7 383 THR B CA 1
ATOM 6147 C C . THR B 1 383 ? 26 50.594 -60.219 1 17.7 383 THR B C 1
ATOM 6149 O O . THR B 1 383 ? 25.812 51.75 -60.531 1 17.7 383 THR B O 1
ATOM 6152 N N . ARG B 1 384 ? 24.812 49.938 -60.344 1 17.47 384 ARG B N 1
ATOM 6153 C CA . ARG B 1 384 ? 24.203 50.625 -61.5 1 17.47 384 ARG B CA 1
ATOM 6154 C C . ARG B 1 384 ? 23.75 52 -61.094 1 17.47 384 ARG B C 1
ATOM 6156 O O . ARG B 1 384 ? 23.5 52.281 -59.906 1 17.47 384 ARG B O 1
ATOM 6163 N N . ASP B 1 385 ? 23.016 52.875 -62 1 17.03 385 ASP B N 1
ATOM 6164 C CA . ASP B 1 385 ? 22.875 54.156 -62.719 1 17.03 385 ASP B CA 1
ATOM 6165 C C . ASP B 1 385 ? 21.812 55.031 -62.062 1 17.03 385 ASP B C 1
ATOM 6167 O O . ASP B 1 385 ? 22.047 56.219 -61.812 1 17.03 385 ASP B O 1
ATOM 6171 N N . SER B 1 386 ? 20.516 54.875 -62.281 1 17.98 386 SER B N 1
ATOM 6172 C CA . SER B 1 386 ? 19.844 56.031 -62.844 1 17.98 386 SER B CA 1
ATOM 6173 C C . SER B 1 386 ? 19.703 57.156 -61.812 1 17.98 386 SER B C 1
ATOM 6175 O O . SER B 1 386 ? 19.891 56.938 -60.625 1 17.98 386 SER B O 1
ATOM 6177 N N . ALA B 1 387 ? 18.812 58.125 -62.156 1 17.25 387 ALA B N 1
ATOM 6178 C CA . ALA B 1 387 ? 18.203 59.281 -62.781 1 17.25 387 ALA B CA 1
ATOM 6179 C C . ALA B 1 387 ? 17.359 60.062 -61.812 1 17.25 387 ALA B C 1
ATOM 6181 O O . ALA B 1 387 ? 17.047 59.594 -60.719 1 17.25 387 ALA B O 1
ATOM 6182 N N . GLY B 1 388 ? 16.172 60.406 -62.219 1 17.09 388 GLY B N 1
ATOM 6183 C CA . GLY B 1 388 ? 15.492 61.656 -62.531 1 17.09 388 GLY B CA 1
ATOM 6184 C C . GLY B 1 388 ? 14.656 62.188 -61.375 1 17.09 388 GLY B C 1
ATOM 6185 O O . GLY B 1 388 ? 14.672 63.375 -61.094 1 17.09 388 GLY B O 1
ATOM 6186 N N . MET B 1 389 ? 13.484 61.562 -61 1 19.89 389 MET B N 1
ATOM 6187 C CA . MET B 1 389 ? 12.391 62.531 -61.031 1 19.89 389 MET B CA 1
ATOM 6188 C C . MET B 1 389 ? 12.531 63.562 -59.906 1 19.89 389 MET B C 1
ATOM 6190 O O . MET B 1 389 ? 13.133 63.281 -58.875 1 19.89 389 MET B O 1
ATOM 6194 N N . GLU B 1 390 ? 11.898 64.812 -60.094 1 19.28 390 GLU B N 1
ATOM 6195 C CA . GLU B 1 390 ? 11.281 66.125 -59.906 1 19.28 390 GLU B CA 1
ATOM 6196 C C . GLU B 1 390 ? 10.617 66.188 -58.531 1 19.28 390 GLU B C 1
ATOM 6198 O O . GLU B 1 390 ? 10.484 65.188 -57.844 1 19.28 390 GLU B O 1
ATOM 6203 N N . SER B 1 391 ? 9.219 66.625 -58.656 1 19.88 391 SER B N 1
ATOM 6204 C CA . SER B 1 391 ? 8.367 67.438 -57.812 1 19.88 391 SER B CA 1
ATOM 6205 C C . SER B 1 391 ? 7.938 66.75 -56.531 1 19.88 391 SER B C 1
ATOM 6207 O O . SER B 1 391 ? 7.656 65.562 -56.562 1 19.88 391 SER B O 1
#

Foldseek 3Di:
DPPPPPPPPPPPPPPLPLPLDAAQEEEEEDQPDDQQCQFWPVVVRVVVVHHYAYDHQPPDADDPPSLAANYEYEYELFHAPRVLVVLVVSLSRHNFYEYEDQWPLADLQQCPPFDPVVSVVSCHTHPVCVVSCVVRHPEYEYQDVLNCVVCVVGHYDHTHTAFGPVLQDQDDQDFDDALAAAEEEEEDDSRCPVVLLLCLVLVLLLVVVFVRYAYEYEDDDVSCVSHVPRPNYDYHYDDDPVVLLVCLQVQSHQEYEAEADDGSGQQSHAQCVLSSQLSNLYAYEYAQRHHNVVPDDDQQQHHHDHSDSVRSSVVSNVCSNPSPSSSRNSSRSSVSNNDDPDDDDPPDPRPHPDPPPPPVPVPPPDPPDPPDPDDDDDDPPDDDDDDDDDD/DPPPVPPPPPPPPPPLPLPLDAAQEEEEEEQPDDQQCQFWPVVVRVVVVHHYEYDHQPPDADDPPSLAANYEYEYELFHAPRVLVVCVVRLSRHNFYEYEDQWPLADLVQCPPFDPVVSVVSCHTHPVCVVSCVVRHPEYEYQDVLNCVVCVVGRYDHTHTAFGPVLQDQDDQDFDDVLAAAEEEEEDDSRCPVVLLLCLVLVLLLVVVFVRYAYEYEDDDVSCVSHVPRPNYDYHYDDDPVVLLVCLQVQSHQEYEAEADDGSGQQSHAQCVLSSQLSNLYAYEYAQRHHNVVPDDDQQQHHHDHSDSVRSSVVSNVCSNPSPSSSRNSSRSSVSNNDDPDDDDPPDPRPHPDPPPPPPPPPPDPDPPPPPPPPPPDDDDDDDDDDDDDD

Sequence (782 aa):
MLRRLLYRKPAHGPSHLRHNTAVQRWLVLHQGDNPSTDYYVLPRLQEQGLPVVYKNLDTALPQPGDLAPGTAVVIIRYLNARWARALRLHRAQLSRVVYFMDDDLLHPRAWAGLPRPYVKKLRKYCHAHTTDIRELSTEYWFSTQELRDRYPERAAQLIAPRALLEDARRLRVRHALPEAPILVFYHGSAAHEAEIAWLQPIVAQVLARCPNVHFELIGAHAVNALYRSLPRTRVVHPMGWANYRAHCRLLDGHIGLAPLLPSAFNAARSHVKAYDIARCRAVGLYAAPGPYQAVIRHGENGLLLDNDPHSWVEALCALAGDPVRLHALRVAAQELLLHPSAEPSPTIDVVRDAPAQISLTRNPAGSGAIRTRPDVFPPTRSTRDSAGMESMLRRLLYRKPAHGPSHLRHNTAVQRWLVLHQGDNPSTDYYVLPRLQEQGLPVVYKNLDTALPQPGDLAPGTAVVIIRYLNARWARALRLHRAQLSRVVYFMDDDLLHPRAWAGLPRPYVKKLRKYCHAHTTDIRELSTEYWFSTQELRDRYPERAAQLIAPRALLEDARRLRVRHALPEAPILVFYHGSAAHEAEIAWLQPIVAQVLARCPNVHFELIGAHAVNALYRSLPRTRVVHPMGWANYRAHCRLLDGHIGLAPLLPSAFNAARSHVKAYDIARCRAVGLYAAPGPYQAVIRHGENGLLLDNDPHSWVEALCALAGDPVRLHALRVAAQELLLHPSAEPSPTIDVVRDAPAQISLTRNPAGSGAIRTRPDVFPPTRSTRDSAGMES

Radius of gyration: 36.1 Å; Cα contacts (8 Å, |Δi|>4): 1261; chains: 2; bounding box: 103×150×100 Å

pLDDT: mean 82.61, std 26.08, range [17.03, 98.88]

Nearest PDB structures (foldseek):
  3oka-assembly1_A  TM=6.175E-01  e=5.673E-10  Corynebacterium glutamicum
  7vfk-assembly1_B  TM=6.436E-01  e=2.966E-07  Staphylococcus aureus subsp. aureus USA300
  3tsa-assembly1_B  TM=4.690E-01  e=9.413E-06  Saccharopolyspora spinosa
  3tsa-assembly1_A  TM=4.654E-01  e=7.144E-05  Saccharopolyspora spinosa
  2puw-assembly1_B-2  TM=2.189E-01  e=1.204E-02  Candida albicans SC5314

Solvent-accessible surface area (backbone atoms only — not comparable to full-atom values): 44879 Å² total; per-residue (Å²): 130,90,73,80,76,77,76,71,72,78,77,71,62,82,73,76,76,76,58,75,46,67,69,61,30,38,34,36,34,29,81,59,77,42,65,67,48,53,29,49,46,48,62,56,50,60,72,68,71,50,57,58,41,71,39,35,60,83,80,50,72,93,48,93,68,67,67,34,74,25,23,23,36,39,33,45,66,48,50,53,72,70,58,51,52,53,45,62,75,36,47,85,45,30,26,41,28,34,39,34,38,58,50,65,59,73,47,73,80,34,51,67,87,49,44,66,73,55,50,53,47,39,41,60,27,21,48,73,38,45,66,56,52,60,73,58,37,72,35,33,39,24,47,32,70,57,47,46,66,73,42,71,90,51,59,62,44,80,45,69,74,43,59,51,74,89,53,45,55,87,70,85,72,76,81,63,56,88,80,45,75,39,41,35,34,36,82,54,62,78,77,37,54,68,53,54,61,63,41,48,64,39,52,52,50,38,43,73,73,32,86,41,45,32,41,40,35,39,33,53,68,71,50,36,70,72,45,58,82,45,75,38,33,50,39,27,46,73,68,52,48,70,27,45,54,46,45,29,62,66,59,66,35,45,35,24,54,44,76,61,66,94,44,69,37,52,60,25,34,62,48,63,62,59,47,53,25,24,54,14,49,7,18,38,44,31,22,40,66,57,44,39,61,80,80,43,45,67,82,48,34,22,40,61,34,70,96,45,62,66,60,52,34,51,51,51,51,52,42,73,73,29,53,66,61,42,45,50,23,20,56,43,15,46,56,67,29,51,68,75,84,65,77,84,68,80,85,68,85,71,60,66,76,60,76,74,74,72,70,75,65,72,64,76,74,74,82,74,76,77,79,73,76,79,83,89,80,79,85,81,81,82,78,86,88,81,90,77,90,78,135,134,86,75,77,74,76,75,72,72,76,76,70,61,81,73,76,77,75,58,75,48,67,68,62,30,38,33,37,35,28,81,58,78,41,66,66,48,52,29,48,46,48,62,56,49,59,72,67,69,49,57,55,41,68,40,36,59,85,81,50,72,94,47,91,67,69,66,33,75,27,24,23,36,38,33,45,65,48,53,50,70,69,59,51,51,52,46,61,74,36,47,88,45,31,25,42,29,33,39,33,38,56,49,65,58,73,47,74,80,32,50,65,88,50,45,66,73,56,50,53,48,39,42,60,26,20,47,73,37,45,66,56,51,60,72,59,35,72,33,34,38,24,46,31,70,56,46,47,67,75,42,70,88,52,62,60,44,80,45,68,74,45,60,50,75,90,54,46,56,88,69,86,72,75,79,64,55,89,82,44,76,40,40,35,34,36,82,52,61,78,75,36,53,67,53,56,61,62,42,49,65,36,50,52,51,38,43,73,74,33,85,40,45,32,40,39,36,40,34,54,68,73,50,36,70,73,44,59,82,44,74,38,33,50,38,26,46,72,70,51,50,69,28,46,54,44,47,29,63,66,59,66,34,45,36,24,54,45,74,60,66,93,43,69,35,53,59,24,35,61,48,63,64,59,47,54,27,24,54,14,48,7,16,38,44,29,23,42,66,57,46,39,61,80,79,42,45,69,82,46,34,22,39,61,34,70,95,46,62,64,59,52,33,50,51,51,50,51,42,74,74,28,51,67,62,42,45,51,24,19,56,45,16,47,56,67,30,51,67,76,84,64,77,82,69,81,85,68,86,71,59,67,76,61,76,73,72,73,70,75,68,75,67,73,81,72,80,78,76,79,77,72,77,76,79,76,75,78,83,80,90,84,76,91,78,91,86,73,91,83,133

Secondary structure (DSSP, 8-state):
--------------------PPP-EEEEEESSS-HHIIIIIHHHHHHHT--EEEEETTTPPP-TTTT-TTEEEEEES---HHHHHHHHHHGGG-SEEEEEESS--S-GGGGTTS-HHHHHHHHHHTGGGHHHHHHH-SEEEESSHHHHHH-TTS-EEE------GGG-S-PPPPPPPTT--EEEEE---GGGHHHHHHHHHHHHHHHHH-TTEEEEEE--HHHHHHHTTSTTEEEEPP--HHHHHHHHHHH--SEEEE---S-HHHHT--SHHHHHHHHTT-EEEEESSSGGGGT--BTTTBEEE-S-HHHHHHHHHHHHT-HHHHHHHHHHHGGGG------------------------------------------------------/--------------------PPP-EEEEEESSS-HHIIIIIHHHHHHHT--EEEEETTTPPP-TTTT-TTEEEEEES---HHHHHHHHHHGGG-SEEEEEESS--S-GGGGTTS-HHHHHHHHHHTGGGHHHHHHH-SEEEESSHHHHHH-TTS-EEE------GGG-S-PPPPPPPTT--EEEEE---GGGHHHHHHHHHHHHHHHHH-TTEEEEEE--HHHHHHHTTSTTEEEEPP--HHHHHHHHHHH--SEEEE---S-TTGGG--SHHHHHHHHTT-EEEEESSSGGGGT--BTTTBEEE-S-HHHHHHHHHHHHT-HHHHHHHHHHHGGGG-------------B----------------------------------------

Organism: Burkholderia multivorans (strain ATCC 17616 / 249) (NCBI:txid395019)